Protein AF-A0A373CLG6-F1 (afdb_monomer)

Sequence (769 aa):
MSAWYAEDGIHLSHGKSVRYDRSAQVVSWESAAERIGELLESGQFASNVELAEAAGYERSLLATKFWNLYHDLSEDAREAGYLSCLSEIKGNGFPEETHRLTEQLNAPAFRQTLKEEYAAFWTAYQQDRDLLRFHYHRPREIWENLKDLDLPRRTFSSDLSQVPTVQHFITEDEIDTAMTGGSSFAGGKGRIYAFFMANHTDKEKVRFLKDEYGIGGRSHALSGATHSGEEGLHYKKQDCPDVHLNWEKVSKRITSLVQKGRYLTEQEQAQYDKIQAEKDLAEEDAIQAQQPEIEEETPKPTLREQFEQYKPVVTAAISEDVAYRNACGHSDRENAVIEGNAAVRRAVLGSKDMELIRLYSDVPEFRQRLHREVIDETYPKLHELLRPLSQADIDTALCAWNGNIESKHAVVRYMKDHAREKDTAAWLAQEYGGSNSPFVVRAGSPEETQLPWPKVQRRLAQLIQEDRFYTEEEQDRFDNIDPIAIREALEERGIVNGQVADPEKLDNDPFIQQVMSDAEQIAAAETEQTSEVSISDEEYDAVRRPTPQRTSYDPAAPVYAVGDTVYIENDAYQITELREDTVQLLPTGMVYPIYRAERKEQFEQLLRADRRNAYYTEFLPIDPDKADQDLRDVLTHGLMDEADKKQVSTLLQSGRSNSEIAYWLSRAYSGEIETLNLETGDTADYRTTAQGMELEVLDAEEKRLAVLYFRWDEVAPLLRGMYARQLDGFGQERPEPAVESPTFHSETVAVYPGDKNNLPYDVVVERLH

Radius of gyration: 45.44 Å; Cα contacts (8 Å, |Δi|>4): 884; chains: 1; bounding box: 111×96×131 Å

Nearest PDB structures (foldseek):
  7pik-assembly1_B  TM=8.489E-01  e=2.231E+00  Escherichia coli
  7pik-assembly1_C  TM=4.962E-01  e=1.071E+00  Escherichia coli
  7pik-assembly1_A  TM=5.048E-01  e=2.036E+00  Escherichia coli
  8a98-assembly1_S  TM=4.515E-01  e=6.403E+00  Leishmania major strain Friedlin
  7nvr-assembly1_l  TM=1.119E-01  e=1.174E+00  Homo sapiens

Solvent-accessible surface area (backbone atoms only — not comparable to full-atom values): 44260 Å² total; per-residue (Å²): 117,28,77,38,83,53,97,76,20,43,30,36,21,94,45,54,50,24,88,84,44,92,80,38,45,74,42,35,59,65,58,49,51,51,51,50,48,54,29,37,74,71,18,72,60,51,19,41,64,56,63,69,43,44,72,59,49,55,35,38,57,50,21,46,53,51,52,53,50,62,73,34,40,22,69,68,34,53,76,72,48,57,49,52,81,60,68,74,64,74,72,88,45,82,66,60,34,34,53,52,44,24,60,46,61,69,37,67,69,53,44,51,53,51,50,56,36,44,52,54,42,54,58,47,44,74,77,40,64,72,42,36,75,62,88,82,71,54,61,70,58,55,53,50,55,62,54,54,72,73,54,88,82,83,86,75,62,33,87,33,88,63,65,86,83,74,92,49,66,80,37,53,50,57,52,49,56,29,58,48,63,38,36,92,47,90,66,27,39,58,51,54,49,54,55,68,72,46,99,66,53,74,66,54,48,30,50,49,50,52,63,61,61,41,81,69,77,76,78,73,64,51,97,73,35,74,46,58,43,91,69,28,48,40,47,47,41,88,81,29,70,72,45,79,40,39,44,67,58,48,42,55,47,52,50,52,27,51,76,68,65,63,43,54,53,74,69,54,42,53,49,50,52,46,54,49,50,50,49,53,45,48,52,50,47,63,58,52,78,72,64,85,90,87,89,88,92,74,91,77,80,51,75,67,59,54,45,68,63,48,49,62,58,43,43,57,49,33,73,69,30,67,66,24,46,50,23,29,16,77,46,54,70,67,56,18,49,55,33,35,52,49,28,48,50,50,32,44,70,65,62,76,43,68,66,61,40,44,45,47,69,76,33,66,67,57,32,56,50,48,51,50,56,42,43,68,62,44,44,64,59,42,22,69,50,44,36,75,83,47,73,66,51,49,48,52,40,57,36,49,59,74,74,46,62,68,54,52,49,51,48,55,62,51,39,74,82,37,59,85,49,84,62,44,29,60,50,51,33,44,69,61,70,69,44,97,62,62,49,70,32,58,84,93,38,94,67,56,43,74,42,56,41,68,58,50,41,55,51,52,51,49,27,57,73,69,72,55,41,61,44,70,72,40,68,74,35,82,72,67,58,50,68,65,60,51,48,52,54,32,42,72,36,18,31,51,97,90,38,78,75,33,64,72,46,41,71,67,31,68,65,61,52,44,51,58,51,46,62,59,45,62,77,70,59,90,72,85,89,84,92,92,89,89,91,80,89,77,83,76,79,83,84,86,83,88,76,83,80,74,92,55,47,66,76,89,55,74,78,71,56,73,70,41,77,44,44,48,98,91,41,53,26,29,29,72,41,80,56,100,58,37,34,30,32,34,52,62,94,55,98,79,61,67,76,45,77,37,45,45,68,60,43,56,52,41,35,66,73,29,76,87,25,46,77,42,55,37,70,43,59,35,66,61,91,76,46,63,62,67,60,49,43,42,45,55,73,58,75,39,52,76,66,51,35,49,51,52,33,50,44,46,70,66,13,54,42,27,63,57,46,14,54,49,46,28,70,74,40,59,64,50,72,52,76,38,77,41,95,87,66,31,38,33,43,34,40,31,33,64,66,27,38,36,39,39,33,21,43,89,83,72,45,80,73,46,78,48,76,46,43,29,72,65,48,25,22,35,55,47,23,26,37,76,68,55,40,89,76,19,49,80,82,68,74,76,78,76,70,82,73,80,82,58,54,67,47,81,74,47,76,46,58,10,87,83,68,82,39,102,53,64,49,71,45,65,49,76,88

pLDDT: mean 79.75, std 15.56, range [26.73, 97.31]

Secondary structure (DSSP, 8-state):
-EEEEETTEEEEESSS--TT-TTPEEE-HHHHHHHHHHHHHTT-SS-HHHHHHHHHHHHHHHHHHHHHHHHTB-HHHHHTTTTGGGTT--SSSTTHHHHHHHHHTT-HHHHHHHHHHHHHHHHHHHH-GGGBS---S-HHHHHHHHHHTTSPPPP-----SSPPPPPP---HHHHHHHHTT--SSTTHHHHHHHHHHS---HHHHHHHHHHHH-SS----SSTT---EETTEEEE--TTS--EEEEHHHHHHHHHHHHHTT-SS-HHHHHHHHHHHHHHHHHHHHHHHTT--------PPPPHHHHHHHHHHHHHHHHHT-HHHHHHHHHS-HHHHHHHHHHHHHHHHHHS--HHHHHHHHH-HHHHHHHHHHHHHHHHHHHHHHHSPPPHHHHHHHHHHTTS-HHHHHHHHHHHHHHTT-SSHHHHHHHHHHSS-PPEEESTTSTT-EEE-HHHHHHHHHHHHHTT-SS-HHHHHSGGG--HHHHHHHHHHTTEETTEES-HHHHHT-HHHHHHHHHHHHHTT------------STTSS----PPP--S---TTS-SS-TT-EEEETTEEEEEEEE-SSEEEEEETT-SSPPPEEEEHHHHHHHHHH-GGGHHHHTTPPPPGGGS-HHHHHIIIIII--HHHHHHHHHHHHTT--HHHHHHHHHHH-SS-EEEEE-TTS-EEEEEE-SSEEEEEEE-TTS-EEEEEEEEHHHHHHHHHHHHHHT-TT-S------------PPEEEEEEE-HHHHT-SS-EEEEEE-

Foldseek 3Di:
DDWDQDPQAIWDDPDLDGPPDPPTDGQGPVNVVVVLVVCLQVQQNFAQVCLVCVLLVLLLVLLVLVLVQVVQFDPVLVVVCQQVLLVVLDDPRPPSSSNVSSVQLVDPVSLVVSLVSLVVVVVVCVVPVNRGNDDPSPSVVSNVSSVCNPDDDDHGDHPDPGHDDDQDANGPVLVLQLLLVAAPDVCRNVVLLVVLVDDDDLVVNLVCVDVSNDADDDDDSDPPDDDAHNQGDWDDDPNYDIDGDGSSRSSVSSNVCSVVVNSDDPVRVVVSVVVVVVVVVVVVVVVVVPDDDDDDDDDDDDLVVVLVVCLVQLLVQLLPPPLLLQCLAEHDPVSNLVVLLVSSVCSQVVVPDPVSVCCCPPPVVSVVCSSVVSCVVRSVVSNVQRHADDPVLVLVLQLCQLVDLVLVVVLLVCCVVCLPPPCNLVVSCCSRPNDCFFRWGPPPGPNIDGHRSVVSSVVSNVCSVVVNSHDPVCVVDCSNPDVVVVQVVCVQQQAHPNRNNDVVSVCPDPVVVVVVVVVVVVVPPPDDDDDDDDDDDPPPPPDDDDDDDPPFDQLPDQLDDQQDWAAFPNFIWGFHDDDPFKTWTWTPPDPDTDIDIDTPVVVLVRLVVDCVSVSSLQQAADALVPDDQQVVQCCLPNDDDLVRLVVLLVCVNRRGTLVVQLQVCLVSFAFDWDWDQGPVRWIWTKTAHSFWIWIFTAGPVRHTDDIDTDGSSRVSSHSSNCASVVHSNNYDPDDPPPPDPDPWDWDFPDKAACVVVVHPGIDTDIDTD

Structure (mmCIF, N/CA/C/O backbone):
data_AF-A0A373CLG6-F1
#
_entry.id   AF-A0A373CLG6-F1
#
loop_
_atom_site.group_PDB
_atom_site.id
_atom_site.type_symbol
_atom_site.label_atom_id
_atom_site.label_alt_id
_atom_site.label_comp_id
_atom_site.label_asym_id
_atom_site.label_entity_id
_atom_site.label_seq_id
_atom_site.pdbx_PDB_ins_code
_atom_site.Cartn_x
_atom_site.Cartn_y
_atom_site.Cartn_z
_atom_site.occupancy
_atom_site.B_iso_or_equiv
_atom_site.auth_seq_id
_atom_site.auth_comp_id
_atom_site.auth_asym_id
_atom_site.auth_atom_id
_atom_site.pdbx_PDB_model_num
ATOM 1 N N . MET A 1 1 ? -1.860 -10.216 42.721 1.00 80.06 1 MET A N 1
ATOM 2 C CA . MET A 1 1 ? -3.025 -11.038 42.337 1.00 80.06 1 MET A CA 1
ATOM 3 C C . MET A 1 1 ? -3.662 -10.345 41.154 1.00 80.06 1 MET A C 1
ATOM 5 O O . MET A 1 1 ? -3.786 -9.129 41.217 1.00 80.06 1 MET A O 1
ATOM 9 N N . SER A 1 2 ? -3.957 -11.063 40.079 1.00 85.00 2 SER A N 1
ATOM 10 C CA . SER A 1 2 ? -4.671 -10.513 38.921 1.00 85.00 2 SER A CA 1
ATOM 11 C C . SER A 1 2 ? -6.128 -10.960 38.968 1.00 85.00 2 SER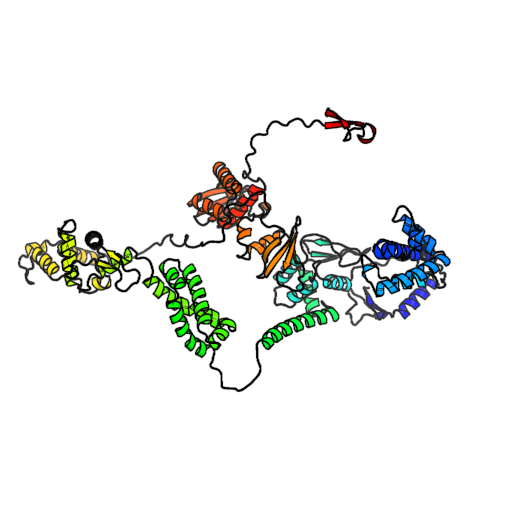 A C 1
ATOM 13 O O . SER A 1 2 ? -6.435 -11.997 39.564 1.00 85.00 2 SER A O 1
ATOM 15 N N . ALA A 1 3 ? -7.009 -10.155 38.377 1.00 87.38 3 ALA A N 1
ATOM 16 C CA . ALA A 1 3 ? -8.436 -10.426 38.299 1.00 87.38 3 ALA A CA 1
ATOM 17 C C . ALA A 1 3 ? -8.932 -10.223 36.863 1.00 87.38 3 ALA A C 1
ATOM 19 O O . ALA A 1 3 ? -8.514 -9.269 36.205 1.00 87.38 3 ALA A O 1
ATOM 20 N N . TRP A 1 4 ? -9.823 -11.097 36.398 1.00 86.31 4 TRP A N 1
ATOM 21 C CA . TRP A 1 4 ? -10.526 -10.961 35.123 1.00 86.31 4 TRP A CA 1
ATOM 22 C C . TRP A 1 4 ? -12.032 -11.099 35.350 1.00 86.31 4 TRP A C 1
ATOM 24 O O . TRP A 1 4 ? -12.475 -12.017 36.036 1.00 86.31 4 TRP A O 1
ATOM 34 N N . TYR A 1 5 ? -12.814 -10.184 34.785 1.00 88.19 5 TYR A N 1
ATOM 35 C CA . TYR A 1 5 ? -14.266 -10.153 34.946 1.00 88.19 5 TYR A CA 1
ATOM 36 C C . TYR A 1 5 ? -14.921 -10.772 33.711 1.00 88.19 5 TYR A C 1
ATOM 38 O O . TYR A 1 5 ? -14.753 -10.266 32.601 1.00 88.19 5 TYR A O 1
ATOM 46 N N . ALA A 1 6 ? -15.640 -11.872 33.904 1.00 86.25 6 ALA A N 1
ATOM 47 C CA . ALA A 1 6 ? -16.320 -12.620 32.853 1.00 86.25 6 ALA A CA 1
ATOM 48 C C . ALA A 1 6 ? -17.816 -12.775 33.174 1.00 86.25 6 ALA A C 1
ATOM 50 O O . ALA A 1 6 ? -18.286 -12.359 34.233 1.00 86.25 6 ALA A O 1
ATOM 51 N N . GLU A 1 7 ? -18.586 -13.352 32.252 1.00 86.75 7 GLU A N 1
ATOM 52 C CA . GLU A 1 7 ? -20.031 -13.556 32.442 1.00 86.75 7 GLU A CA 1
ATOM 53 C C . GLU A 1 7 ? -20.346 -14.483 33.625 1.00 86.75 7 GLU A C 1
ATOM 55 O O . GLU A 1 7 ? -21.345 -14.288 34.310 1.00 86.75 7 GLU A O 1
ATOM 60 N N . ASP A 1 8 ? -19.472 -15.450 33.900 1.00 88.19 8 ASP A N 1
ATOM 61 C CA . ASP A 1 8 ? -19.613 -16.444 34.965 1.00 88.19 8 ASP A CA 1
ATOM 62 C C . ASP A 1 8 ? -19.059 -15.985 36.327 1.00 88.19 8 ASP A C 1
ATOM 64 O O . ASP A 1 8 ? -19.329 -16.627 37.344 1.00 88.19 8 ASP A O 1
ATOM 68 N N . GLY A 1 9 ? -18.316 -14.874 36.375 1.00 91.06 9 GLY A N 1
ATOM 69 C CA . GLY A 1 9 ? -17.835 -14.287 37.624 1.00 91.06 9 GLY A CA 1
ATOM 70 C C . GLY A 1 9 ? -16.480 -13.585 37.535 1.00 91.06 9 GLY A C 1
ATOM 71 O O . GLY A 1 9 ? -15.991 -13.205 36.470 1.00 91.06 9 GLY A O 1
ATOM 72 N N . ILE A 1 10 ? -15.862 -13.414 38.703 1.00 91.25 10 ILE A N 1
ATOM 73 C CA . ILE A 1 10 ? -14.535 -12.828 38.896 1.00 91.25 10 ILE A CA 1
ATOM 74 C C . ILE A 1 10 ? -13.512 -13.961 38.963 1.00 91.25 10 ILE A C 1
ATOM 76 O O . ILE A 1 10 ? -13.459 -14.717 39.932 1.00 91.25 10 ILE A O 1
ATOM 80 N N . HIS A 1 11 ? -12.672 -14.066 37.943 1.00 90.56 11 HIS A N 1
ATOM 81 C CA . HIS A 1 11 ? -11.565 -15.011 37.905 1.00 90.56 11 HIS A CA 1
ATOM 82 C C . HIS A 1 11 ? -10.362 -14.389 38.617 1.00 90.56 11 HIS A C 1
ATOM 84 O O . HIS A 1 11 ? -10.036 -13.228 38.372 1.00 90.56 11 HIS A O 1
ATOM 90 N N . LEU A 1 12 ? -9.679 -15.145 39.475 1.00 89.81 12 LEU A N 1
ATOM 91 C CA . LEU A 1 12 ? -8.549 -14.691 40.289 1.00 89.81 12 LEU A CA 1
ATOM 92 C C . LEU A 1 12 ? -7.364 -15.650 40.145 1.00 89.81 12 LEU A C 1
ATOM 94 O O . LEU A 1 12 ? -7.521 -16.856 40.326 1.00 89.81 12 LEU A O 1
ATOM 98 N N . SER A 1 13 ? -6.163 -15.125 39.880 1.00 88.62 13 SER A N 1
ATOM 99 C CA . SER A 1 13 ? -4.936 -15.939 39.855 1.00 88.62 13 SER A CA 1
ATOM 100 C C . SER A 1 13 ? -3.724 -15.256 40.509 1.00 88.62 13 SER A C 1
ATOM 102 O O . SER A 1 13 ? -3.587 -14.023 40.585 1.00 88.62 13 SER A O 1
ATOM 104 N N . HIS A 1 14 ? -2.798 -16.095 40.982 1.00 80.00 14 HIS A N 1
ATOM 105 C CA . HIS A 1 14 ? -1.457 -15.710 41.402 1.00 80.00 14 HIS A CA 1
ATOM 106 C C . HIS A 1 14 ? -0.551 -15.552 40.174 1.00 80.00 14 HIS A C 1
ATOM 108 O O . HIS A 1 14 ? 0.288 -16.392 39.870 1.00 80.00 14 HIS A O 1
ATOM 114 N N . GLY A 1 15 ? -0.700 -14.434 39.469 1.00 81.25 15 GLY A N 1
ATOM 115 C CA . GLY A 1 15 ? 0.111 -14.138 38.293 1.00 81.25 15 GLY A CA 1
ATOM 116 C C . GLY A 1 15 ? -0.201 -12.776 37.695 1.00 81.25 15 GLY A C 1
ATOM 117 O O . GLY A 1 15 ? -0.884 -11.953 38.315 1.00 81.25 15 GLY A O 1
ATOM 118 N N . LYS A 1 16 ? 0.301 -12.548 36.479 1.00 84.31 16 LYS A N 1
ATOM 119 C CA . LYS A 1 16 ? 0.005 -11.344 35.694 1.00 84.31 16 LYS A CA 1
ATOM 120 C C . LYS A 1 16 ? -1.131 -11.538 34.675 1.00 84.31 16 LYS A C 1
ATOM 122 O O . LYS A 1 16 ? -1.549 -10.554 34.085 1.00 84.31 16 LYS A O 1
ATOM 127 N N . SER A 1 17 ? -1.611 -12.766 34.476 1.00 84.38 17 SER A N 1
ATOM 128 C CA . SER A 1 17 ? -2.726 -13.151 33.596 1.00 84.38 17 SER A CA 1
ATOM 129 C C . SER A 1 17 ? -3.610 -14.147 34.344 1.00 84.38 17 SER A C 1
ATOM 131 O O . SER A 1 17 ? -3.110 -14.916 35.165 1.00 84.38 17 SER A O 1
ATOM 133 N N . VAL A 1 18 ? -4.901 -14.116 34.048 1.00 85.69 18 VAL A N 1
ATOM 134 C CA . VAL A 1 18 ? -5.958 -14.940 34.629 1.00 85.69 18 VAL A CA 1
ATOM 135 C C . VAL A 1 18 ? -6.785 -15.612 33.541 1.00 85.69 18 VAL A C 1
ATOM 137 O O . VAL A 1 18 ? -7.105 -16.788 33.672 1.00 85.69 18 VAL A O 1
ATOM 140 N N . ARG A 1 19 ? -7.113 -14.897 32.455 1.00 81.38 19 ARG A N 1
ATOM 141 C CA . ARG A 1 19 ? -8.148 -15.290 31.478 1.00 81.38 19 ARG A CA 1
ATOM 142 C C . ARG A 1 19 ? -7.961 -16.691 30.884 1.00 81.38 19 ARG A C 1
ATOM 144 O O . ARG A 1 19 ? -8.933 -17.337 30.510 1.00 81.38 19 ARG A O 1
ATOM 151 N N . TYR A 1 20 ? -6.718 -17.160 30.789 1.00 81.19 20 TYR A N 1
ATOM 152 C CA . TYR A 1 20 ? -6.374 -18.476 30.238 1.00 81.19 20 TYR A CA 1
ATOM 153 C C . TYR A 1 20 ? -5.617 -19.375 31.225 1.00 81.19 20 TYR A C 1
ATOM 155 O O . TYR A 1 20 ? -5.048 -20.394 30.818 1.00 81.19 20 TYR A O 1
ATOM 163 N N . ASP A 1 21 ? -5.569 -18.997 32.502 1.00 82.94 21 ASP A N 1
ATOM 164 C CA . ASP A 1 21 ? -4.926 -19.778 33.547 1.00 82.94 21 ASP A CA 1
ATOM 165 C C . ASP A 1 21 ? -5.891 -20.847 34.071 1.00 82.94 21 ASP A C 1
ATOM 167 O O . ASP A 1 21 ? -6.916 -20.554 34.678 1.00 82.94 21 ASP A O 1
ATOM 171 N N . ARG A 1 22 ? -5.540 -22.120 33.867 1.00 81.25 22 ARG A N 1
ATOM 172 C CA . ARG A 1 22 ? -6.344 -23.257 34.346 1.00 81.25 22 ARG A CA 1
ATOM 173 C C . ARG A 1 22 ? -6.416 -23.347 35.871 1.00 81.25 22 ARG A C 1
ATOM 175 O O . ARG A 1 22 ? -7.232 -24.104 36.384 1.00 81.25 22 ARG A O 1
ATOM 182 N N . SER A 1 23 ? -5.534 -22.642 36.577 1.00 84.00 23 SER A N 1
ATOM 183 C CA . SER A 1 23 ? -5.511 -22.573 38.036 1.00 84.00 23 SER A CA 1
ATOM 184 C C . SER A 1 23 ? -6.262 -21.367 38.607 1.00 84.00 23 SER A C 1
ATOM 186 O O . SER A 1 23 ? -6.296 -21.210 39.829 1.00 84.00 23 SER A O 1
ATOM 188 N N . ALA A 1 24 ? -6.881 -20.540 37.754 1.00 87.69 24 ALA A N 1
ATOM 189 C CA . ALA A 1 24 ? -7.684 -19.415 38.204 1.00 87.69 24 ALA A CA 1
ATOM 190 C C . ALA A 1 24 ? -8.881 -19.889 39.044 1.00 87.69 24 ALA A C 1
ATOM 192 O O . ALA A 1 24 ? -9.592 -20.831 38.690 1.00 87.69 24 ALA A O 1
ATOM 193 N N . GLN A 1 25 ? -9.104 -19.220 40.171 1.00 90.50 25 GLN A N 1
ATOM 194 C CA . GLN A 1 25 ? -10.290 -19.413 40.995 1.00 90.50 25 GLN A CA 1
ATOM 195 C C . GLN A 1 25 ? -11.408 -18.516 40.478 1.00 90.50 25 GLN A C 1
ATOM 197 O O . GLN A 1 25 ? -11.185 -17.325 40.285 1.00 90.50 25 GLN A O 1
ATOM 202 N N . VAL A 1 26 ? -12.605 -19.067 40.288 1.00 91.50 26 VAL A N 1
ATOM 203 C CA . VAL A 1 26 ? -13.772 -18.300 39.836 1.00 91.50 26 VAL A CA 1
ATOM 204 C C . VAL A 1 26 ? -14.676 -18.016 41.027 1.00 91.50 26 VAL A C 1
ATOM 206 O O . VAL A 1 26 ? -15.173 -18.936 41.677 1.00 91.50 26 VAL A O 1
ATOM 209 N N . VAL A 1 27 ? -14.885 -16.736 41.314 1.00 92.50 27 VAL A N 1
ATOM 210 C CA . VAL A 1 27 ? -15.883 -16.255 42.269 1.00 92.50 27 VAL A CA 1
ATOM 211 C C . VAL A 1 27 ? -17.114 -15.845 41.472 1.00 92.50 27 VAL A C 1
ATOM 213 O O . VAL A 1 27 ? -17.055 -14.866 40.734 1.00 92.50 27 VAL A O 1
ATOM 216 N N . SER A 1 28 ? -18.218 -16.582 41.608 1.00 94.25 28 SER A N 1
ATOM 217 C CA . SER A 1 28 ? -19.478 -16.238 40.930 1.00 94.25 28 SER A CA 1
ATOM 218 C C . SER A 1 28 ? -19.952 -14.825 41.289 1.00 94.25 28 SER A C 1
ATOM 220 O O . SER A 1 28 ? -19.622 -14.306 42.363 1.00 94.25 28 SER A O 1
ATOM 222 N N . TRP A 1 29 ? -20.750 -14.203 40.420 1.00 93.88 29 TRP A N 1
ATOM 223 C CA . TRP A 1 29 ? -21.331 -12.888 40.704 1.00 93.88 29 TRP A CA 1
ATOM 224 C C . TRP A 1 29 ? -22.233 -12.907 41.940 1.00 93.88 29 TRP A C 1
ATOM 226 O O . TRP A 1 29 ? -22.230 -11.947 42.707 1.00 93.88 29 TRP A O 1
ATOM 236 N N . GLU A 1 30 ? -22.934 -14.013 42.189 1.00 93.50 30 GLU A N 1
ATOM 237 C CA . GLU A 1 30 ? -23.743 -14.219 43.388 1.00 93.50 30 GLU A CA 1
ATOM 238 C C . GLU A 1 30 ? -22.876 -14.252 44.650 1.00 93.50 30 GLU A C 1
ATOM 240 O O . GLU A 1 30 ? -23.157 -13.529 45.605 1.00 93.50 30 GLU A O 1
ATOM 245 N N . SER A 1 31 ? -21.787 -15.028 44.645 1.00 93.12 31 SER A N 1
ATOM 246 C CA . SER A 1 31 ? -20.850 -15.089 45.776 1.00 93.12 31 SER A CA 1
ATOM 247 C C . SER A 1 31 ? -20.141 -13.754 46.005 1.00 93.12 31 SER A C 1
ATOM 249 O O . SER A 1 31 ? -19.909 -13.360 47.148 1.00 93.12 31 SER A O 1
ATOM 251 N N . ALA A 1 32 ? -19.800 -13.036 44.931 1.00 93.62 32 ALA A N 1
ATOM 252 C CA . ALA A 1 32 ? -19.226 -11.701 45.026 1.00 93.62 32 ALA A CA 1
ATOM 253 C C . ALA A 1 32 ? -20.227 -10.712 45.641 1.00 93.62 32 ALA A C 1
ATOM 255 O O . ALA A 1 32 ? -19.864 -9.969 46.550 1.00 93.62 32 ALA A O 1
ATOM 256 N N . ALA A 1 33 ? -21.488 -10.730 45.200 1.00 92.31 33 ALA A N 1
ATOM 257 C CA . ALA A 1 33 ? -22.542 -9.878 45.740 1.00 92.31 33 ALA A CA 1
ATOM 258 C C . ALA A 1 33 ? -22.842 -10.186 47.216 1.00 92.31 33 ALA A C 1
ATOM 260 O O . ALA A 1 33 ? -22.965 -9.256 48.012 1.00 92.31 33 ALA A O 1
ATOM 261 N N . GLU A 1 34 ? -22.899 -11.466 47.600 1.00 94.38 34 GLU A N 1
ATOM 262 C CA . GLU A 1 34 ? -23.045 -11.894 48.998 1.00 94.38 34 GLU A CA 1
ATOM 263 C C . GLU A 1 34 ? -21.890 -11.356 49.847 1.00 94.38 34 GLU A C 1
ATOM 265 O O . GLU A 1 34 ? -22.115 -10.691 50.859 1.00 94.38 34 GLU A O 1
ATOM 270 N N . ARG A 1 35 ? -20.649 -11.527 49.375 1.00 94.25 35 ARG A N 1
ATOM 271 C CA . ARG A 1 35 ? -19.463 -11.043 50.083 1.00 94.25 35 ARG A CA 1
ATOM 272 C C . ARG A 1 35 ? -19.421 -9.519 50.204 1.00 94.25 35 ARG A C 1
ATOM 274 O O . ARG A 1 35 ? -19.033 -9.002 51.249 1.00 94.25 35 ARG A O 1
ATOM 281 N N . ILE A 1 36 ? -19.810 -8.789 49.159 1.00 92.50 36 ILE A N 1
ATOM 282 C CA . ILE A 1 36 ? -19.932 -7.324 49.199 1.00 92.50 36 ILE A CA 1
ATOM 283 C C . ILE A 1 36 ? -21.013 -6.913 50.206 1.00 92.50 36 ILE A C 1
ATOM 285 O O . ILE A 1 36 ? -20.795 -5.982 50.978 1.00 92.50 36 ILE A O 1
ATOM 289 N N . GLY A 1 37 ? -22.139 -7.630 50.247 1.00 91.94 37 GLY A N 1
ATOM 290 C CA . GLY A 1 37 ? -23.203 -7.434 51.232 1.00 91.94 37 GLY A CA 1
ATOM 291 C C . GLY A 1 37 ? -22.705 -7.581 52.671 1.00 91.94 37 GLY A C 1
ATOM 292 O O . GLY A 1 37 ? -22.896 -6.670 53.473 1.00 91.94 37 GLY A O 1
ATOM 293 N N . GLU A 1 38 ? -21.985 -8.663 52.979 1.00 93.56 38 GLU A N 1
ATOM 294 C CA . GLU A 1 38 ? -21.361 -8.871 54.295 1.00 93.56 38 GLU A CA 1
ATOM 295 C C . GLU A 1 38 ? -20.398 -7.730 54.664 1.00 93.56 38 GLU A C 1
ATOM 297 O O . GLU A 1 38 ? -20.392 -7.234 55.794 1.00 93.56 38 GLU A O 1
ATOM 302 N N . LEU A 1 39 ? -19.575 -7.286 53.706 1.00 92.69 39 LEU A N 1
ATOM 303 C CA . LEU A 1 39 ? -18.622 -6.199 53.928 1.00 92.69 39 LEU A CA 1
ATOM 304 C C . LEU A 1 39 ? -19.331 -4.861 54.166 1.00 92.69 39 LEU A C 1
ATOM 306 O O . LEU A 1 39 ? -18.900 -4.106 55.036 1.00 92.69 39 LEU A O 1
ATOM 310 N N . LEU A 1 40 ? -20.420 -4.579 53.449 1.00 91.62 40 LEU A N 1
ATOM 311 C CA . LEU A 1 40 ? -21.267 -3.403 53.668 1.00 91.62 40 LEU A CA 1
ATOM 312 C C . LEU A 1 40 ? -21.935 -3.438 55.049 1.00 91.62 40 LEU A C 1
ATOM 314 O O . LEU A 1 40 ? -21.919 -2.431 55.752 1.00 91.62 40 LEU A O 1
ATOM 318 N N . GLU A 1 41 ? -22.468 -4.589 55.467 1.00 92.44 41 GLU A N 1
ATOM 319 C CA . GLU A 1 41 ? -23.075 -4.770 56.794 1.00 92.44 41 GLU A CA 1
ATOM 320 C C . GLU A 1 41 ? -22.056 -4.617 57.929 1.00 92.44 41 GLU A C 1
ATOM 322 O O . GLU A 1 41 ? -22.362 -4.031 58.966 1.00 92.44 41 GLU A O 1
ATOM 327 N N . SER A 1 42 ? -20.824 -5.086 57.723 1.00 91.50 42 SER A N 1
ATOM 328 C CA . SER A 1 42 ? -19.726 -4.911 58.683 1.00 91.50 42 SER A CA 1
ATOM 329 C C . SER A 1 42 ? -19.039 -3.536 58.624 1.00 91.50 42 SER A C 1
ATOM 331 O O . SER A 1 42 ? -18.124 -3.283 59.408 1.00 91.50 42 SER A O 1
ATOM 333 N N . GLY A 1 43 ? -19.434 -2.662 57.690 1.00 89.38 43 GLY A N 1
ATOM 334 C CA . GLY A 1 43 ? -18.844 -1.334 57.503 1.00 89.38 43 GLY A CA 1
ATOM 335 C C . GLY A 1 43 ? -17.417 -1.336 56.938 1.00 89.38 43 GLY A C 1
ATOM 336 O O . GLY A 1 43 ? -16.685 -0.371 57.142 1.00 89.38 43 GLY A O 1
ATOM 337 N N . GLN A 1 44 ? -17.005 -2.397 56.241 1.00 88.94 44 GLN A N 1
ATOM 338 C CA . GLN A 1 44 ? -15.644 -2.596 55.720 1.00 88.94 44 GLN A CA 1
ATOM 339 C C . GLN A 1 44 ? -15.495 -2.320 54.215 1.00 88.94 44 GLN A C 1
ATOM 341 O O . GLN A 1 44 ? -14.381 -2.368 53.698 1.00 88.94 44 GLN A O 1
ATOM 346 N N . PHE A 1 45 ? -16.599 -2.073 53.502 1.00 88.19 45 PHE A N 1
ATOM 347 C CA . PHE A 1 45 ? -16.592 -1.954 52.040 1.00 88.19 45 PHE A CA 1
ATOM 348 C C . PHE A 1 45 ? -16.323 -0.533 51.522 1.00 88.19 45 PHE A C 1
ATOM 350 O O . PHE A 1 45 ? -15.537 -0.360 50.598 1.00 88.19 45 PHE A O 1
ATOM 357 N N . ALA A 1 46 ? -16.974 0.474 52.106 1.00 86.88 46 ALA A N 1
ATOM 358 C CA . ALA A 1 46 ? -16.914 1.869 51.669 1.00 86.88 46 ALA A CA 1
ATOM 359 C C . ALA A 1 46 ? -16.840 2.803 52.880 1.00 86.88 46 ALA A C 1
ATOM 361 O O . ALA A 1 46 ? -17.343 2.464 53.953 1.00 86.88 46 ALA A O 1
ATOM 362 N N . SER A 1 47 ? -16.224 3.972 52.708 1.00 87.81 47 SER A N 1
ATOM 363 C CA . SER A 1 47 ? -16.150 5.008 53.740 1.00 87.81 47 SER A CA 1
ATOM 364 C C . SER A 1 47 ? -17.512 5.643 54.022 1.00 87.81 47 SER A C 1
ATOM 366 O O . SER A 1 47 ? -18.434 5.604 53.203 1.00 87.81 47 SER A O 1
ATOM 368 N N . ASN A 1 48 ? -17.637 6.301 55.177 1.00 85.69 48 ASN A N 1
ATOM 369 C CA . ASN A 1 48 ? -18.877 6.995 55.533 1.00 85.69 48 ASN A CA 1
ATOM 370 C C . ASN A 1 48 ? -19.247 8.116 54.537 1.00 85.69 48 ASN A C 1
ATOM 372 O O . ASN A 1 48 ? -20.426 8.375 54.306 1.00 85.69 48 ASN A O 1
ATOM 376 N N . VAL A 1 49 ? -18.247 8.769 53.929 1.00 84.38 49 VAL A N 1
ATOM 377 C CA . VAL A 1 49 ? -18.464 9.818 52.917 1.00 84.38 49 VAL A CA 1
ATOM 378 C C . VAL A 1 49 ? -19.034 9.212 51.636 1.00 84.38 49 VAL A C 1
ATOM 380 O O . VAL A 1 49 ? -20.068 9.671 51.158 1.00 84.38 49 VAL A O 1
ATOM 383 N N . GLU A 1 50 ? -18.430 8.134 51.128 1.00 87.44 50 GLU A N 1
ATOM 384 C CA . GLU A 1 50 ? -18.909 7.444 49.920 1.00 87.44 50 GLU A CA 1
ATOM 385 C C . GLU A 1 50 ? -20.340 6.921 50.094 1.00 87.44 50 GLU A C 1
ATOM 387 O O . GLU A 1 50 ? -21.170 7.092 49.203 1.00 87.44 50 GLU A O 1
ATOM 392 N N . LEU A 1 51 ? -20.663 6.343 51.258 1.00 88.50 51 LEU A N 1
ATOM 393 C CA . LEU A 1 51 ? -22.019 5.873 51.563 1.00 88.50 51 LEU A CA 1
ATOM 394 C C . LEU A 1 51 ? -23.044 7.018 51.599 1.00 88.50 51 LEU A C 1
ATOM 396 O O . LEU A 1 51 ? -24.167 6.846 51.119 1.00 88.50 51 LEU A O 1
ATOM 400 N N . ALA A 1 52 ? -22.673 8.180 52.145 1.00 85.25 52 ALA A N 1
ATOM 401 C CA . ALA A 1 52 ? -23.549 9.349 52.209 1.00 85.25 52 ALA A CA 1
ATOM 402 C C . ALA A 1 52 ? -23.768 9.996 50.829 1.00 85.25 52 ALA A C 1
ATOM 404 O O . ALA A 1 52 ? -24.878 10.433 50.516 1.00 85.25 52 ALA A O 1
ATOM 405 N N . GLU A 1 53 ? -22.729 10.040 49.993 1.00 87.81 53 GLU A N 1
ATOM 406 C CA . GLU A 1 53 ? -22.770 10.686 48.679 1.00 87.81 53 GLU A CA 1
ATOM 407 C C . GLU A 1 53 ? -23.318 9.780 47.567 1.00 87.81 53 GLU A C 1
ATOM 409 O O . GLU A 1 53 ? -23.821 10.295 46.566 1.00 87.81 53 GLU A O 1
ATOM 414 N N . ALA A 1 54 ? -23.311 8.452 47.746 1.00 88.69 54 ALA A N 1
ATOM 415 C CA . ALA A 1 54 ? -23.700 7.468 46.728 1.00 88.69 54 ALA A CA 1
ATOM 416 C C . ALA A 1 54 ? -25.044 7.778 46.045 1.00 88.69 54 ALA A C 1
ATOM 418 O O . ALA A 1 54 ? -25.152 7.731 44.820 1.00 88.69 54 ALA A O 1
ATOM 419 N N . ALA A 1 55 ? -26.068 8.155 46.817 1.00 87.69 55 ALA A N 1
ATOM 420 C CA . ALA A 1 55 ? -27.389 8.465 46.268 1.00 87.69 55 ALA A CA 1
ATOM 421 C C . ALA A 1 55 ? -27.417 9.760 45.438 1.00 87.69 55 ALA A C 1
ATOM 423 O O . ALA A 1 55 ? -28.230 9.896 44.522 1.00 87.69 55 ALA A O 1
ATOM 424 N N . GLY A 1 56 ? -26.587 10.747 45.781 1.00 89.31 56 GLY A N 1
ATOM 425 C CA . GLY A 1 56 ? -26.414 11.964 44.982 1.00 89.31 56 GLY A CA 1
ATOM 426 C C . GLY A 1 56 ? -25.604 11.688 43.718 1.00 89.31 56 GLY A C 1
ATOM 427 O O . GLY A 1 56 ? -25.990 12.120 42.634 1.00 89.31 56 GLY A O 1
ATOM 428 N N . TYR A 1 57 ? -24.539 10.901 43.852 1.00 89.38 57 TYR A N 1
ATOM 429 C CA . TYR A 1 57 ? -23.648 10.527 42.760 1.00 89.38 57 TYR A CA 1
ATOM 430 C C . TYR A 1 57 ? -24.341 9.681 41.680 1.00 89.38 57 TYR A C 1
ATOM 432 O O . TYR A 1 57 ? -24.208 9.951 40.491 1.00 89.38 57 TYR A O 1
ATOM 440 N N . GLU A 1 58 ? -25.164 8.704 42.064 1.00 91.75 58 GLU A N 1
ATOM 441 C CA . GLU A 1 58 ? -25.958 7.915 41.113 1.00 91.75 58 GLU A CA 1
ATOM 442 C C . GLU A 1 58 ? -26.891 8.802 40.270 1.00 91.75 58 GLU A C 1
ATOM 444 O O . GLU A 1 58 ? -26.978 8.658 39.047 1.00 91.75 58 GLU A O 1
ATOM 449 N N . ARG A 1 59 ? -27.549 9.778 40.915 1.00 93.88 59 ARG A N 1
ATOM 450 C CA . ARG A 1 59 ? -28.401 10.753 40.224 1.00 93.88 59 ARG A CA 1
ATOM 451 C C . ARG A 1 59 ? -27.595 11.666 39.309 1.00 93.88 59 ARG A C 1
ATOM 453 O O . ARG A 1 59 ? -28.088 11.984 38.232 1.00 93.88 59 ARG A O 1
ATOM 460 N N . SER A 1 60 ? -26.381 12.067 39.689 1.00 92.38 60 SER A N 1
ATOM 461 C CA . SER A 1 60 ? -25.559 12.953 38.857 1.00 92.38 60 SER A CA 1
ATOM 462 C C . SER A 1 60 ? -25.008 12.254 37.615 1.00 92.38 60 SER A C 1
ATOM 464 O O . SER A 1 60 ? -25.021 12.829 36.521 1.00 92.38 60 SER A O 1
ATOM 466 N N . LEU A 1 61 ? -24.615 10.982 37.738 1.00 92.31 61 LEU A N 1
ATOM 467 C CA . LEU A 1 61 ? -24.263 10.141 36.594 1.00 92.31 61 LEU A CA 1
ATOM 468 C C . LEU A 1 61 ? -25.433 10.021 35.615 1.00 92.31 61 LEU A C 1
ATOM 470 O O . LEU A 1 61 ? -25.258 10.191 34.406 1.00 92.31 61 LEU A O 1
ATOM 474 N N . LEU A 1 62 ? -26.636 9.756 36.130 1.00 94.88 62 LEU A N 1
ATOM 475 C CA . LEU A 1 62 ? -27.827 9.626 35.300 1.00 94.88 62 LEU A CA 1
ATOM 476 C C . LEU A 1 62 ? -28.239 10.965 34.665 1.00 94.88 62 LEU A C 1
ATOM 478 O O . LEU A 1 62 ? -28.564 10.999 33.479 1.00 94.88 62 LEU A O 1
ATOM 482 N N . ALA A 1 63 ? -28.151 12.070 35.410 1.00 94.31 63 ALA A N 1
ATOM 483 C CA . ALA A 1 63 ? -28.384 13.418 34.899 1.00 94.31 63 ALA A CA 1
ATOM 484 C C . ALA A 1 63 ? -27.459 13.745 33.720 1.00 94.31 63 ALA A C 1
ATOM 486 O O . ALA A 1 63 ? -27.915 14.247 32.698 1.00 94.31 63 ALA A O 1
ATOM 487 N N . THR A 1 64 ? -26.175 13.401 33.823 1.00 93.38 64 THR A N 1
ATOM 488 C CA . THR A 1 64 ? -25.200 13.634 32.748 1.00 93.38 64 THR A CA 1
ATOM 489 C C . THR A 1 64 ? -25.562 12.842 31.489 1.00 93.38 64 THR A C 1
ATOM 491 O O . THR A 1 64 ? -25.551 13.391 30.389 1.00 93.38 64 THR A O 1
ATOM 494 N N . LYS A 1 65 ? -25.965 11.569 31.637 1.00 94.94 65 LYS A N 1
ATOM 495 C CA . LYS A 1 65 ? -26.422 10.734 30.511 1.00 94.94 65 LYS A CA 1
ATOM 496 C C . LYS A 1 65 ? -27.665 11.315 29.829 1.00 94.94 65 LYS A C 1
ATOM 498 O O . LYS A 1 65 ? -27.695 11.395 28.605 1.00 94.94 65 LYS A O 1
ATOM 503 N N . PHE A 1 66 ? -28.664 11.744 30.601 1.00 94.31 66 PHE A N 1
ATOM 504 C CA . PHE A 1 66 ? -29.873 12.370 30.056 1.00 94.31 66 PHE A CA 1
ATOM 505 C C . PHE A 1 66 ? -29.586 13.697 29.364 1.00 94.31 66 PHE A C 1
ATOM 507 O O . PHE A 1 66 ? -30.112 13.937 28.282 1.00 94.31 66 PHE A O 1
ATOM 514 N N . TRP A 1 67 ? -28.745 14.538 29.966 1.00 93.50 67 TRP A N 1
ATOM 515 C CA . TRP A 1 67 ? -28.373 15.825 29.392 1.00 93.50 67 TRP A CA 1
ATOM 516 C C . TRP A 1 67 ? -27.663 15.644 28.047 1.00 93.50 67 TRP A C 1
ATOM 518 O O . TRP A 1 67 ? -28.072 16.269 27.071 1.00 93.50 67 TRP A O 1
ATOM 528 N N . ASN A 1 68 ? -26.683 14.735 27.963 1.00 92.31 68 ASN A N 1
ATOM 529 C CA . ASN A 1 68 ? -25.988 14.438 26.707 1.00 92.31 68 ASN A CA 1
ATOM 530 C C . ASN A 1 68 ? -26.951 13.888 25.639 1.00 92.31 68 ASN A C 1
ATOM 532 O O . ASN A 1 68 ? -26.967 14.377 24.513 1.00 92.31 68 ASN A O 1
ATOM 536 N N . LEU A 1 69 ? -27.795 12.911 25.998 1.00 94.56 69 LEU A N 1
ATOM 537 C CA . LEU A 1 69 ? -28.772 12.320 25.076 1.00 94.56 69 LEU A CA 1
ATOM 538 C C . LEU A 1 69 ? -29.747 13.374 24.537 1.00 94.56 69 LEU A C 1
ATOM 540 O O . LEU A 1 69 ? -30.017 13.405 23.341 1.00 94.56 69 LEU A O 1
ATOM 544 N N . TYR A 1 70 ? -30.255 14.247 25.408 1.00 92.88 70 TYR A N 1
ATOM 545 C CA . TYR A 1 70 ? -31.190 15.307 25.037 1.00 92.88 70 TYR A CA 1
ATOM 546 C C . TYR A 1 70 ? -30.562 16.342 24.090 1.00 92.88 70 TYR A C 1
ATOM 548 O O . TYR A 1 70 ? -31.194 16.788 23.128 1.00 92.88 70 TYR A O 1
ATOM 556 N N . HIS A 1 71 ? -29.300 16.707 24.323 1.00 90.44 71 HIS A N 1
ATOM 557 C CA . HIS A 1 71 ? -28.587 17.653 23.462 1.00 90.44 71 HIS A CA 1
ATOM 558 C C . HIS A 1 71 ? -28.250 17.072 22.085 1.00 90.44 71 HIS A C 1
ATOM 560 O O . HIS A 1 71 ? -28.182 17.830 21.117 1.00 90.44 71 HIS A O 1
ATOM 566 N N . ASP A 1 72 ? -28.159 15.749 21.980 1.00 93.88 72 ASP A N 1
ATOM 567 C CA . ASP A 1 72 ? -27.893 15.034 20.733 1.00 93.88 72 ASP A CA 1
ATOM 568 C C . ASP A 1 72 ? -29.162 14.611 19.971 1.00 93.88 72 ASP A C 1
ATOM 570 O O . ASP A 1 72 ? -29.060 13.926 18.952 1.00 93.88 72 ASP A O 1
ATOM 574 N N . LEU A 1 73 ? -30.357 15.030 20.406 1.00 93.69 73 LEU A N 1
ATOM 575 C CA . LEU A 1 73 ? -31.590 14.845 19.630 1.00 93.69 73 LEU A CA 1
ATOM 576 C C . LEU A 1 73 ? -31.506 15.555 18.264 1.00 93.69 73 LEU A C 1
ATOM 578 O O . LEU A 1 73 ? -30.953 16.658 18.133 1.00 93.69 73 LEU A O 1
ATOM 582 N N . SER A 1 74 ? -32.058 14.921 17.226 1.00 93.38 74 SER A N 1
ATOM 583 C CA . SER A 1 74 ? -32.235 15.554 15.913 1.00 93.38 74 SER A CA 1
ATOM 584 C C . SER A 1 74 ? -33.231 16.719 15.991 1.00 93.38 74 SER A C 1
ATOM 586 O O . SER A 1 74 ? -33.974 16.851 16.967 1.00 93.38 74 SER A O 1
ATOM 588 N N . GLU A 1 75 ? -33.226 17.605 14.990 1.00 89.94 75 GLU A N 1
ATOM 589 C CA . GLU A 1 75 ? -34.212 18.698 14.945 1.00 89.94 75 GLU A CA 1
ATOM 590 C C . GLU A 1 75 ? -35.642 18.138 14.870 1.00 89.94 75 GLU A C 1
ATOM 592 O O . GLU A 1 75 ? -36.488 18.557 15.654 1.00 89.94 75 GLU A O 1
ATOM 597 N N . ASP A 1 76 ? -35.875 17.095 14.066 1.00 89.62 76 ASP A N 1
ATOM 598 C CA . ASP A 1 76 ? -37.173 16.411 13.968 1.00 89.62 76 ASP A CA 1
ATOM 599 C C . ASP A 1 76 ? -37.635 15.846 15.321 1.00 89.62 76 ASP A C 1
ATOM 601 O O . ASP A 1 76 ? -38.798 15.985 15.705 1.00 89.62 76 ASP A O 1
ATOM 605 N N . ALA A 1 77 ? -36.718 15.253 16.097 1.00 91.44 77 ALA A N 1
ATOM 606 C CA . ALA A 1 77 ? -37.034 14.738 17.426 1.00 91.44 77 ALA A CA 1
ATOM 607 C C . ALA A 1 77 ? -37.379 15.858 18.426 1.00 91.44 77 ALA A C 1
ATOM 609 O O . ALA A 1 77 ? -38.241 15.677 19.292 1.00 91.44 77 ALA A O 1
ATOM 610 N N . ARG A 1 78 ? -36.732 17.026 18.304 1.00 89.38 78 ARG A N 1
ATOM 611 C CA . ARG A 1 78 ? -37.047 18.214 19.112 1.00 89.38 78 ARG A CA 1
ATOM 612 C C . ARG A 1 78 ? -38.385 18.829 18.721 1.00 89.38 78 ARG A C 1
ATOM 614 O O . ARG A 1 78 ? -39.162 19.170 19.610 1.00 89.38 78 ARG A O 1
ATOM 621 N N . GLU A 1 79 ? -38.678 18.937 17.426 1.00 90.19 79 GLU A N 1
ATOM 622 C CA . GLU A 1 79 ? -39.967 19.425 16.918 1.00 90.19 79 GLU A CA 1
ATOM 623 C C . GLU A 1 79 ? -41.125 18.503 17.321 1.00 90.19 79 GLU A C 1
ATOM 625 O O . GLU A 1 79 ? -42.197 18.982 17.695 1.00 90.19 79 GLU A O 1
ATOM 630 N N . ALA A 1 80 ? -40.892 17.187 17.336 1.00 91.38 80 ALA A N 1
ATOM 631 C CA . ALA A 1 80 ? -41.841 16.192 17.832 1.00 91.38 80 ALA A CA 1
ATOM 632 C C .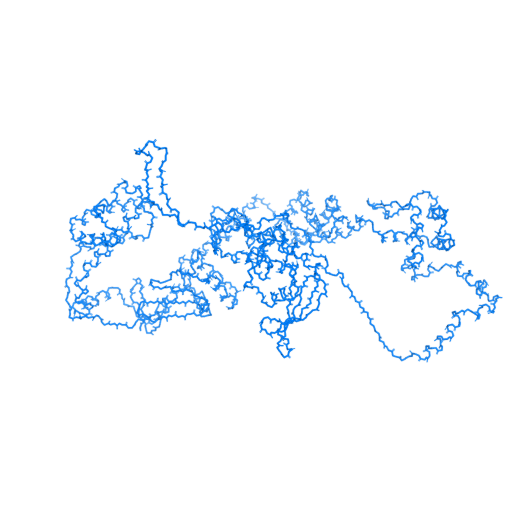 ALA A 1 80 ? -42.044 16.232 19.362 1.00 91.38 80 ALA A C 1
ATOM 634 O O . ALA A 1 80 ? -42.935 15.557 19.881 1.00 91.38 80 ALA A O 1
ATOM 635 N N . GLY A 1 81 ? -41.249 17.024 20.091 1.00 92.00 81 GLY A N 1
ATOM 636 C CA . GLY A 1 81 ? -41.397 17.235 21.529 1.00 92.00 81 GLY A CA 1
ATOM 637 C C . GLY A 1 81 ? -40.914 16.073 22.398 1.00 92.00 81 GLY A C 1
ATOM 638 O O . GLY A 1 81 ? -41.380 15.934 23.530 1.00 92.00 81 GLY A O 1
ATOM 639 N N . TYR A 1 82 ? -40.000 15.226 21.911 1.00 93.75 82 TYR A N 1
ATOM 640 C CA . TYR A 1 82 ? -39.442 14.156 22.740 1.00 93.75 82 TYR A CA 1
ATOM 641 C C . TYR A 1 82 ? -38.649 14.721 23.922 1.00 93.75 82 TYR A C 1
ATOM 643 O O . TYR A 1 82 ? -37.830 15.626 23.767 1.00 93.75 82 TYR A O 1
ATOM 651 N N . LEU A 1 83 ? -38.866 14.130 25.103 1.00 93.44 83 LEU A N 1
ATOM 652 C CA . LEU A 1 83 ? -38.202 14.511 26.354 1.00 93.44 83 LEU A CA 1
ATOM 653 C C . LEU A 1 83 ? -38.418 15.992 26.733 1.00 93.44 83 LEU A C 1
ATOM 655 O O . LEU A 1 83 ? -37.515 16.649 27.257 1.00 93.44 83 LEU A O 1
ATOM 659 N N . SER A 1 84 ? -39.615 16.530 26.472 1.00 91.88 84 SER A N 1
ATOM 660 C CA . SER A 1 84 ? -39.987 17.915 26.772 1.00 91.88 84 SER A CA 1
ATOM 661 C C . SER A 1 84 ? -39.748 18.340 28.220 1.00 91.88 84 SER A C 1
ATOM 663 O O . SER A 1 84 ? -39.392 19.498 28.447 1.00 91.88 84 SER A O 1
ATOM 665 N N . CYS A 1 85 ? -39.862 17.437 29.197 1.00 90.69 85 CYS A N 1
ATOM 666 C CA . CYS A 1 85 ? -39.583 17.751 30.599 1.00 90.69 85 CYS A CA 1
ATOM 667 C C . CYS A 1 85 ? -38.116 18.157 30.845 1.00 90.69 85 CYS A C 1
ATOM 669 O O . CYS A 1 85 ? -37.828 18.878 31.799 1.00 90.69 85 CYS A O 1
ATOM 671 N N . LEU A 1 86 ? -37.187 17.769 29.961 1.00 90.88 86 LEU A N 1
ATOM 672 C CA . LEU A 1 86 ? -35.785 18.193 30.014 1.00 90.88 86 LEU A CA 1
ATOM 673 C C . LEU A 1 86 ? -35.576 19.605 29.443 1.00 90.88 86 LEU A C 1
ATOM 675 O O . LEU A 1 86 ? -34.617 20.279 29.817 1.00 90.88 86 LEU A O 1
ATOM 679 N N . SER A 1 87 ? -36.491 20.099 28.601 1.00 84.12 87 SER A N 1
ATOM 680 C CA . SER A 1 87 ? -36.422 21.453 28.023 1.00 84.12 87 SER A CA 1
ATOM 681 C C . SER A 1 87 ? -36.605 22.572 29.057 1.00 84.12 87 SER A C 1
ATOM 683 O O . SER A 1 87 ? -36.208 23.718 28.825 1.00 84.12 87 SER A O 1
ATOM 685 N N . GLU A 1 88 ? -37.198 22.246 30.209 1.00 74.75 88 GLU A N 1
ATOM 686 C CA . GLU A 1 88 ? -37.418 23.169 31.325 1.00 74.75 88 GLU A CA 1
ATOM 687 C C . GLU A 1 88 ? -36.124 23.457 32.105 1.00 74.75 88 GLU A C 1
ATOM 689 O O . GLU A 1 88 ? -36.040 24.428 32.864 1.00 74.75 88 GLU A O 1
ATOM 694 N N . ILE A 1 89 ? -35.076 22.663 31.878 1.00 72.12 89 ILE A N 1
ATOM 695 C CA . ILE A 1 89 ? -33.768 22.789 32.522 1.00 72.12 89 ILE A CA 1
ATOM 696 C C . ILE A 1 89 ? -32.921 23.799 31.734 1.00 72.12 89 ILE A C 1
ATOM 698 O O . ILE A 1 89 ? -31.953 23.448 31.075 1.00 72.12 89 ILE A O 1
ATOM 702 N N . LYS A 1 90 ? -33.310 25.080 31.775 1.00 66.31 90 LYS A N 1
ATOM 703 C CA . LYS A 1 90 ? -32.618 26.173 31.060 1.00 66.31 90 LYS A CA 1
ATOM 704 C C . LYS A 1 90 ? -31.574 26.861 31.940 1.00 66.31 90 LYS A C 1
ATOM 706 O O . LYS A 1 90 ? -31.923 27.341 33.022 1.00 66.31 90 LYS A O 1
ATOM 711 N N . GLY A 1 91 ? -30.316 26.971 31.504 1.00 65.06 91 GLY A N 1
ATOM 712 C CA . GLY A 1 91 ? -29.245 27.615 32.275 1.00 65.06 91 GLY A CA 1
ATOM 713 C C . GLY A 1 91 ? -28.002 28.007 31.466 1.00 65.06 91 GLY A C 1
ATOM 714 O O . GLY A 1 91 ? -28.100 28.371 30.302 1.00 65.06 91 GLY A O 1
ATOM 715 N N . ASN A 1 92 ? -26.837 27.980 32.124 1.00 73.69 92 ASN A N 1
ATOM 716 C CA . ASN A 1 92 ? -25.530 28.316 31.539 1.00 73.69 92 ASN A CA 1
ATOM 717 C C . ASN A 1 92 ? -24.875 27.114 30.816 1.00 73.69 92 ASN A C 1
ATOM 719 O O . ASN A 1 92 ? -23.666 27.130 30.599 1.00 73.69 92 ASN A O 1
ATOM 723 N N . GLY A 1 93 ? -25.640 26.074 30.459 1.00 77.31 93 GLY A N 1
ATOM 724 C CA . GLY A 1 93 ? -25.095 24.824 29.925 1.00 77.31 93 GLY A CA 1
ATOM 725 C C . GLY A 1 93 ? -24.454 23.928 30.995 1.00 77.31 93 GLY A C 1
ATOM 726 O O . GLY A 1 93 ? -24.837 23.949 32.169 1.00 77.31 93 GLY A O 1
ATOM 727 N N . PHE A 1 94 ? -23.497 23.099 30.575 1.00 77.44 94 PHE A N 1
ATOM 728 C CA . PHE A 1 94 ? -22.724 22.212 31.450 1.00 77.44 94 PHE A CA 1
ATOM 729 C C . PHE A 1 94 ? -21.675 23.000 32.262 1.00 77.44 94 PHE A C 1
ATOM 731 O O . PHE A 1 94 ? -20.974 23.819 31.663 1.00 77.44 94 PHE A O 1
ATOM 738 N N . PRO A 1 95 ? -21.465 22.709 33.566 1.00 82.44 95 PRO A N 1
ATOM 739 C CA . PRO A 1 95 ? -22.074 21.644 34.382 1.00 82.44 95 PRO A CA 1
ATOM 740 C C . PRO A 1 95 ? -23.363 22.040 35.138 1.00 82.44 95 PRO A C 1
ATOM 742 O O . PRO A 1 95 ? -23.990 21.195 35.788 1.00 82.44 95 PRO A O 1
ATOM 745 N N . GLU A 1 96 ? -23.790 23.301 35.095 1.00 85.88 96 GLU A N 1
ATOM 746 C CA . GLU A 1 96 ? -24.903 23.809 35.907 1.00 85.88 96 GLU A CA 1
ATOM 747 C C . GLU A 1 96 ? -26.244 23.124 35.603 1.00 85.88 96 GLU A C 1
ATOM 749 O O . GLU A 1 96 ? -27.017 22.836 36.521 1.00 85.88 96 GLU A O 1
ATOM 754 N N . GLU A 1 97 ? -26.535 22.835 34.335 1.00 87.19 97 GLU A N 1
ATOM 755 C CA . GLU A 1 97 ? -27.768 22.145 33.937 1.00 87.19 97 GLU A CA 1
ATOM 756 C C . GLU A 1 97 ? -27.804 20.695 34.431 1.00 87.19 97 GLU A C 1
ATOM 758 O O . GLU A 1 97 ? -28.831 20.246 34.945 1.00 87.19 97 GLU A O 1
ATOM 763 N N . THR A 1 98 ? -26.670 19.988 34.392 1.00 90.50 98 THR A N 1
ATOM 764 C CA . THR A 1 98 ? -26.563 18.629 34.946 1.00 90.50 98 THR A CA 1
ATOM 765 C C . THR A 1 98 ? -26.739 18.604 36.464 1.00 90.50 98 THR A C 1
ATOM 767 O O . THR A 1 98 ? -27.406 17.709 36.989 1.00 90.50 98 THR A O 1
ATOM 770 N N . HIS A 1 99 ? -26.241 19.615 37.186 1.00 88.50 99 HIS A N 1
ATOM 771 C CA . HIS A 1 99 ? -26.496 19.750 38.624 1.00 88.50 99 HIS A CA 1
ATOM 772 C C . HIS A 1 99 ? -27.983 19.967 38.927 1.00 88.50 99 HIS A C 1
ATOM 774 O O . HIS A 1 99 ? -28.530 19.328 39.824 1.00 88.50 99 HIS A O 1
ATOM 780 N N . ARG A 1 100 ? -28.679 20.808 38.155 1.00 89.31 100 ARG A N 1
ATOM 781 C CA . ARG A 1 100 ? -30.127 21.017 38.336 1.00 89.31 100 ARG A CA 1
ATOM 782 C C . ARG A 1 100 ? -30.936 19.767 38.025 1.00 89.31 100 ARG A C 1
ATOM 784 O O . ARG A 1 100 ? -31.852 19.442 38.775 1.00 89.31 100 ARG A O 1
ATOM 791 N N . LEU A 1 101 ? -30.585 19.050 36.960 1.00 92.69 101 LEU A N 1
ATOM 792 C CA . LEU A 1 101 ? -31.226 17.783 36.622 1.00 92.69 101 LEU A CA 1
ATOM 793 C C . LEU A 1 101 ? -31.004 16.732 37.724 1.00 92.69 101 LEU A C 1
ATOM 795 O O . LEU A 1 101 ? -31.934 16.013 38.076 1.00 92.69 101 LEU A O 1
ATOM 799 N N . THR A 1 102 ? -29.818 16.698 38.339 1.00 93.62 102 THR A N 1
ATOM 800 C CA . THR A 1 102 ? -29.525 15.835 39.503 1.00 93.62 102 THR A CA 1
ATOM 801 C C . THR A 1 102 ? -30.494 16.095 40.661 1.00 93.62 102 THR A C 1
ATOM 803 O O . THR A 1 102 ? -31.028 15.154 41.259 1.00 93.62 102 THR A O 1
ATOM 806 N N . GLU A 1 103 ? -30.764 17.369 40.954 1.00 91.69 103 GLU A N 1
ATOM 807 C CA . GLU A 1 103 ? -31.729 17.766 41.983 1.00 91.69 103 GLU A CA 1
ATOM 808 C C . GLU A 1 103 ? -33.170 17.411 41.592 1.00 91.69 103 GLU A C 1
ATOM 810 O O . GLU A 1 103 ? -33.914 16.872 42.412 1.00 91.69 103 GLU A O 1
ATOM 815 N N . GLN A 1 104 ? -33.568 17.623 40.334 1.00 93.06 104 GLN A N 1
ATOM 816 C CA . GLN A 1 104 ? -34.908 17.256 39.856 1.00 93.06 104 GLN A CA 1
ATOM 817 C C . GLN A 1 104 ? -35.153 15.743 39.886 1.00 93.06 104 GLN A C 1
ATOM 819 O O . GLN A 1 104 ? -36.236 15.307 40.277 1.00 93.06 104 GLN A O 1
ATOM 824 N N . LEU A 1 105 ? -34.138 14.925 39.584 1.00 94.31 105 LEU A N 1
ATOM 825 C CA . LEU A 1 105 ? -34.211 13.463 39.697 1.00 94.31 105 LEU A CA 1
ATOM 826 C C . LEU A 1 105 ? -34.482 12.984 41.134 1.00 94.31 105 LEU A C 1
ATOM 828 O O . LEU A 1 105 ? -34.910 11.844 41.329 1.00 94.31 105 LEU A O 1
ATOM 832 N N . ASN A 1 106 ? -34.300 13.834 42.152 1.00 93.00 106 ASN A N 1
ATOM 833 C CA . ASN A 1 106 ? -34.727 13.526 43.517 1.00 93.00 106 ASN A CA 1
ATOM 834 C C . ASN A 1 106 ? -36.256 13.416 43.648 1.00 93.00 106 ASN A C 1
ATOM 836 O O . ASN A 1 106 ? -36.756 12.637 44.462 1.00 93.00 106 ASN A O 1
ATOM 840 N N . ALA A 1 107 ? -37.008 14.179 42.851 1.00 94.12 107 ALA A N 1
ATOM 841 C CA . ALA A 1 107 ? -38.458 14.271 42.943 1.00 94.12 107 ALA A CA 1
ATOM 842 C C . ALA A 1 107 ? -39.142 13.083 42.230 1.00 94.12 107 ALA A C 1
ATOM 844 O O . ALA A 1 107 ? -39.021 12.955 41.010 1.00 94.12 107 ALA A O 1
ATOM 845 N N . PRO A 1 108 ? -39.926 12.240 42.939 1.00 93.81 108 PRO A N 1
ATOM 846 C CA . PRO A 1 108 ? -40.605 11.096 42.322 1.00 93.81 108 PRO A CA 1
ATOM 847 C C . PRO A 1 108 ? -41.568 11.487 41.194 1.00 93.81 108 PRO A C 1
ATOM 849 O O . PRO A 1 108 ? -41.667 10.778 40.199 1.00 93.81 108 PRO A O 1
ATOM 852 N N . ALA A 1 109 ? -42.240 12.637 41.321 1.00 94.81 109 ALA A N 1
ATOM 853 C CA . ALA A 1 109 ? -43.146 13.146 40.292 1.00 94.81 109 ALA A CA 1
ATOM 854 C C . ALA A 1 109 ? -42.413 13.446 38.974 1.00 94.81 109 ALA A C 1
ATOM 856 O O . ALA A 1 109 ? -42.872 13.032 37.917 1.00 94.81 109 ALA A O 1
ATOM 857 N N . PHE A 1 110 ? -41.244 14.092 39.046 1.00 95.62 110 PHE A N 1
ATOM 858 C CA . PHE A 1 110 ? -40.422 14.362 37.867 1.00 95.62 110 PHE A CA 1
ATOM 859 C C . PHE A 1 110 ? -39.906 13.066 37.235 1.00 95.62 110 PHE A C 1
ATOM 861 O O . PHE A 1 110 ? -39.989 12.902 36.022 1.00 95.62 110 PHE A O 1
ATOM 868 N N . ARG A 1 111 ? -39.438 12.108 38.051 1.00 95.38 111 ARG A N 1
ATOM 869 C CA . ARG A 1 111 ? -39.014 10.793 37.543 1.00 95.38 111 ARG A CA 1
ATOM 870 C C . ARG A 1 111 ? -40.139 10.080 36.803 1.00 95.38 111 ARG A C 1
ATOM 872 O O . ARG A 1 111 ? -39.872 9.462 35.781 1.00 95.38 111 ARG A O 1
ATOM 879 N N . GLN A 1 112 ? -41.373 10.168 37.295 1.00 96.12 112 GLN A N 1
ATOM 880 C CA . GLN A 1 112 ? -42.522 9.559 36.632 1.00 96.12 112 GLN A CA 1
ATOM 881 C C . GLN A 1 112 ? -42.785 10.194 35.259 1.00 96.12 112 GLN A C 1
ATOM 883 O O . GLN A 1 112 ? -42.878 9.465 34.274 1.00 96.12 112 GLN A O 1
ATOM 888 N N . THR A 1 113 ? -42.807 11.528 35.171 1.00 95.88 113 THR A N 1
ATOM 889 C CA . THR A 1 113 ? -42.933 12.244 33.889 1.00 95.88 113 THR A CA 1
ATOM 890 C C . THR A 1 113 ? -41.809 11.868 32.925 1.00 95.88 113 THR A C 1
ATOM 892 O O . THR A 1 113 ? -42.066 11.486 31.785 1.00 95.88 113 THR A O 1
ATOM 895 N N . LEU A 1 114 ? -40.559 11.897 33.397 1.00 96.25 114 LEU A N 1
ATOM 896 C CA . LEU A 1 114 ? -39.399 11.541 32.587 1.00 96.25 114 LEU A CA 1
ATOM 897 C C . LEU A 1 114 ? -39.478 10.089 32.102 1.00 96.25 114 LEU A C 1
ATOM 899 O O . LEU A 1 114 ? -39.103 9.811 30.969 1.00 96.25 114 LEU A O 1
ATOM 903 N N . LYS A 1 115 ? -39.997 9.157 32.913 1.00 97.31 115 LYS A N 1
ATOM 904 C CA . LYS A 1 115 ? -40.184 7.763 32.491 1.00 97.31 115 LYS A CA 1
ATOM 905 C C . LYS A 1 115 ? -41.190 7.625 31.356 1.00 97.31 115 LYS A C 1
ATOM 907 O O . LYS A 1 115 ? -40.957 6.847 30.436 1.00 97.31 115 LYS A O 1
ATOM 912 N N . GLU A 1 116 ? -42.300 8.349 31.431 1.00 96.50 116 GLU A N 1
ATOM 913 C CA . GLU A 1 116 ? -43.349 8.324 30.410 1.00 96.50 116 GLU A CA 1
ATOM 914 C C . GLU A 1 116 ? -42.834 8.886 29.080 1.00 96.50 116 GLU A C 1
ATOM 916 O O . GLU A 1 116 ? -42.946 8.227 28.044 1.00 96.50 116 GLU A O 1
ATOM 921 N N . GLU A 1 117 ? -42.180 10.049 29.118 1.00 96.62 117 GLU A N 1
ATOM 922 C CA . GLU A 1 117 ? -41.574 10.654 27.930 1.00 96.62 117 GLU A CA 1
ATOM 923 C C . GLU A 1 117 ? -40.434 9.794 27.366 1.00 96.62 117 GLU A C 1
ATOM 925 O O . GLU A 1 117 ? -40.327 9.613 26.150 1.00 96.62 117 GLU A O 1
ATOM 930 N N . TYR A 1 118 ? -39.605 9.205 28.234 1.00 96.50 118 TYR A N 1
ATOM 931 C CA . TYR A 1 118 ? -38.513 8.338 27.803 1.00 96.50 118 TYR A CA 1
ATOM 932 C C . TYR A 1 118 ? -39.008 7.035 27.184 1.00 96.50 118 TYR A C 1
ATOM 934 O O . TYR A 1 118 ? -38.419 6.567 26.215 1.00 96.50 118 TYR A O 1
ATOM 942 N N . ALA A 1 119 ? -40.095 6.450 27.688 1.00 96.25 119 ALA A N 1
ATOM 943 C CA . ALA A 1 119 ? -40.697 5.267 27.081 1.00 96.25 119 ALA A CA 1
ATOM 944 C C . ALA A 1 119 ? -41.220 5.560 25.663 1.00 96.25 119 ALA A C 1
ATOM 946 O O . ALA A 1 119 ? -41.036 4.739 24.757 1.00 96.25 119 ALA A O 1
ATOM 947 N N . ALA A 1 120 ? -41.822 6.738 25.456 1.00 95.62 120 ALA A N 1
ATOM 948 C CA . ALA A 1 120 ? -42.259 7.192 24.138 1.00 95.62 120 ALA A CA 1
ATOM 949 C C . ALA A 1 120 ? -41.068 7.396 23.187 1.00 95.62 120 ALA A C 1
ATOM 951 O O . ALA A 1 120 ? -41.071 6.857 22.080 1.00 95.62 120 ALA A O 1
ATOM 952 N N . PHE A 1 121 ? -40.022 8.094 23.646 1.00 96.25 121 PHE A N 1
ATOM 953 C CA . PHE A 1 121 ? -38.773 8.267 22.900 1.00 96.25 121 PHE A CA 1
ATOM 954 C C . PHE A 1 121 ? -38.118 6.923 22.555 1.00 96.25 121 PHE A C 1
ATOM 956 O O . PHE A 1 121 ? -37.786 6.674 21.402 1.00 96.25 121 PHE A O 1
ATOM 963 N N . TRP A 1 122 ? -37.966 6.025 23.530 1.00 94.00 122 TRP A N 1
ATOM 964 C CA . TRP A 1 122 ? -37.323 4.724 23.348 1.00 94.00 122 TRP A CA 1
ATOM 965 C C . TRP A 1 122 ? -38.060 3.857 22.326 1.00 94.00 122 TRP A C 1
ATOM 967 O O . TRP A 1 122 ? -37.422 3.205 21.503 1.00 94.00 122 TRP A O 1
ATOM 977 N N . THR A 1 123 ? -39.396 3.888 22.337 1.00 94.25 123 THR A N 1
ATOM 978 C CA . THR A 1 123 ? -40.222 3.174 21.352 1.00 94.25 123 THR A CA 1
ATOM 979 C C . THR A 1 123 ? -40.016 3.733 19.945 1.00 94.25 123 THR A C 1
ATOM 981 O O . THR A 1 123 ? -39.853 2.961 19.002 1.00 94.25 123 THR A O 1
ATOM 984 N N . ALA A 1 124 ? -39.984 5.060 19.800 1.00 93.88 124 ALA A N 1
ATOM 985 C CA . ALA A 1 124 ? -39.742 5.711 18.517 1.00 93.88 124 ALA A CA 1
ATOM 986 C C . ALA A 1 124 ? -38.315 5.450 18.010 1.00 93.88 124 ALA A C 1
ATOM 988 O O . ALA A 1 124 ? -38.136 5.069 16.860 1.00 93.88 124 ALA A O 1
ATOM 989 N N . TYR A 1 125 ? -37.315 5.524 18.890 1.00 93.38 125 TYR A N 1
ATOM 990 C CA . TYR A 1 125 ? -35.906 5.307 18.555 1.00 93.38 125 TYR A CA 1
ATOM 991 C C . TYR A 1 125 ? -35.587 3.876 18.093 1.00 93.38 125 TYR A C 1
ATOM 993 O O . TYR A 1 125 ? -34.633 3.641 17.352 1.00 93.38 125 TYR A O 1
ATOM 1001 N N . GLN A 1 126 ? -36.377 2.889 18.525 1.00 91.38 126 GLN A N 1
ATOM 1002 C CA . GLN A 1 126 ? -36.266 1.521 18.013 1.00 91.38 126 GLN A CA 1
ATOM 1003 C C . GLN A 1 126 ? -36.728 1.388 16.557 1.00 91.38 126 GLN A C 1
ATOM 1005 O O . GLN A 1 126 ? -36.285 0.467 15.873 1.00 91.38 126 GLN A O 1
ATOM 1010 N N . GLN A 1 127 ? -37.622 2.270 16.103 1.00 92.88 127 GLN A N 1
ATOM 1011 C CA . GLN A 1 127 ? -38.161 2.278 14.742 1.00 92.88 127 GLN A CA 1
ATOM 1012 C C . GLN A 1 127 ? -37.366 3.217 13.833 1.00 92.88 127 GLN A C 1
ATOM 1014 O O . GLN A 1 127 ? -37.099 2.870 12.686 1.00 92.88 127 GLN A O 1
ATOM 1019 N N . ASP A 1 128 ? -36.968 4.369 14.366 1.00 92.88 128 ASP A N 1
ATOM 1020 C CA . ASP A 1 128 ? -36.216 5.404 13.675 1.00 92.88 128 ASP A CA 1
ATOM 1021 C C . ASP A 1 128 ? -34.952 5.763 14.468 1.00 92.88 128 ASP A C 1
ATOM 1023 O O . ASP A 1 128 ? -34.998 6.367 15.543 1.00 92.88 128 ASP A O 1
ATOM 1027 N N . ARG A 1 129 ? -33.797 5.369 13.927 1.00 92.00 129 ARG A N 1
ATOM 1028 C CA . ARG A 1 129 ? -32.501 5.648 14.548 1.00 92.00 129 ARG A CA 1
ATOM 1029 C C . ARG A 1 129 ? -32.090 7.111 14.387 1.00 92.00 129 ARG A C 1
ATOM 1031 O O . ARG A 1 129 ? -31.316 7.574 15.222 1.00 92.00 129 ARG A O 1
ATOM 1038 N N . ASP A 1 130 ? -32.633 7.840 13.413 1.00 93.44 130 ASP A N 1
ATOM 1039 C CA . ASP A 1 130 ? -32.220 9.207 13.069 1.00 93.44 130 ASP A CA 1
ATOM 1040 C C . ASP A 1 130 ? -32.732 10.257 14.073 1.00 93.44 130 ASP A C 1
ATOM 1042 O O . ASP A 1 130 ? -32.350 11.427 14.027 1.00 93.44 130 ASP A O 1
ATOM 1046 N N . LEU A 1 131 ? -33.525 9.839 15.069 1.00 92.88 131 LEU A N 1
ATOM 1047 C CA . LEU A 1 131 ? -33.932 10.682 16.200 1.00 92.88 131 LEU A CA 1
ATOM 1048 C C . LEU A 1 131 ? -32.750 11.148 17.074 1.00 92.88 131 LEU A C 1
ATOM 1050 O O . LEU A 1 131 ? -32.887 12.115 17.827 1.00 92.88 131 LEU A O 1
ATOM 1054 N N . LEU A 1 132 ? -31.591 10.483 16.989 1.00 93.31 132 LEU A N 1
ATOM 1055 C CA . LEU A 1 132 ? -30.343 10.908 17.628 1.00 93.31 132 LEU A CA 1
ATOM 1056 C C . LEU A 1 132 ? -29.260 11.168 16.582 1.00 93.31 132 LEU A C 1
ATOM 1058 O O . LEU A 1 132 ? -28.983 10.313 15.748 1.00 93.31 132 LEU A O 1
ATOM 1062 N N . ARG A 1 133 ? -28.558 12.299 16.713 1.00 90.31 133 ARG A N 1
ATOM 1063 C CA . ARG A 1 133 ? -27.392 12.658 15.884 1.00 90.31 133 ARG A CA 1
ATOM 1064 C C . ARG A 1 133 ? -26.218 11.698 16.084 1.00 90.31 133 ARG A C 1
ATOM 1066 O O . ARG A 1 133 ? -25.435 11.482 15.165 1.00 90.31 133 ARG A O 1
ATOM 1073 N N . PHE A 1 134 ? -26.090 11.132 17.288 1.00 88.81 134 PHE A N 1
ATOM 1074 C CA . PHE A 1 134 ? -25.033 10.191 17.651 1.00 88.81 134 PHE A CA 1
ATOM 1075 C C . PHE A 1 134 ? -25.586 8.988 18.435 1.00 88.81 134 PHE A C 1
ATOM 1077 O O . PHE A 1 134 ? -26.400 9.138 19.345 1.00 88.81 134 PHE A O 1
ATOM 1084 N N . HIS A 1 135 ? -25.107 7.773 18.139 1.00 84.88 135 HIS A N 1
ATOM 1085 C CA . HIS A 1 135 ? -25.707 6.526 18.653 1.00 84.88 135 HIS A CA 1
ATOM 1086 C C . HIS A 1 135 ? -24.950 5.849 19.813 1.00 84.88 135 HIS A C 1
ATOM 1088 O O . HIS A 1 135 ? -25.188 4.674 20.099 1.00 84.88 135 HIS A O 1
ATOM 1094 N N . TYR A 1 136 ? -24.058 6.559 20.511 1.00 86.50 136 TYR A N 1
ATOM 1095 C CA . TYR A 1 136 ? -23.252 5.990 21.605 1.00 86.50 136 TYR A CA 1
ATOM 1096 C C . TYR A 1 136 ? -23.974 5.942 22.974 1.00 86.50 136 TYR A C 1
ATOM 1098 O O . TYR A 1 136 ? -23.477 5.322 23.913 1.00 86.50 136 TYR A O 1
ATOM 1106 N N . HIS A 1 137 ? -25.170 6.533 23.094 1.00 84.50 137 HIS A N 1
ATOM 1107 C CA . HIS A 1 137 ? -25.876 6.823 24.361 1.00 84.50 137 HIS A CA 1
ATOM 1108 C C . HIS A 1 137 ? -26.500 5.645 25.137 1.00 84.50 137 HIS A C 1
ATOM 1110 O O . HIS A 1 137 ? -27.301 5.881 26.031 1.00 84.50 137 HIS A O 1
ATOM 1116 N N . ARG A 1 138 ? -26.172 4.380 24.836 1.00 91.25 138 ARG A N 1
ATOM 1117 C CA . ARG A 1 138 ? -26.687 3.160 25.524 1.00 91.25 138 ARG A CA 1
ATOM 1118 C C . ARG A 1 138 ? -28.100 3.304 26.151 1.00 91.25 138 ARG A C 1
ATOM 1120 O O . ARG A 1 138 ? -28.257 3.148 27.364 1.00 91.25 138 ARG A O 1
ATOM 1127 N N . PRO A 1 139 ? -29.164 3.569 25.371 1.00 91.56 139 PRO A N 1
ATOM 1128 C CA . PRO A 1 139 ? -30.402 4.097 25.953 1.00 91.56 139 PRO A CA 1
ATOM 1129 C C . PRO A 1 139 ? -31.182 3.058 26.789 1.00 91.56 139 PRO A C 1
ATOM 1131 O O . PRO A 1 139 ? -31.875 3.398 27.744 1.00 91.56 139 PRO A O 1
ATOM 1134 N N . ARG A 1 140 ? -30.971 1.758 26.535 1.00 92.00 140 ARG A N 1
ATOM 1135 C CA . ARG A 1 140 ? -31.456 0.687 27.422 1.00 92.00 140 ARG A CA 1
ATOM 1136 C C . ARG A 1 140 ? -30.886 0.802 28.842 1.00 92.00 140 ARG A C 1
ATOM 1138 O O . ARG A 1 140 ? -31.620 0.605 29.798 1.00 92.00 140 ARG A O 1
ATOM 1145 N N . GLU A 1 141 ? -29.599 1.119 28.979 1.00 93.44 141 GLU A N 1
ATOM 1146 C CA . GLU A 1 141 ? -28.941 1.283 30.284 1.00 93.44 141 GLU A CA 1
ATOM 1147 C C . GLU A 1 141 ? -29.510 2.496 31.030 1.00 93.44 141 GLU A C 1
ATOM 1149 O O . GLU A 1 141 ? -29.815 2.415 32.214 1.00 93.44 141 GLU A O 1
ATOM 1154 N N . ILE A 1 142 ? -29.732 3.606 30.319 1.00 94.88 142 ILE A N 1
ATOM 1155 C CA . ILE A 1 142 ? -30.365 4.809 30.878 1.00 94.88 142 ILE A CA 1
ATOM 1156 C C . ILE A 1 142 ? -31.776 4.493 31.399 1.00 94.88 142 ILE A C 1
ATOM 1158 O O . ILE A 1 142 ? -32.142 4.933 32.489 1.00 94.88 142 ILE A O 1
ATOM 1162 N N . TRP A 1 143 ? -32.552 3.703 30.651 1.00 95.38 143 TRP A N 1
ATOM 1163 C CA . TRP A 1 143 ? -33.895 3.277 31.049 1.00 95.38 143 TRP A CA 1
ATOM 1164 C C . TRP A 1 143 ? -33.910 2.425 32.320 1.00 95.38 143 TRP A C 1
ATOM 1166 O O . TRP A 1 143 ? -34.728 2.670 33.208 1.00 95.38 143 TRP A O 1
ATOM 1176 N N . GLU A 1 144 ? -33.031 1.423 32.411 1.00 94.81 144 GLU A N 1
ATOM 1177 C CA . GLU A 1 144 ? -32.924 0.584 33.611 1.00 94.81 144 GLU A CA 1
ATOM 1178 C C . GLU A 1 144 ? -32.472 1.414 34.818 1.00 94.81 144 GLU A C 1
ATOM 1180 O O . GLU A 1 144 ? -33.164 1.420 35.832 1.00 94.81 144 GLU A O 1
ATOM 1185 N N . ASN A 1 145 ? -31.437 2.247 34.674 1.00 94.62 145 ASN A N 1
ATOM 1186 C CA . ASN A 1 145 ? -30.958 3.101 35.765 1.00 94.62 145 ASN A CA 1
ATOM 1187 C C . ASN A 1 145 ? -32.031 4.093 36.255 1.00 94.62 145 ASN A C 1
ATOM 1189 O O . ASN A 1 145 ? -32.132 4.372 37.448 1.00 94.62 145 ASN A O 1
ATOM 1193 N N . LEU A 1 146 ? -32.867 4.629 35.355 1.00 95.31 146 LEU A N 1
ATOM 1194 C CA . LEU A 1 146 ? -33.992 5.487 35.744 1.00 95.31 146 LEU A CA 1
ATOM 1195 C C . LEU A 1 146 ? -35.060 4.715 36.534 1.00 95.31 146 LEU A C 1
ATOM 1197 O O . LEU A 1 146 ? -35.713 5.283 37.416 1.00 95.31 146 LEU A O 1
ATOM 1201 N N . LYS A 1 147 ? -35.264 3.430 36.231 1.00 93.62 147 LYS A N 1
ATOM 1202 C CA . LYS A 1 147 ? -36.155 2.561 37.006 1.00 93.62 147 LYS A CA 1
ATOM 1203 C C . LYS A 1 147 ? -35.564 2.233 38.374 1.00 93.62 147 LYS A C 1
ATOM 1205 O O . LYS A 1 147 ? -36.301 2.317 39.356 1.00 93.62 147 LYS A O 1
ATOM 1210 N N . ASP A 1 148 ? -34.262 1.980 38.442 1.00 93.94 148 ASP A N 1
ATOM 1211 C CA . ASP A 1 148 ? -33.552 1.631 39.675 1.00 93.94 148 ASP A CA 1
ATOM 1212 C C . ASP A 1 148 ? -33.600 2.741 40.736 1.00 93.94 148 ASP A C 1
ATOM 1214 O O . ASP A 1 148 ? -33.643 2.447 41.931 1.00 93.94 148 ASP A O 1
ATOM 1218 N N . LEU A 1 149 ? -33.732 4.012 40.331 1.00 92.62 149 LEU A N 1
ATOM 1219 C CA . LEU A 1 149 ? -33.919 5.130 41.268 1.00 92.62 149 LEU A CA 1
ATOM 1220 C C . LEU A 1 149 ? -35.173 5.020 42.158 1.00 92.62 149 LEU A C 1
ATOM 1222 O O . LEU A 1 149 ? -35.231 5.695 43.189 1.00 92.62 149 LEU A O 1
ATOM 1226 N N . ASP A 1 150 ? -36.165 4.207 41.781 1.00 91.00 150 ASP A N 1
ATOM 1227 C CA . ASP A 1 150 ? -37.370 3.968 42.589 1.00 91.00 150 ASP A CA 1
ATOM 1228 C C . ASP A 1 150 ? -37.262 2.741 43.505 1.00 91.00 150 ASP A C 1
ATOM 1230 O O . ASP A 1 150 ? -38.176 2.477 44.292 1.00 91.00 150 ASP A O 1
ATOM 1234 N N . LEU A 1 151 ? -36.158 1.992 43.439 1.00 91.12 151 LEU A N 1
ATOM 1235 C CA . LEU A 1 151 ? -35.937 0.863 44.333 1.00 91.12 151 LEU A CA 1
ATOM 1236 C C . LEU A 1 151 ? -35.761 1.341 45.786 1.00 91.12 151 LEU A C 1
ATOM 1238 O O . LEU A 1 151 ? -35.146 2.383 46.046 1.00 91.12 151 LEU A O 1
ATOM 1242 N N . PRO A 1 152 ? -36.270 0.581 46.774 1.00 88.69 152 PRO A N 1
ATOM 1243 C CA . PRO A 1 152 ? -36.096 0.924 48.178 1.00 88.69 152 PRO A CA 1
ATOM 1244 C C . PRO A 1 152 ? -34.612 0.856 48.564 1.00 88.69 152 PRO A C 1
ATOM 1246 O O . PRO A 1 152 ? -33.983 -0.201 48.487 1.00 88.69 152 PRO A O 1
ATOM 1249 N N . ARG A 1 153 ? -34.052 1.985 49.015 1.00 85.31 153 ARG A N 1
ATOM 1250 C CA . ARG A 1 153 ? -32.641 2.072 49.417 1.00 85.31 153 ARG A CA 1
ATOM 1251 C C . ARG A 1 153 ? -32.409 1.433 50.784 1.00 85.31 153 ARG A C 1
ATOM 1253 O O . ARG A 1 153 ? -33.117 1.723 51.747 1.00 85.31 153 ARG A O 1
ATOM 1260 N N . ARG A 1 154 ? -31.368 0.604 50.875 1.00 88.56 154 ARG A N 1
ATOM 1261 C CA . ARG A 1 154 ? -30.813 0.122 52.147 1.00 88.56 154 ARG A CA 1
ATOM 1262 C C . ARG A 1 154 ? -29.734 1.092 52.616 1.00 88.56 154 ARG A C 1
ATOM 1264 O O . ARG A 1 154 ? -28.907 1.521 51.818 1.00 88.56 154 ARG A O 1
ATOM 1271 N N . THR A 1 155 ? -29.754 1.440 53.896 1.00 87.69 155 THR A N 1
ATOM 1272 C CA . THR A 1 155 ? -28.750 2.310 54.517 1.00 87.69 155 THR A CA 1
ATOM 1273 C C . THR A 1 155 ? -27.688 1.470 55.212 1.00 87.69 155 THR A C 1
ATOM 1275 O O . THR A 1 155 ? -28.033 0.574 55.982 1.00 87.69 155 THR A O 1
ATOM 1278 N N . PHE A 1 156 ? -26.420 1.804 54.988 1.00 90.31 156 PHE A N 1
ATOM 1279 C CA . PHE A 1 156 ? -25.268 1.179 55.638 1.00 90.31 156 PHE A CA 1
ATOM 1280 C C . PHE A 1 156 ? -24.498 2.223 56.453 1.00 90.31 156 PHE A C 1
ATOM 1282 O O . PHE A 1 156 ? -24.641 3.422 56.215 1.00 90.31 156 PHE A O 1
ATOM 1289 N N . SER A 1 157 ? -23.696 1.770 57.415 1.00 86.56 157 SER A N 1
ATOM 1290 C CA . SER A 1 157 ? -22.839 2.620 58.248 1.00 86.56 157 SER A CA 1
ATOM 1291 C C . SER A 1 157 ? -21.414 2.086 58.211 1.00 86.56 157 SER A C 1
ATOM 1293 O O . SER A 1 157 ? -21.212 0.874 58.197 1.00 86.56 157 SER A O 1
ATOM 1295 N N . SER A 1 158 ? -20.428 2.980 58.225 1.00 89.88 158 SER A N 1
ATOM 1296 C CA . SER A 1 158 ? -19.012 2.620 58.275 1.00 89.88 158 SER A CA 1
ATOM 1297 C C . SER A 1 158 ? -18.237 3.592 59.158 1.00 89.88 158 SER A C 1
ATOM 1299 O O . SER A 1 158 ? -18.488 4.795 59.131 1.00 89.88 158 SER A O 1
ATOM 1301 N N . ASP A 1 159 ? -17.263 3.060 59.894 1.00 85.44 159 ASP A N 1
ATOM 1302 C CA . ASP A 1 159 ? -16.279 3.845 60.646 1.00 85.44 159 ASP A CA 1
ATOM 1303 C C . ASP A 1 159 ? -14.994 4.102 59.830 1.00 85.44 159 ASP A C 1
ATOM 1305 O O . ASP A 1 159 ? -14.048 4.721 60.322 1.00 85.44 159 ASP A O 1
ATOM 1309 N N . LEU A 1 160 ? -14.928 3.623 58.579 1.00 85.25 160 LEU A N 1
ATOM 1310 C CA . LEU A 1 160 ? -13.783 3.848 57.702 1.00 85.25 160 LEU A CA 1
ATOM 1311 C C . LEU A 1 160 ? -13.735 5.312 57.260 1.00 85.25 160 LEU A C 1
ATOM 1313 O O . LEU A 1 160 ? -14.667 5.834 56.644 1.00 85.25 160 LEU A O 1
ATOM 1317 N N . SER A 1 161 ? -12.601 5.960 57.527 1.00 79.50 161 SER A N 1
ATOM 1318 C CA . SER A 1 161 ? -12.288 7.282 56.980 1.00 79.50 161 SER A CA 1
ATOM 1319 C C . SER A 1 161 ? -11.827 7.209 55.524 1.00 79.50 161 SER A C 1
ATOM 1321 O O . SER A 1 161 ? -12.094 8.129 54.759 1.00 79.50 161 SER A O 1
ATOM 1323 N N . GLN A 1 162 ? -11.148 6.123 55.143 1.00 77.31 162 GLN A N 1
ATOM 1324 C CA . GLN A 1 162 ? -10.711 5.814 53.781 1.00 77.31 162 GLN A CA 1
ATOM 1325 C C . GLN A 1 162 ? -10.710 4.295 53.578 1.00 77.31 162 GLN A C 1
ATOM 1327 O O . GLN A 1 162 ? -10.410 3.541 54.507 1.00 77.31 162 GLN A O 1
ATOM 1332 N N . VAL A 1 163 ? -11.030 3.847 52.364 1.00 76.06 163 VAL A N 1
ATOM 1333 C CA . VAL A 1 163 ? -10.935 2.432 51.980 1.00 76.06 163 VAL A CA 1
ATOM 1334 C C . VAL A 1 163 ? -9.452 2.059 51.801 1.00 76.06 163 VAL A C 1
ATOM 1336 O O . VAL A 1 163 ? -8.691 2.863 51.255 1.00 76.06 163 VAL A O 1
ATOM 1339 N N . PRO A 1 164 ? -8.995 0.874 52.255 1.00 74.38 164 PRO A N 1
ATOM 1340 C CA . PRO A 1 164 ? -7.618 0.433 52.044 1.00 74.38 164 PRO A CA 1
ATOM 1341 C C . PRO A 1 164 ? -7.238 0.439 50.560 1.00 74.38 164 PRO A C 1
ATOM 1343 O O . PRO A 1 164 ? -7.908 -0.180 49.734 1.00 74.38 164 PRO A O 1
ATOM 1346 N N . THR A 1 165 ? -6.137 1.107 50.218 1.00 70.19 165 THR A N 1
ATOM 1347 C CA . THR A 1 165 ? -5.634 1.148 48.845 1.00 70.19 165 THR A CA 1
ATOM 1348 C C . THR A 1 165 ? -4.899 -0.148 48.510 1.00 70.19 165 THR A C 1
ATOM 1350 O O . THR A 1 165 ? -3.951 -0.555 49.184 1.00 70.19 165 THR A O 1
ATOM 1353 N N . VAL A 1 166 ? -5.340 -0.819 47.448 1.00 72.69 166 VAL A N 1
ATOM 1354 C CA . VAL A 1 166 ? -4.649 -1.984 46.886 1.00 72.69 166 VAL A CA 1
ATOM 1355 C C . VAL A 1 166 ? -3.683 -1.490 45.811 1.00 72.69 166 VAL A C 1
ATOM 1357 O O . VAL A 1 166 ? -4.005 -0.579 45.055 1.00 72.69 166 VAL A O 1
ATOM 1360 N N . GLN A 1 167 ? -2.482 -2.068 45.735 1.00 70.81 167 GLN A N 1
ATOM 1361 C CA . GLN A 1 167 ? -1.574 -1.782 44.623 1.00 70.81 167 GLN A CA 1
ATOM 1362 C C . GLN A 1 167 ? -2.153 -2.344 43.324 1.00 70.81 167 GLN A C 1
ATOM 1364 O O . GLN A 1 167 ? -2.333 -3.558 43.194 1.00 70.81 167 GLN A O 1
ATOM 1369 N N . HIS A 1 168 ? -2.407 -1.463 42.360 1.00 79.62 168 HIS A N 1
ATOM 1370 C CA . HIS A 1 168 ? -2.881 -1.835 41.036 1.00 79.62 168 HIS A CA 1
ATOM 1371 C C . HIS A 1 168 ? -1.701 -2.001 40.070 1.00 79.62 168 HIS A C 1
ATOM 1373 O O . HIS A 1 168 ? -0.649 -1.374 40.202 1.00 79.62 168 HIS A O 1
ATOM 1379 N N . PHE A 1 169 ? -1.868 -2.878 39.085 1.00 83.69 169 PHE A N 1
ATOM 1380 C CA . PHE A 1 169 ? -0.960 -3.000 37.950 1.00 83.69 169 PHE A CA 1
ATOM 1381 C C . PHE A 1 169 ? -1.761 -3.363 36.699 1.00 83.69 169 PHE A C 1
ATOM 1383 O O . PHE A 1 169 ? -2.887 -3.851 36.799 1.00 83.69 169 PHE A O 1
ATOM 1390 N N . ILE A 1 170 ? -1.175 -3.120 35.526 1.00 83.25 170 ILE A N 1
ATOM 1391 C CA . ILE A 1 170 ? -1.762 -3.515 34.243 1.00 83.25 170 ILE A CA 1
ATOM 1392 C C . ILE A 1 170 ? -1.460 -4.998 34.014 1.00 83.25 170 ILE A C 1
ATOM 1394 O O . ILE A 1 170 ? -0.297 -5.406 33.947 1.00 83.25 170 ILE A O 1
ATOM 1398 N N . THR A 1 171 ? -2.507 -5.809 33.936 1.00 86.50 171 THR A N 1
ATOM 1399 C CA . THR A 1 171 ? -2.403 -7.249 33.697 1.00 86.50 171 THR A CA 1
ATOM 1400 C C . THR A 1 171 ? -2.027 -7.548 32.245 1.00 86.50 171 THR A C 1
ATOM 1402 O O . THR A 1 171 ? -2.278 -6.769 31.328 1.00 86.50 171 THR A O 1
ATOM 1405 N N . GLU A 1 172 ? -1.435 -8.716 32.013 1.00 87.19 172 GLU A N 1
ATOM 1406 C CA . GLU A 1 172 ? -1.141 -9.216 30.669 1.00 87.19 172 GLU A CA 1
ATOM 1407 C C . GLU A 1 172 ? -2.430 -9.435 29.863 1.00 87.19 172 GLU A C 1
ATOM 1409 O O . GLU A 1 172 ? -2.414 -9.253 28.652 1.00 87.19 172 GLU A O 1
ATOM 1414 N N . ASP A 1 173 ? -3.548 -9.757 30.523 1.00 85.38 173 ASP A N 1
ATOM 1415 C CA . ASP A 1 173 ? -4.850 -9.896 29.859 1.00 85.38 173 ASP A CA 1
ATOM 1416 C C . ASP A 1 173 ? -5.381 -8.548 29.357 1.00 85.38 173 ASP A C 1
ATOM 1418 O O . ASP A 1 173 ? -5.950 -8.478 28.267 1.00 85.38 173 ASP A O 1
ATOM 1422 N N . GLU A 1 174 ? -5.184 -7.469 30.122 1.00 85.12 174 GLU A N 1
ATOM 1423 C CA . GLU A 1 174 ? -5.520 -6.106 29.692 1.00 85.12 174 GLU A CA 1
ATOM 1424 C C . GLU A 1 174 ? -4.644 -5.668 28.517 1.00 85.12 174 GLU A C 1
ATOM 1426 O O . GLU A 1 174 ? -5.153 -5.097 27.555 1.00 85.12 174 GLU A O 1
ATOM 1431 N N . ILE A 1 175 ? -3.346 -5.985 28.562 1.00 85.88 175 ILE A N 1
ATOM 1432 C CA . ILE A 1 175 ? -2.417 -5.705 27.462 1.00 85.88 175 ILE A CA 1
ATOM 1433 C C . ILE A 1 175 ? -2.813 -6.486 26.205 1.00 85.88 175 ILE A C 1
ATOM 1435 O O . ILE A 1 175 ? -2.870 -5.904 25.124 1.00 85.88 175 ILE A O 1
ATOM 1439 N N . ASP A 1 176 ? -3.098 -7.785 26.329 1.00 88.62 176 ASP A N 1
ATOM 1440 C CA . ASP A 1 176 ? -3.531 -8.624 25.207 1.00 88.62 176 ASP A CA 1
ATOM 1441 C C . ASP A 1 176 ? -4.832 -8.088 24.612 1.00 88.62 176 ASP A C 1
ATOM 1443 O O . ASP A 1 176 ? -4.915 -7.876 23.405 1.00 88.62 176 ASP A O 1
ATOM 1447 N N . THR A 1 177 ? -5.820 -7.795 25.460 1.00 84.62 177 THR A N 1
ATOM 1448 C CA . THR A 1 177 ? -7.114 -7.254 25.027 1.00 84.62 177 THR A CA 1
ATOM 1449 C C . THR A 1 177 ? -6.928 -5.938 24.271 1.00 84.62 177 THR A C 1
ATOM 1451 O O . THR A 1 177 ? -7.476 -5.781 23.181 1.00 84.62 177 THR A O 1
ATOM 1454 N N . ALA A 1 178 ? -6.088 -5.035 24.783 1.00 82.88 178 ALA A N 1
ATOM 1455 C CA . ALA A 1 178 ? -5.764 -3.783 24.110 1.00 82.88 178 ALA A CA 1
ATOM 1456 C C . ALA A 1 178 ? -5.069 -4.004 22.751 1.00 82.88 178 ALA A C 1
ATOM 1458 O O . ALA A 1 178 ? -5.448 -3.378 21.765 1.00 82.88 178 ALA A O 1
ATOM 1459 N N . MET A 1 179 ? -4.107 -4.932 22.659 1.00 84.12 179 MET A N 1
ATOM 1460 C CA . MET A 1 179 ? -3.419 -5.251 21.395 1.00 84.12 179 MET A CA 1
ATOM 1461 C C . MET A 1 179 ? -4.343 -5.871 20.348 1.00 84.12 179 MET A C 1
ATOM 1463 O O . MET A 1 179 ? -4.216 -5.583 19.158 1.00 84.12 179 MET A O 1
ATOM 1467 N N . THR A 1 180 ? -5.283 -6.715 20.775 1.00 85.44 180 THR A N 1
ATOM 1468 C CA . THR A 1 180 ? -6.279 -7.304 19.869 1.00 85.44 180 THR A CA 1
ATOM 1469 C C . THR A 1 180 ? -7.290 -6.286 19.344 1.00 85.44 180 THR A C 1
ATOM 1471 O O . THR A 1 180 ? -8.065 -6.624 18.457 1.00 85.44 180 THR A O 1
ATOM 1474 N N . GLY A 1 181 ? -7.291 -5.042 19.836 1.00 76.25 181 GLY A N 1
ATOM 1475 C CA . GLY A 1 181 ? -8.087 -3.951 19.268 1.00 76.25 181 GLY A CA 1
ATOM 1476 C C . GLY A 1 181 ? -7.642 -3.523 17.863 1.00 76.25 181 GLY A C 1
ATOM 1477 O O . GLY A 1 181 ? -8.424 -2.907 17.145 1.00 76.25 181 GLY A O 1
ATOM 1478 N N . GLY A 1 182 ? -6.428 -3.897 17.441 1.00 76.88 182 GLY A N 1
ATOM 1479 C CA . GLY A 1 182 ? -5.837 -3.466 16.173 1.00 76.88 182 GLY A CA 1
ATOM 1480 C C . GLY A 1 182 ? -5.195 -2.077 16.251 1.00 76.88 182 GLY A C 1
ATOM 1481 O O . GLY A 1 182 ? -4.920 -1.568 17.340 1.00 76.88 182 GLY A O 1
ATOM 1482 N N . SER A 1 183 ? -4.898 -1.492 15.090 1.00 73.19 183 SER A N 1
ATOM 1483 C CA . SER A 1 183 ? -4.451 -0.098 14.968 1.00 73.19 183 SER A CA 1
ATOM 1484 C C . SER A 1 183 ? -5.647 0.866 14.979 1.00 73.19 183 SER A C 1
ATOM 1486 O O . SER A 1 183 ? -6.800 0.449 14.873 1.00 73.19 183 SER A O 1
ATOM 1488 N N . SER A 1 184 ? -5.387 2.172 15.094 1.00 63.94 184 SER A N 1
ATOM 1489 C CA . SER A 1 184 ? -6.420 3.221 15.020 1.00 63.94 184 SER A CA 1
ATOM 1490 C C . SER A 1 184 ? -7.047 3.375 13.627 1.00 63.94 184 SER A C 1
ATOM 1492 O O . SER A 1 184 ? -8.006 4.128 13.464 1.00 63.94 184 SER A O 1
ATOM 1494 N N . PHE A 1 185 ? -6.533 2.668 12.620 1.00 61.66 185 PHE A N 1
ATOM 1495 C CA . PHE A 1 185 ? -7.047 2.699 11.259 1.00 61.66 185 PHE A CA 1
ATOM 1496 C C . PHE A 1 185 ? -8.234 1.745 11.083 1.00 61.66 185 PHE A C 1
ATOM 1498 O O . PHE A 1 185 ? -8.232 0.611 11.570 1.00 61.66 185 PHE A O 1
ATOM 1505 N N . ALA A 1 186 ? -9.229 2.165 10.298 1.00 66.62 186 ALA A N 1
ATOM 1506 C CA . ALA A 1 186 ? -10.351 1.308 9.926 1.00 66.62 186 ALA A CA 1
ATOM 1507 C C . ALA A 1 186 ? -9.845 0.005 9.272 1.00 66.62 186 ALA A C 1
ATOM 1509 O O . ALA A 1 186 ? -8.990 0.026 8.382 1.00 66.62 186 ALA A O 1
ATOM 1510 N N . GLY A 1 187 ? -10.330 -1.143 9.754 1.00 71.06 187 GLY A N 1
ATOM 1511 C CA . GLY A 1 187 ? -9.888 -2.466 9.296 1.00 71.06 187 GLY A CA 1
ATOM 1512 C C . GLY A 1 187 ? -8.476 -2.885 9.739 1.00 71.06 187 GLY A C 1
ATOM 1513 O O . GLY A 1 187 ? -8.022 -3.959 9.344 1.00 71.06 187 GLY A O 1
ATOM 1514 N N . GLY A 1 188 ? -7.789 -2.096 10.574 1.00 75.25 188 GLY A N 1
ATOM 1515 C CA . GLY A 1 188 ? -6.408 -2.352 11.001 1.00 75.25 188 GLY A CA 1
ATOM 1516 C C . GLY A 1 188 ? -6.208 -3.695 11.697 1.00 75.25 188 GLY A C 1
ATOM 1517 O O . GLY A 1 188 ? -5.268 -4.423 11.392 1.00 75.25 188 GLY A O 1
ATOM 1518 N N . LYS A 1 189 ? -7.156 -4.099 12.552 1.00 83.94 189 LYS A N 1
ATOM 1519 C CA . LYS A 1 189 ? -7.168 -5.432 13.177 1.00 83.94 189 LYS A CA 1
ATOM 1520 C C . LYS A 1 189 ? -7.119 -6.567 12.144 1.00 83.94 189 LYS A C 1
ATOM 1522 O O . LYS A 1 189 ? -6.347 -7.509 12.299 1.00 83.94 189 LYS A O 1
ATOM 1527 N N . GLY A 1 190 ? -7.909 -6.461 11.073 1.00 83.12 190 GLY A N 1
ATOM 1528 C CA . GLY A 1 190 ? -7.947 -7.455 9.997 1.00 83.12 190 GLY A CA 1
ATOM 1529 C C . GLY A 1 190 ? -6.646 -7.501 9.192 1.00 83.12 190 GLY A C 1
ATOM 1530 O O . GLY A 1 190 ? -6.153 -8.589 8.905 1.00 83.12 190 GLY A O 1
ATOM 1531 N N . ARG A 1 191 ? -6.046 -6.339 8.892 1.00 85.62 191 ARG A N 1
ATOM 1532 C CA . ARG A 1 191 ? -4.744 -6.259 8.205 1.00 85.62 191 ARG A CA 1
ATOM 1533 C C . ARG A 1 191 ? -3.615 -6.859 9.034 1.00 85.62 191 ARG A C 1
ATOM 1535 O O . ARG A 1 191 ? -2.858 -7.669 8.511 1.00 85.62 191 ARG A O 1
ATOM 1542 N N . ILE A 1 192 ? -3.539 -6.519 10.324 1.00 87.06 192 ILE A N 1
ATOM 1543 C CA . ILE A 1 192 ? -2.545 -7.095 11.239 1.00 87.06 192 ILE A CA 1
ATOM 1544 C C . ILE A 1 192 ? -2.708 -8.614 11.295 1.00 87.06 192 ILE A C 1
ATOM 1546 O O . ILE A 1 192 ? -1.725 -9.337 11.167 1.00 87.06 192 ILE A O 1
ATOM 1550 N N . TYR A 1 193 ? -3.937 -9.116 11.432 1.00 88.88 193 TYR A N 1
ATOM 1551 C CA . TYR A 1 193 ? -4.181 -10.556 11.443 1.00 88.88 193 TYR A CA 1
ATOM 1552 C C . TYR A 1 193 ? -3.741 -11.236 10.136 1.00 88.88 193 TYR A C 1
ATOM 1554 O O . TYR A 1 193 ? -2.968 -12.191 10.184 1.00 88.88 193 TYR A O 1
ATOM 1562 N N . ALA A 1 194 ? -4.162 -10.714 8.978 1.00 86.44 194 ALA A N 1
ATOM 1563 C CA . ALA A 1 194 ? -3.809 -11.264 7.668 1.00 86.44 194 ALA A CA 1
ATOM 1564 C C . ALA A 1 194 ? -2.289 -11.257 7.425 1.00 86.44 194 ALA A C 1
ATOM 1566 O O . ALA A 1 194 ? -1.724 -12.264 6.999 1.00 86.44 194 ALA A O 1
ATOM 1567 N N . PHE A 1 195 ? -1.611 -10.159 7.775 1.00 89.12 195 PHE A N 1
ATOM 1568 C CA . PHE A 1 195 ? -0.158 -10.045 7.656 1.00 89.12 195 PHE A CA 1
ATOM 1569 C C . PHE A 1 195 ? 0.566 -11.029 8.584 1.00 89.12 195 PHE A C 1
ATOM 1571 O O . PHE A 1 195 ? 1.541 -11.654 8.193 1.00 89.12 195 PHE A O 1
ATOM 1578 N N . PHE A 1 196 ? 0.098 -11.229 9.818 1.00 91.06 196 PHE A N 1
ATOM 1579 C CA . PHE A 1 196 ? 0.746 -12.161 10.750 1.00 91.06 196 PHE A CA 1
ATOM 1580 C C . PHE A 1 196 ? 0.434 -13.639 10.473 1.00 91.06 196 PHE A C 1
ATOM 1582 O O . PHE A 1 196 ? 1.185 -14.498 10.945 1.00 91.06 196 PHE A O 1
ATOM 1589 N N . MET A 1 197 ? -0.631 -13.928 9.720 1.00 87.12 197 MET A N 1
ATOM 1590 C CA . MET A 1 197 ? -0.954 -15.260 9.196 1.00 87.12 197 MET A CA 1
ATOM 1591 C C . MET A 1 197 ? -0.083 -15.647 7.993 1.00 87.12 197 MET A C 1
ATOM 1593 O O . MET A 1 197 ? 0.213 -16.827 7.809 1.00 87.12 197 MET A O 1
ATOM 1597 N N . ALA A 1 198 ? 0.350 -14.671 7.192 1.00 86.69 198 ALA A N 1
ATOM 1598 C CA . ALA A 1 198 ? 1.255 -14.888 6.072 1.00 86.69 198 ALA A CA 1
ATOM 1599 C C . ALA A 1 198 ? 2.715 -15.123 6.521 1.00 86.69 198 ALA A C 1
ATOM 1601 O O . ALA A 1 198 ? 3.137 -14.791 7.636 1.00 86.69 198 ALA A O 1
ATOM 1602 N N . ASN A 1 199 ? 3.517 -15.717 5.632 1.00 85.62 199 ASN A N 1
ATOM 1603 C CA . ASN A 1 199 ? 4.923 -16.021 5.898 1.00 85.62 199 ASN A CA 1
ATOM 1604 C C . ASN A 1 199 ? 5.792 -14.756 5.791 1.00 85.62 199 ASN A C 1
ATOM 1606 O O . ASN A 1 199 ? 6.288 -14.433 4.716 1.00 85.62 199 ASN A O 1
ATOM 1610 N N . HIS A 1 200 ? 6.014 -14.086 6.925 1.00 89.62 200 HIS A N 1
ATOM 1611 C CA . HIS A 1 200 ? 6.901 -12.923 7.043 1.00 89.62 200 HIS A CA 1
ATOM 1612 C C . HIS A 1 200 ? 7.949 -13.097 8.145 1.00 89.62 200 HIS A C 1
ATOM 1614 O O . HIS A 1 200 ? 7.705 -13.739 9.175 1.00 89.62 200 HIS A O 1
ATOM 1620 N N . THR A 1 201 ? 9.109 -12.474 7.950 1.00 91.31 201 THR A N 1
ATOM 1621 C CA . THR A 1 201 ? 10.205 -12.420 8.924 1.00 91.31 201 THR A CA 1
ATOM 1622 C C . THR A 1 201 ? 9.867 -11.517 10.115 1.00 91.31 201 THR A C 1
ATOM 1624 O O . THR A 1 201 ? 9.056 -10.596 10.020 1.00 91.31 201 THR A O 1
ATOM 1627 N N . ASP A 1 202 ? 10.538 -11.726 11.253 1.00 89.38 202 ASP A N 1
ATOM 1628 C CA . ASP A 1 202 ? 10.352 -10.884 12.447 1.00 89.38 202 ASP A CA 1
ATOM 1629 C C . ASP A 1 202 ? 10.645 -9.399 12.168 1.00 89.38 202 ASP A C 1
ATOM 1631 O O . ASP A 1 202 ? 9.975 -8.524 12.720 1.00 89.38 202 ASP A O 1
ATOM 1635 N N . LYS A 1 203 ? 11.607 -9.107 11.277 1.00 88.75 203 LYS A N 1
ATOM 1636 C CA . LYS A 1 203 ? 11.941 -7.737 10.858 1.00 88.75 203 LYS A CA 1
ATOM 1637 C C . LYS A 1 203 ? 10.809 -7.097 10.058 1.00 88.75 203 LYS A C 1
ATOM 1639 O O . LYS A 1 203 ? 10.455 -5.954 10.334 1.00 88.75 203 LYS A O 1
ATOM 1644 N N . GLU A 1 204 ? 10.225 -7.829 9.111 1.00 88.44 204 GLU A N 1
ATOM 1645 C CA . GLU A 1 204 ? 9.082 -7.355 8.320 1.00 88.44 204 GLU A CA 1
ATOM 1646 C C . GLU A 1 204 ? 7.855 -7.132 9.201 1.00 88.44 204 GLU A C 1
ATOM 1648 O O . GLU A 1 204 ? 7.212 -6.098 9.083 1.00 88.44 204 GLU A O 1
ATOM 1653 N N . LYS A 1 205 ? 7.585 -8.029 10.156 1.00 90.25 205 LYS A N 1
ATOM 1654 C CA . LYS A 1 205 ? 6.495 -7.869 11.133 1.00 90.25 205 LYS A CA 1
ATOM 1655 C C . LYS A 1 205 ? 6.672 -6.636 12.015 1.00 90.25 205 LYS A C 1
ATOM 1657 O O . LYS A 1 205 ? 5.713 -5.916 12.264 1.00 90.25 205 LYS A O 1
ATOM 1662 N N . VAL A 1 206 ? 7.892 -6.373 12.489 1.00 87.94 206 VAL A N 1
ATOM 1663 C CA . VAL A 1 206 ? 8.195 -5.163 13.272 1.00 87.94 206 VAL A CA 1
ATOM 1664 C C . VAL A 1 206 ? 8.036 -3.902 12.425 1.00 87.94 206 VAL A C 1
ATOM 1666 O O . VAL A 1 206 ? 7.447 -2.936 12.902 1.00 87.94 206 VAL A O 1
ATOM 1669 N N . ARG A 1 207 ? 8.541 -3.905 11.186 1.00 86.06 207 ARG A N 1
ATOM 1670 C CA . ARG A 1 207 ? 8.406 -2.774 10.260 1.00 86.06 207 ARG A CA 1
ATOM 1671 C C . ARG A 1 207 ? 6.938 -2.497 9.939 1.00 86.06 207 ARG A C 1
ATOM 1673 O O . ARG A 1 207 ? 6.488 -1.381 10.146 1.00 86.06 207 ARG A O 1
ATOM 1680 N N . PHE A 1 208 ? 6.187 -3.536 9.582 1.00 87.69 208 PHE A N 1
ATOM 1681 C CA . PHE A 1 208 ? 4.751 -3.452 9.342 1.00 87.69 208 PHE A CA 1
ATOM 1682 C C . PHE A 1 208 ? 4.013 -2.839 10.534 1.00 87.69 208 PHE A C 1
ATOM 1684 O O . PHE A 1 208 ? 3.224 -1.926 10.350 1.00 87.69 208 PHE A O 1
ATOM 1691 N N . LEU A 1 209 ? 4.297 -3.274 11.768 1.00 86.06 209 LEU A N 1
ATOM 1692 C CA . LEU A 1 209 ? 3.660 -2.692 12.953 1.00 86.06 209 LEU A CA 1
ATOM 1693 C C . LEU A 1 209 ? 4.027 -1.216 13.170 1.00 86.06 209 LEU A C 1
ATOM 1695 O O . LEU A 1 209 ? 3.168 -0.448 13.588 1.00 86.06 209 LEU A O 1
ATOM 1699 N N . LYS A 1 210 ? 5.267 -0.801 12.888 1.00 82.75 210 LYS A N 1
ATOM 1700 C CA . LYS A 1 210 ? 5.654 0.620 12.957 1.00 82.75 210 LYS A CA 1
ATOM 1701 C C . LYS A 1 210 ? 4.863 1.467 11.961 1.00 82.75 210 LYS A C 1
ATOM 1703 O O . LYS A 1 210 ? 4.415 2.557 12.310 1.00 82.75 210 LYS A O 1
ATOM 1708 N N . ASP A 1 211 ? 4.671 0.944 10.755 1.00 80.06 211 ASP A N 1
ATOM 1709 C CA . ASP A 1 211 ? 3.945 1.628 9.687 1.00 80.06 211 ASP A CA 1
ATOM 1710 C C . ASP A 1 211 ? 2.434 1.663 9.993 1.00 80.06 211 ASP A C 1
ATOM 1712 O O . ASP A 1 211 ? 1.809 2.722 9.939 1.00 80.06 211 ASP A O 1
ATOM 1716 N N . GLU A 1 212 ? 1.873 0.530 10.426 1.00 78.00 212 GLU A N 1
ATOM 1717 C CA . GLU A 1 212 ? 0.448 0.314 10.715 1.00 78.00 212 GLU A CA 1
ATOM 1718 C C . GLU A 1 212 ? -0.039 1.055 11.972 1.00 78.00 212 GLU A C 1
ATOM 1720 O O . GLU A 1 212 ? -1.210 1.411 12.056 1.00 78.00 212 GLU A O 1
ATOM 1725 N N . TYR A 1 213 ? 0.826 1.312 12.959 1.00 72.44 213 TYR A N 1
ATOM 1726 C CA . TYR A 1 213 ? 0.480 2.110 14.147 1.00 72.44 213 TYR A CA 1
ATOM 1727 C C . TYR A 1 213 ? 0.875 3.592 14.034 1.00 72.44 213 TYR A C 1
ATOM 1729 O O . TYR A 1 213 ? 0.475 4.388 14.889 1.00 72.44 213 TYR A O 1
ATOM 1737 N N . GLY A 1 214 ? 1.602 3.964 12.976 1.00 57.53 214 GLY A N 1
ATOM 1738 C CA . GLY A 1 214 ? 1.988 5.336 12.664 1.00 57.53 214 GLY A CA 1
ATOM 1739 C C . GLY A 1 214 ? 3.028 5.957 13.609 1.00 57.53 214 GLY A C 1
ATOM 1740 O O . GLY A 1 214 ? 3.204 5.570 14.763 1.00 57.53 214 GLY A O 1
ATOM 1741 N N . ILE A 1 215 ? 3.699 6.998 13.108 1.00 44.22 215 ILE A N 1
ATOM 1742 C CA . ILE A 1 215 ? 4.510 7.930 13.910 1.00 44.22 215 ILE A CA 1
ATOM 1743 C C . ILE A 1 215 ? 3.603 9.132 14.200 1.00 44.22 215 ILE A C 1
ATOM 1745 O O . ILE A 1 215 ? 3.466 10.010 13.354 1.00 44.22 215 ILE A O 1
ATOM 1749 N N . GLY A 1 216 ? 2.938 9.127 15.359 1.00 36.00 216 GLY A N 1
ATOM 1750 C CA . GLY A 1 216 ? 2.239 10.292 15.917 1.00 36.00 216 GLY A CA 1
ATOM 1751 C C . GLY A 1 216 ? 0.703 10.231 15.939 1.00 36.00 216 GLY A C 1
ATOM 1752 O O . GLY A 1 216 ? 0.054 10.264 14.904 1.00 36.00 216 GLY A O 1
ATOM 1753 N N . GLY A 1 217 ? 0.126 10.275 17.151 1.00 36.38 217 GLY A N 1
ATOM 1754 C CA . GLY A 1 217 ? -1.154 10.966 17.389 1.00 36.38 217 GLY A CA 1
ATOM 1755 C C . GLY A 1 217 ? -2.413 10.143 17.710 1.00 36.38 217 GLY A C 1
ATOM 1756 O O . GLY A 1 217 ? -3.274 9.966 16.866 1.00 36.38 217 GLY A O 1
ATOM 1757 N N . ARG A 1 218 ? -2.573 9.799 19.001 1.00 36.75 218 ARG A N 1
ATOM 1758 C CA . ARG A 1 218 ? -3.829 9.659 19.789 1.00 36.75 218 ARG A CA 1
ATOM 1759 C C . ARG A 1 218 ? -5.005 8.866 19.180 1.00 36.75 218 ARG A C 1
ATOM 1761 O O . ARG A 1 218 ? -5.889 9.461 18.579 1.00 36.75 218 ARG A O 1
ATOM 1768 N N . SER A 1 219 ? -5.179 7.597 19.570 1.00 35.69 219 SER A N 1
ATOM 1769 C CA . SER A 1 219 ? -6.510 7.051 19.935 1.00 35.69 219 SER A CA 1
ATOM 1770 C C . SER A 1 219 ? -6.410 5.831 20.862 1.00 35.69 219 SER A C 1
ATOM 1772 O O . SER A 1 219 ? -5.388 5.155 20.916 1.00 35.69 219 SER A O 1
ATOM 1774 N N . HIS A 1 220 ? -7.481 5.612 21.624 1.00 34.44 220 HIS A N 1
ATOM 1775 C CA . HIS A 1 220 ? -7.596 4.796 22.834 1.00 34.44 220 HIS A CA 1
ATOM 1776 C C . HIS A 1 220 ? -7.683 3.278 22.604 1.00 34.44 220 HIS A C 1
ATOM 1778 O O . HIS A 1 220 ? -8.508 2.827 21.818 1.00 34.44 220 HIS A O 1
ATOM 1784 N N . ALA A 1 221 ? -6.945 2.494 23.401 1.00 42.12 221 ALA A N 1
ATOM 1785 C CA . ALA A 1 221 ? -7.172 1.048 23.554 1.00 42.12 221 ALA A CA 1
ATOM 1786 C C . ALA A 1 221 ? -7.715 0.651 24.949 1.00 42.12 221 ALA A C 1
ATOM 1788 O O . ALA A 1 221 ? -8.256 -0.438 25.116 1.00 42.12 221 ALA A O 1
ATOM 1789 N N . LEU A 1 222 ? -7.625 1.536 25.951 1.00 38.50 222 LEU A N 1
ATOM 1790 C CA . LEU A 1 222 ? -8.171 1.354 27.303 1.00 38.50 222 LEU A CA 1
ATOM 1791 C C . LEU A 1 222 ? -8.816 2.661 27.787 1.00 38.50 222 LEU A C 1
ATOM 1793 O O . LEU A 1 222 ? -8.387 3.756 27.407 1.00 38.50 222 LEU A O 1
ATOM 1797 N N . SER A 1 223 ? -9.828 2.549 28.653 1.00 35.06 223 SER A N 1
ATOM 1798 C CA . SER A 1 223 ? -10.422 3.700 29.342 1.00 35.06 223 SER A CA 1
ATOM 1799 C C . SER A 1 223 ? -9.349 4.355 30.228 1.00 35.06 223 SER A C 1
ATOM 1801 O O . SER A 1 223 ? -9.001 3.812 31.274 1.00 35.06 223 SER A O 1
ATOM 1803 N N . GLY A 1 224 ? -8.766 5.473 29.771 1.00 37.72 224 GLY A N 1
ATOM 1804 C CA . GLY A 1 224 ? -7.865 6.312 30.576 1.00 37.72 224 GLY A CA 1
ATOM 1805 C C . GLY A 1 224 ? -6.382 6.442 30.181 1.00 37.72 224 GLY A C 1
ATOM 1806 O O . GLY A 1 224 ? -5.642 7.005 30.983 1.00 37.72 224 GLY A O 1
ATOM 1807 N N . ALA A 1 225 ? -5.901 6.013 29.000 1.00 34.50 225 ALA A N 1
ATOM 1808 C CA . ALA A 1 225 ? -4.503 6.290 28.605 1.00 34.50 225 ALA A CA 1
ATOM 1809 C C . ALA A 1 225 ? -4.206 6.372 27.098 1.00 34.50 225 ALA A C 1
ATOM 1811 O O . ALA A 1 225 ? -4.612 5.512 26.321 1.00 34.50 225 ALA A O 1
ATOM 1812 N N . THR A 1 226 ? -3.425 7.388 26.720 1.00 40.75 226 THR A N 1
ATOM 1813 C CA . THR A 1 226 ? -2.714 7.583 25.438 1.00 40.75 226 THR A CA 1
ATOM 1814 C C . THR A 1 226 ? -1.214 7.297 25.691 1.00 40.75 226 THR A C 1
ATOM 1816 O O . THR A 1 226 ? -0.744 7.541 26.804 1.00 40.75 226 THR A O 1
ATOM 1819 N N . HIS A 1 227 ? -0.409 6.674 24.815 1.00 46.94 227 HIS A N 1
ATOM 1820 C CA . HIS A 1 227 ? 0.179 7.173 23.556 1.00 46.94 227 HIS A CA 1
ATOM 1821 C C . HIS A 1 227 ? 0.889 6.003 22.809 1.00 46.94 227 HIS A C 1
ATOM 1823 O O . HIS A 1 227 ? 1.500 5.152 23.457 1.00 46.94 227 HIS A O 1
ATOM 1829 N N . SER A 1 228 ? 0.880 5.980 21.471 1.00 48.06 228 SER A N 1
ATOM 1830 C CA . SER A 1 228 ? 1.872 5.254 20.651 1.00 48.06 228 SER A CA 1
ATOM 1831 C C . SER A 1 228 ? 2.976 6.230 20.223 1.00 48.06 228 SER A C 1
ATOM 1833 O O . SER A 1 228 ? 2.693 7.398 19.944 1.00 48.06 228 SER A O 1
ATOM 1835 N N . GLY A 1 229 ? 4.230 5.779 20.223 1.00 49.03 229 GLY A N 1
ATOM 1836 C CA . GLY A 1 229 ? 5.392 6.571 19.805 1.00 49.03 229 GLY A CA 1
ATOM 1837 C C . GLY A 1 229 ? 6.367 5.739 18.973 1.00 49.03 229 GLY A C 1
ATOM 1838 O O . GLY A 1 229 ? 6.174 4.532 18.821 1.00 49.03 229 GLY A O 1
ATOM 1839 N N . GLU A 1 230 ? 7.433 6.362 18.461 1.00 51.88 230 GLU A N 1
ATOM 1840 C CA . GLU A 1 230 ? 8.450 5.690 17.625 1.00 51.88 230 GLU A CA 1
ATOM 1841 C C . GLU A 1 230 ? 9.060 4.447 18.298 1.00 51.88 230 GLU A C 1
ATOM 1843 O O . GLU A 1 230 ? 9.433 3.479 17.629 1.00 51.88 230 GLU A O 1
ATOM 1848 N N . GLU A 1 231 ? 9.083 4.426 19.633 1.00 60.19 231 GLU A N 1
ATOM 1849 C CA . GLU A 1 231 ? 9.696 3.367 20.433 1.00 60.19 231 GLU A CA 1
ATOM 1850 C C . GLU A 1 231 ? 8.765 2.178 20.746 1.00 60.19 231 GLU A C 1
ATOM 1852 O O . GLU A 1 231 ? 9.261 1.115 21.127 1.00 60.19 231 GLU A O 1
ATOM 1857 N N . GLY A 1 232 ? 7.439 2.296 20.562 1.00 74.62 232 GLY A N 1
ATOM 1858 C CA . GLY A 1 232 ? 6.491 1.201 20.818 1.00 74.62 232 GLY A CA 1
ATOM 1859 C C . GLY A 1 232 ? 5.128 1.607 21.396 1.00 74.62 232 GLY A C 1
ATOM 1860 O O . GLY A 1 232 ? 4.647 2.728 21.217 1.00 74.62 232 GLY A O 1
ATOM 1861 N N . LEU A 1 233 ? 4.493 0.668 22.110 1.00 81.06 233 LEU A N 1
ATOM 1862 C CA . LEU A 1 233 ? 3.191 0.852 22.762 1.00 81.06 233 LEU A CA 1
ATOM 1863 C C . LEU A 1 233 ? 3.357 1.206 24.244 1.00 81.06 233 LEU A C 1
ATOM 1865 O O . LEU A 1 233 ? 4.077 0.520 24.975 1.00 81.06 233 LEU A O 1
ATOM 1869 N N . HIS A 1 234 ? 2.654 2.250 24.694 1.00 80.94 234 HIS A N 1
ATOM 1870 C CA . HIS A 1 234 ? 2.638 2.684 26.091 1.00 80.94 234 HIS A CA 1
ATOM 1871 C C . HIS A 1 234 ? 1.232 2.562 26.678 1.00 80.94 234 HIS A C 1
ATOM 1873 O O . HIS A 1 234 ? 0.294 3.216 26.219 1.00 80.94 234 HIS A O 1
ATOM 1879 N N . TYR A 1 235 ? 1.102 1.770 27.739 1.00 80.25 235 TYR A N 1
ATOM 1880 C CA . TYR A 1 235 ? -0.135 1.626 28.496 1.00 80.25 235 TYR A CA 1
ATOM 1881 C C . TYR A 1 235 ? -0.017 2.353 29.827 1.00 80.25 235 TYR A C 1
ATOM 1883 O O . TYR A 1 235 ? 0.928 2.124 30.584 1.00 80.25 235 TYR A O 1
ATOM 1891 N N . LYS A 1 236 ? -1.007 3.197 30.121 1.00 79.19 236 LYS A N 1
ATOM 1892 C CA . LYS A 1 236 ? -1.189 3.801 31.441 1.00 79.19 236 LYS A CA 1
ATOM 1893 C C . LYS A 1 236 ? -2.558 3.414 31.988 1.00 79.19 236 LYS A C 1
ATOM 1895 O O . LYS A 1 236 ? -3.483 3.108 31.238 1.00 79.19 236 LYS A O 1
ATOM 1900 N N . LYS A 1 237 ? -2.684 3.394 33.304 1.00 77.62 237 LYS A N 1
ATOM 1901 C CA . LYS A 1 237 ? -3.949 3.180 34.007 1.00 77.62 237 LYS A CA 1
ATOM 1902 C C . LYS A 1 237 ? -3.857 3.934 35.323 1.00 77.62 237 LYS A C 1
ATOM 1904 O O . LYS A 1 237 ? -2.777 4.004 35.906 1.00 77.62 237 LYS A O 1
ATOM 1909 N N . GLN A 1 238 ? -4.964 4.530 35.754 1.00 75.38 238 GLN A N 1
ATOM 1910 C CA . GLN A 1 238 ? -5.002 5.279 37.005 1.00 75.38 238 GLN A CA 1
ATOM 1911 C C . GLN A 1 238 ? -4.516 4.394 38.163 1.00 75.38 238 GLN A C 1
ATOM 1913 O O . GLN A 1 238 ? -4.893 3.226 38.249 1.00 75.38 238 GLN A O 1
ATOM 1918 N N . ASP A 1 239 ? -3.641 4.947 39.003 1.00 76.50 239 ASP A N 1
ATOM 1919 C CA . ASP A 1 239 ? -3.041 4.273 40.161 1.00 76.50 239 ASP A CA 1
ATOM 1920 C C . ASP A 1 239 ? -2.240 2.986 39.840 1.00 76.50 239 ASP A C 1
ATOM 1922 O O . ASP A 1 239 ? -1.976 2.180 40.735 1.00 76.50 239 ASP A O 1
ATOM 1926 N N . CYS A 1 240 ? -1.798 2.812 38.583 1.00 81.00 240 CYS A N 1
ATOM 1927 C CA . CYS A 1 240 ? -0.897 1.745 38.128 1.00 81.00 240 CYS A CA 1
ATOM 1928 C C . CYS A 1 240 ? 0.441 2.308 37.606 1.00 81.00 240 CYS A C 1
ATOM 1930 O O . CYS A 1 240 ? 0.456 3.375 36.993 1.00 81.00 240 CYS A O 1
ATOM 1932 N N . PRO A 1 241 ? 1.557 1.564 37.728 1.00 81.25 241 PRO A N 1
ATOM 1933 C CA . PRO A 1 241 ? 2.778 1.859 36.979 1.00 81.25 241 PRO A CA 1
ATOM 1934 C C . PRO A 1 241 ? 2.571 1.762 35.458 1.00 81.25 241 PRO A C 1
ATOM 1936 O O . PRO A 1 241 ? 1.887 0.852 34.981 1.00 81.25 241 PRO A O 1
ATOM 1939 N N . ASP A 1 242 ? 3.223 2.655 34.710 1.00 82.69 242 ASP A N 1
ATOM 1940 C CA . ASP A 1 242 ? 3.226 2.653 33.243 1.00 82.69 242 ASP A CA 1
ATOM 1941 C C . ASP A 1 242 ? 3.902 1.387 32.682 1.00 82.69 242 ASP A C 1
ATOM 1943 O O . ASP A 1 242 ? 4.931 0.926 33.187 1.00 82.69 242 ASP A O 1
ATOM 1947 N N . VAL A 1 243 ? 3.358 0.850 31.588 1.00 83.69 243 VAL A N 1
ATOM 1948 C CA . VAL A 1 243 ? 3.937 -0.286 30.858 1.00 83.69 243 VAL A CA 1
ATOM 1949 C C . VAL A 1 243 ? 4.349 0.158 29.461 1.00 83.69 243 VAL A C 1
ATOM 1951 O O . VAL A 1 243 ? 3.515 0.605 28.679 1.00 83.69 243 VAL A O 1
ATOM 1954 N N . HIS A 1 244 ? 5.629 -0.017 29.129 1.00 85.06 244 HIS A N 1
ATOM 1955 C CA . HIS A 1 244 ? 6.173 0.249 27.799 1.00 85.06 244 HIS A CA 1
ATOM 1956 C C . HIS A 1 244 ? 6.617 -1.050 27.113 1.00 85.06 244 HIS A C 1
ATOM 1958 O O . HIS A 1 244 ? 7.387 -1.840 27.674 1.00 85.06 244 HIS A O 1
ATOM 1964 N N . LEU A 1 245 ? 6.138 -1.270 25.889 1.00 85.06 245 LEU A N 1
ATOM 1965 C CA . LEU A 1 245 ? 6.483 -2.418 25.058 1.00 85.06 245 LEU A CA 1
ATOM 1966 C C . LEU A 1 245 ? 7.070 -1.951 23.734 1.00 85.06 245 LEU A C 1
ATOM 1968 O O . LEU A 1 245 ? 6.371 -1.353 22.921 1.00 85.06 245 LEU A O 1
ATOM 1972 N N . ASN A 1 246 ? 8.331 -2.307 23.497 1.00 88.25 246 ASN A N 1
ATOM 1973 C CA . ASN A 1 246 ? 8.975 -2.071 22.213 1.00 88.25 246 ASN A CA 1
ATOM 1974 C C . ASN A 1 246 ? 8.363 -2.935 21.096 1.00 88.25 246 ASN A C 1
ATOM 1976 O O . ASN A 1 246 ? 7.757 -3.982 21.351 1.00 88.25 246 ASN A O 1
ATOM 1980 N N . TRP A 1 247 ? 8.562 -2.524 19.844 1.00 88.00 247 TRP A N 1
ATOM 1981 C CA . TRP A 1 247 ? 7.961 -3.194 18.685 1.00 88.00 247 TRP A CA 1
ATOM 1982 C C . TRP A 1 247 ? 8.329 -4.675 18.544 1.00 88.00 247 TRP A C 1
ATOM 1984 O O . TRP A 1 247 ? 7.502 -5.470 18.105 1.00 88.00 247 TRP A O 1
ATOM 1994 N N . GLU A 1 248 ? 9.521 -5.090 18.978 1.00 89.62 248 GLU A N 1
ATOM 1995 C CA . GLU A 1 248 ? 9.903 -6.507 18.991 1.00 89.62 248 GLU A CA 1
ATOM 1996 C C . GLU A 1 248 ? 9.040 -7.334 19.952 1.00 89.62 248 GLU A C 1
ATOM 1998 O O . GLU A 1 248 ? 8.584 -8.427 19.607 1.00 89.62 248 GLU A O 1
ATOM 2003 N N . LYS A 1 249 ? 8.793 -6.819 21.165 1.00 90.50 249 LYS A N 1
ATOM 2004 C CA . LYS A 1 249 ? 7.908 -7.468 22.141 1.00 90.50 249 LYS A CA 1
ATOM 2005 C C . LYS A 1 249 ? 6.469 -7.484 21.643 1.00 90.50 249 LYS A C 1
ATOM 2007 O O . LYS A 1 249 ? 5.803 -8.503 21.808 1.00 90.50 249 LYS A O 1
ATOM 2012 N N . VAL A 1 250 ? 6.009 -6.399 21.017 1.00 89.19 250 VAL A N 1
ATOM 2013 C CA . VAL A 1 250 ? 4.670 -6.321 20.412 1.00 89.19 250 VAL A CA 1
ATOM 2014 C C . VAL A 1 250 ? 4.526 -7.364 19.299 1.00 89.19 250 VAL A C 1
ATOM 2016 O O . VAL A 1 250 ? 3.611 -8.180 19.354 1.00 89.19 250 VAL A O 1
ATOM 2019 N N . SER A 1 251 ? 5.476 -7.432 18.362 1.00 92.19 251 SER A N 1
ATOM 2020 C CA . SER A 1 251 ? 5.489 -8.410 17.264 1.00 92.19 251 SER A CA 1
ATOM 2021 C C . SER A 1 251 ? 5.457 -9.859 17.763 1.00 92.19 251 SER A C 1
ATOM 2023 O O . SER A 1 251 ? 4.612 -10.657 17.342 1.00 92.19 251 SER A O 1
ATOM 2025 N N . LYS A 1 252 ? 6.313 -10.209 18.734 1.00 93.38 252 LYS A N 1
ATOM 2026 C CA . LYS A 1 252 ? 6.335 -11.557 19.334 1.00 93.38 252 LYS A CA 1
ATOM 2027 C C . LYS A 1 252 ? 5.014 -11.906 20.014 1.00 93.38 252 LYS A C 1
ATOM 2029 O O . LYS A 1 252 ? 4.553 -13.046 19.949 1.00 93.38 252 LYS A O 1
ATOM 2034 N N . ARG A 1 253 ? 4.401 -10.927 20.673 1.00 92.44 253 ARG A N 1
ATOM 2035 C CA . ARG A 1 253 ? 3.145 -11.104 21.394 1.00 92.44 253 ARG A CA 1
ATOM 2036 C C . ARG A 1 253 ? 1.959 -11.272 20.454 1.00 92.44 253 ARG A C 1
ATOM 2038 O O . ARG A 1 253 ? 1.212 -12.228 20.632 1.00 92.44 253 ARG A O 1
ATOM 2045 N N . ILE A 1 254 ? 1.847 -10.443 19.416 1.00 92.25 254 ILE A N 1
ATOM 2046 C CA . ILE A 1 254 ? 0.830 -10.596 18.365 1.00 92.25 254 ILE A CA 1
ATOM 2047 C C . ILE A 1 254 ? 1.001 -11.942 17.658 1.00 92.25 254 ILE A C 1
ATOM 2049 O O . ILE A 1 254 ? 0.034 -12.685 17.540 1.00 92.25 254 ILE A O 1
ATOM 2053 N N . THR A 1 255 ? 2.231 -12.328 17.302 1.00 92.81 255 THR A N 1
ATOM 2054 C CA . THR A 1 255 ? 2.515 -13.651 16.717 1.00 92.81 255 THR A CA 1
ATOM 2055 C C . THR A 1 255 ? 2.008 -14.786 17.614 1.00 92.81 255 THR A C 1
ATOM 2057 O O . THR A 1 255 ? 1.326 -15.692 17.145 1.00 92.81 255 THR A O 1
ATOM 2060 N N . SER A 1 256 ? 2.283 -14.716 18.920 1.00 92.06 256 SER A N 1
ATOM 2061 C CA . SER A 1 256 ? 1.807 -15.688 19.916 1.00 92.06 256 SER A CA 1
ATOM 2062 C C . SER A 1 256 ? 0.277 -15.710 20.034 1.00 92.06 256 SER A C 1
ATOM 2064 O O . SER A 1 256 ? -0.307 -16.785 20.161 1.00 92.06 256 SER A O 1
ATOM 2066 N N . LEU A 1 257 ? -0.387 -14.551 19.975 1.00 91.81 257 LEU A N 1
ATOM 2067 C CA . LEU A 1 257 ? -1.849 -14.448 20.007 1.00 91.81 257 LEU A CA 1
ATOM 2068 C C . LEU A 1 257 ? -2.487 -15.042 18.747 1.00 91.81 257 LEU A C 1
ATOM 2070 O O . LEU A 1 257 ? -3.440 -15.808 18.870 1.00 91.81 257 LEU A O 1
ATOM 2074 N N . VAL A 1 258 ? -1.941 -14.755 17.564 1.00 91.69 258 VAL A N 1
ATOM 2075 C CA . VAL A 1 258 ? -2.411 -15.307 16.282 1.00 91.69 258 VAL A CA 1
ATOM 2076 C C . VAL A 1 258 ? -2.235 -16.826 16.256 1.00 91.69 258 VAL A C 1
ATOM 2078 O O . VAL A 1 258 ? -3.205 -17.546 16.047 1.00 91.69 258 VAL A O 1
ATOM 2081 N N . GLN A 1 259 ? -1.045 -17.334 16.595 1.00 90.12 259 GLN A N 1
ATOM 2082 C CA . GLN A 1 259 ? -0.764 -18.779 16.635 1.00 90.12 259 GLN A CA 1
ATOM 2083 C C . GLN A 1 259 ? -1.657 -19.549 17.615 1.00 90.12 259 GLN A C 1
ATOM 2085 O O . GLN A 1 259 ? -1.970 -20.715 17.391 1.00 90.12 259 GLN A O 1
ATOM 2090 N N . LYS A 1 260 ? -2.057 -18.914 18.723 1.00 89.00 260 LYS A N 1
ATOM 2091 C CA . LYS A 1 260 ? -2.958 -19.512 19.719 1.00 89.00 260 LYS A CA 1
ATOM 2092 C C . LYS A 1 260 ? -4.441 -19.352 19.373 1.00 89.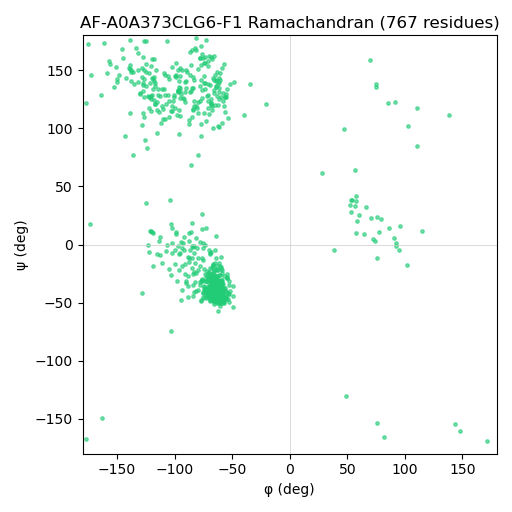00 260 LYS A C 1
ATOM 2094 O O . LYS A 1 260 ? -5.261 -19.797 20.173 1.00 89.00 260 LYS A O 1
ATOM 2099 N N . GLY A 1 261 ? -4.785 -18.691 18.264 1.00 88.31 261 GLY A N 1
ATOM 2100 C CA . GLY A 1 261 ? -6.170 -18.385 17.893 1.00 88.31 261 GLY A CA 1
ATOM 2101 C C . GLY A 1 261 ? -6.855 -17.409 18.857 1.00 88.31 261 GLY A C 1
ATOM 2102 O O . GLY A 1 261 ? -8.041 -17.538 19.121 1.00 88.31 261 GLY A O 1
ATOM 2103 N N . ARG A 1 262 ? -6.100 -16.478 19.454 1.00 89.00 262 ARG A N 1
ATOM 2104 C CA . ARG A 1 262 ? -6.578 -15.527 20.482 1.00 89.00 262 ARG A CA 1
ATOM 2105 C C . ARG A 1 262 ? -6.571 -14.070 20.028 1.00 89.00 262 ARG A C 1
ATOM 2107 O O . ARG A 1 262 ? -6.830 -13.190 20.841 1.00 89.00 262 ARG A O 1
ATOM 2114 N N . TYR A 1 263 ? -6.203 -13.808 18.775 1.00 89.69 263 TYR A N 1
ATOM 2115 C CA . TYR A 1 263 ? -6.135 -12.449 18.242 1.00 89.69 263 TYR A CA 1
ATOM 2116 C C . TYR A 1 263 ? -7.501 -11.934 17.757 1.00 89.69 263 TYR A C 1
ATOM 2118 O O . TYR A 1 263 ? -7.858 -10.787 18.022 1.00 89.69 263 TYR A O 1
ATOM 2126 N N . LEU A 1 264 ? -8.277 -12.791 17.087 1.00 87.50 264 LEU A N 1
ATOM 2127 C CA . LEU A 1 264 ? -9.667 -12.532 16.712 1.00 87.50 264 LEU A CA 1
ATOM 2128 C C . LEU A 1 264 ? -10.609 -13.226 17.703 1.00 87.50 264 LEU A C 1
ATOM 2130 O O . LEU A 1 264 ? -10.305 -14.307 18.206 1.00 87.50 264 LEU A O 1
ATOM 2134 N N . THR A 1 265 ? -11.749 -12.602 17.998 1.00 83.88 265 THR A N 1
ATOM 2135 C CA . THR A 1 265 ? -12.862 -13.275 18.687 1.00 83.88 265 THR A CA 1
ATOM 2136 C C . THR A 1 265 ? -13.514 -14.303 17.761 1.00 83.88 265 THR A C 1
ATOM 2138 O O . THR A 1 265 ? -13.373 -14.210 16.547 1.00 83.88 265 THR A O 1
ATOM 2141 N N . GLU A 1 266 ? -14.279 -15.256 18.299 1.00 80.94 266 GLU A N 1
ATOM 2142 C CA . GLU A 1 266 ? -14.987 -16.254 17.475 1.00 80.94 266 GLU A CA 1
ATOM 2143 C C . GLU A 1 266 ? -15.918 -15.609 16.438 1.00 80.94 266 GLU A C 1
ATOM 2145 O O . GLU A 1 266 ? -15.999 -16.071 15.303 1.00 80.94 266 GLU A O 1
ATOM 2150 N N . GLN A 1 267 ? -16.580 -14.505 16.799 1.00 76.44 267 GLN A N 1
ATOM 2151 C CA . GLN A 1 267 ? -17.435 -13.757 15.877 1.00 76.44 267 GLN A CA 1
ATOM 2152 C C . GLN A 1 267 ? -16.625 -13.074 14.771 1.00 76.44 267 GLN A C 1
ATOM 2154 O O . GLN A 1 267 ? -17.012 -13.139 13.609 1.00 76.44 267 GLN A O 1
ATOM 2159 N N . GLU A 1 268 ? -15.501 -12.439 15.111 1.00 82.69 268 GLU A N 1
ATOM 2160 C CA . GLU A 1 268 ? -14.623 -11.787 14.130 1.00 82.69 268 GLU A CA 1
ATOM 2161 C C . GLU A 1 268 ? -13.914 -12.802 13.234 1.00 82.69 268 GLU A C 1
ATOM 2163 O O . GLU A 1 268 ? -13.744 -12.546 12.048 1.00 82.69 268 GLU A O 1
ATOM 2168 N N . GLN A 1 269 ? -13.534 -13.960 13.776 1.00 79.62 269 GLN A N 1
ATOM 2169 C CA . GLN A 1 269 ? -12.972 -15.063 13.007 1.00 79.62 269 GLN A CA 1
ATOM 2170 C C . GLN A 1 269 ? -14.017 -15.605 12.032 1.00 79.62 269 GLN A C 1
ATOM 2172 O O . GLN A 1 269 ? -13.737 -15.699 10.848 1.00 79.62 269 GLN A O 1
ATOM 2177 N N . ALA A 1 270 ? -15.249 -15.857 12.485 1.00 79.19 270 ALA A N 1
ATOM 2178 C CA . ALA A 1 270 ? -16.329 -16.285 11.601 1.00 79.19 270 ALA A CA 1
ATOM 2179 C C . ALA A 1 270 ? -16.659 -15.232 10.531 1.00 79.19 270 ALA A C 1
ATOM 2181 O O . ALA A 1 270 ? -16.975 -15.589 9.401 1.00 79.19 270 ALA A O 1
ATOM 2182 N N . GLN A 1 271 ? -16.580 -13.938 10.858 1.00 76.62 271 GLN A N 1
ATOM 2183 C CA . GLN A 1 271 ? -16.716 -12.860 9.873 1.00 76.62 271 GLN A CA 1
ATOM 2184 C C . GLN A 1 271 ? -15.562 -12.862 8.871 1.00 76.62 271 GLN A C 1
ATOM 2186 O O . GLN A 1 271 ? -15.809 -12.724 7.680 1.00 76.62 271 GLN A O 1
ATOM 2191 N N . TYR A 1 272 ? -14.325 -13.032 9.333 1.00 80.19 272 TYR A N 1
ATOM 2192 C CA . TYR A 1 272 ? -13.148 -13.120 8.475 1.00 80.19 272 TYR A CA 1
ATOM 2193 C C . TYR A 1 272 ? -13.232 -14.331 7.538 1.00 80.19 272 TYR A C 1
ATOM 2195 O O . TYR A 1 272 ? -13.094 -14.174 6.330 1.00 80.19 272 TYR A O 1
ATOM 2203 N N . ASP A 1 273 ? -13.551 -15.508 8.077 1.00 79.88 273 ASP A N 1
ATOM 2204 C CA . ASP A 1 273 ? -13.723 -16.750 7.324 1.00 79.88 273 ASP A CA 1
ATOM 2205 C C . ASP A 1 273 ? -14.892 -16.636 6.343 1.00 79.88 273 ASP A C 1
ATOM 2207 O O . ASP A 1 273 ? -14.799 -17.111 5.218 1.00 79.88 273 ASP A O 1
ATOM 2211 N N . LYS A 1 274 ? -15.980 -15.959 6.731 1.00 78.00 274 LYS A N 1
ATOM 2212 C CA . LYS A 1 274 ? -17.105 -15.666 5.840 1.00 78.00 274 LYS A CA 1
ATOM 2213 C C . LYS A 1 274 ? -16.696 -14.728 4.709 1.00 78.00 274 LYS A C 1
ATOM 2215 O O . LYS A 1 274 ? -17.040 -15.007 3.573 1.00 78.00 274 LYS A O 1
ATOM 2220 N N . ILE A 1 275 ? -15.960 -13.653 4.993 1.00 77.44 275 ILE A N 1
ATOM 2221 C CA . ILE A 1 275 ? -15.449 -12.738 3.962 1.00 77.44 275 ILE A CA 1
ATOM 2222 C C . ILE A 1 275 ? -14.507 -13.486 3.018 1.00 77.44 275 ILE A C 1
ATOM 2224 O O . ILE A 1 275 ? -14.549 -13.257 1.815 1.00 77.44 275 ILE A O 1
ATOM 2228 N N . GLN A 1 276 ? -13.665 -14.377 3.543 1.00 71.62 276 GLN A N 1
ATOM 2229 C CA . GLN A 1 276 ? -12.765 -15.174 2.722 1.00 71.62 276 GLN A CA 1
ATOM 2230 C C . GLN A 1 276 ? -13.536 -16.190 1.876 1.00 71.62 276 GLN A C 1
ATOM 2232 O O . GLN A 1 276 ? -13.328 -16.240 0.676 1.00 71.62 276 GLN A O 1
ATOM 2237 N N . ALA A 1 277 ? -14.499 -16.905 2.456 1.00 73.50 277 ALA A N 1
ATOM 2238 C CA . ALA A 1 277 ? -15.362 -17.824 1.724 1.00 73.50 277 ALA A CA 1
ATOM 2239 C C . ALA A 1 277 ? -16.242 -17.105 0.694 1.00 73.50 277 ALA A C 1
ATOM 2241 O O . ALA A 1 277 ? -16.496 -17.657 -0.361 1.00 73.50 277 ALA A O 1
ATOM 2242 N N . GLU A 1 278 ? -16.702 -15.880 0.964 1.00 75.38 278 GLU A N 1
ATOM 2243 C CA . GLU A 1 278 ? -17.425 -15.050 -0.007 1.00 75.38 278 GLU A CA 1
ATOM 2244 C C . GLU A 1 278 ? -16.507 -14.558 -1.125 1.00 75.38 278 GLU A C 1
ATOM 2246 O O . GLU A 1 278 ? -16.960 -14.451 -2.257 1.00 75.38 278 GLU A O 1
ATOM 2251 N N . LYS A 1 279 ? -15.229 -14.277 -0.841 1.00 71.12 279 LYS A N 1
ATOM 2252 C CA . LYS A 1 279 ? -14.229 -13.975 -1.873 1.00 71.12 279 LYS A CA 1
ATOM 2253 C C . LYS A 1 279 ? -13.932 -15.197 -2.734 1.00 71.12 279 LYS A C 1
ATOM 2255 O O . LYS A 1 279 ? -13.978 -15.076 -3.951 1.00 71.12 279 LYS A O 1
ATOM 2260 N N . ASP A 1 280 ? -13.699 -16.348 -2.111 1.00 70.06 280 ASP A N 1
ATOM 2261 C CA . ASP A 1 280 ? -13.428 -17.611 -2.797 1.00 70.06 280 ASP A CA 1
ATOM 2262 C C . ASP A 1 280 ? -14.663 -18.050 -3.606 1.00 70.06 280 ASP A C 1
ATOM 2264 O O . ASP A 1 280 ? -14.540 -18.433 -4.762 1.00 70.06 280 ASP A O 1
ATOM 2268 N N . LEU A 1 281 ? -15.872 -17.900 -3.051 1.00 71.56 281 LEU A N 1
ATOM 2269 C CA . LEU A 1 281 ? -17.136 -18.162 -3.743 1.00 71.56 281 LEU A CA 1
ATOM 2270 C C . LEU A 1 281 ? -17.402 -17.137 -4.847 1.00 71.56 281 LEU A C 1
ATOM 2272 O O . LEU A 1 281 ? -17.918 -17.512 -5.884 1.00 71.56 281 LEU A O 1
ATOM 2276 N N . ALA A 1 282 ? -17.048 -15.861 -4.675 1.00 72.25 282 ALA A N 1
ATOM 2277 C CA . ALA A 1 282 ? -17.153 -14.868 -5.744 1.00 72.25 282 ALA A CA 1
ATOM 2278 C C . ALA A 1 282 ? -16.149 -15.143 -6.871 1.00 72.25 282 ALA A C 1
ATOM 2280 O O . ALA A 1 282 ? -16.476 -14.913 -8.033 1.00 72.25 282 ALA A O 1
ATOM 2281 N N . GLU A 1 283 ? -14.957 -15.656 -6.555 1.00 66.50 283 GLU A N 1
ATOM 2282 C CA . GLU A 1 283 ? -14.019 -16.178 -7.550 1.00 66.50 283 GLU A CA 1
ATOM 2283 C C . GLU A 1 283 ? -14.593 -17.425 -8.238 1.00 66.50 283 GLU A C 1
ATOM 2285 O O . GLU A 1 283 ? -14.618 -17.474 -9.465 1.00 66.50 283 GLU A O 1
ATOM 2290 N N . GLU A 1 284 ? -15.139 -18.392 -7.496 1.00 64.81 284 GLU A N 1
ATOM 2291 C CA . GLU A 1 284 ? -15.756 -19.608 -8.044 1.00 64.81 284 GLU A CA 1
ATOM 2292 C C . GLU A 1 284 ? -17.029 -19.329 -8.863 1.00 64.81 284 GLU A C 1
ATOM 2294 O O . GLU A 1 284 ? -17.208 -19.921 -9.925 1.00 64.81 284 GLU A O 1
ATOM 2299 N N . ASP A 1 285 ? -17.882 -18.397 -8.442 1.00 64.69 285 ASP A N 1
ATOM 2300 C CA . ASP A 1 285 ? -19.085 -17.955 -9.154 1.00 64.69 285 ASP A CA 1
ATOM 2301 C C . ASP A 1 285 ? -18.712 -17.122 -10.384 1.00 64.69 285 ASP A C 1
ATOM 2303 O O . ASP A 1 285 ? -19.339 -17.261 -11.435 1.00 64.69 285 ASP A O 1
ATOM 2307 N N . ALA A 1 286 ? -17.656 -16.303 -10.315 1.00 57.28 286 ALA A N 1
ATOM 2308 C CA . ALA A 1 286 ? -17.097 -15.639 -11.493 1.00 57.28 286 ALA A CA 1
ATOM 2309 C C . ALA A 1 286 ? -16.517 -16.648 -12.501 1.00 57.28 286 ALA A C 1
ATOM 2311 O O . ALA A 1 286 ? -16.525 -16.379 -13.707 1.00 57.28 286 ALA A O 1
ATOM 2312 N N . ILE A 1 287 ? -16.060 -17.811 -12.023 1.00 54.41 287 ILE A N 1
ATOM 2313 C CA . ILE A 1 287 ? -15.599 -18.940 -12.838 1.00 54.41 287 ILE A CA 1
ATOM 2314 C C . ILE A 1 287 ? -16.791 -19.769 -13.377 1.00 54.41 287 ILE A C 1
ATOM 2316 O O . ILE A 1 287 ? -16.772 -20.161 -14.545 1.00 54.41 287 ILE A O 1
ATOM 2320 N N . GLN A 1 288 ? -17.857 -20.002 -12.597 1.00 50.59 288 GLN A N 1
ATOM 2321 C CA . GLN A 1 288 ? -19.043 -20.782 -13.003 1.00 50.59 288 GLN A CA 1
ATOM 2322 C C . GLN A 1 288 ? -20.016 -20.008 -13.901 1.00 50.59 288 GLN A C 1
ATOM 2324 O O . GLN A 1 288 ? -20.573 -20.586 -14.836 1.00 50.59 288 GLN A O 1
ATOM 2329 N N . ALA A 1 289 ? -20.182 -18.698 -13.700 1.00 48.34 289 ALA A N 1
ATOM 2330 C CA . ALA A 1 289 ? -21.016 -17.838 -14.547 1.00 48.34 289 ALA A CA 1
ATOM 2331 C C . ALA A 1 289 ? -20.492 -17.713 -15.996 1.00 48.34 289 ALA A C 1
ATOM 2333 O O . ALA A 1 289 ? -21.156 -17.120 -16.848 1.00 48.34 289 ALA A O 1
ATOM 2334 N N . GLN A 1 290 ? -19.320 -18.291 -16.294 1.00 45.25 290 GLN A N 1
ATOM 2335 C CA . GLN A 1 290 ? -18.705 -18.337 -17.621 1.00 45.25 290 GLN A CA 1
ATOM 2336 C C . GLN A 1 290 ? -18.913 -19.660 -18.387 1.00 45.25 290 GLN A C 1
ATOM 2338 O O . GLN A 1 290 ? -18.334 -19.821 -19.464 1.00 45.25 290 GLN A O 1
ATOM 2343 N N . GLN A 1 291 ? -19.757 -20.596 -17.925 1.00 35.72 291 GLN A N 1
ATOM 2344 C CA . GLN A 1 291 ? -20.077 -21.812 -18.698 1.00 35.72 291 GLN A CA 1
ATOM 2345 C C . GLN A 1 291 ? -21.574 -21.960 -19.040 1.00 35.72 291 GLN A C 1
ATOM 2347 O O . GLN A 1 291 ? -22.412 -21.912 -18.143 1.00 35.72 291 GLN A O 1
ATOM 2352 N N . PRO A 1 292 ? -21.938 -22.188 -20.324 1.00 40.47 292 PRO A N 1
ATOM 2353 C CA . PRO A 1 292 ? -23.281 -22.602 -20.719 1.00 40.47 292 PRO A CA 1
ATOM 2354 C C . PRO A 1 292 ? -23.439 -24.136 -20.749 1.00 40.47 292 PRO A C 1
ATOM 2356 O O . PRO A 1 292 ? -22.498 -24.879 -21.024 1.00 40.47 292 PRO A O 1
ATOM 2359 N N . GLU A 1 293 ? -24.670 -24.577 -20.489 1.00 37.78 293 GLU A N 1
ATOM 2360 C CA . GLU A 1 293 ? -25.167 -25.960 -20.436 1.00 37.78 293 GLU A CA 1
ATOM 2361 C C . GLU A 1 293 ? -25.045 -26.759 -21.769 1.00 37.78 293 GLU A C 1
ATOM 2363 O O . GLU A 1 293 ? -25.400 -26.251 -22.833 1.00 37.78 293 GLU A O 1
ATOM 2368 N N . ILE A 1 294 ? -24.673 -28.051 -21.625 1.00 40.62 294 ILE A N 1
ATOM 2369 C CA . ILE A 1 294 ? -24.915 -29.269 -22.460 1.00 40.62 294 ILE A CA 1
ATOM 2370 C C . ILE A 1 294 ? -23.778 -29.839 -23.376 1.00 40.62 294 ILE A C 1
ATOM 2372 O O . ILE A 1 294 ? -23.555 -29.390 -24.495 1.00 40.62 294 ILE A O 1
ATOM 2376 N N . GLU A 1 295 ? -23.180 -30.927 -22.840 1.00 42.31 295 GLU A N 1
ATOM 2377 C CA . GLU A 1 295 ? -22.850 -32.299 -23.346 1.00 42.31 295 GLU A CA 1
ATOM 2378 C C . GLU A 1 295 ? -21.700 -32.695 -24.330 1.00 42.31 295 GLU A C 1
ATOM 2380 O O . GLU A 1 295 ? -21.529 -32.163 -25.421 1.00 42.31 295 GLU A O 1
ATOM 2385 N N . GLU A 1 296 ? -21.049 -33.801 -23.895 1.00 35.38 296 GLU A N 1
ATOM 2386 C CA . GLU A 1 296 ? -20.216 -34.874 -24.506 1.00 35.38 296 GLU A CA 1
ATOM 2387 C C . GLU A 1 296 ? -18.684 -34.733 -24.736 1.00 35.38 296 GLU A C 1
ATOM 2389 O O . GLU A 1 296 ? -18.167 -33.860 -25.429 1.00 35.38 296 GLU A O 1
ATOM 2394 N N . GLU A 1 297 ? -17.951 -35.683 -24.125 1.00 46.31 297 GLU A N 1
ATOM 2395 C CA . GLU A 1 297 ? -16.492 -35.782 -23.964 1.00 46.31 297 GLU A CA 1
ATOM 2396 C C . GLU A 1 297 ? -15.752 -36.409 -25.166 1.00 46.31 297 GLU A C 1
ATOM 2398 O O . GLU A 1 297 ? -16.072 -37.507 -25.621 1.00 46.31 297 GLU A O 1
ATOM 2403 N N . THR A 1 298 ? -14.642 -35.778 -25.571 1.00 35.59 298 THR A N 1
ATOM 2404 C CA . THR A 1 298 ? -13.481 -36.409 -26.237 1.00 35.59 298 THR A CA 1
ATOM 2405 C C . THR A 1 298 ? -12.184 -35.822 -25.641 1.00 35.59 298 THR A C 1
ATOM 2407 O O . THR A 1 298 ? -12.220 -34.692 -25.141 1.00 35.59 298 THR A O 1
ATOM 2410 N N . PRO A 1 299 ? -11.048 -36.560 -25.589 1.00 52.12 299 PRO A N 1
ATOM 2411 C CA . PRO A 1 299 ? -9.891 -36.142 -24.796 1.00 52.12 299 PRO A CA 1
ATOM 2412 C C . PRO A 1 299 ? -9.247 -34.896 -25.414 1.00 52.12 299 PRO A C 1
ATOM 2414 O O . PRO A 1 299 ? -8.856 -34.906 -26.581 1.00 52.12 299 PRO A O 1
ATOM 2417 N N . LYS A 1 300 ? -9.167 -33.813 -24.631 1.00 46.78 300 LYS A N 1
ATOM 2418 C CA . LYS A 1 300 ? -8.688 -32.507 -25.098 1.00 46.78 300 LYS A CA 1
ATOM 2419 C C . LYS A 1 300 ? -7.169 -32.516 -25.352 1.00 46.78 300 LYS A C 1
ATOM 2421 O O . LYS A 1 300 ? -6.434 -33.068 -24.529 1.00 46.78 300 LYS A O 1
ATOM 2426 N N . PRO A 1 301 ? -6.703 -31.900 -26.456 1.00 59.66 301 PRO A N 1
ATOM 2427 C CA . PRO A 1 301 ? -5.282 -31.753 -26.763 1.00 59.66 301 PRO A CA 1
ATOM 2428 C C . PRO A 1 301 ? -4.568 -30.955 -25.670 1.00 59.66 301 PRO A C 1
ATOM 2430 O O . PRO A 1 301 ? -5.149 -30.073 -25.036 1.00 59.66 301 PRO A O 1
ATOM 2433 N N . THR A 1 302 ? -3.301 -31.279 -25.426 1.00 75.44 302 THR A N 1
ATOM 2434 C CA . THR A 1 302 ? -2.525 -30.605 -24.381 1.00 75.44 302 THR A CA 1
ATOM 2435 C C . THR A 1 302 ? -2.184 -29.167 -24.785 1.00 75.44 302 THR A C 1
ATOM 2437 O O . THR A 1 302 ? -2.032 -28.852 -25.964 1.00 75.44 302 THR A O 1
ATOM 2440 N N . LEU A 1 303 ? -1.981 -28.285 -23.800 1.00 75.31 303 LEU A N 1
ATOM 2441 C CA . LEU A 1 303 ? -1.665 -26.860 -24.006 1.00 75.31 303 LEU A CA 1
ATOM 2442 C C . LEU A 1 303 ? -0.437 -26.633 -24.908 1.00 75.31 303 LEU A C 1
ATOM 2444 O O . LEU A 1 303 ? -0.359 -25.643 -25.632 1.00 75.31 303 LEU A O 1
ATOM 2448 N N . ARG A 1 304 ? 0.513 -27.578 -24.908 1.00 79.50 304 ARG A N 1
ATOM 2449 C CA . ARG A 1 304 ? 1.668 -27.563 -25.814 1.00 79.50 304 ARG A CA 1
ATOM 2450 C C . ARG A 1 304 ? 1.267 -27.840 -27.264 1.00 79.50 304 ARG A C 1
ATOM 2452 O O . ARG A 1 304 ? 1.747 -27.148 -28.150 1.00 79.50 304 ARG A O 1
ATOM 2459 N N . GLU A 1 305 ? 0.407 -28.823 -27.504 1.00 83.88 305 GLU A N 1
ATOM 2460 C CA . GLU A 1 305 ? -0.060 -29.174 -28.852 1.00 83.88 305 GLU A CA 1
ATOM 2461 C C . GLU A 1 305 ? -0.936 -28.060 -29.437 1.00 83.88 305 GLU A C 1
ATOM 2463 O O . GLU A 1 305 ? -0.762 -27.688 -30.596 1.00 83.88 305 GLU A O 1
ATOM 2468 N N . GLN A 1 306 ? -1.789 -27.446 -28.611 1.00 83.81 306 GLN A N 1
ATOM 2469 C CA . GLN A 1 306 ? -2.576 -26.272 -28.999 1.00 83.81 306 GLN A CA 1
ATOM 2470 C C . GLN A 1 306 ? -1.680 -25.061 -29.327 1.00 83.81 306 GLN A C 1
ATOM 2472 O O . GLN A 1 306 ? -1.951 -24.326 -30.275 1.00 83.81 306 GLN A O 1
ATOM 2477 N N . PHE A 1 307 ? -0.578 -24.859 -28.595 1.00 88.81 307 PHE A N 1
ATOM 2478 C CA . PHE A 1 307 ? 0.384 -23.791 -28.892 1.00 88.81 307 PHE A CA 1
ATOM 2479 C C . PHE A 1 307 ? 1.078 -23.977 -30.243 1.00 88.81 307 PHE A C 1
ATOM 2481 O O . PHE A 1 307 ? 1.112 -23.044 -31.045 1.00 88.81 307 PHE A O 1
ATOM 2488 N N . GLU A 1 308 ? 1.579 -25.181 -30.524 1.00 88.94 308 GLU A N 1
ATOM 2489 C CA . GLU A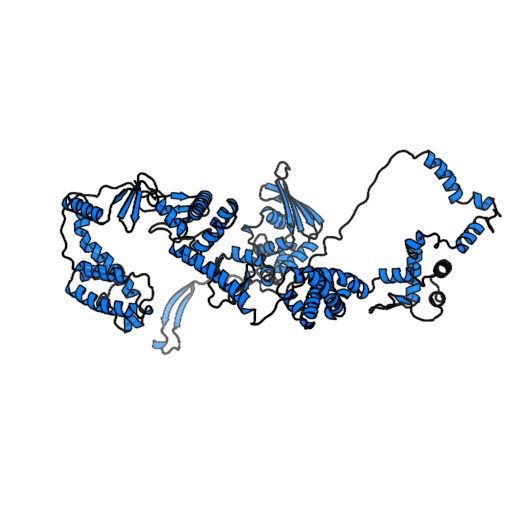 1 308 ? 2.228 -25.488 -31.807 1.00 88.94 308 GLU A CA 1
ATOM 2490 C C . GLU A 1 308 ? 1.255 -25.379 -32.992 1.00 88.94 308 GLU A C 1
ATOM 2492 O O . GLU A 1 308 ? 1.658 -24.996 -34.089 1.00 88.94 308 GLU A O 1
ATOM 2497 N N . GLN A 1 309 ? -0.035 -25.657 -32.777 1.00 88.69 309 GLN A N 1
ATOM 2498 C CA . GLN A 1 309 ? -1.066 -25.489 -33.800 1.00 88.69 309 GLN A CA 1
ATOM 2499 C C . GLN A 1 309 ? -1.324 -24.012 -34.135 1.00 88.69 309 GLN A C 1
ATOM 2501 O O . GLN A 1 309 ? -1.407 -23.653 -35.311 1.00 88.69 309 GLN A O 1
ATOM 2506 N N . TYR A 1 310 ? -1.464 -23.147 -33.125 1.00 91.38 310 TYR A N 1
ATOM 2507 C CA . TYR A 1 310 ? -1.921 -21.767 -33.334 1.00 91.38 310 TYR A CA 1
ATOM 2508 C C . TYR A 1 310 ? -0.800 -20.750 -33.570 1.00 91.38 310 TYR A C 1
ATOM 2510 O O . TYR A 1 310 ? -1.034 -19.744 -34.247 1.00 91.38 310 TYR A O 1
ATOM 2518 N N . LYS A 1 311 ? 0.422 -21.007 -33.086 1.00 92.69 311 LYS A N 1
ATOM 2519 C CA . LYS A 1 311 ? 1.588 -20.143 -33.327 1.00 92.69 311 LYS A CA 1
ATOM 2520 C C . LYS A 1 311 ? 1.776 -19.775 -34.811 1.00 92.69 311 LYS A C 1
ATOM 2522 O O . LYS A 1 311 ? 1.796 -18.579 -35.095 1.00 92.69 311 LYS A O 1
ATOM 2527 N N . PRO A 1 312 ? 1.849 -20.717 -35.778 1.00 92.69 312 PRO A N 1
ATOM 2528 C CA . PRO A 1 312 ? 2.101 -20.365 -37.179 1.00 92.69 312 PRO A CA 1
ATOM 2529 C C . PRO A 1 312 ? 0.989 -19.507 -37.801 1.00 92.69 312 PRO A C 1
ATOM 2531 O O . PRO A 1 312 ? 1.275 -18.642 -38.628 1.00 92.69 312 PRO A O 1
ATOM 2534 N N . VAL A 1 313 ? -0.267 -19.702 -37.384 1.00 90.44 313 VAL A N 1
ATOM 2535 C CA . VAL A 1 313 ? -1.418 -18.923 -37.871 1.00 90.44 313 VAL A CA 1
ATOM 2536 C C . VAL A 1 313 ? -1.300 -17.464 -37.436 1.00 90.44 313 VAL A C 1
ATOM 2538 O O . VAL A 1 313 ? -1.465 -16.551 -38.246 1.00 90.44 313 VAL A O 1
ATOM 2541 N N . VAL A 1 314 ? -0.968 -17.240 -36.163 1.00 90.50 314 VAL A N 1
ATOM 2542 C CA . VAL A 1 314 ? -0.810 -15.893 -35.606 1.00 90.50 314 VAL A CA 1
ATOM 2543 C C . VAL A 1 314 ? 0.441 -15.218 -36.170 1.00 90.50 314 VAL A C 1
ATOM 2545 O O . VAL A 1 314 ? 0.363 -14.059 -36.568 1.00 90.50 314 VAL A O 1
ATOM 2548 N N . THR A 1 315 ? 1.557 -15.941 -36.307 1.00 92.62 315 THR A N 1
ATOM 2549 C CA . THR A 1 315 ? 2.789 -15.441 -36.942 1.00 92.62 315 THR A CA 1
ATOM 2550 C C . THR A 1 315 ? 2.543 -14.928 -38.362 1.00 92.62 315 THR A C 1
ATOM 2552 O O . THR A 1 315 ? 3.000 -13.836 -38.711 1.00 92.62 315 THR A O 1
ATOM 2555 N N . ALA A 1 316 ? 1.801 -15.679 -39.182 1.00 90.19 316 ALA A N 1
ATOM 2556 C CA . ALA A 1 316 ? 1.467 -15.259 -40.541 1.00 90.19 316 ALA A CA 1
ATOM 2557 C C . ALA A 1 316 ? 0.612 -13.981 -40.541 1.00 90.19 316 ALA A C 1
ATOM 2559 O O . ALA A 1 316 ? 0.941 -13.020 -41.234 1.00 90.19 316 ALA A O 1
ATOM 2560 N N . ALA A 1 317 ? -0.429 -13.937 -39.705 1.00 90.00 317 ALA A N 1
ATOM 2561 C CA . ALA A 1 317 ? -1.347 -12.804 -39.638 1.00 90.00 317 ALA A CA 1
ATOM 2562 C C . ALA A 1 317 ? -0.664 -11.504 -39.184 1.00 90.00 317 ALA A C 1
ATOM 2564 O O . ALA A 1 317 ? -0.917 -10.445 -39.757 1.00 90.00 317 ALA A O 1
ATOM 2565 N N . ILE A 1 318 ? 0.227 -11.561 -38.188 1.00 92.12 318 ILE A N 1
ATOM 2566 C CA . ILE A 1 318 ? 0.915 -10.348 -37.731 1.00 92.12 318 ILE A CA 1
ATOM 2567 C C . ILE A 1 318 ? 1.986 -9.868 -38.711 1.00 92.12 318 ILE A C 1
ATOM 2569 O O . ILE A 1 318 ? 2.280 -8.679 -38.753 1.00 92.12 318 ILE A O 1
ATOM 2573 N N . SER A 1 319 ? 2.548 -10.760 -39.534 1.00 88.19 319 SER A N 1
ATOM 2574 C CA . SER A 1 319 ? 3.574 -10.396 -40.522 1.00 88.19 319 SER A CA 1
ATOM 2575 C C . SER A 1 319 ? 3.031 -9.496 -41.640 1.00 88.19 319 SER A C 1
ATOM 2577 O O . SER A 1 319 ? 3.801 -8.817 -42.326 1.00 88.19 319 SER A O 1
ATOM 2579 N N . GLU A 1 320 ? 1.708 -9.468 -41.803 1.00 87.81 320 GLU A N 1
ATOM 2580 C CA . GLU A 1 320 ? 0.969 -8.615 -42.736 1.00 87.81 320 GLU A CA 1
ATOM 2581 C C . GLU A 1 320 ? 0.354 -7.375 -42.056 1.00 87.81 320 GLU A C 1
ATOM 2583 O O . GLU A 1 320 ? -0.183 -6.503 -42.740 1.00 87.81 320 GLU A O 1
ATOM 2588 N N . ASP A 1 321 ? 0.456 -7.246 -40.727 1.00 92.62 321 ASP A N 1
ATOM 2589 C CA . ASP A 1 321 ? -0.126 -6.121 -39.991 1.00 92.62 321 ASP A CA 1
ATOM 2590 C C . ASP A 1 321 ? 0.608 -4.813 -40.318 1.00 92.62 321 ASP A C 1
ATOM 2592 O O . ASP A 1 321 ? 1.810 -4.660 -40.101 1.00 92.62 321 ASP A O 1
ATOM 2596 N N . VAL A 1 322 ? -0.140 -3.848 -40.855 1.00 88.81 322 VAL A N 1
ATOM 2597 C CA . VAL A 1 322 ? 0.408 -2.593 -41.388 1.00 88.81 322 VAL A CA 1
ATOM 2598 C C . VAL A 1 322 ? 1.125 -1.775 -40.311 1.00 88.81 322 VAL A C 1
ATOM 2600 O O . VAL A 1 322 ? 2.197 -1.232 -40.570 1.00 88.81 322 VAL A O 1
ATOM 2603 N N . ALA A 1 323 ? 0.561 -1.686 -39.104 1.00 85.75 323 ALA A N 1
ATOM 2604 C CA . ALA A 1 323 ? 1.129 -0.872 -38.032 1.00 85.75 323 ALA A CA 1
ATOM 2605 C C . ALA A 1 323 ? 2.411 -1.502 -37.476 1.00 85.75 323 ALA A C 1
ATOM 2607 O O . ALA A 1 323 ? 3.418 -0.812 -37.317 1.00 85.75 323 ALA A O 1
ATOM 2608 N N . TYR A 1 324 ? 2.405 -2.822 -37.272 1.00 92.44 324 TYR A N 1
ATOM 2609 C CA . TYR A 1 324 ? 3.584 -3.549 -36.816 1.00 92.44 324 TYR A CA 1
ATOM 2610 C C . TYR A 1 324 ? 4.720 -3.522 -37.840 1.00 92.44 324 TYR A C 1
ATOM 2612 O O . TYR A 1 324 ? 5.853 -3.221 -37.479 1.00 92.44 324 TYR A O 1
ATOM 2620 N N . ARG A 1 325 ? 4.427 -3.727 -39.129 1.00 88.88 325 ARG A N 1
ATOM 2621 C CA . ARG A 1 325 ? 5.422 -3.615 -40.210 1.00 88.88 325 ARG A CA 1
ATOM 2622 C C . ARG A 1 325 ? 6.068 -2.230 -40.253 1.00 88.88 325 ARG A C 1
ATOM 2624 O O . ARG A 1 325 ? 7.291 -2.125 -40.283 1.00 88.88 325 ARG A O 1
ATOM 2631 N N . ASN A 1 326 ? 5.263 -1.172 -40.197 1.00 85.44 326 ASN A N 1
ATOM 2632 C CA . ASN A 1 326 ? 5.779 0.197 -40.198 1.00 85.44 326 ASN A CA 1
ATOM 2633 C C . ASN A 1 326 ? 6.662 0.474 -38.971 1.00 85.44 326 ASN A C 1
ATOM 2635 O O . ASN A 1 326 ? 7.704 1.116 -39.099 1.00 85.44 326 ASN A O 1
ATOM 2639 N N . ALA A 1 327 ? 6.278 -0.033 -37.796 1.00 86.56 327 ALA A N 1
ATOM 2640 C CA . ALA A 1 327 ? 7.072 0.102 -36.578 1.00 86.56 327 ALA A CA 1
ATOM 2641 C C . ALA A 1 327 ? 8.376 -0.705 -36.637 1.00 86.56 327 ALA A C 1
ATOM 2643 O O . ALA A 1 327 ? 9.414 -0.202 -36.217 1.00 86.56 327 ALA A O 1
ATOM 2644 N N . CYS A 1 328 ? 8.347 -1.912 -37.211 1.00 87.69 328 CYS A N 1
ATOM 2645 C CA . CYS A 1 328 ? 9.541 -2.708 -37.476 1.00 87.69 328 CYS A CA 1
ATOM 2646 C C . CYS A 1 328 ? 10.522 -1.982 -38.396 1.00 87.69 328 CYS A C 1
ATOM 2648 O O . CYS A 1 328 ? 11.716 -2.066 -38.158 1.00 87.69 328 CYS A O 1
ATOM 2650 N N . GLY A 1 329 ? 10.055 -1.280 -39.429 1.00 82.62 329 GLY A N 1
ATOM 2651 C CA . GLY A 1 329 ? 10.946 -0.554 -40.334 1.00 82.62 329 GLY A CA 1
ATOM 2652 C C . GLY A 1 329 ? 11.473 0.754 -39.752 1.00 82.62 329 GLY A C 1
ATOM 2653 O O . GLY A 1 329 ? 12.665 1.033 -39.800 1.00 82.62 329 GLY A O 1
ATOM 2654 N N . HIS A 1 330 ? 10.596 1.570 -39.178 1.00 79.81 330 HIS A N 1
ATOM 2655 C CA . HIS A 1 330 ? 10.886 2.990 -38.953 1.00 79.81 330 HIS A CA 1
ATOM 2656 C C . HIS A 1 330 ? 10.856 3.409 -37.481 1.00 79.81 330 HIS A C 1
ATOM 2658 O O . HIS A 1 330 ? 10.859 4.603 -37.177 1.00 79.81 330 HIS A O 1
ATOM 2664 N N . SER A 1 331 ? 10.803 2.451 -36.557 1.00 78.50 331 SER A N 1
ATOM 2665 C CA . SER A 1 331 ? 10.844 2.705 -35.120 1.00 78.50 331 SER A CA 1
ATOM 2666 C C . SER A 1 331 ? 11.932 1.884 -34.435 1.00 78.50 331 SER A C 1
ATOM 2668 O O . SER A 1 331 ? 12.627 1.088 -35.063 1.00 78.50 331 SER A O 1
ATOM 2670 N N . ASP A 1 332 ? 12.113 2.117 -33.139 1.00 83.50 332 ASP A N 1
ATOM 2671 C CA . ASP A 1 332 ? 12.995 1.278 -32.336 1.00 83.50 332 ASP A CA 1
ATOM 2672 C C . ASP A 1 332 ? 12.319 -0.052 -31.986 1.00 83.50 332 ASP A C 1
ATOM 2674 O O . ASP A 1 332 ? 11.114 -0.262 -32.178 1.00 83.50 332 ASP A O 1
ATOM 2678 N N . ARG A 1 333 ? 13.118 -0.951 -31.413 1.00 86.00 333 ARG A N 1
ATOM 2679 C CA . ARG A 1 333 ? 12.654 -2.270 -30.998 1.00 86.00 333 ARG A CA 1
ATOM 2680 C C . ARG A 1 333 ? 11.511 -2.196 -29.991 1.00 86.00 333 ARG A C 1
ATOM 2682 O O . ARG A 1 333 ? 10.595 -3.005 -30.081 1.00 86.00 333 ARG A O 1
ATOM 2689 N N . GLU A 1 334 ? 11.533 -1.241 -29.063 1.00 84.31 334 GLU A N 1
ATOM 2690 C CA . GLU A 1 334 ? 10.481 -1.109 -28.051 1.00 84.31 334 GLU A CA 1
ATOM 2691 C C . GLU A 1 334 ? 9.123 -0.780 -28.677 1.00 84.31 334 GLU A C 1
ATOM 2693 O O . GLU A 1 334 ? 8.140 -1.475 -28.407 1.00 84.31 334 GLU A O 1
ATOM 2698 N N . ASN A 1 335 ? 9.056 0.198 -29.585 1.00 82.25 335 ASN A N 1
ATOM 2699 C CA . ASN A 1 335 ? 7.807 0.514 -30.276 1.00 82.25 335 ASN A CA 1
ATOM 2700 C C . ASN A 1 335 ? 7.350 -0.613 -31.195 1.00 82.25 335 ASN A C 1
ATOM 2702 O O . ASN A 1 335 ? 6.154 -0.894 -31.275 1.00 82.25 335 ASN A O 1
ATOM 2706 N N . ALA A 1 336 ? 8.278 -1.283 -31.873 1.00 87.69 336 ALA A N 1
ATOM 2707 C CA . ALA A 1 336 ? 7.925 -2.431 -32.687 1.00 87.69 336 ALA A CA 1
ATOM 2708 C C . ALA A 1 336 ? 7.374 -3.584 -31.836 1.00 87.69 336 ALA A C 1
ATOM 2710 O O . ALA A 1 336 ? 6.419 -4.232 -32.248 1.00 87.69 336 ALA A O 1
ATOM 2711 N N . VAL A 1 337 ? 7.888 -3.813 -30.624 1.00 89.88 337 VAL A N 1
ATOM 2712 C CA . VAL A 1 337 ? 7.321 -4.793 -29.681 1.00 89.88 337 VAL A CA 1
ATOM 2713 C C . VAL A 1 337 ? 5.925 -4.367 -29.216 1.00 89.88 337 VAL A C 1
ATOM 2715 O O . VAL A 1 337 ? 5.030 -5.207 -29.124 1.00 89.88 337 VAL A O 1
ATOM 2718 N N . ILE A 1 338 ? 5.686 -3.077 -28.966 1.00 82.12 338 ILE A N 1
ATOM 2719 C CA . ILE A 1 338 ? 4.356 -2.559 -28.598 1.00 82.12 338 ILE A CA 1
ATOM 2720 C C . ILE A 1 338 ? 3.348 -2.789 -29.731 1.00 82.12 338 ILE A C 1
ATOM 2722 O O . ILE A 1 338 ? 2.274 -3.356 -29.495 1.00 82.12 338 ILE A O 1
ATOM 2726 N N . GLU A 1 339 ? 3.706 -2.413 -30.959 1.00 88.56 339 GLU A N 1
ATOM 2727 C CA . GLU A 1 339 ? 2.854 -2.625 -32.130 1.00 88.56 339 GLU A CA 1
ATOM 2728 C C . GLU A 1 339 ? 2.713 -4.109 -32.481 1.00 88.56 339 GLU A C 1
ATOM 2730 O O . GLU A 1 339 ? 1.637 -4.538 -32.887 1.00 88.56 339 GLU A O 1
ATOM 2735 N N . GLY A 1 340 ? 3.738 -4.924 -32.228 1.00 89.38 340 GLY A N 1
ATOM 2736 C CA . GLY A 1 340 ? 3.703 -6.378 -32.381 1.00 89.38 340 GLY A CA 1
ATOM 2737 C C . GLY A 1 340 ? 2.734 -7.033 -31.404 1.00 89.38 340 GLY A C 1
ATOM 2738 O O . GLY A 1 340 ? 1.887 -7.826 -31.805 1.00 89.38 340 GLY A O 1
ATOM 2739 N N . ASN A 1 341 ? 2.758 -6.627 -30.133 1.00 90.25 341 ASN A N 1
ATOM 2740 C CA . ASN A 1 341 ? 1.794 -7.090 -29.133 1.00 90.25 341 ASN A CA 1
ATOM 2741 C C . ASN A 1 341 ? 0.359 -6.669 -29.503 1.00 90.25 341 ASN A C 1
ATOM 2743 O O . ASN A 1 341 ? -0.613 -7.390 -29.255 1.00 90.25 341 ASN A O 1
ATOM 2747 N N . ALA A 1 342 ? 0.195 -5.482 -30.093 1.00 86.94 342 ALA A N 1
ATOM 2748 C CA . ALA A 1 342 ? -1.091 -5.030 -30.610 1.00 86.94 342 ALA A CA 1
ATOM 2749 C C . ALA A 1 342 ? -1.532 -5.838 -31.844 1.00 86.94 342 ALA A C 1
ATOM 2751 O O . ALA A 1 342 ? -2.697 -6.230 -31.919 1.00 86.94 342 ALA A O 1
ATOM 2752 N N . ALA A 1 343 ? -0.612 -6.162 -32.751 1.00 92.44 343 ALA A N 1
ATOM 2753 C CA . ALA A 1 343 ? -0.865 -7.003 -33.913 1.00 92.44 343 ALA A CA 1
ATOM 2754 C C . ALA A 1 343 ? -1.253 -8.430 -33.508 1.00 92.44 343 ALA A C 1
ATOM 2756 O O . ALA A 1 343 ? -2.242 -8.941 -34.019 1.00 92.44 343 ALA A O 1
ATOM 2757 N N . VAL A 1 344 ? -0.577 -9.047 -32.530 1.00 92.00 344 VAL A N 1
ATOM 2758 C CA . VAL A 1 344 ? -0.944 -10.377 -31.998 1.00 92.00 344 VAL A CA 1
ATOM 2759 C C . VAL A 1 344 ? -2.364 -10.359 -31.432 1.00 92.00 344 VAL A C 1
ATOM 2761 O O . VAL A 1 344 ? -3.163 -11.241 -31.741 1.00 92.00 344 VAL A O 1
ATOM 2764 N N . ARG A 1 345 ? -2.731 -9.317 -30.670 1.00 89.00 345 ARG A N 1
ATOM 2765 C CA . ARG A 1 345 ? -4.112 -9.128 -30.186 1.00 89.00 345 ARG A CA 1
ATOM 2766 C C . ARG A 1 345 ? -5.113 -9.036 -31.334 1.00 89.00 345 ARG A C 1
ATOM 2768 O O . ARG A 1 345 ? -6.134 -9.717 -31.300 1.00 89.00 345 ARG A O 1
ATOM 2775 N N . ARG A 1 346 ? -4.828 -8.212 -32.346 1.00 89.56 346 ARG A N 1
ATOM 2776 C CA . ARG A 1 346 ? -5.696 -8.051 -33.522 1.00 89.56 346 ARG A CA 1
ATOM 2777 C C . ARG A 1 346 ? -5.826 -9.353 -34.312 1.00 89.56 346 ARG A C 1
ATOM 2779 O O . ARG A 1 346 ? -6.936 -9.710 -34.687 1.00 89.56 346 ARG A O 1
ATOM 2786 N N . ALA A 1 347 ? -4.728 -10.077 -34.509 1.00 91.25 347 ALA A N 1
ATOM 2787 C CA . ALA A 1 347 ? -4.691 -11.350 -35.218 1.00 91.25 347 ALA A CA 1
ATOM 2788 C C . ALA A 1 347 ? -5.502 -12.433 -34.494 1.00 91.25 347 ALA A C 1
ATOM 2790 O O . ALA A 1 347 ? -6.322 -13.102 -35.117 1.00 91.25 347 ALA A O 1
ATOM 2791 N N . VAL A 1 348 ? -5.338 -12.564 -33.174 1.00 88.44 348 VAL A N 1
ATOM 2792 C CA . VAL A 1 348 ? -6.082 -13.545 -32.372 1.00 88.44 348 VAL A CA 1
ATOM 2793 C C . VAL A 1 348 ? -7.573 -13.216 -32.345 1.00 88.44 348 VAL A C 1
ATOM 2795 O O . VAL A 1 348 ? -8.391 -14.069 -32.683 1.00 88.44 348 VAL A O 1
ATOM 2798 N N . LEU A 1 349 ? -7.940 -11.975 -32.019 1.00 84.44 349 LEU A N 1
ATOM 2799 C CA . LEU A 1 349 ? -9.346 -11.561 -31.951 1.00 84.44 349 LEU A CA 1
ATOM 2800 C C . LEU A 1 349 ? -10.016 -11.536 -33.337 1.00 84.44 349 LEU A C 1
ATOM 2802 O O . LEU A 1 349 ? -11.219 -11.762 -33.451 1.00 84.44 349 LEU A O 1
ATOM 2806 N N . GLY A 1 350 ? -9.243 -11.295 -34.398 1.00 82.25 350 GLY A N 1
ATOM 2807 C CA . GLY A 1 350 ? -9.698 -11.301 -35.788 1.00 82.25 350 GLY A CA 1
ATOM 2808 C C . GLY A 1 350 ? -9.779 -12.689 -36.431 1.00 82.25 350 GLY A C 1
ATOM 2809 O O . GLY A 1 350 ? -10.449 -12.826 -37.455 1.00 82.25 350 GLY A O 1
ATOM 2810 N N . SER A 1 351 ? -9.154 -13.715 -35.837 1.00 83.62 351 SER A N 1
ATOM 2811 C CA . SER A 1 351 ? -9.102 -15.087 -36.377 1.00 83.62 351 SER A CA 1
ATOM 2812 C C . SER A 1 351 ? -10.473 -15.768 -36.475 1.00 83.62 351 SER A C 1
ATOM 2814 O O . SER A 1 351 ? -10.637 -16.707 -37.251 1.00 83.62 351 SER A O 1
ATOM 2816 N N . LYS A 1 352 ? -11.465 -15.287 -35.704 1.00 82.44 352 LYS A N 1
ATOM 2817 C CA . LYS A 1 352 ? -12.791 -15.906 -35.495 1.00 82.44 352 LYS A CA 1
ATOM 2818 C C . LYS A 1 352 ? -12.733 -17.336 -34.937 1.00 82.44 352 LYS A C 1
ATOM 2820 O O . LYS A 1 352 ? -13.768 -17.998 -34.878 1.00 82.44 352 LYS A O 1
ATOM 2825 N N . ASP A 1 353 ? -11.558 -17.793 -34.511 1.00 85.81 353 ASP A N 1
ATOM 2826 C CA . ASP A 1 353 ? -11.371 -19.082 -33.864 1.00 85.81 353 ASP A CA 1
ATOM 2827 C C . ASP A 1 353 ? -11.599 -18.929 -32.358 1.00 85.81 353 ASP A C 1
ATOM 2829 O O . ASP A 1 353 ? -10.806 -18.330 -31.628 1.00 85.81 353 ASP A O 1
ATOM 2833 N N . MET A 1 354 ? -12.733 -19.451 -31.895 1.00 80.00 354 MET A N 1
ATOM 2834 C CA . MET A 1 354 ? -13.155 -19.314 -30.504 1.00 80.00 354 MET A CA 1
ATOM 2835 C C . MET A 1 354 ? -12.259 -20.084 -29.533 1.00 80.00 354 MET A C 1
ATOM 2837 O O . MET A 1 354 ? -12.195 -19.707 -28.363 1.00 80.00 354 MET A O 1
ATOM 2841 N N . GLU A 1 355 ? -11.576 -21.140 -29.981 1.00 84.06 355 GLU A N 1
ATOM 2842 C CA . GLU A 1 355 ? -10.659 -21.893 -29.128 1.00 84.06 355 GLU A CA 1
ATOM 2843 C C . GLU A 1 355 ? -9.362 -21.108 -28.925 1.00 84.06 355 GLU A C 1
ATOM 2845 O O . GLU A 1 355 ? -8.930 -20.932 -27.787 1.00 84.06 355 GLU A O 1
ATOM 2850 N N . LEU A 1 356 ? -8.802 -20.535 -29.995 1.00 86.38 356 LEU A N 1
ATOM 2851 C CA . LEU A 1 356 ? -7.641 -19.647 -29.905 1.00 86.38 356 LEU A CA 1
ATOM 2852 C C . LEU A 1 356 ? -7.935 -18.396 -29.062 1.00 86.38 356 LEU A C 1
ATOM 2854 O O . LEU A 1 356 ? -7.115 -18.010 -28.232 1.00 86.38 356 LEU A O 1
ATOM 2858 N N . ILE A 1 357 ? -9.108 -17.777 -29.235 1.00 83.75 357 ILE A N 1
ATOM 2859 C CA . ILE A 1 357 ? -9.508 -16.593 -28.457 1.00 83.75 357 ILE A CA 1
ATOM 2860 C C . ILE A 1 357 ? -9.629 -16.930 -26.964 1.00 83.75 357 ILE A C 1
ATOM 2862 O O . ILE A 1 357 ? -9.135 -16.164 -26.135 1.00 83.75 357 ILE A O 1
ATOM 2866 N N . ARG A 1 358 ? -10.226 -18.079 -26.616 1.00 80.44 358 ARG A N 1
ATOM 2867 C CA . ARG A 1 358 ? -10.321 -18.549 -25.222 1.00 80.44 358 ARG A CA 1
ATOM 2868 C C . ARG A 1 358 ? -8.954 -18.887 -24.641 1.00 80.44 358 ARG A C 1
ATOM 2870 O O . ARG A 1 358 ? -8.605 -18.358 -23.597 1.00 80.44 358 ARG A O 1
ATOM 2877 N N . LEU A 1 359 ? -8.130 -19.670 -25.341 1.00 85.31 359 LEU A N 1
ATOM 2878 C CA . LEU A 1 359 ? -6.766 -19.990 -24.893 1.00 85.31 359 LEU A CA 1
ATOM 2879 C C . LEU A 1 359 ? -5.930 -18.728 -24.657 1.00 85.31 359 LEU A C 1
ATOM 2881 O O . LEU A 1 359 ? -5.194 -18.629 -23.681 1.00 85.31 359 LEU A O 1
ATOM 2885 N N . TYR A 1 360 ? -6.068 -17.733 -25.526 1.00 84.50 360 TYR A N 1
ATOM 2886 C CA . TYR A 1 360 ? -5.371 -16.462 -25.399 1.00 84.50 360 TYR A CA 1
ATOM 2887 C C . TYR A 1 360 ? -5.919 -15.564 -24.268 1.00 84.50 360 TYR A C 1
ATOM 2889 O O . TYR A 1 360 ? -5.168 -14.791 -23.664 1.00 84.50 360 TYR A O 1
ATOM 2897 N N . SER A 1 361 ? -7.215 -15.636 -23.964 1.00 76.94 361 SER A N 1
ATOM 2898 C CA . SER A 1 361 ? -7.846 -14.889 -22.867 1.00 76.94 361 SER A CA 1
ATOM 2899 C C . SER A 1 361 ? -7.557 -15.524 -21.503 1.00 76.94 361 SER A C 1
ATOM 2901 O O . SER A 1 361 ? -7.085 -14.843 -20.586 1.00 76.94 361 SER A O 1
ATOM 2903 N N . ASP A 1 362 ? -7.760 -16.834 -21.409 1.00 79.94 362 ASP A N 1
ATOM 2904 C CA . ASP A 1 362 ? -7.988 -17.534 -20.143 1.00 79.94 362 ASP A CA 1
ATOM 2905 C C . ASP A 1 362 ? -6.726 -18.230 -19.621 1.00 79.94 362 ASP A C 1
ATOM 2907 O O . ASP A 1 362 ? -6.649 -18.567 -18.444 1.00 79.94 362 ASP A O 1
ATOM 2911 N N . VAL A 1 363 ? -5.713 -18.418 -20.475 1.00 85.69 363 VAL A N 1
ATOM 2912 C CA . VAL A 1 363 ? -4.443 -19.061 -20.116 1.00 85.69 363 VAL A CA 1
ATOM 2913 C C . VAL A 1 363 ? -3.298 -18.044 -20.242 1.00 85.69 363 VAL A C 1
ATOM 2915 O O . VAL A 1 363 ? -2.762 -17.832 -21.340 1.00 85.69 363 VAL A O 1
ATOM 2918 N N . PRO A 1 364 ? -2.890 -17.392 -19.134 1.00 76.69 364 PRO A N 1
ATOM 2919 C CA . PRO A 1 364 ? -1.834 -16.383 -19.142 1.00 76.69 364 PRO A CA 1
ATOM 2920 C C . PRO A 1 364 ? -0.514 -16.894 -19.724 1.00 76.69 364 PRO A C 1
ATOM 2922 O O . PRO A 1 364 ? 0.151 -16.156 -20.453 1.00 76.69 364 PRO A O 1
ATOM 2925 N N . GLU A 1 365 ? -0.157 -18.153 -19.466 1.00 82.25 365 GLU A N 1
ATOM 2926 C CA . GLU A 1 365 ? 1.078 -18.773 -19.947 1.00 82.25 365 GLU A CA 1
ATOM 2927 C C . GLU A 1 365 ? 1.084 -18.908 -21.474 1.00 82.25 365 GLU A C 1
ATOM 2929 O O . GLU A 1 365 ? 2.086 -18.592 -22.117 1.00 82.25 365 GLU A O 1
ATOM 2934 N N . PHE A 1 366 ? -0.039 -19.324 -22.073 1.00 89.44 366 PHE A N 1
ATOM 2935 C CA . PHE A 1 366 ? -0.195 -19.407 -23.527 1.00 89.44 366 PHE A CA 1
ATOM 2936 C C . PHE A 1 366 ? -0.091 -18.015 -24.155 1.00 89.44 366 PHE A C 1
ATOM 2938 O O . PHE A 1 366 ? 0.669 -17.825 -25.104 1.00 89.44 366 PHE A O 1
ATOM 2945 N N . ARG A 1 367 ? -0.786 -17.018 -23.586 1.00 89.62 367 ARG A N 1
ATOM 2946 C CA . ARG A 1 367 ? -0.756 -15.630 -24.069 1.00 89.62 367 ARG A CA 1
ATOM 2947 C C . ARG A 1 367 ? 0.647 -15.032 -24.020 1.00 89.62 367 ARG A C 1
ATOM 2949 O O . ARG A 1 367 ? 1.114 -14.502 -25.025 1.00 89.62 367 ARG A O 1
ATOM 2956 N N . GLN A 1 368 ? 1.315 -15.098 -22.869 1.00 85.75 368 GLN A N 1
ATOM 2957 C CA . GLN A 1 368 ? 2.654 -14.528 -22.690 1.00 85.75 368 GLN A CA 1
ATOM 2958 C C . GLN A 1 368 ? 3.670 -15.196 -23.618 1.00 85.75 368 GLN A C 1
ATOM 2960 O O . GLN A 1 368 ? 4.474 -14.517 -24.258 1.00 85.75 368 GLN A O 1
ATOM 2965 N N . ARG A 1 369 ? 3.598 -16.526 -23.735 1.00 91.25 369 ARG A N 1
ATOM 2966 C CA . ARG A 1 369 ? 4.479 -17.290 -24.614 1.00 91.25 369 ARG A CA 1
ATOM 2967 C C . ARG A 1 369 ? 4.223 -16.986 -26.090 1.00 91.25 369 ARG A C 1
ATOM 2969 O O . ARG A 1 369 ? 5.190 -16.873 -26.838 1.00 91.25 369 ARG A O 1
ATOM 2976 N N . LEU A 1 370 ? 2.962 -16.807 -26.494 1.00 91.31 370 LEU A N 1
ATOM 2977 C CA . LEU A 1 370 ? 2.589 -16.488 -27.874 1.00 91.31 370 LEU A CA 1
ATOM 2978 C C . LEU A 1 370 ? 3.114 -15.110 -28.278 1.00 91.31 370 LEU A C 1
ATOM 2980 O O . LEU A 1 370 ? 3.765 -15.008 -29.308 1.00 91.31 370 LEU A O 1
ATOM 2984 N N . HIS A 1 371 ? 2.911 -14.077 -27.449 1.00 92.25 371 HIS A N 1
ATOM 2985 C CA . HIS A 1 371 ? 3.473 -12.741 -27.707 1.00 92.25 371 HIS A CA 1
ATOM 2986 C C . HIS A 1 371 ? 4.986 -12.778 -27.852 1.00 92.25 371 HIS A C 1
ATOM 2988 O O . HIS A 1 371 ? 5.517 -12.278 -28.838 1.00 92.25 371 HIS A O 1
ATOM 2994 N N . ARG A 1 372 ? 5.676 -13.409 -26.895 1.00 92.50 372 ARG A N 1
ATOM 2995 C CA . ARG A 1 372 ? 7.137 -13.467 -26.897 1.00 92.50 372 ARG A CA 1
ATOM 2996 C C . ARG A 1 372 ? 7.666 -14.201 -28.125 1.00 92.50 372 ARG A C 1
ATOM 2998 O O . ARG A 1 372 ? 8.423 -13.627 -28.891 1.00 92.50 372 ARG A O 1
ATOM 3005 N N . GLU A 1 373 ? 7.252 -15.451 -28.334 1.00 93.75 373 GLU A N 1
ATOM 3006 C CA . GLU A 1 373 ? 7.833 -16.277 -29.395 1.00 93.75 373 GLU A CA 1
ATOM 3007 C C . GLU A 1 373 ? 7.471 -15.798 -30.801 1.00 93.75 373 GLU A C 1
ATOM 3009 O O . GLU A 1 373 ? 8.294 -15.916 -31.704 1.00 93.75 373 GLU A O 1
ATOM 3014 N N . VAL A 1 374 ? 6.258 -15.278 -31.002 1.00 93.81 374 VAL A N 1
ATOM 3015 C CA . VAL A 1 374 ? 5.845 -14.780 -32.314 1.00 93.81 374 VAL A CA 1
ATOM 3016 C C . VAL A 1 374 ? 6.611 -13.496 -32.655 1.00 93.81 374 VAL A C 1
ATOM 3018 O O . VAL A 1 374 ? 7.152 -13.401 -33.753 1.00 93.81 37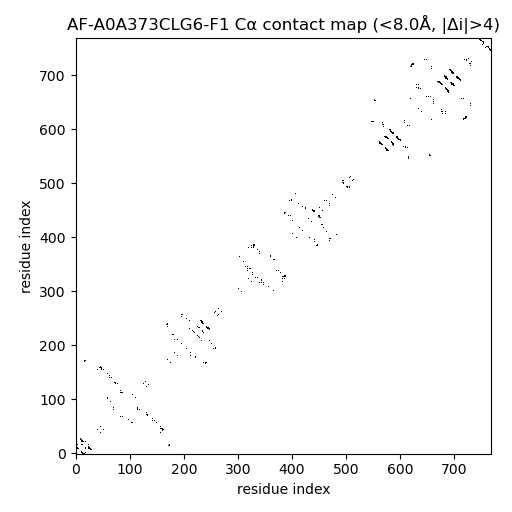4 VAL A O 1
ATOM 3021 N N . ILE A 1 375 ? 6.738 -12.549 -31.716 1.00 92.25 375 ILE A N 1
ATOM 3022 C CA . ILE A 1 375 ? 7.464 -11.287 -31.947 1.00 92.25 375 ILE A CA 1
ATOM 3023 C C . ILE A 1 375 ? 8.972 -11.522 -32.068 1.00 92.25 375 ILE A C 1
ATOM 3025 O O . ILE A 1 375 ? 9.594 -10.936 -32.954 1.00 92.25 375 ILE A O 1
ATOM 3029 N N . ASP A 1 376 ? 9.557 -12.389 -31.235 1.00 91.19 376 ASP A N 1
ATOM 3030 C CA . ASP A 1 376 ? 10.978 -12.751 -31.328 1.00 91.19 376 ASP A CA 1
ATOM 3031 C C . ASP A 1 376 ? 11.308 -13.385 -32.691 1.00 91.19 376 ASP A C 1
ATOM 3033 O O . ASP A 1 376 ? 12.405 -13.191 -33.217 1.00 91.19 376 ASP A O 1
ATOM 3037 N N . GLU A 1 377 ? 10.355 -14.097 -33.302 1.00 91.56 377 GLU A N 1
ATOM 3038 C CA . GLU A 1 377 ? 10.525 -14.699 -34.625 1.00 91.56 377 GLU A CA 1
ATOM 3039 C C . GLU A 1 377 ? 10.310 -13.706 -35.783 1.00 91.56 377 GLU A C 1
ATOM 3041 O O . GLU A 1 377 ? 11.035 -13.762 -36.785 1.00 91.56 377 GLU A O 1
ATOM 3046 N N . THR A 1 378 ? 9.320 -12.811 -35.690 1.00 92.44 378 THR A N 1
ATOM 3047 C CA . THR A 1 378 ? 8.950 -11.908 -36.795 1.00 92.44 378 THR A CA 1
ATOM 3048 C C . THR A 1 378 ? 9.726 -10.600 -36.803 1.00 92.44 378 THR A C 1
ATOM 3050 O O . THR A 1 378 ? 10.048 -10.106 -37.885 1.00 92.44 378 THR A O 1
ATOM 3053 N N . TYR A 1 379 ? 10.054 -10.040 -35.633 1.00 91.62 379 TYR A N 1
ATOM 3054 C CA . TYR A 1 379 ? 10.674 -8.717 -35.534 1.00 91.62 379 TYR A CA 1
ATOM 3055 C C . TYR A 1 379 ? 12.011 -8.633 -36.285 1.00 91.62 379 TYR A C 1
ATOM 3057 O O . TYR A 1 379 ? 12.130 -7.734 -37.115 1.00 91.62 379 TYR A O 1
ATOM 3065 N N . PRO A 1 380 ? 12.987 -9.551 -36.105 1.00 88.75 380 PRO A N 1
ATOM 3066 C CA . PRO A 1 380 ? 14.271 -9.442 -36.801 1.00 88.75 380 PRO A CA 1
ATOM 3067 C C . PRO A 1 380 ? 14.119 -9.498 -38.327 1.00 88.75 380 PRO A C 1
ATOM 3069 O O . PRO A 1 380 ? 14.759 -8.735 -39.043 1.00 88.75 380 PRO A O 1
ATOM 3072 N N . LYS A 1 381 ? 13.219 -10.358 -38.827 1.00 87.00 381 LYS A N 1
ATOM 3073 C CA . LYS A 1 381 ? 12.964 -10.531 -40.267 1.00 87.00 381 LYS A CA 1
ATOM 3074 C C . LYS A 1 381 ? 12.306 -9.291 -40.880 1.00 87.00 381 LYS A C 1
ATOM 3076 O O . LYS A 1 381 ? 12.695 -8.860 -41.960 1.00 87.00 381 LYS A O 1
ATOM 3081 N N . LEU A 1 382 ? 11.310 -8.720 -40.199 1.00 86.25 382 LEU A N 1
ATOM 3082 C CA . LEU A 1 382 ? 10.602 -7.527 -40.670 1.00 86.25 382 LEU A CA 1
ATOM 3083 C C . LEU A 1 382 ? 11.442 -6.260 -40.519 1.00 86.25 382 LEU A C 1
ATOM 3085 O O . LEU A 1 382 ? 11.410 -5.418 -41.411 1.00 86.25 382 LEU A O 1
ATOM 3089 N N . HIS A 1 383 ? 12.201 -6.136 -39.429 1.00 88.12 383 HIS A N 1
ATOM 3090 C CA . HIS A 1 383 ? 13.112 -5.017 -39.217 1.00 88.12 383 HIS A CA 1
ATOM 3091 C C . HIS A 1 383 ? 14.187 -4.984 -40.302 1.00 88.12 383 HIS A C 1
ATOM 3093 O O . HIS A 1 383 ? 14.379 -3.947 -40.923 1.00 88.12 383 HIS A O 1
ATOM 3099 N N . GLU A 1 384 ? 14.815 -6.119 -40.624 1.00 82.19 384 GLU A N 1
ATOM 3100 C CA . GLU A 1 384 ? 15.816 -6.157 -41.696 1.00 82.19 384 GLU A CA 1
ATOM 3101 C C . GLU A 1 384 ? 15.224 -5.800 -43.066 1.00 82.19 384 GLU A C 1
ATOM 3103 O O . GLU A 1 384 ? 15.842 -5.088 -43.856 1.00 82.19 384 GLU A O 1
ATOM 3108 N N . LEU A 1 385 ? 13.994 -6.246 -43.334 1.00 81.44 385 LEU A N 1
ATOM 3109 C CA . LEU A 1 385 ? 13.325 -6.027 -44.615 1.00 81.44 385 LEU A CA 1
ATOM 3110 C C . LEU A 1 385 ? 12.811 -4.590 -44.802 1.00 81.44 385 LEU A C 1
ATOM 3112 O O . LEU A 1 385 ? 12.758 -4.127 -45.942 1.00 81.44 385 LEU A O 1
ATOM 3116 N N . LEU A 1 386 ? 12.417 -3.913 -43.718 1.00 82.56 386 LEU A N 1
ATOM 3117 C CA . LEU A 1 386 ? 11.722 -2.617 -43.744 1.00 82.56 386 LEU A CA 1
ATOM 3118 C C . LEU A 1 386 ? 12.550 -1.457 -43.179 1.00 82.56 386 LEU A C 1
ATOM 3120 O O . LEU A 1 386 ? 12.121 -0.308 -43.285 1.00 82.56 386 LEU A O 1
ATOM 3124 N N . ARG A 1 387 ? 13.708 -1.717 -42.556 1.00 83.19 387 ARG A N 1
ATOM 3125 C CA . ARG A 1 387 ? 14.543 -0.635 -42.024 1.00 83.19 387 ARG A CA 1
ATOM 3126 C C . ARG A 1 387 ? 15.060 0.259 -43.149 1.00 83.19 387 ARG A C 1
ATOM 3128 O O . ARG A 1 387 ? 15.475 -0.277 -44.184 1.00 83.19 387 ARG A O 1
ATOM 3135 N N . PRO A 1 388 ? 15.111 1.589 -42.939 1.00 78.12 388 PRO A N 1
ATOM 3136 C CA . PRO A 1 388 ? 15.733 2.514 -43.868 1.00 78.12 388 PRO A CA 1
ATOM 3137 C C . PRO A 1 388 ? 17.117 2.036 -44.291 1.00 78.12 388 PRO A C 1
ATOM 3139 O O . PRO A 1 388 ? 17.892 1.533 -43.474 1.00 78.12 388 PRO A O 1
ATOM 3142 N N . LEU A 1 389 ? 17.428 2.218 -45.570 1.00 74.69 389 LEU A N 1
ATOM 3143 C CA . LEU A 1 389 ? 18.739 1.892 -46.109 1.00 74.69 389 LEU A CA 1
ATOM 3144 C C . LEU A 1 389 ? 19.820 2.740 -45.440 1.00 74.69 389 LEU A C 1
ATOM 3146 O O . LEU A 1 389 ? 19.820 3.970 -45.524 1.00 74.69 389 LEU A O 1
ATOM 3150 N N . SER A 1 390 ? 20.758 2.062 -44.797 1.00 81.12 390 SER A N 1
ATOM 3151 C CA . SER A 1 390 ? 21.961 2.658 -44.240 1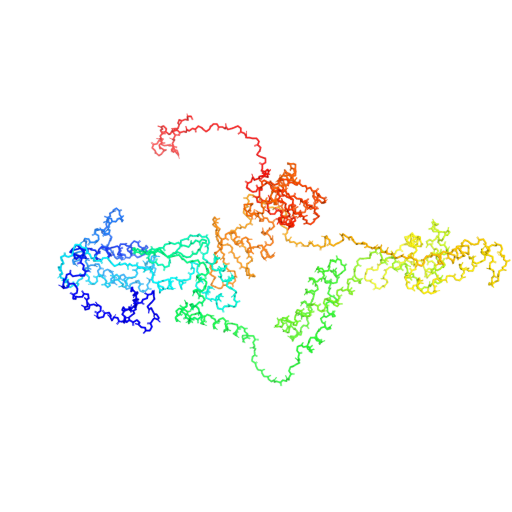.00 81.12 390 SER A CA 1
ATOM 3152 C C . SER A 1 390 ? 23.072 2.722 -45.290 1.00 81.12 390 SER A C 1
ATOM 3154 O O . SER A 1 390 ? 23.036 2.055 -46.327 1.00 81.12 390 SER A O 1
ATOM 3156 N N . GLN A 1 391 ? 24.116 3.502 -45.007 1.00 80.38 391 GLN A N 1
ATOM 3157 C CA . GLN A 1 391 ? 25.318 3.514 -45.842 1.00 80.38 391 GLN A CA 1
ATOM 3158 C C . GLN A 1 391 ? 25.964 2.119 -45.924 1.00 80.38 391 GLN A C 1
ATOM 3160 O O . GLN A 1 391 ? 26.452 1.744 -46.985 1.00 80.38 391 GLN A O 1
ATOM 3165 N N . ALA A 1 392 ? 25.893 1.331 -44.846 1.00 81.94 392 ALA A N 1
ATOM 3166 C CA . ALA A 1 392 ? 26.408 -0.035 -44.816 1.00 81.94 392 ALA A CA 1
ATOM 3167 C C . ALA A 1 392 ? 25.643 -0.969 -45.769 1.00 81.94 392 ALA A C 1
ATOM 3169 O O . ALA A 1 392 ? 26.245 -1.862 -46.356 1.00 81.94 392 ALA A O 1
ATOM 3170 N N . ASP A 1 393 ? 24.345 -0.739 -45.991 1.00 82.62 393 ASP A N 1
ATOM 3171 C CA . ASP A 1 393 ? 23.555 -1.514 -46.957 1.00 82.62 393 ASP A CA 1
ATOM 3172 C C . ASP A 1 393 ? 23.941 -1.198 -48.403 1.00 82.62 393 ASP A C 1
ATOM 3174 O O . ASP A 1 393 ? 24.000 -2.091 -49.249 1.00 82.62 393 ASP A O 1
ATOM 3178 N N . ILE A 1 394 ? 24.237 0.076 -48.683 1.00 84.94 394 ILE A N 1
ATOM 3179 C CA . ILE A 1 394 ? 24.772 0.512 -49.977 1.00 84.94 394 ILE A CA 1
ATOM 3180 C C . ILE A 1 394 ? 26.127 -0.148 -50.218 1.00 84.94 394 ILE A C 1
ATOM 3182 O O . ILE A 1 394 ? 26.363 -0.677 -51.300 1.00 84.94 394 ILE A O 1
ATOM 3186 N N . ASP A 1 395 ? 26.996 -0.138 -49.210 1.00 88.81 395 ASP A N 1
ATOM 3187 C CA . ASP A 1 395 ? 28.320 -0.745 -49.299 1.00 88.81 395 ASP A CA 1
ATOM 3188 C C . ASP A 1 395 ? 28.209 -2.247 -49.512 1.00 88.81 395 ASP A C 1
ATOM 3190 O O . ASP A 1 395 ? 28.798 -2.762 -50.447 1.00 88.81 395 ASP A O 1
ATOM 3194 N N . THR A 1 396 ? 27.367 -2.928 -48.734 1.00 86.56 396 THR A N 1
ATOM 3195 C CA . THR A 1 396 ? 27.123 -4.369 -48.866 1.00 86.56 396 THR A CA 1
ATOM 3196 C C . THR A 1 396 ? 26.611 -4.722 -50.262 1.00 86.56 396 THR A C 1
ATOM 3198 O O . THR A 1 396 ? 27.080 -5.685 -50.862 1.00 86.56 396 THR A O 1
ATOM 3201 N N . ALA A 1 397 ? 25.697 -3.929 -50.831 1.00 86.38 397 ALA A N 1
ATOM 3202 C CA . ALA A 1 397 ? 25.216 -4.141 -52.196 1.00 86.38 397 ALA A CA 1
ATOM 3203 C C . ALA A 1 397 ? 26.309 -3.890 -53.248 1.00 86.38 397 ALA A C 1
ATOM 3205 O O . ALA A 1 397 ? 26.410 -4.638 -54.220 1.00 86.38 397 ALA A O 1
ATOM 3206 N N . LEU A 1 398 ? 27.144 -2.863 -53.066 1.00 89.38 398 LEU A N 1
ATOM 3207 C CA . LEU A 1 398 ? 28.281 -2.594 -53.948 1.00 89.38 398 LEU A CA 1
ATOM 3208 C C . LEU A 1 398 ? 29.327 -3.704 -53.861 1.00 89.38 398 LEU A C 1
ATOM 3210 O O . LEU A 1 398 ? 29.787 -4.162 -54.901 1.00 89.38 398 LEU A O 1
ATOM 3214 N N . CYS A 1 399 ? 29.631 -4.180 -52.656 1.00 87.69 399 CYS A N 1
ATOM 3215 C CA . CYS A 1 399 ? 30.516 -5.309 -52.416 1.00 87.69 399 CYS A CA 1
ATOM 3216 C C . CYS A 1 399 ? 29.912 -6.613 -52.922 1.00 87.69 399 CYS A C 1
ATOM 3218 O O . CYS A 1 399 ? 30.662 -7.469 -53.341 1.00 87.69 399 CYS A O 1
ATOM 3220 N N . ALA A 1 400 ? 28.592 -6.800 -52.971 1.00 86.19 400 ALA A N 1
ATOM 3221 C CA . ALA A 1 400 ? 27.990 -7.934 -53.682 1.00 86.19 400 ALA A CA 1
ATOM 3222 C C . ALA A 1 400 ? 28.109 -7.778 -55.215 1.00 86.19 400 ALA A C 1
ATOM 3224 O O . ALA A 1 400 ? 28.224 -8.765 -55.947 1.00 86.19 400 ALA A O 1
ATOM 3225 N N . TRP A 1 401 ? 28.138 -6.531 -55.698 1.00 89.44 401 TRP A N 1
ATOM 3226 C CA . TRP A 1 401 ? 28.212 -6.149 -57.108 1.00 89.44 401 TRP A CA 1
ATOM 3227 C C . TRP A 1 401 ? 27.172 -6.913 -57.950 1.00 89.44 401 TRP A C 1
ATOM 3229 O O . TRP A 1 401 ? 25.989 -6.924 -57.609 1.00 89.44 401 TRP A O 1
ATOM 3239 N N . ASN A 1 402 ? 27.577 -7.522 -59.067 1.00 86.81 402 ASN A N 1
ATOM 3240 C CA . ASN A 1 402 ? 26.746 -8.398 -59.900 1.00 86.81 402 ASN A CA 1
ATOM 3241 C C . ASN A 1 402 ? 26.980 -9.899 -59.616 1.00 86.81 402 ASN A C 1
ATOM 3243 O O . ASN A 1 402 ? 26.523 -10.745 -60.383 1.00 86.81 402 ASN A O 1
ATOM 3247 N N . GLY A 1 403 ? 27.709 -10.235 -58.543 1.00 82.12 403 GLY A N 1
ATOM 3248 C CA . GLY A 1 403 ? 28.079 -11.609 -58.189 1.00 82.12 403 GLY A CA 1
ATOM 3249 C C . GLY A 1 403 ? 29.172 -12.239 -59.063 1.00 82.12 403 GLY A C 1
ATOM 3250 O O . GLY A 1 403 ? 29.495 -13.407 -58.867 1.00 82.12 403 GLY A O 1
ATOM 3251 N N . ASN A 1 404 ? 29.748 -11.500 -60.019 1.00 85.06 404 ASN A N 1
ATOM 3252 C CA . ASN A 1 404 ? 30.867 -11.963 -60.835 1.00 85.06 404 ASN A CA 1
ATOM 3253 C C . ASN A 1 404 ? 32.191 -11.360 -60.340 1.00 85.06 404 ASN A C 1
ATOM 3255 O O . ASN A 1 404 ? 32.427 -10.153 -60.454 1.00 85.06 404 ASN A O 1
ATOM 3259 N N . ILE A 1 405 ? 33.076 -12.223 -59.843 1.00 83.38 405 ILE A N 1
ATOM 3260 C CA . ILE A 1 405 ? 34.392 -11.837 -59.329 1.00 83.38 405 ILE A CA 1
ATOM 3261 C C . ILE A 1 405 ? 35.302 -11.242 -60.419 1.00 83.38 405 ILE A C 1
ATOM 3263 O O . ILE A 1 405 ? 36.002 -10.264 -60.169 1.00 83.38 405 ILE A O 1
ATOM 3267 N N . GLU A 1 406 ? 35.211 -11.719 -61.667 1.00 81.81 406 GLU A N 1
ATOM 3268 C CA . GLU A 1 406 ? 35.984 -11.171 -62.794 1.00 81.81 406 GLU A CA 1
ATOM 3269 C C . GLU A 1 406 ? 35.564 -9.731 -63.124 1.00 81.81 406 GLU A C 1
ATOM 3271 O O . GLU A 1 406 ? 36.401 -8.892 -63.464 1.00 81.81 406 GLU A O 1
ATOM 3276 N N . SER A 1 407 ? 34.271 -9.426 -62.971 1.00 86.88 407 SER A N 1
ATOM 3277 C CA . SER A 1 407 ? 33.731 -8.076 -63.158 1.00 86.88 407 SER A CA 1
ATOM 3278 C C . SER A 1 407 ? 34.219 -7.134 -62.054 1.00 86.88 407 SER A C 1
ATOM 3280 O O . SER A 1 407 ? 34.626 -6.009 -62.337 1.00 86.88 407 SER A O 1
ATOM 3282 N N . LYS A 1 408 ? 34.293 -7.602 -60.800 1.00 89.69 408 LYS A N 1
ATOM 3283 C CA . LYS A 1 408 ? 34.904 -6.834 -59.701 1.00 89.69 408 LYS A CA 1
ATOM 3284 C C . LYS A 1 408 ? 36.384 -6.547 -59.951 1.00 89.69 408 LYS A C 1
ATOM 3286 O O . LYS A 1 408 ? 36.806 -5.404 -59.793 1.00 89.69 408 LYS A O 1
ATOM 3291 N N . HIS A 1 409 ? 37.152 -7.536 -60.410 1.00 85.88 409 HIS A N 1
ATOM 3292 C CA . HIS A 1 409 ? 38.557 -7.348 -60.786 1.00 85.88 409 HIS A CA 1
ATOM 3293 C C . HIS A 1 409 ? 38.714 -6.306 -61.904 1.00 85.88 409 HIS A C 1
ATOM 3295 O O . HIS A 1 409 ? 39.567 -5.418 -61.824 1.00 85.88 409 HIS A O 1
ATOM 3301 N N . ALA A 1 410 ? 37.860 -6.364 -62.933 1.00 85.56 410 ALA A N 1
ATOM 3302 C CA . ALA A 1 410 ? 37.833 -5.368 -64.002 1.00 85.56 410 ALA A CA 1
ATOM 3303 C C . ALA A 1 410 ? 37.518 -3.960 -63.470 1.00 85.56 410 ALA A C 1
ATOM 3305 O O . ALA A 1 410 ? 38.181 -2.999 -63.862 1.00 85.56 410 ALA A O 1
ATOM 3306 N N . VAL A 1 411 ? 36.561 -3.837 -62.544 1.00 89.75 411 VAL A N 1
ATOM 3307 C CA . VAL A 1 411 ? 36.219 -2.572 -61.878 1.00 89.75 411 VAL A CA 1
ATOM 3308 C C . VAL A 1 411 ? 37.404 -2.023 -61.088 1.00 89.75 411 VAL A C 1
ATOM 3310 O O . VAL A 1 411 ? 37.730 -0.850 -61.251 1.00 89.75 411 VAL A O 1
ATOM 3313 N N . VAL A 1 412 ? 38.087 -2.842 -60.283 1.00 87.56 412 VAL A N 1
ATOM 3314 C CA . VAL A 1 412 ? 39.256 -2.406 -59.499 1.00 87.56 412 VAL A CA 1
ATOM 3315 C C . VAL A 1 412 ? 40.392 -1.932 -60.408 1.00 87.56 412 VAL A C 1
ATOM 3317 O O . VAL A 1 412 ? 40.933 -0.846 -60.189 1.00 87.56 412 VAL A O 1
ATOM 3320 N N . ARG A 1 413 ? 40.703 -2.681 -61.477 1.00 84.94 413 ARG A N 1
ATOM 3321 C CA . ARG A 1 413 ? 41.719 -2.285 -62.467 1.00 84.94 413 ARG A CA 1
ATOM 3322 C C . ARG A 1 413 ? 41.355 -0.980 -63.170 1.00 84.94 413 ARG A C 1
ATOM 3324 O O . ARG A 1 413 ? 42.179 -0.074 -63.243 1.00 84.94 413 ARG A O 1
ATOM 3331 N N . TYR A 1 414 ? 40.117 -0.851 -63.641 1.00 86.44 414 TYR A N 1
ATOM 3332 C CA . TYR A 1 414 ? 39.668 0.346 -64.350 1.00 86.44 414 TYR A CA 1
ATOM 3333 C C . TYR A 1 414 ? 39.639 1.584 -63.438 1.00 86.44 414 TYR A C 1
ATOM 3335 O O . TYR A 1 414 ? 40.096 2.663 -63.824 1.00 86.44 414 TYR A O 1
ATOM 3343 N N . MET A 1 415 ? 39.150 1.430 -62.204 1.00 88.19 415 MET A N 1
ATOM 3344 C CA . MET A 1 415 ? 39.038 2.510 -61.221 1.00 88.19 415 MET A CA 1
ATOM 3345 C C . MET A 1 415 ? 40.398 3.032 -60.748 1.00 88.19 415 MET A C 1
ATOM 3347 O O . MET A 1 415 ? 40.484 4.215 -60.423 1.00 88.19 415 MET A O 1
ATOM 3351 N N . LYS A 1 416 ? 41.456 2.207 -60.756 1.00 84.38 416 LYS A N 1
ATOM 3352 C CA . LYS A 1 416 ? 42.818 2.612 -60.359 1.00 84.38 416 LYS A CA 1
ATOM 3353 C C . LYS A 1 416 ? 43.297 3.863 -61.104 1.00 84.38 416 LYS A C 1
ATOM 3355 O O . LYS A 1 416 ? 43.811 4.785 -60.473 1.00 84.38 416 LYS A O 1
ATOM 3360 N N . ASP A 1 417 ? 43.034 3.924 -62.407 1.00 83.56 417 ASP A N 1
ATOM 3361 C CA . ASP A 1 417 ? 43.495 5.020 -63.266 1.00 83.56 417 ASP A CA 1
ATOM 3362 C C . ASP A 1 417 ? 42.372 6.009 -63.640 1.00 83.56 417 ASP A C 1
ATOM 3364 O O . ASP A 1 417 ? 42.649 7.171 -63.934 1.00 83.56 417 ASP A O 1
ATOM 3368 N N . HIS A 1 418 ? 41.097 5.595 -63.557 1.00 87.50 418 HIS A N 1
ATOM 3369 C CA . HIS A 1 418 ? 39.958 6.361 -64.092 1.00 87.50 418 HIS A CA 1
ATOM 3370 C C . HIS A 1 418 ? 38.898 6.753 -63.036 1.00 87.50 418 HIS A C 1
ATOM 3372 O O . HIS A 1 418 ? 37.819 7.238 -63.386 1.00 87.50 418 HIS A O 1
ATOM 3378 N N . ALA A 1 419 ? 39.162 6.606 -61.728 1.00 80.31 419 ALA A N 1
ATOM 3379 C CA . ALA A 1 419 ? 38.173 6.848 -60.658 1.00 80.31 419 ALA A CA 1
ATOM 3380 C C . ALA A 1 419 ? 37.504 8.238 -60.670 1.00 80.31 419 ALA A C 1
ATOM 3382 O O . ALA A 1 419 ? 36.392 8.389 -60.157 1.00 80.31 419 ALA A O 1
ATOM 3383 N N . ARG A 1 420 ? 38.152 9.270 -61.229 1.00 80.88 420 ARG A N 1
ATOM 3384 C CA . ARG A 1 420 ? 37.654 10.664 -61.238 1.00 80.88 420 ARG A CA 1
ATOM 3385 C C . ARG A 1 420 ? 37.143 11.141 -62.598 1.00 80.88 420 ARG A C 1
ATOM 3387 O O . ARG A 1 420 ? 36.715 12.290 -62.709 1.00 80.88 420 ARG A O 1
ATOM 3394 N N . GLU A 1 421 ? 37.188 10.296 -63.620 1.00 88.31 421 GLU A N 1
ATOM 3395 C CA . GLU A 1 421 ? 36.769 10.683 -64.963 1.00 88.31 421 GLU A CA 1
ATOM 3396 C C . GLU A 1 421 ? 35.246 10.714 -65.109 1.00 88.31 421 GLU A C 1
ATOM 3398 O O . GLU A 1 421 ? 34.501 10.059 -64.374 1.00 88.31 421 GLU A O 1
ATOM 3403 N N . LYS A 1 422 ? 34.774 11.522 -66.065 1.00 78.31 422 LYS A N 1
ATOM 3404 C CA . LYS A 1 422 ? 33.343 11.762 -66.289 1.00 78.31 422 LYS A CA 1
ATOM 3405 C C . LYS A 1 422 ? 32.634 10.553 -66.910 1.00 78.31 422 LYS A C 1
ATOM 3407 O O . LYS A 1 422 ? 31.460 10.337 -66.619 1.00 78.31 422 LYS A O 1
ATOM 3412 N N . ASP A 1 423 ? 33.343 9.778 -67.728 1.00 85.75 423 ASP A N 1
ATOM 3413 C CA . ASP A 1 423 ? 32.774 8.655 -68.484 1.00 85.75 423 ASP A CA 1
ATOM 3414 C C . ASP A 1 423 ? 32.807 7.329 -67.697 1.00 85.75 423 ASP A C 1
ATOM 3416 O O . ASP A 1 423 ? 32.116 6.374 -68.051 1.00 85.75 423 ASP A O 1
ATOM 3420 N N . THR A 1 424 ? 33.511 7.290 -66.559 1.00 88.69 424 THR A N 1
ATOM 3421 C CA . THR A 1 424 ? 33.617 6.122 -65.668 1.00 88.69 424 THR A CA 1
ATOM 3422 C C . THR A 1 424 ? 32.265 5.653 -65.140 1.00 88.69 424 THR A C 1
ATOM 3424 O O . THR A 1 424 ? 32.014 4.454 -65.088 1.00 88.69 424 THR A O 1
ATOM 3427 N N . ALA A 1 425 ? 31.343 6.565 -64.818 1.00 86.44 425 ALA A N 1
ATOM 3428 C CA . ALA A 1 425 ? 29.985 6.202 -64.407 1.00 86.44 425 ALA A CA 1
ATOM 3429 C C . ALA A 1 425 ? 29.228 5.406 -65.489 1.00 86.44 425 ALA A C 1
ATOM 3431 O O . ALA A 1 425 ? 28.489 4.480 -65.166 1.00 86.44 425 ALA A O 1
ATOM 3432 N N . ALA A 1 426 ? 29.411 5.756 -66.767 1.00 85.38 426 ALA A N 1
ATOM 3433 C CA . ALA A 1 426 ? 28.776 5.052 -67.880 1.00 85.38 426 ALA A CA 1
ATOM 3434 C C . ALA A 1 426 ? 29.437 3.690 -68.135 1.00 85.38 426 ALA A C 1
ATOM 3436 O O . ALA A 1 426 ? 28.748 2.714 -68.424 1.00 85.38 426 ALA A O 1
ATOM 3437 N N . TRP A 1 427 ? 30.761 3.616 -67.973 1.00 91.31 427 TRP A N 1
ATOM 3438 C CA . TRP A 1 427 ? 31.501 2.360 -68.055 1.00 91.31 427 TRP A CA 1
ATOM 3439 C C . TRP A 1 427 ? 31.079 1.376 -66.952 1.00 91.31 427 TRP A C 1
ATOM 3441 O O . TRP A 1 427 ? 30.758 0.231 -67.252 1.00 91.31 427 TRP A O 1
ATOM 3451 N N . LEU A 1 428 ? 30.962 1.839 -65.700 1.00 90.31 428 LEU A N 1
ATOM 3452 C CA . LEU A 1 428 ? 30.507 1.021 -64.567 1.00 90.31 428 LEU A CA 1
ATOM 3453 C C . LEU A 1 428 ? 29.092 0.464 -64.776 1.00 90.31 428 LEU A C 1
ATOM 3455 O O . LEU A 1 428 ? 28.833 -0.689 -64.445 1.00 90.31 428 LEU A O 1
ATOM 3459 N N . ALA A 1 429 ? 28.191 1.256 -65.366 1.00 87.81 429 ALA A N 1
ATOM 3460 C CA . ALA A 1 429 ? 26.844 0.804 -65.712 1.00 87.81 429 ALA A CA 1
ATOM 3461 C C . ALA A 1 429 ? 26.852 -0.328 -66.748 1.00 87.81 429 ALA A C 1
ATOM 3463 O O . ALA A 1 429 ? 26.105 -1.304 -66.638 1.00 87.81 429 ALA A O 1
ATOM 3464 N N . GLN A 1 430 ? 27.720 -0.197 -67.753 1.00 86.62 430 GLN A N 1
ATOM 3465 C CA . GLN A 1 430 ? 27.892 -1.198 -68.796 1.00 86.62 430 GLN A CA 1
ATOM 3466 C C . GLN A 1 430 ? 28.487 -2.495 -68.231 1.00 86.62 430 GLN A C 1
ATOM 3468 O O . GLN A 1 430 ? 27.983 -3.569 -68.554 1.00 86.62 430 GLN A O 1
ATOM 3473 N N . GLU A 1 431 ? 29.504 -2.384 -67.375 1.00 88.81 431 GLU A N 1
ATOM 3474 C CA . GLU A 1 431 ? 30.195 -3.510 -66.735 1.00 88.81 431 GLU A CA 1
ATOM 3475 C C . GLU A 1 431 ? 29.291 -4.268 -65.748 1.00 88.81 431 GLU A C 1
ATOM 3477 O O . GLU A 1 431 ? 29.310 -5.494 -65.689 1.00 88.81 431 GLU A O 1
ATOM 3482 N N . TYR A 1 432 ? 28.429 -3.558 -65.015 1.00 87.12 432 TYR A N 1
ATOM 3483 C CA . TYR A 1 432 ? 27.520 -4.169 -64.045 1.00 87.12 432 TYR A CA 1
ATOM 3484 C C . TYR A 1 432 ? 26.475 -5.096 -64.685 1.00 87.12 432 TYR A C 1
ATOM 3486 O O . TYR A 1 432 ? 26.192 -6.166 -64.146 1.00 87.12 432 TYR A O 1
ATOM 3494 N N . GLY A 1 433 ? 25.896 -4.714 -65.830 1.00 76.25 433 GLY A N 1
ATOM 3495 C CA . GLY A 1 433 ? 24.806 -5.488 -66.439 1.00 76.25 433 GLY A CA 1
ATOM 3496 C C . GLY A 1 433 ? 24.336 -5.028 -67.821 1.00 76.25 433 GLY A C 1
ATOM 3497 O O . GLY A 1 433 ? 23.229 -5.374 -68.232 1.00 76.25 433 GLY A O 1
ATOM 3498 N N . GLY A 1 434 ? 25.129 -4.222 -68.535 1.00 65.62 434 GLY A N 1
ATOM 3499 C CA . GLY A 1 434 ? 24.895 -3.855 -69.938 1.00 65.62 434 GLY A CA 1
ATOM 3500 C C . GLY A 1 434 ? 23.630 -3.041 -70.248 1.00 65.62 434 GLY A C 1
ATOM 3501 O O . GLY A 1 434 ? 23.300 -2.863 -71.421 1.00 65.62 434 GLY A O 1
ATOM 3502 N N . SER A 1 435 ? 22.914 -2.546 -69.235 1.00 60.47 435 SER A N 1
ATOM 3503 C CA . SER A 1 435 ? 21.738 -1.684 -69.392 1.00 60.47 435 SER A CA 1
ATOM 3504 C C . SER A 1 435 ? 21.952 -0.365 -68.655 1.00 60.47 435 SER A C 1
ATOM 3506 O O . SER A 1 435 ? 22.584 -0.333 -67.604 1.00 60.47 435 SER A O 1
ATOM 3508 N N . ASN A 1 436 ? 21.395 0.734 -69.169 1.00 67.12 436 ASN A N 1
ATOM 3509 C CA . ASN A 1 436 ? 21.521 2.067 -68.558 1.00 67.12 436 ASN A CA 1
ATOM 3510 C C . ASN A 1 436 ? 20.622 2.238 -67.310 1.00 67.12 436 ASN A C 1
ATOM 3512 O O . ASN A 1 436 ? 20.157 3.338 -67.005 1.00 67.12 436 ASN A O 1
ATOM 3516 N N . SER A 1 437 ? 20.313 1.127 -66.639 1.00 77.62 437 SER A N 1
ATOM 3517 C CA . SER A 1 437 ? 19.440 1.060 -65.474 1.00 77.62 437 SER A CA 1
ATOM 3518 C C . SER A 1 437 ? 20.191 1.565 -64.238 1.00 77.62 437 SER A C 1
ATOM 3520 O O . SER A 1 437 ? 21.389 1.301 -64.109 1.00 77.62 437 SER A O 1
ATOM 3522 N N . PRO A 1 438 ? 19.536 2.302 -63.327 1.00 81.00 438 PRO A N 1
ATOM 3523 C CA . PRO A 1 438 ? 20.134 2.690 -62.052 1.00 81.00 438 PRO A CA 1
ATOM 3524 C C . PRO A 1 438 ? 20.559 1.471 -61.224 1.00 81.00 438 PRO A C 1
ATOM 3526 O O . PRO A 1 438 ? 19.941 0.411 -61.317 1.00 81.00 438 PRO A O 1
ATOM 3529 N N . PHE A 1 439 ? 21.582 1.631 -60.385 1.00 86.31 439 PHE A N 1
ATOM 3530 C CA . PHE A 1 439 ? 22.025 0.575 -59.474 1.00 86.31 439 PHE A CA 1
ATOM 3531 C C . PHE A 1 439 ? 20.997 0.388 -58.352 1.00 86.31 439 PHE A C 1
ATOM 3533 O O . PHE A 1 439 ? 20.617 1.367 -57.706 1.00 86.31 439 PHE A O 1
ATOM 3540 N N . VAL A 1 440 ? 20.540 -0.842 -58.121 1.00 84.25 440 VAL A N 1
ATOM 3541 C CA . VAL A 1 440 ? 19.488 -1.147 -57.138 1.00 84.25 440 VAL A CA 1
ATOM 3542 C C . VAL A 1 440 ? 20.113 -1.678 -55.854 1.00 84.25 440 VAL A C 1
ATOM 3544 O O . VAL A 1 440 ? 20.868 -2.646 -55.877 1.00 84.25 440 VAL A O 1
ATOM 3547 N N . VAL A 1 441 ? 19.771 -1.059 -54.726 1.00 79.50 441 VAL A N 1
ATOM 3548 C CA . VAL A 1 441 ? 20.174 -1.500 -53.384 1.00 79.50 441 VAL A CA 1
ATOM 3549 C C . VAL A 1 441 ? 19.004 -2.259 -52.745 1.00 79.50 441 VAL A C 1
ATOM 3551 O O . VAL A 1 441 ? 17.893 -1.732 -52.726 1.00 79.50 441 VAL A O 1
ATOM 3554 N N . ARG A 1 442 ? 19.259 -3.480 -52.238 1.00 72.12 442 ARG A N 1
ATOM 3555 C CA . ARG A 1 442 ? 18.263 -4.435 -51.689 1.00 72.12 442 ARG A CA 1
ATOM 3556 C C . ARG A 1 442 ? 17.130 -4.804 -52.667 1.00 72.12 442 ARG A C 1
ATOM 3558 O O . ARG A 1 442 ? 15.958 -4.542 -52.409 1.00 72.12 442 ARG A O 1
ATOM 3565 N N . ALA A 1 443 ? 17.479 -5.454 -53.779 1.00 62.72 443 ALA A N 1
ATOM 3566 C CA . ALA A 1 443 ? 16.501 -5.971 -54.742 1.00 62.72 443 ALA A CA 1
ATOM 3567 C C . ALA A 1 443 ? 15.484 -6.927 -54.075 1.00 62.72 443 ALA A C 1
ATOM 3569 O O . ALA A 1 443 ? 15.875 -7.893 -53.420 1.00 62.72 443 ALA A O 1
ATOM 3570 N N . GLY A 1 444 ? 14.187 -6.662 -54.246 1.00 59.94 444 GLY A N 1
ATOM 3571 C CA . GLY A 1 444 ? 13.075 -7.402 -53.647 1.00 59.94 444 GLY A CA 1
ATOM 3572 C C . GLY A 1 444 ? 12.561 -6.853 -52.308 1.00 59.94 444 GLY A C 1
ATOM 3573 O O . GLY A 1 444 ? 11.639 -7.444 -51.741 1.00 59.94 444 GLY A O 1
ATOM 3574 N N . SER A 1 445 ? 13.121 -5.751 -51.788 1.00 65.38 445 SER A N 1
ATOM 3575 C CA . SER A 1 445 ? 12.620 -5.074 -50.581 1.00 65.38 445 SER A CA 1
ATOM 3576 C C . SER A 1 445 ? 11.565 -4.005 -50.923 1.00 65.38 445 SER A C 1
ATOM 3578 O O . SER A 1 445 ? 11.655 -3.351 -51.960 1.00 65.38 445 SER A O 1
ATOM 3580 N N . PRO A 1 446 ? 10.573 -3.754 -50.047 1.00 64.62 446 PRO A N 1
ATOM 3581 C CA . PRO A 1 446 ? 9.682 -2.597 -50.168 1.00 64.62 446 PRO A CA 1
ATOM 3582 C C . PRO A 1 446 ? 10.411 -1.242 -50.152 1.00 64.62 446 PRO A C 1
ATOM 3584 O O . PRO A 1 446 ? 9.866 -0.263 -50.649 1.00 64.62 446 PRO A O 1
ATOM 3587 N N . GLU A 1 447 ? 11.631 -1.200 -49.607 1.00 66.88 447 GLU A N 1
ATOM 3588 C CA . GLU A 1 447 ? 12.495 -0.017 -49.486 1.00 66.88 447 GLU A CA 1
ATOM 3589 C C . GLU A 1 447 ? 13.644 -0.043 -50.520 1.00 66.88 447 GLU A C 1
ATOM 3591 O O . GLU A 1 447 ? 14.788 0.310 -50.230 1.00 66.88 447 GLU A O 1
ATOM 3596 N N . GLU A 1 448 ? 13.369 -0.498 -51.747 1.00 72.25 448 GLU A N 1
ATOM 3597 C CA . GLU A 1 448 ? 14.329 -0.446 -52.856 1.00 72.25 448 GLU A CA 1
ATOM 3598 C C . GLU A 1 448 ? 14.760 0.999 -53.160 1.00 72.25 448 GLU A C 1
ATOM 3600 O O . GLU A 1 448 ? 13.938 1.873 -53.445 1.00 72.25 448 GLU A O 1
ATOM 3605 N N . THR A 1 449 ? 16.072 1.255 -53.180 1.00 76.56 449 THR A N 1
ATOM 3606 C CA . THR A 1 449 ? 16.621 2.548 -53.619 1.00 76.56 449 THR A CA 1
ATOM 3607 C C . THR A 1 449 ? 17.442 2.401 -54.886 1.00 76.56 449 THR A C 1
ATOM 3609 O O . THR A 1 449 ? 18.309 1.535 -55.005 1.00 76.56 449 THR A O 1
ATOM 3612 N N . GLN A 1 450 ? 17.192 3.314 -55.824 1.00 83.88 450 GLN A N 1
ATOM 3613 C CA . GLN A 1 450 ? 17.925 3.439 -57.077 1.00 83.88 450 GLN A CA 1
ATOM 3614 C C . GLN A 1 450 ? 19.026 4.496 -56.944 1.00 83.88 450 GLN A C 1
ATOM 3616 O O . GLN A 1 450 ? 18.755 5.686 -56.757 1.00 83.88 450 GLN A O 1
ATOM 3621 N N . LEU A 1 451 ? 20.283 4.071 -57.058 1.00 83.62 451 LEU A N 1
ATOM 3622 C CA . LEU A 1 451 ? 21.443 4.949 -57.003 1.00 83.62 451 LEU A CA 1
ATOM 3623 C C . LEU A 1 451 ? 21.882 5.383 -58.411 1.00 83.62 451 LEU A C 1
ATOM 3625 O O . LEU A 1 451 ? 22.111 4.545 -59.287 1.00 83.62 451 LEU A O 1
ATOM 3629 N N . PRO A 1 452 ? 22.076 6.696 -58.640 1.00 89.06 452 PRO A N 1
ATOM 3630 C CA . PRO A 1 452 ? 22.732 7.186 -59.844 1.00 89.06 452 PRO A CA 1
ATOM 3631 C C . PRO A 1 452 ? 24.182 6.697 -59.934 1.00 89.06 452 PRO A C 1
ATOM 3633 O O . PRO A 1 452 ? 24.937 6.797 -58.963 1.00 89.06 452 PRO A O 1
ATOM 3636 N N . TRP A 1 453 ? 24.611 6.290 -61.127 1.00 89.50 453 TRP A N 1
ATOM 3637 C CA . TRP A 1 453 ? 25.973 5.816 -61.400 1.00 89.50 453 TRP A CA 1
ATOM 3638 C C . TRP A 1 453 ? 27.112 6.750 -60.953 1.00 89.50 453 TRP A C 1
ATOM 3640 O O . TRP A 1 453 ? 28.112 6.253 -60.442 1.00 89.50 453 TRP A O 1
ATOM 3650 N N . PRO A 1 454 ? 26.982 8.091 -61.001 1.00 88.06 454 PRO A N 1
ATOM 3651 C CA . PRO A 1 454 ? 27.995 8.977 -60.422 1.00 88.06 454 PRO A CA 1
ATOM 3652 C C . PRO A 1 454 ? 28.156 8.850 -58.896 1.00 88.06 454 PRO A C 1
ATOM 3654 O O . PRO A 1 454 ? 29.238 9.106 -58.371 1.00 88.06 454 PRO A O 1
ATOM 3657 N N . LYS A 1 455 ? 27.095 8.478 -58.160 1.00 88.25 455 LYS A N 1
ATOM 3658 C CA . LYS A 1 455 ? 27.189 8.193 -56.717 1.00 88.25 455 LYS A CA 1
ATOM 3659 C C . LYS A 1 455 ? 27.848 6.836 -56.472 1.00 88.25 455 LYS A C 1
ATOM 3661 O O . LYS A 1 455 ? 28.703 6.746 -55.598 1.00 88.25 455 LYS A O 1
ATOM 3666 N N . VAL A 1 456 ? 27.502 5.835 -57.284 1.00 89.81 456 VAL A N 1
ATOM 3667 C CA . VAL A 1 456 ? 28.132 4.504 -57.273 1.00 89.81 456 VAL A CA 1
ATOM 3668 C C . VAL A 1 456 ? 29.636 4.616 -57.520 1.00 89.81 456 VAL A C 1
ATOM 3670 O O . VAL A 1 456 ? 30.415 4.133 -56.710 1.00 89.81 456 VAL A O 1
ATOM 3673 N N . GLN A 1 457 ? 30.053 5.358 -58.550 1.00 91.44 457 GLN A N 1
ATOM 3674 C CA . GLN A 1 457 ? 31.463 5.632 -58.851 1.00 91.44 457 GLN A CA 1
ATOM 3675 C C . GLN A 1 457 ? 32.212 6.206 -57.641 1.00 91.44 457 GLN A C 1
ATOM 3677 O O . GLN A 1 457 ? 33.281 5.719 -57.283 1.00 91.44 457 GLN A O 1
ATOM 3682 N N . ARG A 1 458 ? 31.654 7.234 -56.984 1.00 88.88 458 ARG A N 1
ATOM 3683 C CA . ARG A 1 458 ? 32.288 7.847 -55.804 1.00 88.88 458 ARG A CA 1
ATOM 3684 C C . ARG A 1 458 ? 32.417 6.867 -54.647 1.00 88.88 458 ARG A C 1
ATOM 3686 O O . ARG A 1 458 ? 33.451 6.871 -53.987 1.00 88.88 458 ARG A O 1
ATOM 3693 N N . ARG A 1 459 ? 31.386 6.054 -54.395 1.00 91.62 459 ARG A N 1
ATOM 3694 C CA . ARG A 1 459 ? 31.409 5.116 -53.272 1.00 91.62 459 ARG A CA 1
ATOM 3695 C C . ARG A 1 459 ? 32.325 3.922 -53.533 1.00 91.62 459 ARG A C 1
ATOM 3697 O O . ARG A 1 459 ? 33.079 3.558 -52.644 1.00 91.62 459 ARG A O 1
ATOM 3704 N N . LEU A 1 460 ? 32.354 3.397 -54.758 1.00 90.75 460 LEU A N 1
ATOM 3705 C CA . LEU A 1 460 ? 33.314 2.367 -55.172 1.00 90.75 460 LEU A CA 1
ATOM 3706 C C . LEU A 1 460 ? 34.760 2.845 -55.038 1.00 90.75 460 LEU A C 1
ATOM 3708 O O . LEU A 1 460 ? 35.592 2.111 -54.525 1.00 90.75 460 LEU A O 1
ATOM 3712 N N . ALA A 1 461 ? 35.060 4.087 -55.434 1.00 88.06 461 ALA A N 1
ATOM 3713 C CA . ALA A 1 461 ? 36.401 4.645 -55.259 1.00 88.06 461 ALA A CA 1
ATOM 3714 C C . ALA A 1 461 ? 36.834 4.659 -53.781 1.00 88.06 461 ALA A C 1
ATOM 3716 O O . ALA A 1 461 ? 37.989 4.375 -53.483 1.00 88.06 461 ALA A O 1
ATOM 3717 N N . GLN A 1 462 ? 35.905 4.962 -52.866 1.00 88.94 462 GLN A N 1
ATOM 3718 C CA . GLN A 1 462 ? 36.158 4.929 -51.423 1.00 88.94 462 GLN A CA 1
ATOM 3719 C C . GLN A 1 462 ? 36.357 3.499 -50.914 1.00 88.94 462 GLN A C 1
ATOM 3721 O O . GLN A 1 462 ? 37.346 3.241 -50.244 1.00 88.94 462 GLN A O 1
ATOM 3726 N N . LEU A 1 463 ? 35.480 2.559 -51.281 1.00 90.25 463 LEU A N 1
ATOM 3727 C CA . LEU A 1 463 ? 35.587 1.160 -50.849 1.00 90.25 463 LEU A CA 1
ATOM 3728 C C . LEU A 1 463 ? 36.864 0.482 -51.361 1.00 90.25 463 LEU A C 1
ATOM 3730 O O . LEU A 1 463 ? 37.464 -0.298 -50.634 1.00 90.25 463 LEU A O 1
ATOM 3734 N N . ILE A 1 464 ? 37.305 0.798 -52.581 1.00 88.62 464 ILE A N 1
ATOM 3735 C CA . ILE A 1 464 ? 38.572 0.298 -53.135 1.00 88.62 464 ILE A CA 1
ATOM 3736 C C . ILE A 1 464 ? 39.767 0.914 -52.395 1.00 88.62 464 ILE A C 1
ATOM 3738 O O . ILE A 1 464 ? 40.740 0.222 -52.123 1.00 88.62 464 ILE A O 1
ATOM 3742 N N . GLN A 1 465 ? 39.699 2.201 -52.041 1.00 86.31 465 GLN A N 1
ATOM 3743 C CA . GLN A 1 465 ? 40.754 2.867 -51.273 1.00 86.31 465 GLN A CA 1
ATOM 3744 C C . GLN A 1 465 ? 40.848 2.349 -49.826 1.00 86.31 465 GLN A C 1
ATOM 3746 O O . GLN A 1 465 ? 41.943 2.299 -49.273 1.00 86.31 465 GLN A O 1
ATOM 3751 N N . GLU A 1 466 ? 39.715 1.990 -49.220 1.00 87.06 466 GLU A N 1
ATOM 3752 C CA . GLU A 1 466 ? 39.616 1.423 -47.868 1.00 87.06 466 GLU A CA 1
ATOM 3753 C C . GLU A 1 466 ? 39.872 -0.096 -47.825 1.00 87.06 466 GLU A C 1
ATOM 3755 O O . GLU A 1 466 ? 39.824 -0.671 -46.746 1.00 87.06 466 GLU A O 1
ATOM 3760 N N . ASP A 1 467 ? 40.121 -0.742 -48.971 1.00 83.50 467 ASP A N 1
ATOM 3761 C CA . ASP A 1 467 ? 40.249 -2.203 -49.121 1.00 83.50 467 ASP A CA 1
ATOM 3762 C C . ASP A 1 467 ? 39.019 -3.004 -48.635 1.00 83.50 467 ASP A C 1
ATOM 3764 O O . ASP A 1 467 ? 39.100 -4.122 -48.135 1.00 83.50 467 ASP A O 1
ATOM 3768 N N . ARG A 1 468 ? 37.831 -2.410 -48.792 1.00 86.88 468 ARG A N 1
ATOM 3769 C CA . ARG A 1 468 ? 36.537 -2.939 -48.323 1.00 86.88 468 ARG A CA 1
ATOM 3770 C C . ARG A 1 468 ? 35.590 -3.345 -49.449 1.00 86.88 468 ARG A C 1
ATOM 3772 O O . ARG A 1 468 ? 34.427 -3.630 -49.189 1.00 86.88 468 ARG A O 1
ATOM 3779 N N . PHE A 1 469 ? 36.042 -3.313 -50.705 1.00 90.00 469 PHE A N 1
ATOM 3780 C CA . PHE A 1 469 ? 35.198 -3.647 -51.860 1.00 90.00 469 PHE A CA 1
ATOM 3781 C C . PHE A 1 469 ? 34.959 -5.157 -52.025 1.00 90.00 469 PHE A C 1
ATOM 3783 O O . PHE A 1 469 ? 33.909 -5.566 -52.521 1.00 90.00 469 PHE A O 1
ATOM 3790 N N . TYR A 1 470 ? 35.908 -5.984 -51.593 1.00 85.94 470 TYR A N 1
ATOM 3791 C CA . TYR A 1 470 ? 35.733 -7.432 -51.519 1.00 85.94 470 TYR A CA 1
ATOM 3792 C C . TYR A 1 470 ? 35.099 -7.810 -50.179 1.00 85.94 470 TYR A C 1
ATOM 3794 O O . TYR A 1 470 ? 35.346 -7.158 -49.167 1.00 85.94 470 TYR A O 1
ATOM 3802 N N . THR A 1 471 ? 34.259 -8.842 -50.173 1.00 80.31 471 THR A N 1
ATOM 3803 C CA . THR A 1 471 ? 33.719 -9.395 -48.919 1.00 80.31 471 THR A CA 1
ATOM 3804 C C . THR A 1 471 ? 34.785 -10.209 -48.185 1.00 80.31 471 THR A C 1
ATOM 3806 O O . THR A 1 471 ? 35.690 -10.733 -48.828 1.00 80.31 471 THR A O 1
ATOM 3809 N N . GLU A 1 472 ? 34.669 -10.370 -46.863 1.00 74.19 472 GLU A N 1
ATOM 3810 C CA . GLU A 1 472 ? 35.613 -11.187 -46.072 1.00 74.19 472 GLU A CA 1
ATOM 3811 C C . GLU A 1 472 ? 35.743 -12.609 -46.639 1.00 74.19 472 GLU A C 1
ATOM 3813 O O . GLU A 1 472 ? 36.842 -13.106 -46.845 1.00 74.19 472 GLU A O 1
ATOM 3818 N N . GLU A 1 473 ? 34.628 -13.237 -47.024 1.00 75.81 473 GLU A N 1
ATOM 3819 C CA . GLU A 1 473 ? 34.656 -14.578 -47.614 1.00 75.81 473 GLU A CA 1
ATOM 3820 C C . GLU A 1 473 ? 35.330 -14.631 -48.997 1.00 75.81 473 GLU A C 1
ATOM 3822 O O . GLU A 1 473 ? 35.785 -15.696 -49.410 1.00 75.81 473 GLU A O 1
ATOM 3827 N N . GLU A 1 474 ? 35.322 -13.533 -49.756 1.00 77.56 474 GLU A N 1
ATOM 3828 C CA . GLU A 1 474 ? 36.034 -13.412 -51.036 1.00 77.56 474 GLU A CA 1
ATOM 3829 C C . GLU A 1 474 ? 37.508 -13.074 -50.820 1.00 77.56 474 GLU A C 1
ATOM 3831 O O . GLU A 1 474 ? 38.337 -13.513 -51.607 1.00 77.56 474 GLU A O 1
ATOM 3836 N N . GLN A 1 475 ? 37.836 -12.326 -49.765 1.00 69.38 475 GLN A N 1
ATOM 3837 C CA . GLN A 1 475 ? 39.210 -12.055 -49.341 1.00 69.38 475 GLN A CA 1
ATOM 3838 C C . GLN A 1 475 ? 39.890 -13.324 -48.805 1.00 69.38 475 GLN A C 1
ATOM 3840 O O . GLN A 1 475 ? 41.059 -13.556 -49.109 1.00 69.38 475 GLN A O 1
ATOM 3845 N N . ASP A 1 476 ? 39.150 -14.175 -48.089 1.00 67.75 476 ASP A N 1
ATOM 3846 C CA . ASP A 1 476 ? 39.635 -15.442 -47.525 1.00 67.75 476 ASP A CA 1
ATOM 3847 C C . ASP A 1 476 ? 39.651 -16.599 -48.540 1.00 67.75 476 ASP A C 1
ATOM 3849 O O . ASP A 1 476 ? 40.410 -17.564 -48.396 1.00 67.75 476 ASP A O 1
ATOM 3853 N N . ARG A 1 477 ? 38.819 -16.533 -49.588 1.00 66.69 477 ARG A N 1
ATOM 3854 C CA . ARG A 1 477 ? 38.876 -17.466 -50.723 1.00 66.69 477 ARG A CA 1
ATOM 3855 C C . ARG A 1 477 ? 39.923 -16.996 -51.731 1.00 66.69 477 ARG A C 1
ATOM 3857 O O . ARG A 1 477 ? 40.032 -15.818 -52.040 1.00 66.69 477 ARG A O 1
ATOM 3864 N N . PHE A 1 478 ? 40.634 -17.933 -52.359 1.00 55.91 478 PHE A N 1
ATOM 3865 C CA . PHE A 1 478 ? 41.605 -17.640 -53.430 1.00 55.91 478 PHE A CA 1
ATOM 3866 C C . PHE A 1 478 ? 40.982 -17.023 -54.708 1.00 55.91 478 PHE A C 1
ATOM 3868 O O . PHE A 1 478 ? 41.677 -16.871 -55.708 1.00 55.91 478 PHE A O 1
ATOM 3875 N N . ASP A 1 479 ? 39.695 -16.671 -54.694 1.00 60.91 479 ASP A N 1
ATOM 3876 C CA . ASP A 1 479 ? 38.936 -16.162 -55.838 1.00 60.91 479 ASP A CA 1
ATOM 3877 C C . ASP A 1 479 ? 39.140 -14.645 -56.058 1.00 60.91 479 ASP A C 1
ATOM 3879 O O . ASP A 1 479 ? 39.023 -14.190 -57.192 1.00 60.91 479 ASP A O 1
ATOM 3883 N N . ASN A 1 480 ? 39.527 -13.873 -55.027 1.00 60.88 480 ASN A N 1
ATOM 3884 C CA . ASN A 1 480 ? 39.974 -12.463 -55.136 1.00 60.88 480 ASN A CA 1
ATOM 3885 C C . ASN A 1 480 ? 41.391 -12.327 -55.745 1.00 60.88 480 ASN A C 1
ATOM 3887 O O . ASN A 1 480 ? 41.953 -11.246 -55.916 1.00 60.88 480 ASN A O 1
ATOM 3891 N N . ILE A 1 481 ? 42.026 -13.446 -56.085 1.00 64.88 481 ILE A N 1
ATOM 3892 C CA . ILE A 1 481 ? 43.282 -13.407 -56.815 1.00 64.88 481 ILE A CA 1
ATOM 3893 C C . ILE A 1 481 ? 42.975 -13.097 -58.279 1.00 64.88 481 ILE A C 1
ATOM 3895 O O . ILE A 1 481 ? 42.561 -13.983 -59.020 1.00 64.88 481 ILE A O 1
ATOM 3899 N N . ASP A 1 482 ? 43.213 -11.856 -58.715 1.00 71.19 482 ASP A N 1
ATOM 3900 C CA . ASP A 1 482 ? 43.164 -11.493 -60.135 1.00 71.19 482 ASP A CA 1
ATOM 3901 C C . ASP A 1 482 ? 44.394 -12.075 -60.864 1.00 71.19 482 ASP A C 1
ATOM 3903 O O . ASP A 1 482 ? 45.508 -11.554 -60.717 1.00 71.19 482 ASP A O 1
ATOM 3907 N N . PRO A 1 483 ? 44.242 -13.136 -61.688 1.00 66.81 483 PRO A N 1
ATOM 3908 C CA . PRO A 1 483 ? 45.374 -13.764 -62.364 1.00 66.81 483 PRO A CA 1
ATOM 3909 C C . PRO A 1 483 ? 46.030 -12.827 -63.383 1.00 66.81 483 PRO A C 1
ATOM 3911 O O . PRO A 1 483 ? 47.201 -13.009 -63.719 1.00 66.81 483 PRO A O 1
ATOM 3914 N N . ILE A 1 484 ? 45.290 -11.828 -63.879 1.00 70.62 484 ILE A N 1
ATOM 3915 C CA . ILE A 1 484 ? 45.799 -10.813 -64.801 1.00 70.62 484 ILE A CA 1
ATOM 3916 C C . ILE A 1 484 ? 46.673 -9.825 -64.029 1.00 70.62 484 ILE A C 1
ATOM 3918 O O . ILE A 1 484 ? 47.794 -9.570 -64.457 1.00 70.62 484 ILE A O 1
ATOM 3922 N N . ALA A 1 485 ? 46.225 -9.353 -62.862 1.00 70.19 485 ALA A N 1
ATOM 3923 C CA . ALA A 1 485 ? 47.019 -8.465 -62.011 1.00 70.19 485 ALA A CA 1
ATOM 3924 C C . ALA A 1 485 ? 48.279 -9.158 -61.464 1.00 70.19 485 ALA A C 1
ATOM 3926 O O . ALA A 1 485 ? 49.351 -8.556 -61.436 1.00 70.19 485 ALA A O 1
ATOM 3927 N N . ILE A 1 486 ? 48.187 -10.441 -61.088 1.00 69.31 486 ILE A N 1
ATOM 3928 C CA . ILE A 1 486 ? 49.364 -11.241 -60.722 1.00 69.31 486 ILE A CA 1
ATOM 3929 C C . ILE A 1 486 ? 50.316 -11.363 -61.907 1.00 69.31 486 ILE A C 1
ATOM 3931 O O . ILE A 1 486 ? 51.520 -11.206 -61.732 1.00 69.31 486 ILE A O 1
ATOM 3935 N N . ARG A 1 487 ? 49.809 -11.629 -63.114 1.00 69.94 487 ARG A N 1
ATOM 3936 C CA . ARG A 1 487 ? 50.653 -11.726 -64.305 1.00 69.94 487 ARG A CA 1
ATOM 3937 C C . ARG A 1 487 ? 51.339 -10.398 -64.623 1.00 69.94 487 ARG A C 1
ATOM 3939 O O . ARG A 1 487 ? 52.534 -10.419 -64.869 1.00 69.94 487 ARG A O 1
ATOM 3946 N N . GLU A 1 488 ? 50.634 -9.272 -64.560 1.00 72.69 488 GLU A N 1
ATOM 3947 C CA . GLU A 1 488 ? 51.214 -7.934 -64.753 1.00 72.69 488 GLU A CA 1
ATOM 3948 C C . GLU A 1 488 ? 52.280 -7.621 -63.688 1.00 72.69 488 GLU A C 1
ATOM 3950 O O . GLU A 1 488 ? 53.394 -7.234 -64.033 1.00 72.69 488 GLU A O 1
ATOM 3955 N N . ALA A 1 489 ? 51.999 -7.884 -62.407 1.00 71.25 489 ALA A N 1
ATOM 3956 C CA . ALA A 1 489 ? 52.953 -7.670 -61.315 1.00 71.25 489 ALA A CA 1
ATOM 3957 C C . ALA A 1 489 ? 54.180 -8.598 -61.400 1.00 71.25 489 ALA A C 1
ATOM 3959 O O . ALA A 1 489 ? 55.299 -8.199 -61.076 1.00 71.25 489 ALA A O 1
ATOM 3960 N N . LEU A 1 490 ? 53.994 -9.847 -61.837 1.00 72.25 490 LEU A N 1
ATOM 3961 C CA . LEU A 1 490 ? 55.089 -10.783 -62.091 1.00 72.25 490 LEU A CA 1
ATOM 3962 C C . LEU A 1 490 ? 55.914 -10.354 -63.310 1.00 72.25 490 LEU A C 1
ATOM 3964 O O . LEU A 1 490 ? 57.139 -10.409 -63.243 1.00 72.25 490 LEU A O 1
ATOM 3968 N N . GLU A 1 491 ? 55.280 -9.874 -64.383 1.00 74.56 491 GLU A N 1
ATOM 3969 C CA . GLU A 1 491 ? 55.967 -9.346 -65.567 1.00 74.56 491 GLU A CA 1
ATOM 3970 C C . GLU A 1 491 ? 56.798 -8.091 -65.217 1.00 74.56 491 GLU A C 1
ATOM 3972 O O . GLU A 1 491 ? 57.944 -7.977 -65.663 1.00 74.56 491 GLU A O 1
ATOM 3977 N N . GLU A 1 492 ? 56.298 -7.203 -64.346 1.00 72.50 492 GLU A N 1
ATOM 3978 C CA . GLU A 1 492 ? 57.055 -6.060 -63.801 1.00 72.50 492 GLU A CA 1
ATOM 3979 C C . GLU A 1 492 ? 58.274 -6.494 -62.969 1.00 72.50 492 GLU A C 1
ATOM 3981 O O . GLU A 1 492 ? 59.343 -5.884 -63.072 1.00 72.50 492 GLU A O 1
ATOM 3986 N N . ARG A 1 493 ? 58.142 -7.593 -62.216 1.00 71.62 493 ARG A N 1
ATOM 3987 C CA . ARG A 1 493 ? 59.210 -8.228 -61.419 1.00 71.62 493 ARG A CA 1
ATOM 3988 C C . ARG A 1 493 ? 60.140 -9.138 -62.232 1.00 71.62 493 ARG A C 1
ATOM 3990 O O . ARG A 1 493 ? 61.003 -9.799 -61.663 1.00 71.62 493 ARG A O 1
ATOM 3997 N N . GLY A 1 494 ? 59.988 -9.181 -63.558 1.00 69.44 494 GLY A N 1
ATOM 3998 C CA . GLY A 1 494 ? 60.872 -9.937 -64.449 1.00 69.44 494 GLY A CA 1
ATOM 3999 C C . GLY A 1 494 ? 60.499 -11.409 -64.653 1.00 69.44 494 GLY A C 1
ATOM 4000 O O . GLY A 1 494 ? 61.304 -12.168 -65.190 1.00 69.44 494 GLY A O 1
ATOM 4001 N N . ILE A 1 495 ? 59.295 -11.836 -64.267 1.00 69.00 495 ILE A N 1
ATOM 4002 C CA . ILE A 1 495 ? 58.772 -13.198 -64.446 1.00 69.00 495 ILE A CA 1
ATOM 4003 C C . ILE A 1 495 ? 57.656 -13.181 -65.497 1.00 69.00 495 ILE A C 1
ATOM 4005 O O . ILE A 1 495 ? 56.543 -12.733 -65.241 1.00 69.00 495 ILE A O 1
ATOM 4009 N N . VAL A 1 496 ? 57.927 -13.728 -66.683 1.00 74.25 496 VAL A N 1
ATOM 4010 C CA . VAL A 1 496 ? 56.970 -13.777 -67.802 1.00 74.25 496 VAL A CA 1
ATOM 4011 C C . VAL A 1 496 ? 56.615 -15.236 -68.086 1.00 74.25 496 VAL A C 1
ATOM 4013 O O . VAL A 1 496 ? 57.500 -16.073 -68.253 1.00 74.25 496 VAL A O 1
ATOM 4016 N N . ASN A 1 497 ? 55.320 -15.568 -68.153 1.00 64.62 497 ASN A N 1
ATOM 4017 C CA . ASN A 1 497 ? 54.825 -16.937 -68.396 1.00 64.62 497 ASN A CA 1
ATOM 4018 C C . ASN A 1 497 ? 55.418 -18.007 -67.447 1.00 64.62 497 ASN A C 1
ATOM 4020 O O . ASN A 1 497 ? 55.645 -19.148 -67.852 1.00 64.62 497 ASN A O 1
ATOM 4024 N N . GLY A 1 498 ? 55.693 -17.641 -66.191 1.00 60.00 498 GLY A N 1
ATOM 4025 C CA . GLY A 1 498 ? 56.241 -18.556 -65.182 1.00 60.00 498 GLY A CA 1
ATOM 4026 C C . GLY A 1 498 ? 57.741 -18.844 -65.313 1.00 60.00 498 GLY A C 1
ATOM 4027 O O . GLY A 1 498 ? 58.242 -19.743 -64.643 1.00 60.00 498 GLY A O 1
ATOM 4028 N N . GLN A 1 499 ? 58.467 -18.099 -66.154 1.00 62.53 499 GLN A N 1
ATOM 4029 C CA . GLN A 1 499 ? 59.926 -18.161 -66.254 1.00 62.53 499 GLN A CA 1
ATOM 4030 C C . GLN A 1 499 ? 60.534 -16.813 -65.864 1.00 62.53 499 GLN A C 1
ATOM 4032 O O . GLN A 1 499 ? 60.019 -15.764 -66.252 1.00 62.53 499 GLN A O 1
ATOM 4037 N N . VAL A 1 500 ? 61.639 -16.844 -65.111 1.00 71.12 500 VAL A N 1
ATOM 4038 C CA . VAL A 1 500 ? 62.435 -15.644 -64.813 1.00 71.12 500 VAL A CA 1
ATOM 4039 C C . VAL A 1 500 ? 63.064 -15.174 -66.122 1.00 71.12 500 VAL A C 1
ATOM 4041 O O . VAL A 1 500 ? 64.031 -15.757 -66.611 1.00 71.12 500 VAL A O 1
ATOM 4044 N N . ALA A 1 501 ? 62.454 -14.161 -66.723 1.00 72.44 501 ALA A N 1
ATOM 4045 C CA . ALA A 1 501 ? 62.916 -13.516 -67.941 1.00 72.44 501 ALA A CA 1
ATOM 4046 C C . ALA A 1 501 ? 63.967 -12.433 -67.638 1.00 72.44 501 ALA A C 1
ATOM 4048 O O . ALA A 1 501 ? 64.799 -12.151 -68.497 1.00 72.44 501 ALA A O 1
ATOM 4049 N N . ASP A 1 502 ? 63.943 -11.859 -66.428 1.00 74.12 502 ASP A N 1
ATOM 4050 C CA . ASP A 1 502 ? 64.854 -10.803 -65.974 1.00 74.12 502 ASP A CA 1
ATOM 4051 C C . ASP A 1 502 ? 65.228 -10.988 -64.479 1.00 74.12 502 ASP A C 1
ATOM 4053 O O . ASP A 1 502 ? 64.487 -10.551 -63.595 1.00 74.12 502 ASP A O 1
ATOM 4057 N N . PRO A 1 503 ? 66.349 -11.677 -64.173 1.00 70.88 503 PRO A N 1
ATOM 4058 C CA . PRO A 1 503 ? 66.760 -12.005 -62.802 1.00 70.88 503 PRO A CA 1
ATOM 4059 C C . PRO A 1 503 ? 67.104 -10.782 -61.947 1.00 70.88 503 PRO A C 1
ATOM 4061 O O . PRO A 1 503 ? 66.856 -10.781 -60.745 1.00 70.88 503 PRO A O 1
ATOM 4064 N N . GLU A 1 504 ? 67.644 -9.726 -62.560 1.00 73.94 504 GLU A N 1
ATOM 4065 C CA . GLU A 1 504 ? 68.066 -8.525 -61.831 1.00 73.94 504 GLU A CA 1
ATOM 4066 C C . GLU A 1 504 ? 66.868 -7.752 -61.270 1.00 73.94 504 GLU A C 1
ATOM 4068 O O . GLU A 1 504 ? 66.971 -7.123 -60.218 1.00 73.94 504 GLU A O 1
ATOM 4073 N N . LYS A 1 505 ? 65.708 -7.809 -61.933 1.00 76.75 505 LYS A N 1
ATOM 4074 C CA . LYS A 1 505 ? 64.475 -7.207 -61.409 1.00 76.75 505 LYS A CA 1
ATOM 4075 C C . LYS A 1 505 ? 63.882 -7.985 -60.241 1.00 76.75 505 LYS A C 1
ATOM 4077 O O . LYS A 1 505 ? 63.292 -7.368 -59.361 1.00 76.75 505 LYS A O 1
ATOM 4082 N N . LEU A 1 506 ? 64.060 -9.304 -60.223 1.00 74.31 506 LEU A N 1
ATOM 4083 C CA . LEU A 1 506 ? 63.531 -10.169 -59.173 1.00 74.31 506 LEU A CA 1
ATOM 4084 C C . LEU A 1 506 ? 64.339 -10.052 -57.871 1.00 74.31 506 LEU A C 1
ATOM 4086 O O . LEU A 1 506 ? 63.750 -9.953 -56.800 1.00 74.31 506 LEU A O 1
ATOM 4090 N N . ASP A 1 507 ? 65.672 -9.997 -57.960 1.00 70.50 507 ASP A N 1
ATOM 4091 C CA . ASP A 1 507 ? 66.563 -9.868 -56.789 1.00 70.50 507 ASP A CA 1
ATOM 4092 C C . ASP A 1 507 ? 66.478 -8.486 -56.110 1.00 70.50 507 ASP A C 1
ATOM 4094 O O . ASP A 1 507 ? 66.786 -8.330 -54.926 1.00 70.50 507 ASP A O 1
ATOM 4098 N N . ASN A 1 508 ? 66.048 -7.466 -56.856 1.00 74.00 508 ASN A N 1
ATOM 4099 C CA . ASN A 1 508 ? 65.796 -6.124 -56.332 1.00 74.00 508 ASN A CA 1
ATOM 4100 C C . ASN A 1 508 ? 64.372 -5.954 -55.775 1.00 74.00 508 ASN A C 1
ATOM 4102 O O . ASN A 1 508 ? 64.016 -4.848 -55.362 1.00 74.00 508 ASN A O 1
ATOM 4106 N N . ASP A 1 509 ? 63.551 -7.010 -55.767 1.00 73.62 509 ASP A N 1
ATOM 4107 C CA . ASP A 1 509 ? 62.205 -6.933 -55.214 1.00 73.62 509 ASP A CA 1
ATOM 4108 C C . ASP A 1 509 ? 62.261 -6.751 -53.678 1.00 73.62 509 ASP A C 1
ATOM 4110 O O . ASP A 1 509 ? 62.885 -7.555 -52.972 1.00 73.62 509 ASP A O 1
ATOM 4114 N N . PRO A 1 510 ? 61.606 -5.709 -53.128 1.00 72.75 510 PRO A N 1
ATOM 4115 C CA . PRO A 1 510 ? 61.647 -5.411 -51.698 1.00 72.75 510 PRO A CA 1
ATOM 4116 C C . PRO A 1 510 ? 61.128 -6.548 -50.815 1.00 72.75 510 PRO A C 1
ATOM 4118 O O . PRO A 1 510 ? 61.625 -6.727 -49.707 1.00 72.75 510 PRO A O 1
ATOM 4121 N N . PHE A 1 511 ? 60.150 -7.327 -51.290 1.00 63.75 511 PHE A N 1
ATOM 4122 C CA . PHE A 1 511 ? 59.601 -8.456 -50.543 1.00 63.75 511 PHE A CA 1
ATOM 4123 C C . PHE A 1 511 ? 60.594 -9.620 -50.501 1.00 63.75 511 PHE A C 1
ATOM 4125 O O . PHE A 1 511 ? 60.756 -10.231 -49.450 1.00 63.75 511 PHE A O 1
ATOM 4132 N N . ILE A 1 512 ? 61.328 -9.888 -51.586 1.00 70.69 512 ILE A N 1
ATOM 4133 C CA . ILE A 1 512 ? 62.393 -10.904 -51.585 1.00 70.69 512 ILE A CA 1
ATOM 4134 C C . ILE A 1 512 ? 63.521 -10.525 -50.613 1.00 70.69 512 ILE A C 1
ATOM 4136 O O . ILE A 1 512 ? 63.971 -11.375 -49.845 1.00 70.69 512 ILE A O 1
ATOM 4140 N N . GLN A 1 513 ? 63.923 -9.251 -50.560 1.00 75.06 513 GLN A N 1
ATOM 4141 C CA . GLN A 1 513 ? 64.909 -8.791 -49.572 1.00 75.06 513 GLN A CA 1
ATOM 4142 C C . GLN A 1 513 ? 64.379 -8.844 -48.133 1.00 75.06 513 GLN A C 1
ATOM 4144 O O . GLN A 1 513 ? 65.110 -9.244 -47.225 1.00 75.06 513 GLN A O 1
ATOM 4149 N N . GLN A 1 514 ? 63.105 -8.499 -47.922 1.00 70.12 514 GLN A N 1
ATOM 4150 C CA . GLN A 1 514 ? 62.467 -8.557 -46.608 1.00 70.12 514 GLN A CA 1
ATOM 4151 C C . GLN A 1 514 ? 62.322 -9.997 -46.111 1.00 70.12 514 GLN A C 1
ATOM 4153 O O . GLN A 1 514 ? 62.663 -10.260 -44.971 1.00 70.12 514 GLN A O 1
ATOM 4158 N N . VAL A 1 515 ? 61.907 -10.952 -46.949 1.00 71.88 515 VAL A N 1
ATOM 4159 C CA . VAL A 1 515 ? 61.804 -12.374 -46.566 1.00 71.88 515 VAL A CA 1
ATOM 4160 C C . VAL A 1 515 ? 63.170 -12.948 -46.190 1.00 71.88 515 VAL A C 1
ATOM 4162 O O . VAL A 1 515 ? 63.267 -13.731 -45.246 1.00 71.88 515 VAL A O 1
ATOM 4165 N N . MET A 1 516 ? 64.238 -12.539 -46.884 1.00 68.00 516 MET A N 1
ATOM 4166 C CA . MET A 1 516 ? 65.600 -12.906 -46.490 1.00 68.00 516 MET A CA 1
ATOM 4167 C C . MET A 1 516 ? 65.984 -12.310 -45.126 1.00 68.00 516 MET A C 1
ATOM 4169 O O . MET A 1 516 ? 66.553 -13.019 -44.303 1.00 68.00 516 MET A O 1
ATOM 4173 N N . SER A 1 517 ? 65.608 -11.058 -44.855 1.00 70.69 517 SER A N 1
ATOM 4174 C CA . SER A 1 517 ? 65.819 -10.393 -43.560 1.00 70.69 517 SER A CA 1
ATOM 4175 C C . SER A 1 517 ? 64.947 -10.972 -42.431 1.00 70.69 517 SER A C 1
ATOM 4177 O O . SER A 1 517 ? 65.413 -11.131 -41.307 1.00 70.69 517 SER A O 1
ATOM 4179 N N . ASP A 1 518 ? 63.690 -11.322 -42.694 1.00 64.56 518 ASP A N 1
ATOM 4180 C CA . ASP A 1 518 ? 62.743 -11.851 -41.706 1.00 64.56 518 ASP A CA 1
ATOM 4181 C C . ASP A 1 518 ? 63.072 -13.299 -41.346 1.00 64.56 518 ASP A C 1
ATOM 4183 O O . ASP A 1 518 ? 62.981 -13.679 -40.182 1.00 64.56 518 ASP A O 1
ATOM 4187 N N . ALA A 1 519 ? 63.539 -14.106 -42.304 1.00 65.00 519 ALA A N 1
ATOM 4188 C CA . ALA A 1 519 ? 64.101 -15.423 -42.011 1.00 65.00 519 ALA A CA 1
ATOM 4189 C C . ALA A 1 519 ? 65.331 -15.328 -41.084 1.00 65.00 519 ALA A C 1
ATOM 4191 O O . ALA A 1 519 ? 65.549 -16.216 -40.258 1.00 65.00 519 ALA A O 1
ATOM 4192 N N . GLU A 1 520 ? 66.098 -14.236 -41.174 1.00 61.19 520 GLU A N 1
ATOM 4193 C CA . GLU A 1 520 ? 67.201 -13.928 -40.257 1.00 61.19 520 GLU A CA 1
ATOM 4194 C C . GLU A 1 520 ? 66.715 -13.379 -38.896 1.00 61.19 520 GLU A C 1
ATOM 4196 O O . GLU A 1 520 ? 67.341 -13.665 -37.875 1.00 61.19 520 GLU A O 1
ATOM 4201 N N . GLN A 1 521 ? 65.586 -12.657 -38.838 1.00 55.88 521 GLN A N 1
ATOM 4202 C CA . GLN A 1 521 ? 65.016 -12.088 -37.600 1.00 55.88 521 GLN A CA 1
ATOM 4203 C C . GLN A 1 521 ? 64.142 -13.063 -36.796 1.00 55.88 521 GLN A C 1
ATOM 4205 O O . GLN A 1 521 ? 64.177 -13.045 -35.567 1.00 55.88 521 GLN A O 1
ATOM 4210 N N . ILE A 1 522 ? 63.392 -13.954 -37.447 1.00 56.16 522 ILE A N 1
ATOM 4211 C CA . ILE A 1 522 ? 62.579 -14.997 -36.794 1.00 56.16 522 ILE A CA 1
ATOM 4212 C C . ILE A 1 522 ? 63.485 -16.033 -36.119 1.00 56.16 522 ILE A C 1
ATOM 4214 O O . ILE A 1 522 ? 63.162 -16.537 -35.047 1.00 56.16 522 ILE A O 1
ATOM 4218 N N . ALA A 1 523 ? 64.680 -16.263 -36.668 1.00 52.62 523 ALA A N 1
ATOM 4219 C CA . ALA A 1 523 ? 65.731 -17.014 -35.988 1.00 52.62 523 ALA A CA 1
ATOM 4220 C C . ALA A 1 523 ? 66.244 -16.327 -34.696 1.00 52.62 523 ALA A C 1
ATOM 4222 O O . ALA A 1 523 ? 66.958 -16.962 -33.921 1.00 52.62 523 ALA A O 1
ATOM 4223 N N . ALA A 1 524 ? 65.889 -15.057 -34.451 1.00 49.00 524 ALA A N 1
ATOM 4224 C CA . ALA A 1 524 ? 66.361 -14.240 -33.332 1.00 49.00 524 ALA A CA 1
ATOM 4225 C C . ALA A 1 524 ? 65.270 -13.820 -32.316 1.00 49.00 524 ALA A C 1
ATOM 4227 O O . ALA A 1 524 ? 65.625 -13.286 -31.267 1.00 49.00 524 ALA A O 1
ATOM 4228 N N . ALA A 1 525 ? 63.976 -14.066 -32.571 1.00 44.12 525 ALA A N 1
ATOM 4229 C CA . ALA A 1 525 ? 62.860 -13.511 -31.785 1.00 44.12 525 ALA A CA 1
ATOM 4230 C C . ALA A 1 525 ? 61.875 -14.559 -31.206 1.00 44.12 525 ALA A C 1
ATOM 4232 O O . ALA A 1 525 ? 60.685 -14.292 -31.073 1.00 44.12 525 ALA A O 1
ATOM 4233 N N . GLU A 1 526 ? 62.359 -15.739 -30.799 1.00 41.53 526 GLU A N 1
ATOM 4234 C CA . GLU A 1 526 ? 61.605 -16.710 -29.968 1.00 41.53 526 GLU A CA 1
ATOM 4235 C C . GLU A 1 526 ? 61.520 -16.315 -28.468 1.00 41.53 526 GLU A C 1
ATOM 4237 O O . GLU A 1 526 ? 61.122 -17.116 -27.621 1.00 41.53 526 GLU A O 1
ATOM 4242 N N . THR A 1 527 ? 61.856 -15.074 -28.105 1.00 33.59 527 THR A N 1
ATOM 4243 C CA . THR A 1 527 ? 61.757 -14.550 -26.733 1.00 33.59 527 THR A CA 1
ATOM 4244 C C . THR A 1 527 ? 60.708 -13.444 -26.614 1.00 33.59 527 THR A C 1
ATOM 4246 O O . THR A 1 527 ? 60.916 -12.336 -27.092 1.00 33.59 527 THR A O 1
ATOM 4249 N N . GLU A 1 528 ? 59.662 -13.776 -25.853 1.00 34.59 528 GLU A N 1
ATOM 4250 C CA . GLU A 1 528 ? 58.826 -12.901 -25.013 1.00 34.59 528 GLU A CA 1
ATOM 4251 C C . GLU A 1 528 ? 57.552 -12.256 -25.608 1.00 34.59 528 GLU A C 1
ATOM 4253 O O . GLU A 1 528 ? 57.538 -11.546 -26.607 1.00 34.59 528 GLU A O 1
ATOM 4258 N N . GLN A 1 529 ? 56.453 -12.574 -24.910 1.00 34.00 529 GLN A N 1
ATOM 4259 C CA . GLN A 1 529 ? 55.040 -12.228 -25.101 1.00 34.00 529 GLN A CA 1
ATOM 4260 C C . GLN A 1 529 ? 54.667 -10.827 -24.562 1.00 34.00 529 GLN A C 1
ATOM 4262 O O . GLN A 1 529 ? 55.393 -10.294 -23.732 1.00 34.00 529 GLN A O 1
ATOM 4267 N N . THR A 1 530 ? 53.462 -10.342 -24.938 1.00 26.73 530 THR A N 1
ATOM 4268 C CA . THR A 1 530 ? 52.305 -9.837 -24.112 1.00 26.73 530 THR A CA 1
ATOM 4269 C C . THR A 1 530 ? 51.656 -8.563 -24.718 1.00 26.73 530 THR A C 1
ATOM 4271 O O . THR A 1 530 ? 52.380 -7.614 -24.981 1.00 26.73 530 THR A O 1
ATOM 4274 N N . SER A 1 531 ? 50.408 -8.624 -25.243 1.00 32.72 531 SER A N 1
ATOM 4275 C CA . SER A 1 531 ? 49.082 -8.164 -24.693 1.00 32.72 531 SER A CA 1
ATOM 4276 C C . SER A 1 531 ? 48.865 -6.620 -24.731 1.00 32.72 531 SER A C 1
ATOM 4278 O O . SER A 1 531 ? 49.830 -5.907 -24.520 1.00 32.72 531 SER A O 1
ATOM 4280 N N . GLU A 1 532 ? 47.726 -5.971 -25.071 1.00 28.91 532 GLU A N 1
ATOM 4281 C CA . GLU A 1 532 ? 46.306 -6.024 -24.616 1.00 28.91 532 GLU A CA 1
ATOM 4282 C C . GLU A 1 532 ? 45.378 -5.092 -25.485 1.00 28.91 532 GLU A C 1
ATOM 4284 O O . GLU A 1 532 ? 45.886 -4.318 -26.294 1.00 28.91 532 GLU A O 1
ATOM 4289 N N . VAL A 1 533 ? 44.036 -5.133 -25.306 1.00 28.23 533 VAL A N 1
ATOM 4290 C CA . VAL A 1 533 ? 42.953 -4.399 -26.046 1.00 28.23 533 VAL A CA 1
ATOM 4291 C C . VAL A 1 533 ? 41.986 -3.658 -25.077 1.00 28.23 533 VAL A C 1
ATOM 4293 O O . VAL A 1 533 ? 41.774 -4.152 -23.973 1.00 28.23 533 VAL A O 1
ATOM 4296 N N . SER A 1 534 ? 41.347 -2.545 -25.508 1.00 34.19 534 SER A N 1
ATOM 4297 C CA . SER A 1 534 ? 40.368 -1.686 -24.771 1.00 34.19 534 SER A CA 1
ATOM 4298 C C . SER A 1 534 ? 38.969 -1.606 -25.444 1.00 34.19 534 SER A C 1
ATOM 4300 O O . SER A 1 534 ? 38.883 -1.818 -26.652 1.00 34.19 534 SER A O 1
ATOM 4302 N N . ILE A 1 535 ? 37.889 -1.236 -24.717 1.00 30.61 535 ILE A N 1
ATOM 4303 C CA . ILE A 1 535 ? 36.508 -0.979 -25.240 1.00 30.61 535 ILE A CA 1
ATOM 4304 C C . ILE A 1 535 ? 35.873 0.288 -24.589 1.00 30.61 535 ILE A C 1
ATOM 4306 O O . ILE A 1 535 ? 36.186 0.570 -23.434 1.00 30.61 535 ILE A O 1
ATOM 4310 N N . SER A 1 536 ? 35.003 1.026 -25.321 1.00 39.72 536 SER A N 1
ATOM 4311 C CA . SER A 1 536 ? 34.462 2.390 -25.052 1.00 39.72 536 SER A CA 1
ATOM 4312 C C . SER A 1 536 ? 32.914 2.572 -25.055 1.00 39.72 536 SER A C 1
ATOM 4314 O O . SER A 1 536 ? 32.230 2.033 -25.920 1.00 39.72 536 SER A O 1
ATOM 4316 N N . ASP A 1 537 ? 32.419 3.424 -24.142 1.00 45.50 537 ASP A N 1
ATOM 4317 C CA . ASP A 1 537 ? 31.346 4.462 -24.121 1.00 45.50 537 ASP A CA 1
ATOM 4318 C C . ASP A 1 537 ? 29.958 4.376 -24.823 1.00 45.50 537 ASP A C 1
ATOM 4320 O O . ASP A 1 537 ? 29.128 5.248 -24.565 1.00 45.50 537 ASP A O 1
ATOM 4324 N N . GLU A 1 538 ? 29.593 3.374 -25.628 1.00 43.78 538 GLU A N 1
ATOM 4325 C CA . GLU A 1 538 ? 28.280 3.382 -26.337 1.00 43.78 538 GLU A CA 1
ATOM 4326 C C . GLU A 1 538 ? 27.064 2.857 -25.533 1.00 43.78 538 GLU A C 1
ATOM 4328 O O . GLU A 1 538 ? 25.929 2.912 -26.009 1.00 43.78 538 GLU A O 1
ATOM 4333 N N . GLU A 1 539 ? 27.248 2.388 -24.295 1.00 41.53 539 GLU A N 1
ATOM 4334 C CA . GLU A 1 539 ? 26.163 1.781 -23.497 1.00 41.53 539 GLU A CA 1
ATOM 4335 C C . GLU A 1 539 ? 25.317 2.773 -22.675 1.00 41.53 539 GLU A C 1
ATOM 4337 O O . GLU A 1 539 ? 24.324 2.372 -22.063 1.00 41.53 539 GLU A O 1
ATOM 4342 N N . TYR A 1 540 ? 25.656 4.065 -22.653 1.00 40.06 540 TYR A N 1
ATOM 4343 C CA . TYR A 1 540 ? 25.061 5.003 -21.692 1.00 40.06 540 TYR A CA 1
ATOM 4344 C C . TYR A 1 540 ? 23.821 5.787 -22.183 1.00 40.06 540 TYR A C 1
ATOM 4346 O O . TYR A 1 540 ? 23.039 6.238 -21.345 1.00 40.06 540 TYR A O 1
ATOM 4354 N N . ASP A 1 541 ? 23.557 5.887 -23.491 1.00 37.84 541 ASP A N 1
ATOM 4355 C CA . ASP A 1 541 ? 22.501 6.772 -24.040 1.00 37.84 541 ASP A CA 1
ATOM 4356 C C . ASP A 1 541 ? 21.190 6.070 -24.468 1.00 37.84 541 ASP A C 1
ATOM 4358 O O . ASP A 1 541 ? 20.245 6.714 -24.928 1.00 37.84 541 ASP A O 1
ATOM 4362 N N . ALA A 1 542 ? 21.066 4.750 -24.299 1.00 31.53 542 ALA A N 1
ATOM 4363 C CA . ALA A 1 542 ? 19.954 3.975 -24.870 1.00 31.53 542 ALA A CA 1
ATOM 4364 C C . ALA A 1 542 ? 18.669 3.880 -24.010 1.00 31.53 542 ALA A C 1
ATOM 4366 O O . ALA A 1 542 ? 17.767 3.116 -24.355 1.00 31.53 542 ALA A O 1
ATOM 4367 N N . VAL A 1 543 ? 18.528 4.634 -22.910 1.00 34.38 543 VAL A N 1
ATOM 4368 C CA . VAL A 1 543 ? 17.383 4.498 -21.982 1.00 34.38 543 VAL A CA 1
ATOM 4369 C C . VAL A 1 543 ? 16.637 5.821 -21.789 1.00 34.38 543 VAL A C 1
ATOM 4371 O O . VAL A 1 543 ? 16.851 6.502 -20.791 1.00 34.38 543 VAL A O 1
ATOM 4374 N N . ARG A 1 544 ? 15.716 6.177 -22.701 1.00 34.19 544 ARG A N 1
ATOM 4375 C CA . ARG A 1 544 ? 14.461 6.906 -22.372 1.00 34.19 544 ARG A CA 1
ATOM 4376 C C . ARG A 1 544 ? 13.558 7.120 -23.603 1.00 34.19 544 ARG A C 1
ATOM 4378 O O . ARG A 1 544 ? 13.926 7.802 -24.556 1.00 34.19 544 ARG A O 1
ATOM 4385 N N . ARG A 1 545 ? 12.321 6.610 -23.523 1.00 32.38 545 ARG A N 1
ATOM 4386 C CA . ARG A 1 545 ? 11.159 6.928 -24.382 1.00 32.38 545 ARG A CA 1
ATOM 4387 C C . ARG A 1 545 ? 9.933 7.328 -23.530 1.00 32.38 545 ARG A C 1
ATOM 4389 O O . ARG A 1 545 ? 9.959 7.108 -22.322 1.00 32.38 545 ARG A O 1
ATOM 4396 N N . PRO A 1 546 ? 8.917 8.006 -24.110 1.00 42.69 546 PRO A N 1
ATOM 4397 C CA . PRO A 1 546 ? 8.313 9.203 -23.514 1.00 42.69 546 PRO A CA 1
ATOM 4398 C C . PRO A 1 546 ? 7.043 8.959 -22.680 1.00 42.69 546 PRO A C 1
ATOM 4400 O O . PRO A 1 546 ? 6.183 8.162 -23.048 1.00 42.69 546 PRO A O 1
ATOM 4403 N N . THR A 1 547 ? 6.878 9.744 -21.612 1.00 37.34 547 THR A N 1
ATOM 4404 C CA . THR A 1 547 ? 5.637 9.907 -20.826 1.00 37.34 547 THR A CA 1
ATOM 4405 C C . THR A 1 547 ? 4.871 11.183 -21.238 1.00 37.34 547 THR A C 1
ATOM 4407 O O . THR A 1 547 ? 5.467 12.095 -21.816 1.00 37.34 547 THR A O 1
ATOM 4410 N N . PRO A 1 548 ? 3.541 11.267 -21.008 1.00 41.47 548 PRO A N 1
ATOM 4411 C CA . PRO A 1 548 ? 2.676 12.304 -21.582 1.00 41.47 548 PRO A CA 1
ATOM 4412 C C . PRO A 1 548 ? 3.047 13.715 -21.104 1.00 41.47 548 PRO A C 1
ATOM 4414 O O . PRO A 1 548 ? 3.120 13.979 -19.906 1.00 41.47 548 PRO A O 1
ATOM 4417 N N . GLN A 1 549 ? 3.248 14.635 -22.050 1.00 42.34 549 GLN A N 1
ATOM 4418 C CA . GLN A 1 549 ? 3.742 15.988 -21.792 1.00 42.34 549 GLN A CA 1
ATOM 4419 C C . GLN A 1 549 ? 2.638 16.934 -21.285 1.00 42.34 549 GLN A C 1
ATOM 4421 O O . GLN A 1 549 ? 1.770 17.356 -22.049 1.00 42.34 549 GLN A O 1
ATOM 4426 N N . ARG A 1 550 ? 2.741 17.385 -20.028 1.00 45.09 550 ARG A N 1
ATOM 4427 C CA . ARG A 1 550 ? 2.438 18.788 -19.698 1.00 45.09 550 ARG A CA 1
ATOM 4428 C C . ARG A 1 550 ? 3.720 19.567 -19.984 1.00 45.09 550 ARG A C 1
ATOM 4430 O O . ARG A 1 550 ? 4.704 19.399 -19.280 1.00 45.09 550 ARG A O 1
ATOM 4437 N N . THR A 1 551 ? 3.734 20.395 -21.024 1.00 49.84 551 THR A N 1
ATOM 4438 C CA . THR A 1 551 ? 4.926 21.176 -21.412 1.00 49.84 551 THR A CA 1
ATOM 4439 C C . THR A 1 551 ? 5.171 22.409 -20.531 1.00 49.84 551 THR A C 1
ATOM 4441 O O . THR A 1 551 ? 6.090 23.174 -20.801 1.00 49.84 551 THR A O 1
ATOM 4444 N N . SER A 1 552 ? 4.346 22.627 -19.501 1.00 56.09 552 SER A N 1
ATOM 4445 C CA . SER A 1 552 ? 4.542 23.659 -18.478 1.00 56.09 552 SER A CA 1
ATOM 4446 C C . SER A 1 552 ? 3.655 23.379 -17.261 1.00 56.09 552 SER A C 1
ATOM 4448 O O . SER A 1 552 ? 2.442 23.196 -17.412 1.00 56.09 552 SER A O 1
ATOM 4450 N N . TYR A 1 553 ? 4.247 23.372 -16.070 1.00 68.06 553 TYR A N 1
ATOM 4451 C CA . TYR A 1 553 ? 3.557 23.287 -14.781 1.00 68.06 553 TYR A CA 1
ATOM 4452 C C . TYR A 1 553 ? 3.644 24.634 -14.056 1.00 68.06 553 TYR A C 1
ATOM 4454 O O . TYR A 1 553 ? 4.723 25.213 -14.006 1.00 68.06 553 TYR A O 1
ATOM 4462 N N . ASP A 1 554 ? 2.539 25.141 -13.503 1.00 70.12 554 ASP A N 1
ATOM 4463 C CA . ASP A 1 554 ? 2.572 26.349 -12.667 1.00 70.12 554 ASP A CA 1
ATOM 4464 C C . ASP A 1 554 ? 3.180 26.001 -11.296 1.00 70.12 554 ASP A C 1
ATOM 4466 O O . ASP A 1 554 ? 2.543 25.263 -10.540 1.00 70.12 554 ASP A O 1
ATOM 4470 N N . PRO A 1 555 ? 4.375 26.513 -10.937 1.00 66.94 555 PRO A N 1
ATOM 4471 C CA . PRO A 1 555 ? 5.025 26.198 -9.666 1.00 66.94 555 PRO A CA 1
ATOM 4472 C C . PRO A 1 555 ? 4.209 26.612 -8.431 1.00 66.94 555 PRO A C 1
ATOM 4474 O O . PRO A 1 555 ? 4.485 26.118 -7.341 1.00 66.94 555 PRO A O 1
ATOM 4477 N N . ALA A 1 556 ? 3.227 27.511 -8.584 1.00 65.06 556 ALA A N 1
ATOM 4478 C CA . ALA A 1 556 ? 2.334 27.941 -7.510 1.00 65.06 556 ALA A CA 1
ATOM 4479 C C . ALA A 1 556 ? 1.116 27.015 -7.308 1.00 65.06 556 ALA A C 1
ATOM 4481 O O . ALA A 1 556 ? 0.411 27.141 -6.305 1.00 65.06 556 ALA A O 1
ATOM 4482 N N . ALA A 1 557 ? 0.856 26.087 -8.235 1.00 72.12 557 ALA A N 1
ATOM 4483 C CA . ALA A 1 557 ? -0.207 25.096 -8.107 1.00 72.12 557 ALA A CA 1
ATOM 4484 C C . ALA A 1 557 ? 0.274 23.862 -7.313 1.00 72.12 557 ALA A C 1
ATOM 4486 O O . ALA A 1 557 ? 1.473 23.576 -7.291 1.00 72.12 557 ALA A O 1
ATOM 4487 N N . PRO A 1 558 ? -0.628 23.106 -6.659 1.00 79.69 558 PRO A N 1
ATOM 4488 C CA . PRO A 1 558 ? -0.309 21.798 -6.088 1.00 79.69 558 PRO A CA 1
ATOM 4489 C C . PRO A 1 558 ? -0.186 20.720 -7.180 1.00 79.69 558 PRO A C 1
ATOM 4491 O O . PRO A 1 558 ? -0.911 20.750 -8.175 1.00 79.69 558 PRO A O 1
ATOM 4494 N N . VAL A 1 559 ? 0.730 19.761 -6.980 1.00 86.19 559 VAL A N 1
ATOM 4495 C CA . VAL A 1 559 ? 1.092 18.746 -7.998 1.00 86.19 559 VAL A CA 1
ATOM 4496 C C . VAL A 1 559 ? -0.086 17.826 -8.312 1.00 86.19 559 VAL A C 1
ATOM 4498 O O . VAL A 1 559 ? -0.293 17.452 -9.464 1.00 86.19 559 VAL A O 1
ATOM 4501 N N . TYR A 1 560 ? -0.872 17.511 -7.288 1.00 89.62 560 TYR A N 1
ATOM 4502 C CA . TYR A 1 560 ? -2.104 16.734 -7.338 1.00 89.62 560 TYR A CA 1
ATOM 4503 C C . TYR A 1 560 ? -3.200 17.466 -6.548 1.00 89.62 560 TYR A C 1
ATOM 4505 O O . TYR A 1 560 ? -2.907 18.190 -5.591 1.00 89.62 560 TYR A O 1
ATOM 4513 N N . ALA A 1 561 ? -4.460 17.286 -6.942 1.00 89.06 561 ALA A N 1
ATOM 4514 C CA . ALA A 1 561 ? -5.617 17.979 -6.374 1.00 89.06 561 ALA A CA 1
ATOM 4515 C C . ALA A 1 561 ? -6.774 17.022 -6.032 1.00 89.06 561 ALA A C 1
ATOM 4517 O O . ALA A 1 561 ? -6.828 15.882 -6.485 1.00 89.06 561 ALA A O 1
ATOM 4518 N N . VAL A 1 562 ? -7.737 17.495 -5.233 1.00 89.69 562 VAL A N 1
ATOM 4519 C CA . VAL A 1 562 ? -8.978 16.747 -4.975 1.00 89.69 562 VAL A CA 1
ATOM 4520 C C . VAL A 1 562 ? -9.737 16.543 -6.289 1.00 89.69 562 VAL A C 1
ATOM 4522 O O . VAL A 1 562 ? -9.948 17.485 -7.049 1.00 89.69 562 VAL A O 1
ATOM 4525 N N . GLY A 1 563 ? -10.161 15.308 -6.536 1.00 83.38 563 GLY A N 1
ATOM 4526 C CA . GLY A 1 563 ? -10.817 14.861 -7.759 1.00 83.38 563 GLY A CA 1
ATOM 4527 C C . GLY A 1 563 ? -9.892 14.105 -8.713 1.00 83.38 563 GLY A C 1
ATOM 4528 O O . GLY A 1 563 ? -10.404 13.373 -9.563 1.00 83.38 563 GLY A O 1
ATOM 4529 N N . ASP A 1 564 ? -8.573 14.226 -8.548 1.00 89.88 564 ASP A N 1
ATOM 4530 C CA . ASP A 1 564 ? -7.581 13.537 -9.373 1.00 89.88 564 ASP A CA 1
ATOM 4531 C C . ASP A 1 564 ? -7.642 12.018 -9.198 1.00 89.88 564 ASP A C 1
ATOM 4533 O O . ASP A 1 564 ? -7.913 11.511 -8.110 1.00 89.88 564 ASP A O 1
ATOM 4537 N N . THR A 1 565 ? -7.364 11.288 -10.281 1.00 91.12 565 THR A N 1
ATOM 4538 C CA . THR A 1 565 ? -7.251 9.825 -10.258 1.00 91.12 565 THR A CA 1
ATOM 4539 C C . THR A 1 565 ? -5.785 9.418 -10.258 1.00 91.12 565 THR A C 1
ATOM 4541 O O . THR A 1 565 ? -5.032 9.780 -11.161 1.00 91.12 565 THR A O 1
ATOM 4544 N N . VAL A 1 566 ? -5.400 8.641 -9.256 1.00 92.44 566 VAL A N 1
ATOM 4545 C CA . VAL A 1 566 ? -4.042 8.150 -9.017 1.00 92.44 566 VAL A CA 1
ATOM 4546 C C . VAL A 1 566 ? -4.048 6.632 -8.910 1.00 92.44 566 VAL A C 1
ATOM 4548 O O . VAL A 1 566 ? -5.063 6.026 -8.573 1.00 92.44 566 VAL A O 1
ATOM 4551 N N . TYR A 1 567 ? -2.913 6.008 -9.196 1.00 92.00 567 TYR A N 1
ATOM 4552 C CA . TYR A 1 567 ? -2.773 4.556 -9.202 1.00 92.00 567 TYR A CA 1
ATOM 4553 C C . TYR A 1 567 ? -1.884 4.106 -8.048 1.00 92.00 567 TYR A C 1
ATOM 4555 O O . TYR A 1 567 ? -0.727 4.502 -7.970 1.00 92.00 567 TYR A O 1
ATOM 4563 N N . ILE A 1 568 ? -2.404 3.301 -7.129 1.00 90.12 568 ILE A N 1
ATOM 4564 C CA . ILE A 1 568 ? -1.660 2.813 -5.962 1.00 90.12 568 ILE A CA 1
ATOM 4565 C C . ILE A 1 568 ? -1.843 1.302 -5.899 1.00 90.12 568 ILE A C 1
ATOM 4567 O O . ILE A 1 568 ? -2.968 0.826 -5.973 1.00 90.12 568 ILE A O 1
ATOM 4571 N N . GLU A 1 569 ? -0.745 0.549 -5.771 1.00 86.88 569 GLU A N 1
ATOM 4572 C CA . GLU A 1 569 ? -0.775 -0.922 -5.635 1.00 86.88 569 GLU A CA 1
ATOM 4573 C C . GLU A 1 569 ? -1.579 -1.622 -6.750 1.00 86.88 569 GLU A C 1
ATOM 4575 O O . GLU A 1 569 ? -2.258 -2.616 -6.532 1.00 86.88 569 GLU A O 1
ATOM 4580 N N . ASN A 1 570 ? -1.455 -1.107 -7.973 1.00 79.06 570 ASN A N 1
ATOM 4581 C CA . ASN A 1 570 ? -2.189 -1.497 -9.176 1.00 79.06 570 ASN A CA 1
ATOM 4582 C C . ASN A 1 570 ? -3.648 -1.016 -9.303 1.00 79.06 570 ASN A C 1
ATOM 4584 O O . ASN A 1 570 ? -4.152 -1.022 -10.431 1.00 79.06 570 ASN A O 1
ATOM 4588 N N . ASP A 1 571 ? -4.255 -0.474 -8.249 1.00 84.50 571 ASP A N 1
ATOM 4589 C CA . ASP A 1 571 ? -5.645 -0.010 -8.237 1.00 84.50 571 ASP A CA 1
ATOM 4590 C C . ASP A 1 571 ? -5.785 1.498 -8.485 1.00 84.50 571 ASP A C 1
ATOM 4592 O O . ASP A 1 571 ? -4.908 2.296 -8.151 1.00 84.50 571 ASP A O 1
ATOM 4596 N N . ALA A 1 572 ? -6.910 1.900 -9.083 1.00 90.38 572 ALA A N 1
ATOM 4597 C CA . ALA A 1 572 ? -7.230 3.300 -9.344 1.00 90.38 572 ALA A CA 1
ATOM 4598 C C . ALA A 1 572 ? -8.010 3.909 -8.171 1.00 90.38 572 ALA A C 1
ATOM 4600 O O . ALA A 1 572 ? -9.108 3.460 -7.826 1.00 90.38 572 ALA A O 1
ATOM 4601 N N . TYR A 1 573 ? -7.471 4.981 -7.605 1.00 92.00 573 TYR A N 1
ATOM 4602 C CA . TYR A 1 573 ? -8.062 5.743 -6.517 1.00 92.00 573 TYR A CA 1
ATOM 4603 C C . TYR A 1 573 ? -8.348 7.171 -6.958 1.00 92.00 573 TYR A C 1
ATOM 4605 O O . TYR A 1 573 ? -7.563 7.775 -7.681 1.00 92.00 573 TYR A O 1
ATOM 4613 N N . GLN A 1 574 ? -9.443 7.742 -6.472 1.00 92.62 574 GLN A N 1
ATOM 4614 C CA . GLN A 1 574 ? -9.721 9.164 -6.585 1.00 92.62 574 GLN A CA 1
ATOM 4615 C C . GLN A 1 574 ? -9.311 9.879 -5.296 1.00 92.62 574 GLN A C 1
ATOM 4617 O O . GLN A 1 574 ? -9.680 9.438 -4.209 1.00 92.62 574 GLN A O 1
ATOM 4622 N N . ILE A 1 575 ? -8.586 10.991 -5.399 1.00 92.00 575 ILE A N 1
ATOM 4623 C CA . ILE A 1 575 ? -8.280 11.847 -4.249 1.00 92.00 575 ILE A CA 1
ATOM 4624 C C . ILE A 1 575 ? -9.566 12.560 -3.831 1.00 92.00 575 ILE A C 1
ATOM 4626 O O . ILE A 1 575 ? -10.120 13.339 -4.602 1.00 92.00 575 ILE A O 1
ATOM 4630 N N . THR A 1 576 ? -10.051 12.317 -2.617 1.00 84.75 576 THR A N 1
ATOM 4631 C CA . THR A 1 576 ? -11.292 12.929 -2.113 1.00 84.75 576 THR A CA 1
ATOM 4632 C C . THR A 1 576 ? -11.045 14.060 -1.132 1.00 84.75 576 THR A C 1
ATOM 4634 O O . THR A 1 576 ? -11.869 14.964 -1.029 1.00 84.75 576 THR A O 1
ATOM 4637 N N . GLU A 1 577 ? -9.912 14.040 -0.433 1.00 86.31 577 GLU A N 1
ATOM 4638 C CA . GLU A 1 577 ? -9.552 15.074 0.533 1.00 86.31 577 GLU A CA 1
ATOM 4639 C C . GLU A 1 577 ? -8.028 15.233 0.612 1.00 86.31 577 GLU A C 1
ATOM 4641 O O . GLU A 1 577 ? -7.291 14.246 0.602 1.00 86.31 577 GLU A O 1
ATOM 4646 N N . LEU A 1 578 ? -7.561 16.481 0.712 1.00 88.19 578 LEU A N 1
ATOM 4647 C CA . LEU A 1 578 ? -6.164 16.835 0.961 1.00 88.19 578 LEU A CA 1
ATOM 4648 C C . LEU A 1 578 ? -6.087 17.654 2.252 1.00 88.19 578 LEU A C 1
ATOM 4650 O O . LEU A 1 578 ? -6.619 18.762 2.314 1.00 88.19 578 LEU A O 1
ATOM 4654 N N . ARG A 1 579 ? -5.431 17.105 3.276 1.00 83.44 579 ARG A N 1
ATOM 4655 C CA . ARG A 1 579 ? -5.107 17.780 4.543 1.00 83.44 579 ARG A CA 1
ATOM 4656 C C . ARG A 1 579 ? -3.612 18.103 4.593 1.00 83.44 579 ARG A C 1
ATOM 4658 O O . ARG A 1 579 ? -2.866 17.717 3.695 1.00 83.44 579 ARG A O 1
ATOM 4665 N N . GLU A 1 580 ? -3.166 18.810 5.633 1.00 75.12 580 GLU A N 1
ATOM 4666 C CA . GLU A 1 580 ? -1.752 19.201 5.781 1.00 75.12 580 GLU A CA 1
ATOM 4667 C C . GLU A 1 580 ? -0.793 17.997 5.735 1.00 75.12 580 GLU A C 1
ATOM 4669 O O . GLU A 1 580 ? 0.246 18.071 5.080 1.00 75.12 580 GLU A O 1
ATOM 4674 N N . ASP A 1 581 ? -1.166 16.875 6.357 1.00 82.44 581 ASP A N 1
ATOM 4675 C CA . ASP A 1 581 ? -0.324 15.683 6.513 1.00 82.44 581 ASP A CA 1
ATOM 4676 C C . ASP A 1 581 ? -0.923 14.393 5.925 1.00 82.44 581 ASP A C 1
ATOM 4678 O O . ASP A 1 581 ? -0.243 13.367 5.882 1.00 82.44 581 ASP A O 1
ATOM 4682 N N . THR A 1 582 ? -2.175 14.429 5.461 1.00 81.81 582 THR A N 1
ATOM 4683 C CA . THR A 1 582 ? -2.953 13.234 5.105 1.00 81.81 582 THR A CA 1
ATOM 4684 C C . THR A 1 582 ? -3.728 13.437 3.803 1.00 81.81 582 THR A C 1
ATOM 4686 O O . THR A 1 582 ? -4.299 14.499 3.558 1.00 81.81 582 THR A O 1
ATOM 4689 N N . VAL A 1 583 ? -3.781 12.395 2.978 1.00 89.88 583 VAL A N 1
ATOM 4690 C CA . VAL A 1 583 ? -4.497 12.318 1.703 1.00 89.88 583 VAL A CA 1
ATOM 4691 C C . VAL A 1 583 ? -5.559 11.228 1.810 1.00 89.88 583 VAL A C 1
ATOM 4693 O O . VAL A 1 583 ? -5.247 10.080 2.127 1.00 89.88 583 VAL A O 1
ATOM 4696 N N . GLN A 1 584 ? -6.819 11.574 1.554 1.00 88.88 584 GLN A N 1
ATOM 4697 C CA . GLN A 1 584 ? -7.916 10.609 1.510 1.00 88.88 584 GLN A CA 1
ATOM 4698 C C . GLN A 1 584 ? -8.173 10.168 0.069 1.00 88.88 584 GLN A C 1
ATOM 4700 O O . GLN A 1 584 ? -8.233 10.981 -0.853 1.00 88.88 584 GLN A O 1
ATOM 4705 N N . LEU A 1 585 ? -8.336 8.864 -0.103 1.00 90.94 585 LEU A N 1
ATOM 4706 C CA . LEU A 1 585 ? -8.408 8.156 -1.365 1.00 90.94 585 LEU A CA 1
ATOM 4707 C C . LEU A 1 585 ? -9.663 7.288 -1.393 1.00 90.94 585 LEU A C 1
ATOM 4709 O O . LEU A 1 585 ? -9.974 6.587 -0.430 1.00 90.94 585 LEU A O 1
ATOM 4713 N N . LEU A 1 586 ? -10.362 7.287 -2.518 1.00 86.62 586 LEU A N 1
ATOM 4714 C CA . LEU A 1 586 ? -11.543 6.467 -2.744 1.00 86.62 586 LEU A CA 1
ATOM 4715 C C . LEU A 1 586 ? -11.278 5.485 -3.889 1.00 86.62 586 LEU A C 1
ATOM 4717 O O . LEU A 1 586 ? -10.990 5.942 -4.995 1.00 86.62 586 LEU A O 1
ATOM 4721 N N . PRO A 1 587 ? -11.377 4.161 -3.674 1.00 85.88 587 PRO A N 1
ATOM 4722 C CA . PRO A 1 587 ? -11.266 3.190 -4.756 1.00 85.88 587 PRO A CA 1
ATOM 4723 C C . PRO A 1 587 ? -12.318 3.462 -5.833 1.00 85.88 587 PRO A C 1
ATOM 4725 O O . PRO A 1 587 ? -13.507 3.606 -5.536 1.00 85.88 587 PRO A O 1
ATOM 4728 N N . THR A 1 588 ? -11.892 3.515 -7.090 1.00 76.06 588 THR A N 1
ATOM 4729 C CA . THR A 1 588 ? -12.798 3.683 -8.231 1.00 76.06 588 THR A CA 1
ATOM 4730 C C . THR A 1 588 ? -13.256 2.317 -8.749 1.00 76.06 588 THR A C 1
ATOM 4732 O O . THR A 1 588 ? -12.488 1.361 -8.772 1.00 76.06 588 THR A O 1
ATOM 4735 N N . GLY A 1 589 ? -14.530 2.196 -9.141 1.00 68.69 589 GLY A N 1
ATOM 4736 C CA . GLY A 1 589 ? -15.078 0.959 -9.722 1.00 68.69 589 GLY A CA 1
ATOM 4737 C C . GLY A 1 589 ? -15.690 -0.048 -8.736 1.00 68.69 589 GLY A C 1
ATOM 4738 O O . GLY A 1 589 ? -16.119 -1.114 -9.167 1.00 68.69 589 GLY A O 1
ATOM 4739 N N . MET A 1 590 ? -15.793 0.281 -7.442 1.00 59.50 590 MET A N 1
ATOM 4740 C CA . MET A 1 590 ? -16.490 -0.549 -6.446 1.00 59.50 590 MET A CA 1
ATOM 4741 C C . MET A 1 590 ? -17.914 -0.041 -6.173 1.00 59.50 590 MET A C 1
ATOM 4743 O O . MET A 1 590 ? -18.155 1.163 -6.150 1.00 59.50 590 MET A O 1
ATOM 4747 N N . VAL A 1 591 ? -18.854 -0.959 -5.913 1.00 44.22 591 VAL A N 1
ATOM 4748 C CA . VAL A 1 591 ? -20.264 -0.632 -5.600 1.00 44.22 591 VAL A CA 1
ATOM 4749 C C . VAL A 1 591 ? -20.417 -0.024 -4.193 1.00 44.22 591 VAL A C 1
ATOM 4751 O O . VAL A 1 591 ? -21.300 0.802 -3.978 1.00 44.22 591 VAL A O 1
ATOM 4754 N N . TYR A 1 592 ? -19.521 -0.370 -3.258 1.00 41.62 592 TYR A N 1
ATOM 4755 C CA . TYR A 1 592 ? -19.464 0.175 -1.892 1.00 41.62 592 TYR A CA 1
ATOM 4756 C C . TYR A 1 592 ? -18.015 0.503 -1.491 1.00 41.62 592 TYR A C 1
ATOM 4758 O O . TYR A 1 592 ? -17.375 -0.274 -0.781 1.00 41.62 592 TYR A O 1
ATOM 4766 N N . PRO A 1 593 ? -17.453 1.615 -1.985 1.00 65.31 593 PRO A N 1
ATOM 4767 C CA . PRO A 1 593 ? -16.052 1.941 -1.753 1.00 65.31 593 PRO A CA 1
ATOM 4768 C C . PRO A 1 593 ? -15.809 2.412 -0.306 1.00 65.31 593 PRO A C 1
ATOM 4770 O O . PRO A 1 593 ? -16.543 3.242 0.229 1.00 65.31 593 PRO A O 1
ATOM 4773 N N . ILE A 1 594 ? -14.755 1.884 0.324 1.00 60.50 594 ILE A N 1
ATOM 4774 C CA . ILE A 1 594 ? -14.260 2.312 1.643 1.00 60.50 594 ILE A CA 1
ATOM 4775 C C . ILE A 1 594 ? -13.111 3.299 1.426 1.00 60.50 594 ILE A C 1
ATOM 4777 O O . ILE A 1 594 ? -12.196 3.020 0.651 1.00 60.50 594 ILE A O 1
ATOM 4781 N N . TYR A 1 595 ? -13.135 4.437 2.121 1.00 74.31 595 TYR A N 1
ATOM 4782 C CA . TYR A 1 595 ? -12.062 5.430 2.048 1.00 74.31 595 TYR A CA 1
ATOM 4783 C C . TYR A 1 595 ? -10.749 4.886 2.632 1.00 74.31 595 TYR A C 1
ATOM 4785 O O . TYR A 1 595 ? -10.711 4.397 3.763 1.00 74.31 595 TYR A O 1
ATOM 4793 N N . ARG A 1 596 ? -9.663 5.032 1.875 1.00 84.88 596 ARG A N 1
ATOM 4794 C CA . ARG A 1 596 ? -8.276 4.821 2.302 1.00 84.88 596 ARG A CA 1
ATOM 4795 C C . ARG A 1 596 ? -7.687 6.179 2.687 1.00 84.88 596 ARG A C 1
ATOM 4797 O O . ARG A 1 596 ? -7.913 7.157 1.989 1.00 84.88 596 ARG A O 1
ATOM 4804 N N . ALA A 1 597 ? -6.965 6.267 3.798 1.00 87.50 597 ALA A N 1
ATOM 4805 C CA . ALA A 1 597 ? -6.278 7.492 4.205 1.00 87.50 597 ALA A CA 1
ATOM 4806 C C . ALA A 1 597 ? -4.783 7.200 4.306 1.00 87.50 597 ALA A C 1
ATOM 4808 O O . ALA A 1 597 ? -4.390 6.273 5.009 1.00 87.50 597 ALA A O 1
ATOM 4809 N N . GLU A 1 598 ? -3.973 7.978 3.599 1.00 85.88 598 GLU A N 1
ATOM 4810 C CA . GLU A 1 598 ? -2.521 7.832 3.541 1.00 85.88 598 GLU A CA 1
ATOM 4811 C C . GLU A 1 598 ? -1.849 9.100 4.048 1.00 85.88 598 GLU A C 1
ATOM 4813 O O . GLU A 1 598 ? -2.309 10.206 3.770 1.00 85.88 598 GLU A O 1
ATOM 4818 N N . ARG A 1 599 ? -0.726 8.972 4.760 1.00 86.12 599 ARG A N 1
ATOM 4819 C CA . ARG A 1 599 ? 0.099 10.149 5.067 1.00 86.12 599 ARG A CA 1
ATOM 4820 C C . ARG A 1 599 ? 0.681 10.702 3.773 1.00 86.12 599 ARG A C 1
ATOM 4822 O O . ARG A 1 599 ? 1.087 9.928 2.913 1.00 86.12 599 ARG A O 1
ATOM 4829 N N . LYS A 1 600 ? 0.760 12.025 3.644 1.00 86.69 600 LYS A N 1
ATOM 4830 C CA . LYS A 1 600 ? 1.170 12.710 2.410 1.00 86.69 600 LYS A CA 1
ATOM 4831 C C . LYS A 1 600 ? 2.517 12.214 1.879 1.00 86.69 600 LYS A C 1
ATOM 4833 O O . LYS A 1 600 ? 2.657 11.956 0.692 1.00 86.69 600 LYS A O 1
ATOM 4838 N N . GLU A 1 601 ? 3.475 11.994 2.771 1.00 84.00 601 GLU A N 1
ATOM 4839 C CA . GLU A 1 601 ? 4.780 11.439 2.408 1.00 84.00 601 GLU A CA 1
ATOM 4840 C C . GLU A 1 601 ? 4.691 10.001 1.876 1.00 84.00 601 GLU A C 1
ATOM 4842 O O . GLU A 1 601 ? 5.250 9.693 0.825 1.00 84.00 601 GLU A O 1
ATOM 4847 N N . GLN A 1 602 ? 3.961 9.126 2.573 1.00 87.38 602 GLN A N 1
ATOM 4848 C CA . GLN A 1 602 ? 3.759 7.741 2.144 1.00 87.38 602 GLN A CA 1
ATOM 4849 C C . GLN A 1 602 ? 3.014 7.692 0.807 1.00 87.38 602 GLN A C 1
ATOM 4851 O O . GLN A 1 602 ? 3.387 6.946 -0.094 1.00 87.38 602 GLN A O 1
ATOM 4856 N N . PHE A 1 603 ? 1.995 8.534 0.654 1.00 92.69 603 PHE A N 1
ATOM 4857 C CA . PHE A 1 603 ? 1.250 8.710 -0.582 1.00 92.69 603 PHE A CA 1
ATOM 4858 C C . PHE A 1 603 ? 2.172 9.086 -1.747 1.00 92.69 603 PHE A C 1
ATOM 4860 O O . PHE A 1 603 ? 2.125 8.461 -2.800 1.00 92.69 603 PHE A O 1
ATOM 4867 N N . GLU A 1 604 ? 3.073 10.044 -1.551 1.00 90.88 604 GLU A N 1
ATOM 4868 C CA . GLU A 1 604 ? 4.039 10.468 -2.565 1.00 90.88 604 GLU A CA 1
ATOM 4869 C C . GLU A 1 604 ? 5.091 9.398 -2.905 1.00 90.88 604 GLU A C 1
ATOM 4871 O O . GLU A 1 604 ? 5.588 9.360 -4.034 1.00 90.88 604 GLU A O 1
ATOM 4876 N N . GLN A 1 605 ? 5.433 8.506 -1.971 1.00 88.06 605 GLN A N 1
ATOM 4877 C CA . GLN A 1 605 ? 6.247 7.318 -2.263 1.00 88.06 605 GLN A CA 1
ATOM 4878 C C . GLN A 1 605 ? 5.462 6.292 -3.090 1.00 88.06 605 GLN A C 1
ATOM 4880 O O . GLN A 1 605 ? 5.980 5.771 -4.078 1.00 88.06 605 GLN A O 1
ATOM 4885 N N . LEU A 1 606 ? 4.198 6.049 -2.736 1.00 90.88 606 LEU A N 1
ATOM 4886 C CA . LEU A 1 606 ? 3.302 5.168 -3.487 1.00 90.88 606 LEU A CA 1
ATOM 4887 C C . LEU A 1 606 ? 3.058 5.693 -4.909 1.00 90.88 606 LEU A C 1
ATOM 4889 O O . LEU A 1 606 ? 3.044 4.903 -5.852 1.00 90.88 606 LEU A O 1
ATOM 4893 N N . LEU A 1 607 ? 2.967 7.017 -5.090 1.00 90.69 607 LEU A N 1
ATOM 4894 C CA . LEU A 1 607 ? 2.896 7.624 -6.418 1.00 90.69 607 LEU A CA 1
ATOM 4895 C C . LEU A 1 607 ? 4.128 7.280 -7.262 1.00 90.69 607 LEU A C 1
ATOM 4897 O O . LEU A 1 607 ? 3.976 6.902 -8.419 1.00 90.69 607 LEU A O 1
ATOM 4901 N N . ARG A 1 608 ? 5.333 7.365 -6.684 1.00 86.62 608 ARG A N 1
ATOM 4902 C CA . ARG A 1 608 ? 6.597 7.030 -7.367 1.00 86.62 608 ARG A CA 1
ATOM 4903 C C . ARG A 1 608 ? 6.726 5.547 -7.716 1.00 86.62 608 ARG A C 1
ATOM 4905 O O . ARG A 1 608 ? 7.407 5.217 -8.683 1.00 86.62 608 ARG A O 1
ATOM 4912 N N . ALA A 1 609 ? 6.078 4.664 -6.959 1.00 87.50 609 ALA A N 1
ATOM 4913 C CA . ALA A 1 609 ? 6.131 3.223 -7.191 1.00 87.50 609 ALA A CA 1
ATOM 4914 C C . ALA A 1 609 ? 5.357 2.778 -8.449 1.00 87.50 609 ALA A C 1
ATOM 4916 O O . ALA A 1 609 ? 5.705 1.758 -9.047 1.00 87.50 609 ALA A O 1
ATOM 4917 N N . ASP A 1 610 ? 4.339 3.532 -8.877 1.00 85.19 610 ASP A N 1
ATOM 4918 C CA . ASP A 1 610 ? 3.522 3.203 -10.050 1.00 85.19 610 ASP A CA 1
ATOM 4919 C C . ASP A 1 610 ? 3.788 4.170 -11.214 1.00 85.19 610 ASP A C 1
ATOM 4921 O O . ASP A 1 610 ? 3.484 5.363 -11.163 1.00 85.19 610 ASP A O 1
ATOM 4925 N N . ARG A 1 611 ? 4.311 3.631 -12.324 1.00 84.12 611 ARG A N 1
ATOM 4926 C CA . ARG A 1 611 ? 4.663 4.403 -13.529 1.00 84.12 611 ARG A CA 1
ATOM 4927 C C . ARG A 1 611 ? 3.475 5.143 -14.152 1.00 84.12 611 ARG A C 1
ATOM 4929 O O . ARG A 1 611 ? 3.687 6.101 -14.890 1.00 84.12 611 ARG A O 1
ATOM 4936 N N . ARG A 1 612 ? 2.228 4.741 -13.882 1.00 86.06 612 ARG A N 1
ATOM 4937 C CA . ARG A 1 612 ? 1.030 5.439 -14.390 1.00 86.06 612 ARG A CA 1
ATOM 4938 C C . ARG A 1 612 ? 0.829 6.805 -13.740 1.00 86.06 612 ARG A C 1
ATOM 4940 O O . ARG A 1 612 ? 0.192 7.667 -14.338 1.00 86.06 612 ARG A O 1
ATOM 4947 N N . ASN A 1 613 ? 1.438 7.037 -12.579 1.00 89.31 613 ASN A N 1
ATOM 4948 C CA . ASN A 1 613 ? 1.476 8.346 -11.935 1.00 89.31 613 ASN A CA 1
ATOM 4949 C C . ASN A 1 613 ? 2.628 9.223 -12.427 1.00 89.31 613 ASN A C 1
ATOM 4951 O O . ASN A 1 613 ? 2.871 10.267 -11.824 1.00 89.31 613 ASN A O 1
ATOM 4955 N N . ALA A 1 614 ? 3.323 8.841 -13.509 1.00 82.50 614 ALA A N 1
ATOM 4956 C CA . ALA A 1 614 ? 4.437 9.613 -14.058 1.00 82.50 614 ALA A CA 1
ATOM 4957 C C . ALA A 1 614 ? 4.092 11.097 -14.235 1.00 82.50 614 ALA A C 1
ATOM 4959 O O . ALA A 1 614 ? 4.914 11.963 -13.969 1.00 82.50 614 ALA A O 1
ATOM 4960 N N . TYR A 1 615 ? 2.841 11.384 -14.600 1.00 82.19 615 TYR A N 1
ATOM 4961 C CA . TYR A 1 615 ? 2.300 12.737 -14.693 1.00 82.19 615 TYR A CA 1
ATOM 4962 C C . TYR A 1 615 ? 2.513 13.584 -13.423 1.00 82.19 615 TYR A C 1
ATOM 4964 O O . TYR A 1 615 ? 2.843 14.763 -13.522 1.00 82.19 615 TYR A O 1
ATOM 4972 N N . TYR A 1 616 ? 2.354 12.990 -12.239 1.00 87.25 616 TYR A N 1
ATOM 4973 C CA . TYR A 1 616 ? 2.556 13.650 -10.950 1.00 87.25 616 TYR A CA 1
ATOM 4974 C C . TYR A 1 616 ? 4.032 13.644 -10.544 1.00 87.25 616 TYR A C 1
ATOM 4976 O O . TYR A 1 616 ? 4.570 14.666 -10.120 1.00 87.25 616 TYR A O 1
ATOM 4984 N N . THR A 1 617 ? 4.716 12.508 -10.700 1.00 88.06 617 THR A N 1
ATOM 4985 C CA . THR A 1 617 ? 6.108 12.336 -10.246 1.00 88.06 617 THR A CA 1
ATOM 4986 C C . THR A 1 617 ? 7.097 13.206 -11.023 1.00 88.06 617 THR A C 1
ATOM 4988 O O . THR A 1 617 ? 8.142 13.576 -10.495 1.00 88.06 617 THR A O 1
ATOM 4991 N N . GLU A 1 618 ? 6.744 13.588 -12.251 1.00 87.75 618 GLU A N 1
ATOM 4992 C CA . GLU A 1 618 ? 7.517 14.488 -13.110 1.00 87.75 618 GLU A CA 1
ATOM 4993 C C . GLU A 1 618 ? 7.696 15.899 -12.515 1.00 87.75 618 GLU A C 1
ATOM 4995 O O . GLU A 1 618 ? 8.640 16.608 -12.865 1.00 87.75 618 GLU A O 1
ATOM 5000 N N . PHE A 1 619 ? 6.826 16.301 -11.582 1.00 89.25 619 PHE A N 1
ATOM 5001 C CA . PHE A 1 619 ? 6.859 17.613 -10.922 1.00 89.25 619 PHE A CA 1
ATOM 5002 C C . PHE A 1 619 ? 6.950 17.522 -9.395 1.00 89.25 619 PHE A C 1
ATOM 5004 O O . PHE A 1 619 ? 6.999 18.547 -8.716 1.00 89.25 619 PHE A O 1
ATOM 5011 N N . LEU A 1 620 ? 6.978 16.309 -8.843 1.00 89.88 620 LEU A N 1
ATOM 5012 C CA . LEU A 1 620 ? 6.952 16.083 -7.404 1.00 89.88 620 LEU A CA 1
ATOM 5013 C C . LEU A 1 620 ? 8.330 16.383 -6.779 1.00 89.88 620 LEU A C 1
ATOM 5015 O O . LEU A 1 620 ? 9.326 15.819 -7.244 1.00 89.88 620 LEU A O 1
ATOM 5019 N N . PRO A 1 621 ? 8.425 17.249 -5.751 1.00 90.31 621 PRO A N 1
ATOM 5020 C CA . PRO A 1 621 ? 9.687 17.528 -5.069 1.00 90.31 621 PRO A CA 1
ATOM 5021 C C . PRO A 1 621 ? 10.070 16.414 -4.081 1.00 90.31 621 PRO A C 1
ATOM 5023 O O . PRO A 1 621 ? 9.228 15.624 -3.647 1.00 90.31 621 PRO A O 1
ATOM 5026 N N . ILE A 1 622 ? 11.351 16.361 -3.713 1.00 87.81 622 ILE A N 1
ATOM 5027 C CA . ILE A 1 622 ? 11.844 15.630 -2.535 1.00 87.81 622 ILE A CA 1
ATOM 5028 C C . ILE A 1 622 ? 12.030 16.626 -1.389 1.00 87.81 622 ILE A C 1
ATOM 5030 O O . ILE A 1 622 ? 12.398 17.776 -1.621 1.00 87.81 622 ILE A O 1
ATOM 5034 N N . ASP A 1 623 ? 11.753 16.193 -0.159 1.00 86.00 623 ASP A N 1
ATOM 5035 C CA . ASP A 1 623 ? 12.039 16.976 1.043 1.00 86.00 623 ASP A CA 1
ATOM 5036 C C . ASP A 1 623 ? 13.565 17.101 1.243 1.00 86.00 623 ASP A C 1
ATOM 5038 O O . ASP A 1 623 ? 14.214 16.074 1.468 1.00 86.00 623 ASP A O 1
ATOM 5042 N N . PRO A 1 624 ? 14.150 18.315 1.183 1.00 86.50 624 PRO A N 1
ATOM 5043 C CA . PRO A 1 624 ? 15.592 18.501 1.337 1.00 86.50 624 PRO A CA 1
ATOM 5044 C C . PRO A 1 624 ? 16.143 18.030 2.687 1.00 86.50 624 PRO A C 1
ATOM 5046 O O . PRO A 1 624 ? 17.305 17.641 2.753 1.00 86.50 624 PRO A O 1
ATOM 5049 N N . ASP A 1 625 ? 15.332 18.018 3.749 1.00 84.62 625 ASP A N 1
ATOM 5050 C CA . ASP A 1 625 ? 15.775 17.604 5.092 1.00 84.62 625 ASP A CA 1
ATOM 5051 C C . ASP A 1 625 ? 15.916 16.078 5.221 1.00 84.62 625 ASP A C 1
ATOM 5053 O O . ASP A 1 625 ? 16.453 15.575 6.206 1.00 84.62 625 ASP A O 1
ATOM 5057 N N . LYS A 1 626 ? 15.404 15.330 4.237 1.00 82.69 626 LYS A N 1
ATOM 5058 C CA . LYS A 1 626 ? 15.472 13.861 4.169 1.00 82.69 626 LYS A CA 1
ATOM 5059 C C . LYS A 1 626 ? 16.443 13.357 3.107 1.00 82.69 626 LYS A C 1
ATOM 5061 O O . LYS A 1 626 ? 16.623 12.147 2.987 1.00 82.69 626 LYS A O 1
ATOM 5066 N N . ALA A 1 627 ? 17.008 14.263 2.313 1.00 85.00 627 ALA A N 1
ATOM 5067 C CA . ALA A 1 627 ? 18.033 13.934 1.340 1.00 85.00 627 ALA A CA 1
ATOM 5068 C C . ALA A 1 627 ? 19.391 13.746 2.023 1.00 85.00 627 ALA A C 1
ATOM 5070 O O . ALA A 1 627 ? 19.603 14.195 3.148 1.00 85.00 627 ALA A O 1
ATOM 5071 N N . ASP A 1 628 ? 20.298 13.067 1.329 1.00 89.38 628 ASP A N 1
ATOM 5072 C CA . ASP A 1 628 ? 21.671 12.883 1.783 1.00 89.38 628 ASP A CA 1
ATOM 5073 C C . ASP A 1 628 ? 22.368 14.250 1.928 1.00 89.38 628 ASP A C 1
ATOM 5075 O O . ASP A 1 628 ? 22.336 15.070 1.004 1.00 89.38 628 ASP A O 1
ATOM 5079 N N . GLN A 1 629 ? 22.920 14.524 3.114 1.00 88.88 629 GLN A N 1
ATOM 5080 C CA . GLN A 1 629 ? 23.542 15.815 3.422 1.00 88.88 629 GLN A CA 1
ATOM 5081 C C . GLN A 1 629 ? 24.822 16.021 2.606 1.00 88.88 629 GLN A C 1
ATOM 5083 O O . GLN A 1 629 ? 25.036 17.118 2.100 1.00 88.88 629 GLN A O 1
ATOM 5088 N N . ASP A 1 630 ? 25.618 14.969 2.404 1.00 89.88 630 ASP A N 1
ATOM 5089 C CA . ASP A 1 630 ? 26.876 15.044 1.660 1.00 89.88 630 ASP A CA 1
ATOM 5090 C C . ASP A 1 630 ? 26.593 15.350 0.179 1.00 89.88 630 ASP A C 1
ATOM 5092 O O . ASP A 1 630 ? 27.267 16.174 -0.438 1.00 89.88 630 ASP A O 1
ATOM 5096 N N . LEU A 1 631 ? 25.522 14.768 -0.382 1.00 92.12 631 LEU A N 1
ATOM 5097 C CA . LEU A 1 631 ? 25.027 15.139 -1.713 1.00 92.12 631 LEU A CA 1
ATOM 5098 C C . LEU A 1 631 ? 24.637 16.620 -1.789 1.00 92.12 631 LEU A C 1
ATOM 5100 O O . LEU A 1 631 ? 24.973 17.286 -2.769 1.00 92.12 631 LEU A O 1
ATOM 5104 N N . ARG A 1 632 ? 23.905 17.138 -0.794 1.00 91.75 632 ARG A N 1
ATOM 5105 C CA . ARG A 1 632 ? 23.496 18.552 -0.778 1.00 91.75 632 ARG A CA 1
ATOM 5106 C C . ARG A 1 632 ? 24.713 19.465 -0.752 1.00 91.75 632 ARG A C 1
ATOM 5108 O O . ARG A 1 632 ? 24.785 20.344 -1.604 1.00 91.75 632 ARG A O 1
ATOM 5115 N N . ASP A 1 633 ? 25.661 19.204 0.142 1.00 90.12 633 ASP A N 1
ATOM 5116 C CA . ASP A 1 633 ? 26.889 19.985 0.285 1.00 90.12 633 ASP A CA 1
ATOM 5117 C C . ASP A 1 633 ? 27.694 20.009 -1.022 1.00 90.12 633 ASP A C 1
ATOM 5119 O O . ASP A 1 633 ? 28.106 21.076 -1.487 1.00 90.12 633 ASP A O 1
ATOM 5123 N N . VAL A 1 634 ? 27.869 18.850 -1.668 1.00 91.56 634 VAL A N 1
ATOM 5124 C CA . VAL A 1 634 ? 28.576 18.772 -2.954 1.00 91.56 634 VAL A CA 1
ATOM 5125 C C . VAL A 1 634 ? 27.829 19.528 -4.047 1.00 91.56 634 VAL A C 1
ATOM 5127 O O . VAL A 1 634 ? 28.467 20.239 -4.816 1.00 91.56 634 VAL A O 1
ATOM 5130 N N . LEU A 1 635 ? 26.498 19.450 -4.117 1.00 91.44 635 LEU A N 1
ATOM 5131 C CA . LEU A 1 635 ? 25.726 20.208 -5.106 1.00 91.44 635 LEU A CA 1
ATOM 5132 C C . LEU A 1 635 ? 25.826 21.723 -4.880 1.00 91.44 635 LEU A C 1
ATOM 5134 O O . LEU A 1 635 ? 25.988 22.471 -5.840 1.00 91.44 635 LEU A O 1
ATOM 5138 N N . THR A 1 636 ? 25.717 22.194 -3.638 1.00 89.00 636 THR A N 1
ATOM 5139 C CA . THR A 1 636 ? 25.574 23.627 -3.327 1.00 89.00 636 THR A CA 1
ATOM 5140 C C . THR A 1 636 ? 26.895 24.363 -3.163 1.00 89.00 636 THR A C 1
ATOM 5142 O O . THR A 1 636 ? 26.927 25.582 -3.375 1.00 89.00 636 THR A O 1
ATOM 5145 N N . HIS A 1 637 ? 27.954 23.662 -2.756 1.00 87.19 637 HIS A N 1
ATOM 5146 C CA . HIS A 1 637 ? 29.252 24.253 -2.422 1.00 87.19 637 HIS A CA 1
ATOM 5147 C C . HIS A 1 637 ? 30.405 23.757 -3.298 1.00 87.19 637 HIS A C 1
ATOM 5149 O O . HIS A 1 637 ? 31.430 24.435 -3.347 1.00 87.19 637 HIS A O 1
ATOM 5155 N N . GLY A 1 638 ? 30.247 22.619 -3.981 1.00 87.44 638 GLY A N 1
ATOM 5156 C CA . GLY A 1 638 ? 31.227 22.098 -4.938 1.00 87.44 638 GLY A CA 1
ATOM 5157 C C . GLY A 1 638 ? 30.798 22.336 -6.381 1.00 87.44 638 GLY A C 1
ATOM 5158 O O . GLY A 1 638 ? 31.319 23.217 -7.054 1.00 87.44 638 GLY A O 1
ATOM 5159 N N . LEU A 1 639 ? 29.817 21.555 -6.831 1.00 91.25 639 LEU A N 1
ATOM 5160 C CA . LEU A 1 639 ? 29.470 21.389 -8.237 1.00 91.25 639 LEU A CA 1
ATOM 5161 C C . LEU A 1 639 ? 28.801 22.620 -8.868 1.00 91.25 639 LEU A C 1
ATOM 5163 O O . LEU A 1 639 ? 29.089 22.928 -10.021 1.00 91.25 639 LEU A O 1
ATOM 5167 N N . MET A 1 640 ? 27.877 23.291 -8.166 1.00 92.25 640 MET A N 1
ATOM 5168 C CA . MET A 1 640 ? 27.060 24.366 -8.753 1.00 92.25 640 MET A CA 1
ATOM 5169 C C . MET A 1 640 ? 27.474 25.742 -8.236 1.00 92.25 640 MET A C 1
ATOM 5171 O O . MET A 1 640 ? 27.360 26.038 -7.042 1.00 92.25 640 MET A O 1
ATOM 5175 N N . ASP A 1 641 ? 27.862 26.625 -9.154 1.00 89.31 641 ASP A N 1
ATOM 5176 C CA . ASP A 1 641 ? 28.119 28.024 -8.831 1.00 89.31 641 ASP A CA 1
ATOM 5177 C C . ASP A 1 641 ? 26.820 28.861 -8.774 1.00 89.31 641 ASP A C 1
ATOM 5179 O O . ASP A 1 641 ? 25.705 28.387 -9.013 1.00 89.31 641 ASP A O 1
ATOM 5183 N N . GLU A 1 642 ? 26.934 30.148 -8.435 1.00 87.75 642 GLU A N 1
ATOM 5184 C CA . GLU A 1 642 ? 25.768 31.041 -8.355 1.00 87.75 642 GLU A CA 1
ATOM 5185 C C . GLU A 1 642 ? 25.067 31.258 -9.712 1.00 87.75 642 GLU A C 1
ATOM 5187 O O . GLU A 1 642 ? 23.858 31.515 -9.753 1.00 87.75 642 GLU A O 1
ATOM 5192 N N . ALA A 1 643 ? 25.786 31.148 -10.835 1.00 87.19 643 ALA A N 1
ATOM 5193 C CA . ALA A 1 643 ? 25.189 31.259 -12.164 1.00 87.19 643 ALA A CA 1
ATOM 5194 C C . ALA A 1 643 ? 24.355 30.013 -12.489 1.00 87.19 643 ALA A C 1
ATOM 5196 O O . ALA A 1 643 ? 23.228 30.139 -12.982 1.00 87.19 643 ALA A O 1
ATOM 5197 N N . ASP A 1 644 ? 24.856 28.834 -12.133 1.00 91.25 644 ASP A N 1
ATOM 5198 C CA . ASP A 1 644 ? 24.168 27.557 -12.287 1.00 91.25 644 ASP A CA 1
ATOM 5199 C C . ASP A 1 644 ? 22.909 27.487 -11.420 1.00 91.25 644 ASP A C 1
ATOM 5201 O O . ASP A 1 644 ? 21.821 27.166 -11.915 1.00 91.25 644 ASP A O 1
ATOM 5205 N N . LYS A 1 645 ? 23.003 27.890 -10.146 1.00 91.56 645 LYS A N 1
ATOM 5206 C CA . LYS A 1 645 ? 21.847 27.973 -9.233 1.00 91.56 645 LYS A CA 1
ATOM 5207 C C . LYS A 1 645 ? 20.758 28.897 -9.775 1.00 91.56 645 LYS A C 1
ATOM 5209 O O . LYS A 1 645 ? 19.566 28.565 -9.726 1.00 91.56 645 LYS A O 1
ATOM 5214 N N . LYS A 1 646 ? 21.145 30.040 -10.352 1.00 88.44 646 LYS A N 1
ATOM 5215 C CA . LYS A 1 646 ? 20.215 30.983 -10.992 1.00 88.44 646 LYS A CA 1
ATOM 5216 C C . LYS A 1 646 ? 19.590 30.402 -12.261 1.00 88.44 646 LYS A C 1
ATOM 5218 O O . LYS A 1 646 ? 18.388 30.581 -12.497 1.00 88.44 646 LYS A O 1
ATOM 5223 N N . GLN A 1 647 ? 20.366 29.678 -13.061 1.00 88.88 647 GLN A N 1
ATOM 5224 C CA . GLN A 1 647 ? 19.882 29.020 -14.271 1.00 88.88 647 GLN A CA 1
ATOM 5225 C C . GLN A 1 647 ? 18.857 27.927 -13.938 1.00 88.88 647 GLN A C 1
ATOM 5227 O O . GLN A 1 647 ? 17.769 27.909 -14.519 1.00 88.88 647 GLN A O 1
ATOM 5232 N N . VAL A 1 648 ? 19.139 27.074 -12.951 1.00 90.06 648 VAL A N 1
ATOM 5233 C CA . VAL A 1 648 ? 18.203 26.042 -12.477 1.00 90.06 648 VAL A CA 1
ATOM 5234 C C . VAL A 1 648 ? 16.952 26.656 -11.855 1.00 90.06 648 VAL A C 1
ATOM 5236 O O . VAL A 1 648 ? 15.842 26.222 -12.164 1.00 90.06 648 VAL A O 1
ATOM 5239 N N . SER A 1 649 ? 17.096 27.722 -11.065 1.00 90.56 649 SER A N 1
ATOM 5240 C CA . SER A 1 649 ? 15.954 28.468 -10.518 1.00 90.56 649 SER A CA 1
ATOM 5241 C C . SER A 1 649 ? 15.065 29.048 -11.626 1.00 90.56 649 SER A C 1
ATOM 5243 O O . SER A 1 649 ? 13.841 28.999 -11.521 1.00 90.56 649 SER A O 1
ATOM 5245 N N . THR A 1 650 ? 15.656 29.524 -12.728 1.00 89.50 650 THR A N 1
ATOM 5246 C CA . THR A 1 650 ? 14.919 30.013 -13.908 1.00 89.50 650 THR A CA 1
ATOM 5247 C C . THR A 1 650 ? 14.178 28.877 -14.620 1.00 89.50 650 THR A C 1
ATOM 5249 O O . THR A 1 650 ? 13.010 29.029 -14.988 1.00 89.50 650 THR A O 1
ATOM 5252 N N . LEU A 1 651 ? 14.820 27.714 -14.785 1.00 88.94 651 LEU A N 1
ATOM 5253 C CA . LEU A 1 651 ? 14.187 26.525 -15.365 1.00 88.94 651 LEU A CA 1
ATOM 5254 C C . LEU A 1 651 ? 12.983 26.079 -14.521 1.00 88.94 651 LEU A C 1
ATOM 5256 O O . LEU A 1 651 ? 11.893 25.882 -15.063 1.00 88.94 651 LEU A O 1
ATOM 5260 N N . LEU A 1 652 ? 13.148 26.011 -13.200 1.00 89.38 652 LEU A N 1
ATOM 5261 C CA . LEU A 1 652 ? 12.089 25.667 -12.250 1.00 89.38 652 LEU A CA 1
ATOM 5262 C C . LEU A 1 652 ? 10.945 26.686 -12.255 1.00 89.38 652 LEU A C 1
ATOM 5264 O O . LEU A 1 652 ? 9.780 26.294 -12.333 1.00 89.38 652 LEU A O 1
ATOM 5268 N N . GLN A 1 653 ? 11.262 27.983 -12.261 1.00 86.75 653 GLN A N 1
ATOM 5269 C CA . GLN A 1 653 ? 10.271 29.059 -12.344 1.00 86.75 653 GLN A CA 1
ATOM 5270 C C . GLN A 1 653 ? 9.467 29.007 -13.650 1.00 86.75 653 GLN A C 1
ATOM 5272 O O . GLN A 1 653 ? 8.276 29.306 -13.654 1.00 86.75 653 GLN A O 1
ATOM 5277 N N . SER A 1 654 ? 10.098 28.598 -14.755 1.00 83.44 654 SER A N 1
ATOM 5278 C CA . SER A 1 654 ? 9.432 28.433 -16.053 1.00 83.44 654 SER A CA 1
ATOM 5279 C C . SER A 1 654 ? 8.547 27.181 -16.152 1.00 83.44 654 SER A C 1
ATOM 5281 O O . SER A 1 654 ? 7.952 26.934 -17.202 1.00 83.44 654 SER A O 1
ATOM 5283 N N . GLY A 1 655 ? 8.444 26.394 -15.075 1.00 83.94 655 GLY A N 1
ATOM 5284 C CA . GLY A 1 655 ? 7.575 25.223 -15.018 1.00 83.94 655 GLY A CA 1
ATOM 5285 C C . GLY A 1 655 ? 8.143 23.982 -15.702 1.00 83.94 655 GLY A C 1
ATOM 5286 O O . GLY A 1 655 ? 7.366 23.102 -16.082 1.00 83.94 655 GLY A O 1
ATOM 5287 N N . ARG A 1 656 ? 9.472 23.912 -15.880 1.00 86.88 656 ARG A N 1
ATOM 5288 C CA . ARG A 1 656 ? 10.165 22.733 -16.424 1.00 86.88 656 ARG A CA 1
ATOM 5289 C C . ARG A 1 656 ? 9.996 21.536 -15.506 1.00 86.88 656 ARG A C 1
ATOM 5291 O O . ARG A 1 656 ? 9.901 21.684 -14.287 1.00 86.88 656 ARG A O 1
ATOM 5298 N N . SER A 1 657 ? 9.976 20.358 -16.104 1.00 88.56 657 SER A N 1
ATOM 5299 C CA . SER A 1 657 ? 9.870 19.061 -15.439 1.00 88.56 657 SER A CA 1
ATOM 5300 C C . SER A 1 657 ? 11.173 18.601 -14.777 1.00 88.56 657 SER A C 1
ATOM 5302 O O . SER A 1 657 ? 12.252 19.114 -15.072 1.00 88.56 657 SER A O 1
ATOM 5304 N N . ASN A 1 658 ? 11.088 17.610 -13.885 1.00 90.81 658 ASN A N 1
ATOM 5305 C CA . ASN A 1 658 ? 12.260 16.979 -13.275 1.00 90.81 658 ASN A CA 1
ATOM 5306 C C . ASN A 1 658 ? 13.157 16.310 -14.330 1.00 90.81 658 ASN A C 1
ATOM 5308 O O . ASN A 1 658 ? 14.376 16.421 -14.234 1.00 90.81 658 ASN A O 1
ATOM 5312 N N . SER A 1 659 ? 12.597 15.695 -15.376 1.00 88.56 659 SER A N 1
ATOM 5313 C CA . SER A 1 659 ? 13.395 15.112 -16.462 1.00 88.56 659 SER A CA 1
ATOM 5314 C C . SER A 1 659 ? 14.136 16.164 -17.284 1.00 88.56 659 SER A C 1
ATOM 5316 O O . SER A 1 659 ? 15.262 15.920 -17.708 1.00 88.56 659 SER A O 1
ATOM 5318 N N . GLU A 1 660 ? 13.543 17.339 -17.508 1.00 89.00 660 GLU A N 1
ATOM 5319 C CA . GLU A 1 660 ? 14.223 18.439 -18.205 1.00 89.00 660 GLU A CA 1
ATOM 5320 C C . GLU A 1 660 ? 15.370 19.025 -17.376 1.00 89.00 660 GLU A C 1
ATOM 5322 O O . GLU A 1 660 ? 16.408 19.379 -17.934 1.00 89.00 660 GLU A O 1
ATOM 5327 N N . ILE A 1 661 ? 15.210 19.095 -16.052 1.00 90.62 661 ILE A N 1
ATOM 5328 C CA . ILE A 1 661 ? 16.277 19.522 -15.137 1.00 90.62 661 ILE A CA 1
ATOM 5329 C C . ILE A 1 661 ? 17.395 18.477 -15.107 1.00 90.62 661 ILE A C 1
ATOM 5331 O O . ILE A 1 661 ? 18.559 18.836 -15.250 1.00 90.62 661 ILE A O 1
ATOM 5335 N N . ALA A 1 662 ? 17.055 17.189 -15.011 1.00 90.75 662 ALA A N 1
ATOM 5336 C CA . ALA A 1 662 ? 18.020 16.092 -15.076 1.00 90.75 662 ALA A CA 1
ATOM 5337 C C . ALA A 1 662 ? 18.812 16.099 -16.393 1.00 90.75 662 ALA A C 1
ATOM 5339 O O . ALA A 1 662 ? 20.029 15.931 -16.404 1.00 90.75 662 ALA A O 1
ATOM 5340 N N . TYR A 1 663 ? 18.130 16.358 -17.511 1.00 87.50 663 TYR A N 1
ATOM 5341 C CA . TYR A 1 663 ? 18.776 16.496 -18.812 1.00 87.50 663 TYR A CA 1
ATOM 5342 C C . TYR A 1 663 ? 19.711 17.709 -18.869 1.00 87.50 663 TYR A C 1
ATOM 5344 O O . TYR A 1 663 ? 20.805 17.621 -19.424 1.00 87.50 663 TYR A O 1
ATOM 5352 N N . TRP A 1 664 ? 19.322 18.840 -18.276 1.00 92.94 664 TRP A N 1
ATOM 5353 C CA . TRP A 1 664 ? 20.215 19.992 -18.171 1.00 92.94 664 TRP A CA 1
ATOM 5354 C C . TRP A 1 664 ? 21.474 19.652 -17.358 1.00 92.94 664 TRP A C 1
ATOM 5356 O O . TRP A 1 664 ? 22.573 19.910 -17.844 1.00 92.94 664 TRP A O 1
ATOM 5366 N N . LEU A 1 665 ? 21.326 18.981 -16.207 1.00 91.19 665 LEU A N 1
ATOM 5367 C CA . LEU A 1 665 ? 22.445 18.534 -15.365 1.00 91.19 665 LEU A CA 1
ATOM 5368 C C . LEU A 1 665 ? 23.406 17.611 -16.125 1.00 91.19 665 LEU A C 1
ATOM 5370 O O . LEU A 1 665 ? 24.605 17.861 -16.119 1.00 91.19 665 LEU A O 1
ATOM 5374 N N . SER A 1 666 ? 22.882 16.625 -16.865 1.00 89.56 666 SER A N 1
ATOM 5375 C CA . SER A 1 666 ? 23.702 15.686 -17.654 1.00 89.56 666 SER A CA 1
ATOM 5376 C C . SER A 1 666 ? 24.618 16.354 -18.680 1.00 89.56 666 SER A C 1
ATOM 5378 O O . SER A 1 666 ? 25.649 15.801 -19.054 1.00 89.56 666 SER A O 1
ATOM 5380 N N . ARG A 1 667 ? 24.230 17.541 -19.158 1.00 87.81 667 ARG A N 1
ATOM 5381 C CA . ARG A 1 667 ? 24.978 18.309 -20.157 1.00 87.81 667 ARG A CA 1
ATOM 5382 C C . ARG A 1 667 ? 25.852 19.389 -19.545 1.00 87.81 667 ARG A C 1
ATOM 5384 O O . ARG A 1 667 ? 26.848 19.754 -20.159 1.00 87.81 667 ARG A O 1
ATOM 5391 N N . ALA A 1 668 ? 25.423 19.948 -18.417 1.00 86.81 668 ALA A N 1
ATOM 5392 C CA . ALA A 1 668 ? 26.184 20.945 -17.680 1.00 86.81 668 ALA A CA 1
ATOM 5393 C C . ALA A 1 668 ? 27.396 20.299 -16.999 1.00 86.81 668 ALA A C 1
ATOM 5395 O O . ALA A 1 668 ? 28.479 20.869 -17.037 1.00 86.81 668 ALA A O 1
ATOM 5396 N N . TYR A 1 669 ? 27.224 19.084 -16.470 1.00 85.12 669 TYR A N 1
ATOM 5397 C CA . TYR A 1 669 ? 28.230 18.385 -15.681 1.00 85.12 669 TYR A CA 1
ATOM 5398 C C . TYR A 1 669 ? 28.499 16.993 -16.262 1.00 85.12 669 TYR A C 1
ATOM 5400 O O . TYR A 1 669 ? 27.852 16.006 -15.907 1.00 85.12 669 TYR A O 1
ATOM 5408 N N . SER A 1 670 ? 29.459 16.915 -17.188 1.00 78.19 670 SER A N 1
ATOM 5409 C CA . SER A 1 670 ? 29.951 15.653 -17.747 1.00 78.19 670 SER A CA 1
ATOM 5410 C C . SER A 1 670 ? 31.477 15.593 -17.647 1.00 78.19 670 SER A C 1
ATOM 5412 O O . SER A 1 670 ? 32.170 16.205 -18.460 1.00 78.19 670 SER A O 1
ATOM 5414 N N . GLY A 1 671 ? 31.996 14.835 -16.680 1.00 78.12 671 GLY A N 1
ATOM 5415 C CA . GLY A 1 671 ? 33.433 14.595 -16.526 1.00 78.12 671 GLY A CA 1
ATOM 5416 C C . GLY A 1 671 ? 34.154 15.508 -15.532 1.00 78.12 671 GLY A C 1
ATOM 5417 O O . GLY A 1 671 ? 35.381 15.548 -15.562 1.00 78.12 671 GLY A O 1
ATOM 5418 N N . GLU A 1 672 ? 33.431 16.215 -14.657 1.00 82.88 672 GLU A N 1
ATOM 5419 C CA . GLU A 1 672 ? 34.047 16.947 -13.540 1.00 82.88 672 GLU A CA 1
ATOM 5420 C C . GLU A 1 672 ? 34.600 15.963 -12.510 1.00 82.88 672 GLU A C 1
ATOM 5422 O O . GLU A 1 672 ? 33.939 14.971 -12.197 1.00 82.88 672 GLU A O 1
ATOM 5427 N N . ILE A 1 673 ? 35.796 16.235 -11.991 1.00 85.88 673 ILE A N 1
ATOM 5428 C CA . ILE A 1 673 ? 36.422 15.478 -10.903 1.00 85.88 673 ILE A CA 1
ATOM 5429 C C . ILE A 1 673 ? 37.065 16.490 -9.967 1.00 85.88 673 ILE A C 1
ATOM 5431 O O . ILE A 1 673 ? 38.040 17.145 -10.338 1.00 85.88 673 ILE A O 1
ATOM 5435 N N . GLU A 1 674 ? 36.536 16.599 -8.759 1.00 87.50 674 GLU A N 1
ATOM 5436 C CA . GLU A 1 674 ? 37.013 17.549 -7.762 1.00 87.50 674 GLU A CA 1
ATOM 5437 C C . GLU A 1 674 ? 36.891 16.984 -6.347 1.00 87.50 674 GLU A C 1
ATOM 5439 O O . GLU A 1 674 ? 36.244 15.967 -6.102 1.00 87.50 674 GLU A O 1
ATOM 5444 N N . THR A 1 675 ? 37.523 17.686 -5.411 1.00 87.12 675 THR A N 1
ATOM 5445 C CA . THR A 1 675 ? 37.520 17.371 -3.986 1.00 87.12 675 THR A CA 1
ATOM 5446 C C . THR A 1 675 ? 36.935 18.555 -3.225 1.00 87.12 675 THR A C 1
ATOM 5448 O O . THR A 1 675 ? 37.407 19.685 -3.378 1.00 87.12 675 THR A O 1
ATOM 5451 N N . LEU A 1 676 ? 35.940 18.304 -2.377 1.00 91.06 676 LEU A N 1
ATOM 5452 C CA . LEU A 1 676 ? 35.283 19.309 -1.545 1.00 91.06 676 LEU A CA 1
ATOM 5453 C C . LEU A 1 676 ? 35.402 18.944 -0.063 1.00 91.06 676 LEU A C 1
ATOM 5455 O O . LEU A 1 676 ? 35.204 17.796 0.315 1.00 91.06 676 LEU A O 1
ATOM 5459 N N . ASN A 1 677 ? 35.661 19.930 0.795 1.00 88.06 677 ASN A N 1
ATOM 5460 C CA . ASN A 1 677 ? 35.493 19.746 2.238 1.00 88.06 677 ASN A CA 1
ATOM 5461 C C . ASN A 1 677 ? 34.020 19.972 2.597 1.00 88.06 677 ASN A C 1
ATOM 5463 O O . ASN A 1 677 ? 33.503 21.068 2.368 1.00 88.06 677 ASN A O 1
ATOM 5467 N N . LEU A 1 678 ? 33.372 18.947 3.143 1.00 88.19 678 LEU A N 1
ATOM 5468 C CA . LEU A 1 678 ? 31.971 18.971 3.557 1.00 88.19 678 LEU A CA 1
ATOM 5469 C C . LEU A 1 678 ? 31.786 19.796 4.837 1.00 88.19 678 LEU A C 1
ATOM 5471 O O . LEU A 1 678 ? 32.729 19.996 5.612 1.00 88.19 678 LEU A O 1
ATOM 5475 N N . GLU A 1 679 ? 30.556 20.232 5.117 1.00 82.69 679 GLU A N 1
ATOM 5476 C CA . GLU A 1 679 ? 30.255 20.971 6.352 1.00 82.69 679 GLU A CA 1
ATOM 5477 C C . GLU A 1 679 ? 30.441 20.111 7.613 1.00 82.69 679 GLU A C 1
ATOM 5479 O O . GLU A 1 679 ? 30.683 20.629 8.707 1.00 82.69 679 GLU A O 1
ATOM 5484 N N . THR A 1 680 ? 30.390 18.786 7.458 1.00 77.94 680 THR A N 1
ATOM 5485 C CA . THR A 1 680 ? 30.662 17.793 8.507 1.00 77.94 680 THR A CA 1
ATOM 5486 C C . THR A 1 680 ? 32.127 17.781 8.963 1.00 77.94 680 THR A C 1
ATOM 5488 O O . THR A 1 680 ? 32.417 17.302 10.062 1.00 77.94 680 THR A O 1
ATOM 5491 N N . GLY A 1 681 ? 33.041 18.357 8.170 1.00 77.88 681 GLY A N 1
ATOM 5492 C CA . GLY A 1 681 ? 34.491 18.326 8.389 1.00 77.88 681 GLY A CA 1
ATOM 5493 C C . GLY A 1 681 ? 35.209 17.167 7.691 1.00 77.88 681 GLY A C 1
ATOM 5494 O O . GLY A 1 681 ? 36.435 17.083 7.786 1.00 77.88 681 GLY A O 1
ATOM 5495 N N . ASP A 1 682 ? 34.460 16.314 6.992 1.00 87.38 682 ASP A N 1
ATOM 5496 C CA . ASP A 1 682 ? 34.968 15.245 6.132 1.00 87.38 682 ASP A CA 1
ATOM 5497 C C . ASP A 1 682 ? 35.287 15.779 4.723 1.00 87.38 682 ASP A C 1
ATOM 5499 O O . ASP A 1 682 ? 34.921 16.898 4.355 1.00 87.38 682 ASP A O 1
ATOM 5503 N N . THR A 1 683 ? 35.990 14.982 3.920 1.00 84.44 683 THR A N 1
ATOM 5504 C CA . THR A 1 683 ? 36.357 15.338 2.541 1.00 84.44 683 THR A CA 1
ATOM 5505 C C . THR A 1 683 ? 35.581 14.463 1.561 1.00 84.44 683 THR A C 1
ATOM 5507 O O . THR A 1 683 ? 35.516 13.255 1.748 1.00 84.44 683 THR A O 1
ATOM 5510 N N . ALA A 1 684 ? 34.999 15.040 0.515 1.00 90.00 684 ALA A N 1
ATOM 5511 C CA . ALA A 1 684 ? 34.307 14.313 -0.541 1.00 90.00 684 ALA A CA 1
ATOM 5512 C C . ALA A 1 684 ? 35.025 14.493 -1.877 1.00 90.00 684 ALA A C 1
ATOM 5514 O O . ALA A 1 684 ? 35.064 15.595 -2.427 1.00 90.00 684 ALA A O 1
ATOM 5515 N N . ASP A 1 685 ? 35.538 13.393 -2.416 1.00 87.50 685 ASP A N 1
ATOM 5516 C CA . ASP A 1 685 ? 35.968 13.317 -3.806 1.00 87.50 685 ASP A CA 1
ATOM 5517 C C . ASP A 1 685 ? 34.744 13.002 -4.658 1.00 87.50 685 ASP A C 1
ATOM 5519 O O . ASP A 1 685 ? 34.128 11.945 -4.509 1.00 87.50 685 ASP A O 1
ATOM 5523 N N . TYR A 1 686 ? 34.361 13.912 -5.548 1.00 90.69 686 TYR A N 1
ATOM 5524 C CA . TYR A 1 686 ? 33.201 13.722 -6.402 1.00 90.69 686 TYR A CA 1
ATOM 5525 C C . TYR A 1 686 ? 33.590 13.700 -7.875 1.00 90.69 686 TYR A C 1
ATOM 5527 O O . TYR A 1 686 ? 34.442 14.459 -8.338 1.00 90.69 686 TYR A O 1
ATOM 5535 N N . ARG A 1 687 ? 32.938 12.812 -8.628 1.00 86.94 687 ARG A N 1
ATOM 5536 C CA . ARG A 1 687 ? 33.058 12.730 -10.083 1.00 86.94 687 ARG A CA 1
ATOM 5537 C C . ARG A 1 687 ? 31.693 12.763 -10.749 1.00 86.94 687 ARG A C 1
ATOM 5539 O O . ARG A 1 687 ? 30.765 12.098 -10.295 1.00 86.94 687 ARG A O 1
ATOM 5546 N N . THR A 1 688 ? 31.562 13.490 -11.851 1.00 88.38 688 THR A N 1
ATOM 5547 C CA . THR A 1 688 ? 30.320 13.553 -12.631 1.00 88.38 688 THR A CA 1
ATOM 5548 C C . THR A 1 688 ? 30.448 12.831 -13.964 1.00 88.38 688 THR A C 1
ATOM 5550 O O . THR A 1 688 ? 31.501 12.785 -14.596 1.00 88.38 688 THR A O 1
ATOM 5553 N N . THR A 1 689 ? 29.339 12.257 -14.409 1.00 88.00 689 THR A N 1
ATOM 5554 C CA . THR A 1 689 ? 29.186 11.552 -15.682 1.00 88.00 689 THR A CA 1
ATOM 5555 C C . THR A 1 689 ? 27.905 12.024 -16.365 1.00 88.00 689 THR A C 1
ATOM 5557 O O . THR A 1 689 ? 27.045 12.651 -15.744 1.00 88.00 689 THR A O 1
ATOM 5560 N N . ALA A 1 690 ? 27.717 11.651 -17.630 1.00 82.44 690 ALA A N 1
ATOM 5561 C CA . ALA A 1 690 ? 26.478 11.950 -18.347 1.00 82.44 690 ALA A CA 1
ATOM 5562 C C . ALA A 1 690 ? 25.213 11.365 -17.671 1.00 82.44 690 ALA A C 1
ATOM 5564 O O . ALA A 1 690 ? 24.126 11.905 -17.845 1.00 82.44 690 ALA A O 1
ATOM 5565 N N . GLN A 1 691 ? 25.320 10.296 -16.871 1.00 82.19 691 GLN A N 1
ATOM 5566 C CA . GLN A 1 691 ? 24.158 9.683 -16.202 1.00 82.19 691 GLN A CA 1
ATOM 5567 C C . GLN A 1 691 ? 23.928 10.143 -14.756 1.00 82.19 691 GLN A C 1
ATOM 5569 O O . GLN A 1 691 ? 22.808 10.035 -14.248 1.00 82.19 691 GLN A O 1
ATOM 5574 N N . GLY A 1 692 ? 24.957 10.655 -14.087 1.00 89.38 692 GLY A N 1
ATOM 5575 C CA . GLY A 1 692 ? 24.882 10.984 -12.668 1.00 89.38 692 GLY A CA 1
ATOM 5576 C C . GLY A 1 692 ? 26.231 11.351 -12.074 1.00 89.38 692 GLY A C 1
ATOM 5577 O O . GLY A 1 692 ? 27.216 11.511 -12.797 1.00 89.38 692 GLY A O 1
ATOM 5578 N N . MET A 1 693 ? 26.286 11.438 -10.753 1.00 91.75 693 MET A N 1
ATOM 5579 C CA . MET A 1 693 ? 27.495 11.761 -10.005 1.00 91.75 693 MET A CA 1
ATOM 5580 C C . MET A 1 693 ? 27.812 10.704 -8.954 1.00 91.75 693 MET A C 1
ATOM 5582 O O . MET A 1 693 ? 26.915 10.089 -8.381 1.00 91.75 693 MET A O 1
ATOM 5586 N N . GLU A 1 694 ? 29.096 10.510 -8.697 1.00 91.00 694 GLU A N 1
ATOM 5587 C CA . GLU A 1 694 ? 29.613 9.623 -7.666 1.00 91.00 694 GLU A CA 1
ATOM 5588 C C . GLU A 1 694 ? 30.376 10.433 -6.632 1.00 91.00 694 GLU A C 1
ATOM 5590 O O . GLU A 1 694 ? 31.134 11.328 -6.999 1.00 91.00 694 GLU A O 1
ATOM 5595 N N . LEU A 1 695 ? 30.157 10.122 -5.360 1.00 92.25 695 LEU A N 1
ATOM 5596 C CA . LEU A 1 695 ? 30.801 10.756 -4.219 1.00 92.25 695 LEU A CA 1
ATOM 5597 C C . LEU A 1 695 ? 31.539 9.682 -3.422 1.00 92.25 695 LEU A C 1
ATOM 5599 O O . LEU A 1 695 ? 30.939 8.687 -3.011 1.00 92.25 695 LEU A O 1
ATOM 5603 N N . GLU A 1 696 ? 32.822 9.899 -3.173 1.00 90.00 696 GLU A N 1
ATOM 5604 C CA . GLU A 1 696 ? 33.639 9.142 -2.235 1.00 90.00 696 GLU A CA 1
ATOM 5605 C C . GLU A 1 696 ? 33.926 10.022 -1.015 1.00 90.00 696 GLU A C 1
ATOM 5607 O O . GLU A 1 696 ? 34.690 10.980 -1.090 1.00 90.00 696 GLU A O 1
ATOM 5612 N N . VAL A 1 697 ? 33.287 9.703 0.112 1.00 88.69 697 VAL A N 1
ATOM 5613 C CA . VAL A 1 697 ? 33.437 10.454 1.366 1.00 88.69 697 VAL A CA 1
ATOM 5614 C C . VAL A 1 697 ? 34.566 9.838 2.185 1.00 88.69 697 VAL A C 1
ATOM 5616 O O . VAL A 1 697 ? 34.605 8.620 2.384 1.00 88.69 697 VAL A O 1
ATOM 5619 N N . LEU A 1 698 ? 35.477 10.675 2.663 1.00 82.62 698 LEU A N 1
ATOM 5620 C CA . LEU A 1 698 ? 36.712 10.351 3.365 1.00 82.62 698 LEU A CA 1
ATOM 5621 C C . LEU A 1 698 ? 36.730 11.092 4.704 1.00 82.62 698 LEU A C 1
ATOM 5623 O O . LEU A 1 698 ? 36.413 12.279 4.764 1.00 82.62 698 LEU A O 1
ATOM 5627 N N . ASP A 1 699 ? 37.140 10.412 5.770 1.00 84.69 699 ASP A N 1
ATOM 5628 C CA . ASP A 1 699 ? 37.389 11.086 7.044 1.00 84.69 699 ASP A CA 1
ATOM 5629 C C . ASP A 1 699 ? 38.672 11.940 6.999 1.00 84.69 699 ASP A C 1
ATOM 5631 O O . ASP A 1 699 ? 39.439 11.933 6.032 1.00 84.69 699 ASP A O 1
ATOM 5635 N N . ALA A 1 700 ? 38.942 12.662 8.087 1.00 78.62 700 ALA A N 1
ATOM 5636 C CA . ALA A 1 700 ? 40.138 13.494 8.234 1.00 78.62 700 ALA A CA 1
ATOM 5637 C C . ALA A 1 700 ? 41.484 12.730 8.138 1.00 78.62 700 ALA A C 1
ATOM 5639 O O . ALA A 1 700 ? 42.538 13.367 8.083 1.00 78.62 700 ALA A O 1
ATOM 5640 N N . GLU A 1 701 ? 41.477 11.392 8.149 1.00 75.81 701 GLU A N 1
ATOM 5641 C CA . GLU A 1 701 ? 42.649 10.523 7.969 1.00 75.81 701 GLU A CA 1
ATOM 5642 C C . GLU A 1 701 ? 42.722 9.928 6.543 1.00 75.81 701 GLU A C 1
ATOM 5644 O O . GLU A 1 701 ? 43.489 8.991 6.314 1.00 75.81 701 GLU A O 1
ATOM 5649 N N . GLU A 1 702 ? 41.946 10.466 5.590 1.00 71.19 702 GLU A N 1
ATOM 5650 C CA . GLU A 1 702 ? 41.793 9.975 4.207 1.00 71.19 702 GLU A CA 1
ATOM 5651 C C . GLU A 1 702 ? 41.254 8.537 4.132 1.00 71.19 702 GLU A C 1
ATOM 5653 O O . GLU A 1 702 ? 41.477 7.795 3.168 1.00 71.19 702 GLU A O 1
ATOM 5658 N N . LYS A 1 703 ? 40.528 8.096 5.162 1.00 73.00 703 LYS A N 1
ATOM 5659 C CA . LYS A 1 703 ? 39.915 6.776 5.172 1.00 73.00 703 LYS A CA 1
ATOM 5660 C C . LYS A 1 703 ? 38.503 6.857 4.611 1.00 73.00 703 LYS A C 1
ATOM 5662 O O . LYS A 1 703 ? 37.643 7.571 5.116 1.00 73.00 703 LYS A O 1
ATOM 5667 N N . ARG A 1 704 ? 38.246 6.033 3.597 1.00 83.50 704 ARG A N 1
ATOM 5668 C CA . ARG A 1 704 ? 36.945 5.906 2.931 1.00 83.50 704 ARG A CA 1
ATOM 5669 C C . ARG A 1 704 ? 35.823 5.541 3.910 1.00 83.50 704 ARG A C 1
ATOM 5671 O O . ARG A 1 704 ? 35.847 4.460 4.508 1.00 83.50 704 ARG A O 1
ATOM 5678 N N . LEU A 1 705 ? 34.828 6.419 4.008 1.00 80.75 705 LEU A N 1
ATOM 5679 C CA . LEU A 1 705 ? 33.590 6.265 4.772 1.00 80.75 705 LEU A CA 1
ATOM 5680 C C . LEU A 1 705 ? 32.451 5.713 3.905 1.00 80.75 705 LEU A C 1
ATOM 5682 O O . LEU A 1 705 ? 31.792 4.753 4.310 1.00 80.75 705 LEU A O 1
ATOM 5686 N N . ALA A 1 706 ? 32.240 6.272 2.709 1.00 84.94 706 ALA A N 1
ATOM 5687 C CA . ALA A 1 706 ? 31.147 5.885 1.814 1.00 84.94 706 ALA A CA 1
ATOM 5688 C C . ALA A 1 706 ? 31.506 6.091 0.335 1.00 84.94 706 ALA A C 1
ATOM 5690 O O . ALA A 1 706 ? 32.319 6.946 0.003 1.00 84.94 706 ALA A O 1
ATOM 5691 N N . VAL A 1 707 ? 30.883 5.299 -0.545 1.00 86.88 707 VAL A N 1
ATOM 5692 C CA . VAL A 1 707 ? 30.886 5.508 -2.002 1.00 86.88 707 VAL A CA 1
ATOM 5693 C C . VAL A 1 707 ? 29.434 5.500 -2.454 1.00 86.88 707 VAL A C 1
ATOM 5695 O O . VAL A 1 707 ? 28.756 4.476 -2.337 1.00 86.88 707 VAL A O 1
ATOM 5698 N N . LEU A 1 708 ? 28.950 6.648 -2.910 1.00 89.25 708 LEU A N 1
ATOM 5699 C CA . LEU A 1 708 ? 27.556 6.890 -3.262 1.00 89.25 708 LEU A CA 1
ATOM 5700 C C . LEU A 1 708 ? 27.463 7.246 -4.741 1.00 89.25 708 LEU A C 1
ATOM 5702 O O . LEU A 1 708 ? 28.324 7.947 -5.259 1.00 89.25 708 LEU A O 1
ATOM 5706 N N . TYR A 1 709 ? 26.414 6.783 -5.415 1.00 90.19 709 TYR A N 1
ATOM 5707 C CA . TYR A 1 709 ? 26.124 7.144 -6.799 1.00 90.19 709 TYR A CA 1
ATOM 5708 C C . TYR A 1 709 ? 24.692 7.657 -6.891 1.00 90.19 709 TYR A C 1
ATOM 5710 O O . TYR A 1 709 ? 23.767 6.965 -6.465 1.00 90.19 709 TYR A O 1
ATOM 5718 N N . PHE A 1 710 ? 24.521 8.843 -7.466 1.00 89.88 710 PHE A N 1
ATOM 5719 C CA . PHE A 1 710 ? 23.232 9.503 -7.627 1.00 89.88 710 PHE A CA 1
ATOM 5720 C C . PHE A 1 710 ? 22.977 9.801 -9.094 1.00 89.88 710 PHE A C 1
ATOM 5722 O O . PHE A 1 710 ? 23.793 10.434 -9.769 1.00 89.88 710 PHE A O 1
ATOM 5729 N N . ARG A 1 711 ? 21.816 9.383 -9.595 1.00 92.88 711 ARG A N 1
ATOM 5730 C CA . ARG A 1 711 ? 21.421 9.687 -10.972 1.00 92.88 711 ARG A CA 1
ATOM 5731 C C . ARG A 1 711 ? 20.871 11.101 -11.081 1.00 92.88 711 ARG A C 1
ATOM 5733 O O . ARG A 1 711 ? 20.218 11.603 -10.166 1.00 92.88 711 ARG A O 1
ATOM 5740 N N . TRP A 1 712 ? 21.016 11.724 -12.250 1.00 91.25 712 TRP A N 1
ATOM 5741 C CA . TRP A 1 712 ? 20.483 13.076 -12.454 1.00 91.25 712 TRP A CA 1
ATOM 5742 C C . TRP A 1 712 ? 18.959 13.177 -12.292 1.00 91.25 712 TRP A C 1
ATOM 5744 O O . TRP A 1 712 ? 18.450 14.230 -11.904 1.00 91.25 712 TRP A O 1
ATOM 5754 N N . ASP A 1 713 ? 18.216 12.090 -12.521 1.00 86.62 713 ASP A N 1
ATOM 5755 C CA . ASP A 1 713 ? 16.769 12.046 -12.285 1.00 86.62 713 ASP A CA 1
ATOM 5756 C C . ASP A 1 713 ? 16.362 11.848 -10.816 1.00 86.62 713 ASP A C 1
ATOM 5758 O O . ASP A 1 713 ? 15.205 12.097 -10.477 1.00 86.62 713 ASP A O 1
ATOM 5762 N N . GLU A 1 714 ? 17.302 11.497 -9.939 1.00 89.12 714 GLU A N 1
ATOM 5763 C CA . GLU A 1 714 ? 17.134 11.497 -8.479 1.00 89.12 714 GLU A CA 1
ATOM 5764 C C . GLU A 1 714 ? 17.524 12.855 -7.873 1.00 89.12 714 GLU A C 1
ATOM 5766 O O . GLU A 1 714 ? 16.904 13.310 -6.910 1.00 89.12 714 GLU A O 1
ATOM 5771 N N . VAL A 1 715 ? 18.489 13.548 -8.489 1.00 92.31 715 VAL A N 1
ATOM 5772 C CA . VAL A 1 715 ? 18.947 14.889 -8.085 1.00 92.31 715 VAL A CA 1
ATOM 5773 C C . VAL A 1 715 ? 17.935 15.983 -8.457 1.00 92.31 715 VAL A C 1
ATOM 5775 O O . VAL A 1 715 ? 17.680 16.899 -7.675 1.00 92.31 715 VAL A O 1
ATOM 5778 N N . ALA A 1 716 ? 17.296 15.904 -9.626 1.00 93.19 716 ALA A N 1
ATOM 5779 C CA . ALA A 1 716 ? 16.371 16.946 -10.084 1.00 93.19 716 ALA A CA 1
ATOM 5780 C C . ALA A 1 716 ? 15.168 17.219 -9.137 1.00 93.19 716 ALA A C 1
ATOM 5782 O O . ALA A 1 716 ? 14.875 18.392 -8.874 1.00 93.19 716 ALA A O 1
ATOM 5783 N N . PRO A 1 717 ? 14.479 16.204 -8.571 1.00 91.38 717 PRO A N 1
ATOM 5784 C CA . PRO A 1 717 ? 13.437 16.413 -7.560 1.00 91.38 717 PRO A CA 1
ATOM 5785 C C . PRO A 1 717 ? 13.934 17.075 -6.264 1.00 91.38 717 PRO A C 1
ATOM 5787 O O . PRO A 1 717 ? 13.164 17.801 -5.627 1.00 91.38 717 PRO A O 1
ATOM 5790 N N . LEU A 1 718 ? 15.193 16.840 -5.872 1.00 93.12 718 LEU A N 1
ATOM 5791 C CA . LEU A 1 718 ? 15.824 17.484 -4.716 1.00 93.12 718 LEU A CA 1
ATOM 5792 C C . LEU A 1 718 ? 16.027 18.981 -4.974 1.00 93.12 718 LEU A C 1
ATOM 5794 O O . LEU A 1 718 ? 15.573 19.799 -4.175 1.00 93.12 718 LEU A O 1
ATOM 5798 N N . LEU A 1 719 ? 16.580 19.351 -6.134 1.00 92.69 719 LEU A N 1
ATOM 5799 C CA . LEU A 1 719 ? 16.735 20.758 -6.536 1.00 92.69 719 LEU A CA 1
ATOM 5800 C C . LEU A 1 719 ? 15.388 21.495 -6.585 1.00 92.69 719 LEU A C 1
ATOM 5802 O O . LEU A 1 719 ? 15.284 22.648 -6.161 1.00 92.69 719 LEU A O 1
ATOM 5806 N N . ARG A 1 720 ? 14.317 20.821 -7.033 1.00 92.00 720 ARG A N 1
ATOM 5807 C CA . ARG A 1 720 ? 12.953 21.373 -6.969 1.00 92.00 720 ARG A CA 1
ATOM 5808 C C . ARG A 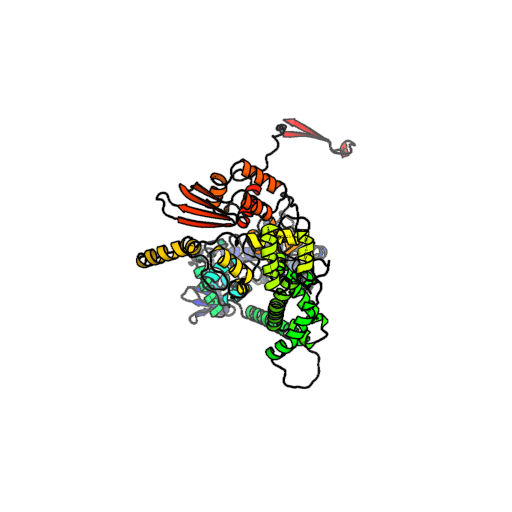1 720 ? 12.501 21.621 -5.528 1.00 92.00 720 ARG A C 1
ATOM 5810 O O . ARG A 1 720 ? 11.893 22.657 -5.262 1.00 92.00 720 ARG A O 1
ATOM 5817 N N . GLY A 1 721 ? 12.770 20.688 -4.616 1.00 90.19 721 GLY A N 1
ATOM 5818 C CA . GLY A 1 721 ? 12.461 20.835 -3.191 1.00 90.19 721 GLY A CA 1
ATOM 5819 C C . GLY A 1 721 ? 13.206 22.002 -2.542 1.00 90.19 721 GLY A C 1
ATOM 5820 O O . GLY A 1 721 ? 12.600 22.792 -1.817 1.00 90.19 721 GLY A O 1
ATOM 5821 N N . MET A 1 722 ? 14.492 22.157 -2.865 1.00 90.06 722 MET A N 1
ATOM 5822 C CA . MET A 1 722 ? 15.330 23.263 -2.394 1.00 90.06 722 MET A CA 1
ATOM 5823 C C . MET A 1 722 ? 14.817 24.615 -2.903 1.00 90.06 722 MET A C 1
ATOM 5825 O O . MET A 1 722 ? 14.628 25.532 -2.107 1.00 90.06 722 MET A O 1
ATOM 5829 N N . TYR A 1 723 ? 14.470 24.711 -4.191 1.00 90.12 723 TYR A N 1
ATOM 5830 C CA . TYR A 1 723 ? 13.843 25.905 -4.771 1.00 90.12 723 TYR A CA 1
ATOM 5831 C C . TYR A 1 723 ? 12.495 26.246 -4.121 1.00 90.12 723 TYR A C 1
ATOM 5833 O O . TYR A 1 723 ? 12.237 27.406 -3.796 1.00 90.12 723 TYR A O 1
ATOM 5841 N N . ALA A 1 724 ? 11.637 25.246 -3.887 1.00 86.88 724 ALA A N 1
ATOM 5842 C CA . ALA A 1 724 ? 10.330 25.449 -3.259 1.00 86.88 724 ALA A CA 1
ATOM 5843 C C . ALA A 1 724 ? 10.441 26.009 -1.827 1.00 86.88 724 ALA A C 1
ATOM 5845 O O . ALA A 1 724 ? 9.566 26.761 -1.396 1.00 86.88 724 ALA A O 1
ATOM 5846 N N . ARG A 1 725 ? 11.521 25.675 -1.105 1.00 87.88 725 ARG A N 1
ATOM 5847 C CA . ARG A 1 725 ? 11.814 26.165 0.254 1.00 87.88 725 ARG A CA 1
ATOM 5848 C C . ARG A 1 725 ? 12.769 27.361 0.306 1.00 87.88 725 ARG A C 1
ATOM 5850 O O . ARG A 1 725 ? 13.017 27.869 1.394 1.00 87.88 725 ARG A O 1
ATOM 5857 N N . GLN A 1 726 ? 13.256 27.833 -0.840 1.00 88.06 726 GLN A N 1
ATOM 5858 C CA . GLN A 1 726 ? 14.237 28.918 -0.950 1.00 88.06 726 GLN A CA 1
ATOM 5859 C C . GLN A 1 726 ? 15.556 28.644 -0.202 1.00 88.06 726 GLN A C 1
ATOM 5861 O O . GLN A 1 726 ? 16.082 29.521 0.484 1.00 88.06 726 GLN A O 1
ATOM 5866 N N . LEU A 1 727 ? 16.067 27.413 -0.301 1.00 87.62 727 LEU A N 1
ATOM 5867 C CA . LEU A 1 727 ? 17.284 26.960 0.383 1.00 87.62 727 LEU A CA 1
ATOM 5868 C C . LEU A 1 727 ? 18.529 27.075 -0.508 1.00 87.62 727 LEU A C 1
ATOM 5870 O O . LEU A 1 727 ? 18.442 26.986 -1.731 1.00 87.62 727 LEU A O 1
ATOM 5874 N N . ASP A 1 728 ? 19.689 27.256 0.127 1.00 82.44 728 ASP A N 1
ATOM 5875 C CA . ASP A 1 728 ? 21.035 27.094 -0.451 1.00 82.44 728 ASP A CA 1
ATOM 5876 C C . ASP A 1 728 ? 21.317 27.881 -1.753 1.00 82.44 728 ASP A C 1
ATOM 5878 O O . ASP A 1 728 ? 22.144 27.494 -2.581 1.00 82.44 728 ASP A O 1
ATOM 5882 N N . GLY A 1 729 ? 20.633 29.020 -1.926 1.00 79.88 729 GLY A N 1
ATOM 5883 C CA . GLY A 1 729 ? 20.766 29.921 -3.080 1.00 79.88 729 GLY A CA 1
ATOM 5884 C C . GLY A 1 729 ? 19.738 29.696 -4.198 1.00 79.88 729 GLY A C 1
ATOM 5885 O O . GLY A 1 729 ? 19.667 30.493 -5.133 1.00 79.88 729 GLY A O 1
ATOM 5886 N N . PHE A 1 730 ? 18.886 28.671 -4.096 1.00 82.25 730 PHE A N 1
ATOM 5887 C CA . PHE A 1 730 ? 17.807 28.412 -5.052 1.00 82.25 730 PHE A CA 1
ATOM 5888 C C . PHE A 1 730 ? 16.543 29.173 -4.653 1.00 82.25 730 PHE A C 1
ATOM 5890 O O . PHE A 1 730 ? 15.835 28.755 -3.746 1.00 82.25 730 PHE A O 1
ATOM 5897 N N . GLY A 1 731 ? 16.211 30.277 -5.324 1.00 69.75 731 GLY A N 1
ATOM 5898 C CA . GLY A 1 731 ? 15.036 31.081 -4.974 1.00 69.75 731 GLY A CA 1
ATOM 5899 C C . GLY A 1 731 ? 14.571 32.019 -6.083 1.00 69.75 731 GLY A C 1
ATOM 5900 O O . GLY A 1 731 ? 15.207 32.154 -7.126 1.00 69.75 731 GLY A O 1
ATOM 5901 N N . GLN A 1 732 ? 13.429 32.676 -5.872 1.00 64.12 732 GLN A N 1
ATOM 5902 C CA . GLN A 1 732 ? 12.986 33.753 -6.757 1.00 64.12 732 GLN A CA 1
ATOM 5903 C C . GLN A 1 732 ? 13.734 35.038 -6.395 1.00 64.12 732 GLN A C 1
ATOM 5905 O O . GLN A 1 732 ? 13.629 35.506 -5.260 1.00 64.12 732 GLN A O 1
ATOM 5910 N N . GLU A 1 733 ? 14.442 35.645 -7.354 1.00 52.34 733 GLU A N 1
ATOM 5911 C CA . GLU A 1 733 ? 14.838 37.051 -7.230 1.00 52.34 733 GLU A CA 1
ATOM 5912 C C . GLU A 1 733 ? 13.549 37.861 -7.073 1.00 52.34 733 GLU A C 1
ATOM 5914 O O . GLU A 1 733 ? 12.788 38.048 -8.026 1.00 52.34 733 GLU A O 1
ATOM 5919 N N . ARG A 1 734 ? 13.262 38.314 -5.847 1.00 42.47 734 ARG A N 1
ATOM 5920 C CA . ARG A 1 734 ? 12.249 39.347 -5.651 1.00 42.47 734 ARG A CA 1
ATOM 5921 C C . ARG A 1 734 ? 12.676 40.529 -6.526 1.00 42.47 734 ARG A C 1
ATOM 5923 O O . ARG A 1 734 ? 13.813 40.980 -6.369 1.00 42.47 734 ARG A O 1
ATOM 5930 N N . PRO A 1 735 ? 11.814 41.071 -7.408 1.00 35.72 735 PRO A N 1
ATOM 5931 C CA . PRO A 1 735 ? 12.036 42.437 -7.856 1.00 35.72 735 PRO A CA 1
ATOM 5932 C C . PRO A 1 735 ? 12.189 43.293 -6.594 1.00 35.72 735 PRO A C 1
ATOM 5934 O O . PRO A 1 735 ? 11.495 43.037 -5.604 1.00 35.72 735 PRO A O 1
ATOM 5937 N N . GLU A 1 736 ? 13.149 44.222 -6.606 1.00 29.92 736 GLU A N 1
ATOM 5938 C CA . GLU A 1 736 ? 13.448 45.129 -5.492 1.00 29.92 736 GLU A CA 1
ATOM 5939 C C . GLU A 1 736 ? 12.173 45.529 -4.739 1.00 29.92 736 GLU A C 1
ATOM 5941 O O . GLU A 1 736 ? 11.153 45.801 -5.386 1.00 29.92 736 GLU A O 1
ATOM 5946 N N . PRO A 1 737 ? 12.195 45.581 -3.394 1.00 33.62 737 PRO A N 1
ATOM 5947 C CA . PRO A 1 737 ? 11.029 46.009 -2.650 1.00 33.62 737 PRO A CA 1
ATOM 5948 C C . PRO A 1 737 ? 10.647 47.395 -3.163 1.00 33.62 737 PRO A C 1
ATOM 5950 O O . PRO A 1 737 ? 11.385 48.366 -2.987 1.00 33.62 737 PRO A O 1
ATOM 5953 N N . ALA A 1 738 ? 9.482 47.493 -3.806 1.00 36.66 738 ALA A N 1
ATOM 5954 C CA . ALA A 1 738 ? 8.777 48.754 -3.850 1.00 36.66 738 ALA A CA 1
ATOM 5955 C C . ALA A 1 738 ? 8.647 49.174 -2.386 1.00 36.66 738 ALA A C 1
ATOM 5957 O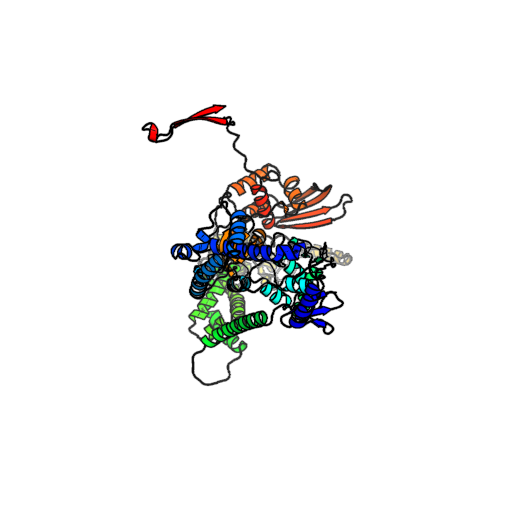 O . ALA A 1 738 ? 7.990 48.487 -1.605 1.00 36.66 738 ALA A O 1
ATOM 5958 N N . VAL A 1 739 ? 9.412 50.209 -2.037 1.00 35.59 739 VAL A N 1
ATOM 5959 C CA . VAL A 1 739 ? 9.503 50.881 -0.743 1.00 35.59 739 VAL A CA 1
ATOM 5960 C C . VAL A 1 739 ? 8.259 50.615 0.098 1.00 35.59 739 VAL A C 1
ATOM 5962 O O . VAL A 1 739 ? 7.151 50.944 -0.335 1.00 35.59 739 VAL A O 1
ATOM 5965 N N . GLU A 1 740 ? 8.458 50.025 1.282 1.00 37.66 740 GLU A N 1
ATOM 5966 C CA . GLU A 1 740 ? 7.433 49.910 2.317 1.00 37.66 740 GLU A CA 1
ATOM 5967 C C . GLU A 1 740 ? 6.635 51.213 2.374 1.00 37.66 740 GLU A C 1
ATOM 5969 O O . GLU A 1 740 ? 7.141 52.275 2.742 1.00 37.66 740 GLU A O 1
ATOM 5974 N N . SER A 1 741 ? 5.371 51.138 1.971 1.00 35.78 741 SER A N 1
ATOM 5975 C CA . SER A 1 741 ? 4.416 52.152 2.381 1.00 35.78 741 SER A CA 1
ATOM 5976 C C . SER A 1 741 ? 4.230 51.934 3.880 1.00 35.78 741 SER A C 1
ATOM 5978 O O . SER A 1 741 ? 3.892 50.810 4.258 1.00 35.78 741 SER A O 1
ATOM 5980 N N . PRO A 1 742 ? 4.487 52.932 4.742 1.00 43.88 742 PRO A N 1
ATOM 5981 C CA . PRO A 1 742 ? 4.378 52.732 6.176 1.00 43.88 742 PRO A CA 1
ATOM 5982 C C . PRO A 1 742 ? 2.952 52.282 6.492 1.00 43.88 742 PRO A C 1
ATOM 5984 O O . PRO A 1 742 ? 1.980 52.941 6.114 1.00 43.88 742 PRO A O 1
ATOM 5987 N N . THR A 1 743 ? 2.825 51.132 7.148 1.00 39.38 743 THR A N 1
ATOM 5988 C CA . THR A 1 743 ? 1.576 50.695 7.767 1.00 39.38 743 THR A CA 1
ATOM 5989 C C . THR A 1 743 ? 1.205 51.716 8.830 1.00 39.38 743 THR A C 1
ATOM 5991 O O . THR A 1 743 ? 1.768 51.717 9.921 1.00 39.38 743 THR A O 1
ATOM 5994 N N . PHE A 1 744 ? 0.272 52.605 8.498 1.00 54.28 744 PHE A N 1
ATOM 5995 C CA . PHE A 1 744 ? -0.424 53.406 9.492 1.00 54.28 744 PHE A CA 1
ATOM 5996 C C . PHE A 1 744 ? -1.369 52.487 10.262 1.00 54.28 744 PHE A C 1
ATOM 5998 O O . PHE A 1 744 ? -2.165 51.763 9.658 1.00 54.28 744 PHE A O 1
ATOM 6005 N N . HIS A 1 745 ? -1.302 52.526 11.588 1.00 54.12 745 HIS A N 1
ATOM 6006 C CA . HIS A 1 745 ? -2.316 51.881 12.415 1.00 54.12 745 HIS A CA 1
ATOM 6007 C C . HIS A 1 745 ? -3.498 52.842 12.544 1.00 54.12 745 HIS A C 1
ATOM 6009 O O . HIS A 1 745 ? -3.327 53.995 12.944 1.00 54.12 745 HIS A O 1
ATOM 6015 N N . SER A 1 746 ? -4.692 52.396 12.159 1.00 59.78 746 SER A N 1
ATOM 6016 C CA . SER A 1 746 ? -5.907 53.192 12.280 1.00 59.78 746 SER A CA 1
ATOM 6017 C C . SER A 1 746 ? -6.649 52.850 13.573 1.00 59.78 746 SER A C 1
ATOM 6019 O O . SER A 1 746 ? -6.841 51.685 13.916 1.00 59.78 746 SER A O 1
ATOM 6021 N N . GLU A 1 747 ? -7.044 53.879 14.324 1.00 64.56 747 GLU A N 1
ATOM 6022 C CA . GLU A 1 747 ? -7.969 53.750 15.452 1.00 64.56 747 GLU A CA 1
ATOM 6023 C C . GLU A 1 747 ? -9.317 54.367 15.056 1.00 64.56 747 GLU A C 1
ATOM 6025 O O . GLU A 1 747 ? -9.384 55.503 14.566 1.00 64.56 747 GLU A O 1
ATOM 6030 N N . THR A 1 748 ? -10.408 53.621 15.240 1.00 75.38 748 THR A N 1
ATOM 6031 C CA . THR A 1 748 ? -11.760 54.102 14.943 1.00 75.38 748 THR A CA 1
ATOM 6032 C C . THR A 1 748 ? -12.171 55.177 15.949 1.00 75.38 748 THR A C 1
ATOM 6034 O O . THR A 1 748 ? -12.402 54.894 17.121 1.00 75.38 748 THR A O 1
ATOM 6037 N N . VAL A 1 749 ? -12.309 56.422 15.487 1.00 78.38 749 VAL A N 1
ATOM 6038 C CA . VAL A 1 749 ? -12.657 57.568 16.344 1.00 78.38 749 VAL A CA 1
ATOM 6039 C C . VAL A 1 749 ? -14.172 57.765 16.440 1.00 78.38 749 VAL A C 1
ATOM 6041 O O . VAL A 1 749 ? -14.670 58.195 17.480 1.00 78.38 749 VAL A O 1
ATOM 6044 N N . ALA A 1 750 ? -14.926 57.464 15.377 1.00 73.25 750 ALA A N 1
ATOM 6045 C CA . ALA A 1 750 ? -16.389 57.549 15.381 1.00 73.25 750 ALA A CA 1
ATOM 6046 C C . ALA A 1 750 ? -17.022 56.677 14.285 1.00 73.25 750 ALA A C 1
ATOM 6048 O O . ALA A 1 750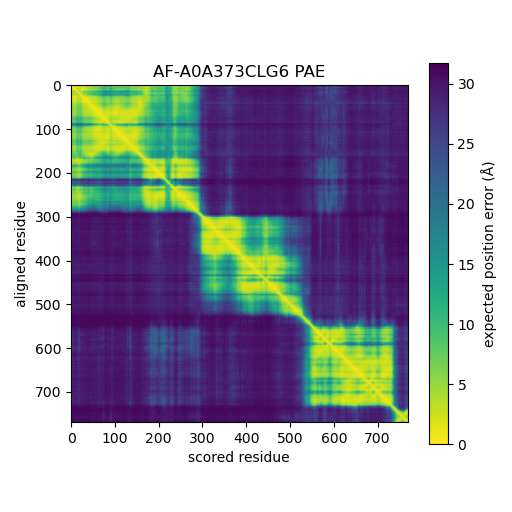 ? -16.475 56.560 13.191 1.00 73.25 750 ALA A O 1
ATOM 6049 N N . VAL A 1 751 ? -18.213 56.134 14.554 1.00 74.50 751 VAL A N 1
ATOM 6050 C CA . VAL A 1 751 ? -19.027 55.391 13.577 1.00 74.50 751 VAL A CA 1
ATOM 6051 C C . VAL A 1 751 ? -20.390 56.060 13.441 1.00 74.50 751 VAL A C 1
ATOM 6053 O O . VAL A 1 751 ? -21.084 56.272 14.436 1.00 74.50 751 VAL A O 1
ATOM 6056 N N . TYR A 1 752 ? -20.780 56.377 12.208 1.00 73.12 752 TYR A N 1
ATOM 6057 C CA . TYR A 1 752 ? -22.077 56.943 11.851 1.00 73.12 752 TYR A CA 1
ATOM 6058 C C . TYR A 1 752 ? -22.881 55.919 11.043 1.00 73.12 752 TYR A C 1
ATOM 6060 O O . TYR A 1 752 ? -22.604 55.742 9.858 1.00 73.12 752 TYR A O 1
ATOM 6068 N N . PRO A 1 753 ? -23.895 55.273 11.641 1.00 71.19 753 PRO A N 1
ATOM 6069 C CA . PRO A 1 753 ? -24.703 54.286 10.937 1.00 71.19 753 PRO A CA 1
ATOM 6070 C C . PRO A 1 753 ? -25.512 54.920 9.798 1.00 71.19 753 PRO A C 1
ATOM 6072 O O . PRO A 1 753 ? -26.160 55.956 10.004 1.00 71.19 753 PRO A O 1
ATOM 6075 N N . GLY A 1 754 ? -25.486 54.310 8.616 1.00 66.62 754 GLY A N 1
ATOM 6076 C CA . GLY A 1 754 ? -26.125 54.795 7.395 1.00 66.62 754 GLY A CA 1
ATOM 6077 C C . GLY A 1 754 ? -27.640 54.891 7.541 1.00 66.62 754 GLY A C 1
ATOM 6078 O O . GLY A 1 754 ? -28.232 55.925 7.220 1.00 66.62 754 GLY A O 1
ATOM 6079 N N . ASP A 1 755 ? -28.239 53.891 8.187 1.00 71.00 755 ASP A N 1
ATOM 6080 C CA . ASP A 1 755 ? -29.682 53.772 8.425 1.00 71.00 755 ASP A CA 1
ATOM 6081 C C . ASP A 1 755 ? -30.257 54.940 9.240 1.00 71.00 755 ASP A C 1
ATOM 6083 O O . ASP A 1 755 ? -31.416 55.322 9.080 1.00 71.00 755 ASP A O 1
ATOM 6087 N N . LYS A 1 756 ? -29.448 55.525 10.133 1.00 69.25 756 LYS A N 1
ATOM 6088 C CA . LYS A 1 756 ? -29.864 56.634 11.010 1.00 69.25 756 LYS A CA 1
ATOM 6089 C C . LYS A 1 756 ? -29.613 58.009 10.399 1.00 69.25 756 LYS A C 1
ATOM 6091 O O . LYS A 1 756 ? -30.190 58.985 10.871 1.00 69.25 756 LYS A O 1
ATOM 6096 N N . ASN A 1 757 ? -28.781 58.084 9.361 1.00 67.69 757 ASN A N 1
ATOM 6097 C CA . ASN A 1 757 ? -28.357 59.335 8.732 1.00 67.69 757 ASN A CA 1
ATOM 6098 C C . ASN A 1 757 ? -28.762 59.441 7.249 1.00 67.69 757 ASN A C 1
ATOM 6100 O O . ASN A 1 757 ? -28.322 60.368 6.573 1.00 67.69 757 ASN A O 1
ATOM 6104 N N . ASN A 1 758 ? -29.611 58.530 6.749 1.00 68.19 758 ASN A N 1
ATOM 6105 C CA . ASN A 1 758 ? -30.011 58.423 5.337 1.00 68.19 758 ASN A CA 1
ATOM 6106 C C . ASN A 1 758 ? -28.815 58.315 4.372 1.00 68.19 758 ASN A C 1
ATOM 6108 O O . ASN A 1 758 ? -28.834 58.881 3.276 1.00 68.19 758 ASN A O 1
ATOM 6112 N N . LEU A 1 759 ? -27.773 57.590 4.778 1.00 63.16 759 LEU A N 1
ATOM 6113 C CA . LEU A 1 759 ? -26.641 57.253 3.921 1.00 63.16 759 LEU A CA 1
ATOM 6114 C C . LEU A 1 759 ? -26.731 55.772 3.523 1.00 63.16 759 LEU A C 1
ATOM 6116 O O . LEU A 1 759 ? -27.177 54.958 4.328 1.00 63.16 759 LEU A O 1
ATOM 6120 N N . PRO A 1 760 ? -26.320 55.402 2.298 1.00 56.38 760 PRO A N 1
ATOM 6121 C CA . PRO A 1 760 ? -26.444 54.028 1.801 1.00 56.38 760 PRO A CA 1
ATOM 6122 C C . PRO A 1 760 ? -25.499 53.020 2.479 1.00 56.38 760 PRO A C 1
ATOM 6124 O O . PRO A 1 760 ? -25.565 51.833 2.176 1.00 56.38 760 PRO A O 1
ATOM 6127 N N . TYR A 1 761 ? -24.608 53.482 3.355 1.00 64.94 761 TYR A N 1
ATOM 6128 C CA . TYR A 1 761 ? -23.674 52.670 4.129 1.00 64.94 761 TYR A CA 1
ATOM 6129 C C . TYR A 1 761 ? -23.231 53.429 5.383 1.00 64.94 761 TYR A C 1
ATOM 6131 O O . TYR A 1 761 ? -23.298 54.663 5.437 1.00 64.94 761 TYR A O 1
ATOM 6139 N N . ASP A 1 762 ? -22.765 52.681 6.379 1.00 74.75 762 ASP A N 1
ATOM 6140 C CA . ASP A 1 762 ? -22.163 53.227 7.591 1.00 74.75 762 ASP A CA 1
ATOM 6141 C C . ASP A 1 762 ? -20.867 53.973 7.252 1.00 74.75 762 ASP A C 1
ATOM 6143 O O . ASP A 1 762 ? -20.037 53.503 6.472 1.00 74.75 762 ASP A O 1
ATOM 6147 N N . VAL A 1 763 ? -20.683 55.150 7.847 1.00 69.38 763 VAL A N 1
ATOM 6148 C CA . VAL A 1 763 ? -19.462 55.946 7.701 1.00 69.38 763 VAL A CA 1
ATOM 6149 C C . VAL A 1 763 ? -18.643 55.825 8.977 1.00 69.38 763 VAL A C 1
ATOM 6151 O O . VAL A 1 763 ? -19.010 56.358 10.025 1.00 69.38 763 VAL A O 1
ATOM 6154 N N . VAL A 1 764 ? -17.514 55.134 8.875 1.00 72.00 764 VAL A N 1
ATOM 6155 C CA . VAL A 1 764 ? -16.513 55.006 9.937 1.00 72.00 764 VAL A CA 1
ATOM 6156 C C . VAL A 1 764 ? -15.431 56.058 9.706 1.00 72.00 764 VAL A C 1
ATOM 6158 O O . VAL A 1 764 ? -14.868 56.149 8.617 1.00 72.00 764 VAL A O 1
ATOM 6161 N N . VAL A 1 765 ? -15.152 56.876 10.718 1.00 68.69 765 VAL A N 1
ATOM 6162 C CA . VAL A 1 765 ? -14.058 57.851 10.697 1.00 68.69 765 VAL A CA 1
ATOM 6163 C C . VAL A 1 765 ? -12.914 57.303 11.535 1.00 68.69 765 VAL A C 1
ATOM 6165 O O . VAL A 1 765 ? -13.031 57.168 12.756 1.00 68.69 765 VAL A O 1
ATOM 6168 N N . GLU A 1 766 ? -11.801 57.019 10.873 1.00 66.44 766 GLU A N 1
ATOM 6169 C CA . GLU A 1 766 ? -10.587 56.504 11.498 1.00 66.44 766 GLU A CA 1
ATOM 6170 C C . GLU A 1 766 ? -9.488 57.569 11.519 1.00 66.44 766 GLU A C 1
ATOM 6172 O O . GLU A 1 766 ? -9.377 58.393 10.607 1.00 66.44 766 GLU A O 1
ATOM 6177 N N . ARG A 1 767 ? -8.670 57.566 12.575 1.00 68.50 767 ARG A N 1
ATOM 6178 C CA . ARG A 1 767 ? -7.469 58.400 12.675 1.00 68.50 767 ARG A CA 1
ATOM 6179 C C . ARG A 1 767 ? -6.246 57.512 12.465 1.00 68.50 767 ARG A C 1
ATOM 6181 O O . ARG A 1 767 ? -6.074 56.527 13.172 1.00 68.50 767 ARG A O 1
ATOM 6188 N N . LEU A 1 768 ? -5.426 57.879 11.486 1.00 63.62 768 LEU A N 1
ATOM 6189 C CA . LEU A 1 768 ? -4.199 57.174 11.116 1.00 63.62 768 LEU A CA 1
ATOM 6190 C C . LEU A 1 768 ? -3.034 57.657 11.994 1.00 63.62 768 LEU A C 1
ATOM 6192 O O . LEU A 1 768 ? -2.863 58.872 12.148 1.00 63.62 768 LEU A O 1
ATOM 6196 N N . HIS A 1 769 ? -2.267 56.718 12.555 1.00 50.31 769 HIS A N 1
ATOM 6197 C CA . HIS A 1 769 ? -1.060 56.951 13.356 1.00 50.31 769 HIS A CA 1
ATOM 6198 C C . HIS A 1 769 ? 0.203 56.480 12.652 1.00 50.31 769 HIS A C 1
ATOM 6200 O O . HIS A 1 769 ? 0.187 55.334 12.142 1.00 50.31 769 HIS A O 1
#

Mean predicted aligned error: 22.96 Å